Protein 5UJU (pdb70)

Sequence (1115 aa):
MTHALFTKHEDTLKRALAAIESRGYWSPFAEMPSPKVYGESGNADGEAAFKSHLGKTFELDQPASGETVGAERSPYGVALDIRYPKSTPDALIAAAAAAQQRTWREAGPSAWIGVSLEILARLNRASFEIAYSVMHTTGQAFMMAFQAGGPHAQDRALEAVAYAWDQLRRRIPADAHWEKPQGKNPPLAMQKRYTIVPRGTGLVLGCCTFPTWNGYPGLFADLATGNTVIVKPHPGAILPLAITVRRIARDVLREAGFDPNVVTLLATEPNDGALVQDLALRPEIKLIDFTGSTQNGTWLERRHAHQAQVYTEKAGVNQIVIDSTDDLKAAAKNIAFSLALYSGQMCTAPQNIYVPRRDGIRTADGHASFDEVAQAIAGAVQKLTGDPARSVELIGAIQNDGVTARIDAARAVGRVLLDSQTLQHPAFPDARVRTPLVLQLDVADREKFTQEWFGPISFVIATDSTAQSLDLAGEIAAEHGALTLSVYSTADDVIDAAHHEAAVRGGVALSINLTGGVFVNQSAAFSDFHGTGANPAANAALADAAFVANRFRVVQSRVHVAPKMTHALFTKHEDTLKRALAAIESRGYWSPFAEMPSPKVYGESGNADGEAAFKSHLGKTFELDQPASGETVGAERSPYGVALDIRYPKSTPDALIAAAAAAQQRTWREAGPSAWIGVSLEILARLNRASFEIAYSVMHTTGQAFMMAFQAGGPHAQDRALEAVAYAWDQLRRRIPADAHWEKPQGKNPPLAMQKRYTIVPRGTGLVLGCCTFPTWNGYPGLFADLATGNTVIVKPHPGAILPLAITVRRIARDVLREAGFDPNVVTLLATEPNDGALVQDLALRPEIKLIDFTGSTQNGTTWLERHAHQAQVYTEKAGVNQIVIDSTDDLKAAAKNIAFFSLALYSGQMCTAPQNIYVPRDGIRTADGHASFDEVAQAIAGAVQKLTGDPARSVELIGAIQNDGVTARIDAARAVGRVLLDSQTLQHPAFPDARVRTPLVLQLDVADREKFTQEWFGPISFVIATDSTAQSLDLAGEIAAEHGALTLSVYSTADDVIDAAHHEAAVRGGVALSINLTGGVFVNQSAAFSDFHGTGANPAANAALADAAFVANRFRVVQSRVHVAP

Secondary structure (DSSP, 8-state):
---HHHHHTHHHHHHHHHHHHH-SS--SS--S--HHHH-TTHHHHHHHHHHHTTTSBPP--S---S-EE-----TT------BEE---HHHHHHHHHHHHHHHHHHHHHHHHHHHHHHHHHHHHTHHHHHHHHHHHH---HHHHHHHHTHHHHHHHHHHHHHHHHHHTTS-SEEEEEEEETTEEEEEEEEEEEEEE-SEEEEE--SS-HHHHHHHHHHHHHHTT-EEEEE--TTS-HHHHHHHHHHHHHHHHTTS-GGGEEE----S--HHHHHHHHT-TTEEEEEEES-HHHHHHHHHH-TTSEEEEE-----EEEE-EES-HHHHHHHHHHHHHGGGG-STT---EEEEETT-EEETTEEE-HHHHHHHHHHHHHHHHSSHHHHHHHH---S-HHHHHHHHHHHTTSEEEE---B---SS-TT---BPPEEEEEEGGGHHHHTS---SSEEEEEEES-HHHHHHHHHHHHHHH--SEEEEE-S-HHHHHHHHHHHHHHT-EEEE---SS--TT---TTT--B--SSSTTBSS-BTSHHHHTTSEEEEEEEEE----/---HHHHHTHHHHHHHHHHHHH-SS--SS--S--HHHH-TTHHHHHHHHHHHTTTSBPP--S---S-EE-----TT------BEE---HHHHHHHHHHHHHHHHHH-HHHHHHHHHHHHHHHHHTHHHHHHHHHHHH---HHHHHHHHTHHHHHHHHHHHHHHHHHHTTS-SEEEEEEEETTEEEEEEEEEEEEEE-SEEEEE--SS-HHHHHHHHHHHHHHTT-EEEEE--TTS-HHHHHHHHHHHHHHHHTTS-GGGEEE----S--HHHHHHHHT-TTEEEEEEES-HHHHHHHHHH-TTSEEEEE-----EEEE-B-S-HHHHHHHHHHHHHGGGG-STT---EEEEETT-EEETTEEE-HHHHHHHHHHHHHHHHS-HHHHHHHH---S-THHHHHHHHHHTTSEEEE---B---SS-TT---BPPEEEEEEGGGHHHHTS---SSEEEEEEES-HHHHHHHHHHHHHHH--SEEEEE-S-HHHHHHHHHHHHHHT-EEEE---SS--TT---TTT--B--SSSTTBSS-BTSHHHHTTSEEEEEEEEE---

B-factor: mean 38.03, std 11.34, range [17.21, 106.62]

Structure (mmCIF, N/CA/C/O backbone):
data_5UJU
#
_entry.id   5UJU
#
_cell.length_a   114.430
_cell.length_b   114.430
_cell.length_c   154.520
_cell.angle_alpha   90.000
_cell.angle_beta   90.000
_cell.angle_gamma   120.000
#
_symmetry.space_group_name_H-M   'P 62'
#
loop_
_entity.id
_entity.type
_entity.pdbx_description
1 polymer 'NAD-dependent aldehyde dehydrogenase'
2 non-polymer 'SODIUM ION'
3 non-polymer 1,2-ETHANEDIOL
4 non-polymer IMIDAZOLE
5 water water
#
loop_
_atom_site.group_PDB
_atom_site.id
_atom_site.type_symbol
_atom_site.label_atom_id
_atom_site.label_alt_id
_atom_site.label_comp_id
_atom_site.label_asym_id
_atom_site.label_entity_id
_atom_site.label_seq_id
_atom_site.pdbx_PDB_ins_code
_atom_site.Cartn_x
_atom_site.Cartn_y
_atom_site.Cartn_z
_atom_site.occupancy
_atom_site.B_iso_or_equiv
_atom_site.auth_seq_id
_atom_site.auth_comp_id
_atom_site.auth_asym_id
_atom_site.auth_atom_id
_atom_site.pdbx_PDB_model_num
ATOM 1 N N . MET A 1 9 ? -2.421 24.834 20.399 1.00 66.54 1 MET A N 1
ATOM 2 C CA . MET A 1 9 ? -0.965 24.842 20.534 1.00 68.08 1 MET A CA 1
ATOM 3 C C . MET A 1 9 ? -0.503 25.639 21.768 1.00 61.02 1 MET A C 1
ATOM 4 O O . MET A 1 9 ? -1.175 26.585 22.185 1.00 63.47 1 MET A O 1
ATOM 9 N N . THR A 1 10 ? 0.660 25.281 22.321 1.00 52.44 2 THR A N 1
ATOM 10 C CA . THR A 1 10 ? 1.173 25.932 23.523 1.00 46.53 2 THR A CA 1
ATOM 11 C C . THR A 1 10 ? 1.796 27.273 23.163 1.00 44.98 2 THR A C 1
ATOM 12 O O . THR A 1 10 ? 2.643 27.351 22.265 1.00 43.85 2 THR A O 1
ATOM 16 N N . HIS A 1 11 ? 1.364 28.333 23.843 1.00 35.59 3 HIS A N 1
ATOM 17 C CA . HIS A 1 11 ? 1.925 29.646 23.561 1.00 38.92 3 HIS A CA 1
ATOM 18 C C . HIS A 1 11 ? 3.399 29.683 23.942 1.00 39.08 3 HIS A C 1
ATOM 19 O O . HIS A 1 11 ? 3.815 29.061 24.923 1.00 38.15 3 HIS A O 1
ATOM 26 N N . ALA A 1 12 ? 4.195 30.423 23.159 1.00 38.69 4 ALA A N 1
ATOM 27 C CA . ALA A 1 12 ? 5.635 30.478 23.416 1.00 39.78 4 ALA A CA 1
ATOM 28 C C . ALA A 1 12 ? 5.935 31.031 24.810 1.00 39.39 4 ALA A C 1
ATOM 29 O O . ALA A 1 12 ? 6.876 30.583 25.475 1.00 34.61 4 ALA A O 1
ATOM 31 N N . LEU A 1 13 ? 5.139 31.997 25.277 1.00 34.89 5 LEU A N 1
ATOM 32 C CA . LEU A 1 13 ? 5.382 32.558 26.604 1.00 34.81 5 LEU A CA 1
ATOM 33 C C . LEU A 1 13 ? 5.035 31.567 27.711 1.00 36.06 5 LEU A C 1
ATOM 34 O O . LEU A 1 13 ? 5.588 31.659 28.812 1.00 34.07 5 LEU A O 1
ATOM 39 N N . PHE A 1 14 ? 4.117 30.635 27.450 1.00 39.78 6 PHE A N 1
ATOM 40 C CA . PHE A 1 14 ? 3.865 29.559 28.404 1.00 38.69 6 PHE A CA 1
ATOM 41 C C . PHE A 1 14 ? 5.095 28.670 28.548 1.00 37.93 6 PHE A C 1
ATOM 42 O O . PHE A 1 14 ? 5.565 28.406 29.663 1.00 41.30 6 PHE A O 1
ATOM 50 N N . THR A 1 15 ? 5.627 28.193 27.425 1.00 34.12 7 THR A N 1
ATOM 51 C CA . THR A 1 15 ? 6.830 27.368 27.468 1.00 38.72 7 THR A CA 1
ATOM 52 C C . THR A 1 15 ? 7.988 28.116 28.111 1.00 37.97 7 THR A C 1
ATOM 53 O O . THR A 1 15 ? 8.798 27.518 28.826 1.00 36.54 7 THR A O 1
ATOM 57 N N . LYS A 1 16 ? 8.081 29.426 27.871 1.00 38.67 8 LYS A N 1
ATOM 58 C CA . LYS A 1 16 ? 9.191 30.206 28.411 1.00 40.43 8 LYS A CA 1
ATOM 59 C C . LYS A 1 16 ? 9.178 30.218 29.942 1.00 40.09 8 LYS A C 1
ATOM 60 O O . LYS A 1 16 ? 10.236 30.136 30.583 1.00 40.47 8 LYS A O 1
ATOM 66 N N . HIS A 1 17 ? 7.996 30.309 30.545 1.00 35.09 9 HIS A N 1
ATOM 67 C CA . HIS A 1 17 ? 7.884 30.451 31.995 1.00 38.05 9 HIS A CA 1
ATOM 68 C C . HIS A 1 17 ? 7.352 29.190 32.668 1.00 33.12 9 HIS A C 1
ATOM 69 O O . HIS A 1 17 ? 6.921 29.244 33.824 1.00 35.80 9 HIS A O 1
ATOM 76 N N . GLU A 1 18 ? 7.414 28.049 31.978 1.00 35.49 10 GLU A N 1
ATOM 77 C CA . GLU A 1 18 ? 6.783 26.832 32.475 1.00 34.78 10 GLU A CA 1
ATOM 78 C C . GLU A 1 18 ? 7.438 26.343 33.762 1.00 34.43 10 GLU A C 1
ATOM 79 O O . GLU A 1 18 ? 6.749 25.846 34.660 1.00 35.42 10 GLU A O 1
ATOM 85 N N . ASP A 1 19 ? 8.765 26.470 33.869 1.00 35.80 11 ASP A N 1
ATOM 86 C CA . ASP A 1 19 ? 9.453 26.030 35.081 1.00 38.38 11 ASP A CA 1
ATOM 87 C C . ASP A 1 19 ? 8.997 26.828 36.297 1.00 37.96 11 ASP A C 1
ATOM 88 O O . ASP A 1 19 ? 8.756 26.255 37.364 1.00 38.23 11 ASP A O 1
ATOM 93 N N . THR A 1 20 ? 8.874 28.154 36.157 1.00 37.11 12 THR A N 1
ATOM 94 C CA . THR A 1 20 ? 8.347 28.962 37.256 1.00 35.61 12 THR A CA 1
ATOM 95 C C . THR A 1 20 ? 6.921 28.549 37.605 1.00 35.76 12 THR A C 1
ATOM 96 O O . THR A 1 20 ? 6.566 28.443 38.787 1.00 36.54 12 THR A O 1
ATOM 100 N N . LEU A 1 21 ? 6.105 28.275 36.583 1.00 32.02 13 LEU A N 1
ATOM 101 C CA . LEU A 1 21 ? 4.714 27.882 36.787 1.00 31.48 13 LEU A CA 1
ATOM 102 C C . LEU A 1 21 ? 4.618 26.569 37.551 1.00 30.48 13 LEU A C 1
ATOM 103 O O . LEU A 1 21 ? 3.842 26.448 38.511 1.00 33.99 13 LEU A O 1
ATOM 108 N N . LYS A 1 22 ? 5.403 25.573 37.135 1.00 31.16 14 LYS A N 1
ATOM 109 C CA . LYS A 1 22 ? 5.377 24.275 37.804 1.00 39.18 14 LYS A CA 1
ATOM 110 C C . LYS A 1 22 ? 5.789 24.400 39.269 1.00 35.39 14 LYS A C 1
ATOM 111 O O . LYS A 1 22 ? 5.196 23.763 40.147 1.00 36.70 14 LYS A O 1
ATOM 113 N N . ARG A 1 23 ? 6.808 25.213 39.548 1.00 39.25 15 ARG A N 1
ATOM 114 C CA . ARG A 1 23 ? 7.243 25.419 40.924 1.00 40.60 15 ARG A CA 1
ATOM 115 C C . ARG A 1 23 ? 6.188 26.164 41.734 1.00 41.41 15 ARG A C 1
ATOM 116 O O . ARG A 1 23 ? 6.017 25.904 42.931 1.00 33.08 15 ARG A O 1
ATOM 124 N N . ALA A 1 24 ? 5.468 27.100 41.104 1.00 32.31 16 ALA A N 1
ATOM 125 C CA . ALA A 1 24 ? 4.416 27.803 41.826 1.00 31.76 16 ALA A CA 1
ATOM 126 C C . ALA A 1 24 ? 3.253 26.871 42.154 1.00 35.19 16 ALA A C 1
ATOM 127 O O . ALA A 1 24 ? 2.660 26.973 43.236 1.00 40.31 16 ALA A O 1
ATOM 129 N N . LEU A 1 25 ? 2.902 25.968 41.232 1.00 39.62 17 LEU A N 1
ATOM 130 C CA . LEU A 1 25 ? 1.891 24.951 41.519 1.00 35.91 17 LEU A CA 1
ATOM 131 C C . LEU A 1 25 ? 2.293 24.097 42.715 1.00 36.93 17 LEU A C 1
ATOM 132 O O . LEU A 1 25 ? 1.471 23.818 43.601 1.00 39.11 17 LEU A O 1
ATOM 137 N N . ALA A 1 26 ? 3.547 23.639 42.739 1.00 37.77 18 ALA A N 1
ATOM 138 C CA . ALA A 1 26 ? 4.014 22.861 43.884 1.00 40.48 18 ALA A CA 1
ATOM 139 C C . ALA A 1 26 ? 3.986 23.687 45.165 1.00 42.73 18 ALA A C 1
ATOM 140 O O . ALA A 1 26 ? 3.707 23.149 46.246 1.00 40.37 18 ALA A O 1
ATOM 142 N N . ALA A 1 27 ? 4.256 24.993 45.061 1.00 38.57 19 ALA A N 1
ATOM 143 C CA . ALA A 1 27 ? 4.301 25.848 46.244 1.00 42.07 19 ALA A CA 1
ATOM 144 C C . ALA A 1 27 ? 2.921 26.019 46.872 1.00 35.39 19 ALA A C 1
ATOM 145 O O . ALA A 1 27 ? 2.786 25.940 48.099 1.00 33.03 19 ALA A O 1
ATOM 147 N N . ILE A 1 28 ? 1.883 26.253 46.059 1.00 32.07 20 ILE A N 1
ATOM 148 C CA . ILE A 1 28 ? 0.558 26.480 46.630 1.00 36.19 20 ILE A CA 1
ATOM 149 C C . ILE A 1 28 ? 0.020 25.233 47.320 1.00 43.11 20 ILE A C 1
ATOM 150 O O . ILE A 1 28 ? -0.787 25.348 48.256 1.00 39.89 20 ILE A O 1
ATOM 155 N N . GLU A 1 29 ? 0.490 24.046 46.932 1.00 32.56 21 GLU A N 1
ATOM 156 C CA . GLU A 1 29 ? 0.029 22.815 47.564 1.00 41.01 21 GLU A CA 1
ATOM 157 C C . GLU A 1 29 ? 0.799 22.460 48.836 1.00 42.63 21 GLU A C 1
ATOM 158 O O . GLU A 1 29 ? 0.196 21.989 49.808 1.00 46.77 21 GLU A O 1
ATOM 164 N N . SER A 1 30 ? 2.118 22.668 48.863 1.00 43.54 22 SER A N 1
ATOM 165 C CA . SER A 1 30 ? 2.911 22.309 50.039 1.00 40.06 22 SER A CA 1
ATOM 166 C C . SER A 1 30 ? 2.914 23.407 51.101 1.00 38.15 22 SER A C 1
ATOM 167 O O . SER A 1 30 ? 2.941 23.107 52.301 1.00 38.16 22 SER A O 1
ATOM 170 N N . ARG A 1 31 ? 2.922 24.671 50.671 1.00 39.11 23 ARG A N 1
ATOM 171 C CA . ARG A 1 31 ? 2.749 25.847 51.532 1.00 41.73 23 ARG A CA 1
ATOM 172 C C . ARG A 1 31 ? 3.935 26.088 52.474 1.00 47.93 23 ARG A C 1
ATOM 173 O O . ARG A 1 31 ? 3.782 26.726 53.520 1.00 37.67 23 ARG A O 1
ATOM 181 N N . GLY A 1 32 ? 5.129 25.620 52.097 1.00 41.07 24 GLY A N 1
ATOM 182 C CA . GLY A 1 32 ? 6.367 26.087 52.689 1.00 42.10 24 GLY A CA 1
ATOM 183 C C . GLY A 1 32 ? 6.732 27.463 52.149 1.00 40.53 24 GLY A C 1
ATOM 184 O O . GLY A 1 32 ? 5.903 28.165 51.558 1.00 40.14 24 GLY A O 1
ATOM 185 N N . TYR A 1 33 ? 7.992 27.864 52.369 1.00 40.43 25 TYR A N 1
ATOM 186 C CA . TYR A 1 33 ? 8.476 29.156 51.880 1.00 37.67 25 TYR A CA 1
ATOM 187 C C . TYR A 1 33 ? 8.966 29.046 50.437 1.00 38.70 25 TYR A C 1
ATOM 188 O O . TYR A 1 33 ? 9.779 28.173 50.116 1.00 43.30 25 TYR A O 1
ATOM 197 N N . TRP A 1 34 ? 8.505 29.961 49.585 1.00 39.98 26 TRP A N 1
ATOM 198 C CA . TRP A 1 34 ? 9.003 30.059 48.217 1.00 39.53 26 TRP A CA 1
ATOM 199 C C . TRP A 1 34 ? 8.593 31.397 47.617 1.00 37.85 26 TRP A C 1
ATOM 200 O O . TRP A 1 34 ? 7.494 31.895 47.880 1.00 35.65 26 TRP A O 1
ATOM 211 N N . SER A 1 35 ? 9.492 31.970 46.809 1.00 44.15 27 SER A N 1
ATOM 212 C CA . SER A 1 35 ? 9.268 33.202 46.060 1.00 43.60 27 SER A CA 1
ATOM 213 C C . SER A 1 35 ? 10.244 33.283 44.897 1.00 42.17 27 SER A C 1
ATOM 214 O O . SER A 1 35 ? 11.459 33.212 45.111 1.00 43.20 27 SER A O 1
ATOM 217 N N . PRO A 1 36 ? 9.764 33.450 43.660 1.00 42.34 28 PRO A N 1
ATOM 218 C CA . PRO A 1 36 ? 10.687 33.607 42.530 1.00 44.54 28 PRO A CA 1
ATOM 219 C C . PRO A 1 36 ? 11.206 35.022 42.369 1.00 45.77 28 PRO A C 1
ATOM 220 O O . PRO A 1 36 ? 12.057 35.255 41.497 1.00 46.14 28 PRO A O 1
ATOM 224 N N . PHE A 1 37 ? 10.712 35.974 43.160 1.00 41.78 29 PHE A N 1
ATOM 225 C CA . PHE A 1 37 ? 11.073 37.377 43.012 1.00 37.86 29 PHE A CA 1
ATOM 226 C C . PHE A 1 37 ? 11.851 37.805 44.251 1.00 41.18 29 PHE A C 1
ATOM 227 O O . PHE A 1 37 ? 11.330 37.743 45.369 1.00 42.71 29 PHE A O 1
ATOM 235 N N . ALA A 1 38 ? 13.104 38.204 44.049 1.00 33.17 30 ALA A N 1
ATOM 236 C CA . ALA A 1 38 ? 13.981 38.553 45.160 1.00 38.06 30 ALA A CA 1
ATOM 237 C C . ALA A 1 38 ? 13.457 39.783 45.884 1.00 44.95 30 ALA A C 1
ATOM 238 O O . ALA A 1 38 ? 13.337 40.860 45.291 1.00 33.24 30 ALA A O 1
ATOM 240 N N . GLU A 1 39 ? 13.139 39.624 47.171 1.00 41.78 31 GLU A N 1
ATOM 241 C CA . GLU A 1 39 ? 12.573 40.731 47.926 1.00 39.48 31 GLU A CA 1
ATOM 242 C C . GLU A 1 39 ? 13.624 41.754 48.346 1.00 42.39 31 GLU A C 1
ATOM 243 O O . GLU A 1 39 ? 13.260 42.890 48.671 1.00 45.86 31 GLU A O 1
ATOM 249 N N . MET A 1 40 ? 14.910 41.387 48.352 1.00 40.38 32 MET A N 1
ATOM 250 C CA . MET A 1 40 ? 15.841 42.452 48.717 1.00 45.14 32 MET A CA 1
ATOM 251 C C . MET A 1 40 ? 16.248 43.257 47.484 1.00 52.02 32 MET A C 1
ATOM 252 O O . MET A 1 40 ? 16.513 42.677 46.425 1.00 46.24 32 MET A O 1
ATOM 257 N N . PRO A 1 41 ? 16.284 44.602 47.598 1.00 57.25 33 PRO A N 1
ATOM 258 C CA . PRO A 1 41 ? 16.698 45.468 46.473 1.00 59.14 33 PRO A CA 1
ATOM 259 C C . PRO A 1 41 ? 18.212 45.464 46.268 1.00 63.60 33 PRO A C 1
ATOM 260 O O . PRO A 1 41 ? 18.879 46.505 46.296 1.00 57.36 33 PRO A O 1
ATOM 264 N N . SER A 1 42 ? 18.763 44.268 46.037 1.00 70.62 34 SER A N 1
ATOM 265 C CA . SER A 1 42 ? 20.199 44.016 46.009 1.00 72.61 34 SER A CA 1
ATOM 266 C C . SER A 1 42 ? 20.775 44.330 44.630 1.00 67.91 34 SER A C 1
ATOM 267 O O . SER A 1 42 ? 20.162 43.996 43.614 1.00 60.25 34 SER A O 1
ATOM 270 N N . PRO A 1 43 ? 21.961 44.946 44.567 1.00 72.30 35 PRO A N 1
ATOM 271 C CA . PRO A 1 43 ? 22.595 45.161 43.255 1.00 73.96 35 PRO A CA 1
ATOM 272 C C . PRO A 1 43 ? 22.908 43.864 42.524 1.00 75.71 35 PRO A C 1
ATOM 273 O O . PRO A 1 43 ? 22.909 43.842 41.285 1.00 73.52 35 PRO A O 1
ATOM 277 N N . LYS A 1 44 ? 23.156 42.777 43.262 1.00 77.05 36 LYS A N 1
ATOM 278 C CA . LYS A 1 44 ? 23.409 41.485 42.634 1.00 75.86 36 LYS A CA 1
ATOM 279 C C . LYS A 1 44 ? 22.272 41.079 41.705 1.00 77.94 36 LYS A C 1
ATOM 280 O O . LYS A 1 44 ? 22.508 40.626 40.579 1.00 83.29 36 LYS A O 1
ATOM 282 N N . VAL A 1 45 ? 21.033 41.269 42.143 1.00 72.82 37 VAL A N 1
ATOM 283 C CA . VAL A 1 45 ? 19.886 40.780 41.388 1.00 67.90 37 VAL A CA 1
ATOM 284 C C . VAL A 1 45 ? 19.393 41.798 40.366 1.00 63.88 37 VAL A C 1
ATOM 285 O O . VAL A 1 45 ? 19.052 41.437 39.235 1.00 64.65 37 VAL A O 1
ATOM 289 N N . TYR A 1 46 ? 19.333 43.076 40.737 1.00 60.84 38 TYR A N 1
ATOM 290 C CA . TYR A 1 46 ? 18.659 44.086 39.930 1.00 57.82 38 TYR A CA 1
ATOM 291 C C . TYR A 1 46 ? 19.624 45.022 39.212 1.00 59.98 38 TYR A C 1
ATOM 292 O O . TYR A 1 46 ? 19.185 46.021 38.632 1.00 53.94 38 TYR A O 1
ATOM 301 N N . GLY A 1 47 ? 20.915 44.722 39.229 1.00 65.86 39 GLY A N 1
ATOM 302 C CA . GLY A 1 47 ? 21.902 45.564 38.570 1.00 62.88 39 GLY A CA 1
ATOM 303 C C . GLY A 1 47 ? 22.451 46.631 39.494 1.00 60.11 39 GLY A C 1
ATOM 304 O O . GLY A 1 47 ? 21.781 47.112 40.411 1.00 54.15 39 GLY A O 1
ATOM 305 N N . GLU A 1 48 ? 23.710 47.009 39.238 1.00 56.95 40 GLU A N 1
ATOM 306 C CA . GLU A 1 48 ? 24.376 48.012 40.067 1.00 57.23 40 GLU A CA 1
ATOM 307 C C . GLU A 1 48 ? 23.699 49.375 39.970 1.00 56.03 40 GLU A C 1
ATOM 308 O O . GLU A 1 48 ? 23.720 50.145 40.935 1.00 58.83 40 GLU A O 1
ATOM 310 N N . SER A 1 49 ? 23.090 49.693 38.826 1.00 52.41 41 SER A N 1
ATOM 311 C CA . SER A 1 49 ? 22.355 50.940 38.665 1.00 53.71 41 SER A CA 1
ATOM 312 C C . SER A 1 49 ? 20.845 50.737 38.745 1.00 49.39 41 SER A C 1
ATOM 313 O O . SER A 1 49 ? 20.084 51.594 38.281 1.00 51.03 41 SER A O 1
ATOM 316 N N . GLY A 1 50 ? 20.398 49.622 39.331 1.00 46.45 42 GLY A N 1
ATOM 317 C CA . GLY A 1 50 ? 18.968 49.362 39.427 1.00 45.83 42 GLY A CA 1
ATOM 318 C C . GLY A 1 50 ? 18.205 50.470 40.131 1.00 40.85 42 GLY A C 1
ATOM 319 O O . GLY A 1 50 ? 17.185 50.951 39.633 1.00 39.50 42 GLY A O 1
ATOM 320 N N . ASN A 1 51 ? 18.685 50.884 41.302 1.00 37.05 43 ASN A N 1
ATOM 321 C CA . ASN A 1 51 ? 18.010 51.941 42.049 1.00 38.31 43 ASN A CA 1
ATOM 322 C C . ASN A 1 51 ? 18.019 53.253 41.271 1.00 38.00 43 ASN A C 1
ATOM 323 O O . ASN A 1 51 ? 16.969 53.873 41.062 1.00 35.43 43 ASN A O 1
ATOM 328 N N . ALA A 1 52 ? 19.198 53.672 40.806 1.00 39.48 44 ALA A N 1
ATOM 329 C CA . ALA A 1 52 ? 19.322 54.939 40.090 1.00 38.89 44 ALA A CA 1
ATOM 330 C C . ALA A 1 52 ? 18.447 54.959 38.842 1.00 40.34 44 ALA A C 1
ATOM 331 O O . ALA A 1 52 ? 17.772 55.957 38.562 1.00 44.83 44 ALA A O 1
ATOM 333 N N . ASP A 1 53 ? 18.472 53.877 38.059 1.00 40.93 45 ASP A N 1
ATOM 334 C CA . ASP A 1 53 ? 17.626 53.809 36.867 1.00 40.88 45 ASP A CA 1
ATOM 335 C C . ASP A 1 53 ? 16.152 53.838 37.236 1.00 37.30 45 ASP A C 1
ATOM 336 O O . ASP A 1 53 ? 15.341 54.466 36.545 1.00 37.87 45 ASP A O 1
ATOM 341 N N . GLY A 1 54 ? 15.781 53.140 38.307 1.00 38.97 46 GLY A N 1
ATOM 342 C CA . GLY A 1 54 ? 14.401 53.173 38.741 1.00 31.80 46 GLY A CA 1
ATOM 343 C C . GLY A 1 54 ? 13.973 54.569 39.130 1.00 37.05 46 GLY A C 1
ATOM 344 O O . GLY A 1 54 ? 12.895 55.031 38.743 1.00 30.55 46 GLY A O 1
ATOM 345 N N . GLU A 1 55 ? 14.820 55.265 39.904 1.00 32.57 47 GLU A N 1
ATOM 346 C CA . GLU A 1 55 ? 14.468 56.613 40.335 1.00 32.48 47 GLU A CA 1
ATOM 347 C C . GLU A 1 55 ? 14.369 57.558 39.141 1.00 34.09 47 GLU A C 1
ATOM 348 O O . GLU A 1 55 ? 13.482 58.417 39.097 1.00 34.88 47 GLU A O 1
ATOM 354 N N . ALA A 1 56 ? 15.262 57.415 38.155 1.00 36.05 48 ALA A N 1
ATOM 355 C CA . ALA A 1 56 ? 15.154 58.259 36.967 1.00 33.95 48 ALA A CA 1
ATOM 356 C C . ALA A 1 56 ? 13.849 58.001 36.221 1.00 36.03 48 ALA A C 1
ATOM 357 O O . ALA A 1 56 ? 13.197 58.943 35.757 1.00 39.33 48 ALA A O 1
ATOM 359 N N . ALA A 1 57 ? 13.445 56.729 36.107 1.00 34.41 49 ALA A N 1
ATOM 360 C CA . ALA A 1 57 ? 12.169 56.410 35.464 1.00 37.07 49 ALA A CA 1
ATOM 361 C C . ALA A 1 57 ? 11.000 57.023 36.223 1.00 36.00 49 ALA A C 1
ATOM 362 O O . ALA A 1 57 ? 10.043 57.521 35.616 1.00 32.23 49 ALA A O 1
ATOM 364 N N . PHE A 1 58 ? 11.049 56.984 37.555 1.00 34.63 50 PHE A N 1
ATOM 365 C CA . PHE A 1 58 ? 9.987 57.607 38.333 1.00 29.54 50 PHE A CA 1
ATOM 366 C C . PHE A 1 58 ? 9.924 59.110 38.071 1.00 33.16 50 PHE A C 1
ATOM 367 O O . PHE A 1 58 ? 8.846 59.660 37.824 1.00 29.86 50 PHE A O 1
ATOM 375 N N . LYS A 1 59 ? 11.076 59.795 38.138 1.00 32.39 51 LYS A N 1
ATOM 376 C CA . LYS A 1 59 ? 11.092 61.242 37.915 1.00 38.75 51 LYS A CA 1
ATOM 377 C C . LYS A 1 59 ? 10.596 61.619 36.528 1.00 36.23 51 LYS A C 1
ATOM 378 O O . LYS A 1 59 ? 10.072 62.723 36.339 1.00 42.73 51 LYS A O 1
ATOM 384 N N . SER A 1 60 ? 10.770 60.737 35.542 1.00 32.03 52 SER A N 1
ATOM 385 C CA . SER A 1 60 ? 10.307 61.059 34.195 1.00 39.73 52 SER A CA 1
ATOM 386 C C . SER A 1 60 ? 8.790 61.200 34.124 1.00 40.75 52 SER A C 1
ATOM 387 O O . SER A 1 60 ? 8.293 61.865 33.215 1.00 41.60 52 SER A O 1
ATOM 390 N N . HIS A 1 61 ? 8.041 60.618 35.069 1.00 30.70 53 HIS A N 1
ATOM 391 C CA . HIS A 1 61 ? 6.591 60.768 35.037 1.00 33.23 53 HIS A CA 1
ATOM 392 C C . HIS A 1 61 ? 6.127 62.100 35.606 1.00 35.32 53 HIS A C 1
ATOM 393 O O . HIS A 1 61 ? 4.975 62.489 35.376 1.00 33.51 53 HIS A O 1
ATOM 400 N N . LEU A 1 62 ? 6.981 62.795 36.355 1.00 31.31 54 LEU A N 1
ATOM 401 C CA . LEU A 1 62 ? 6.554 63.990 37.061 1.00 30.69 54 LEU A CA 1
ATOM 402 C C . LEU A 1 62 ? 6.415 65.152 36.086 1.00 37.04 54 LEU A C 1
ATOM 403 O O . LEU A 1 62 ? 7.234 65.322 35.178 1.00 39.01 54 LEU A O 1
ATOM 408 N N . GLY A 1 63 ? 5.371 65.956 36.278 1.00 32.65 55 GLY A N 1
ATOM 409 C CA . GLY A 1 63 ? 5.172 67.114 35.418 1.00 37.81 55 GLY A CA 1
ATOM 410 C C . GLY A 1 63 ? 4.805 66.823 33.978 1.00 33.52 55 GLY A C 1
ATOM 411 O O . GLY A 1 63 ? 5.060 67.658 33.107 1.00 36.75 55 GLY A O 1
ATOM 412 N N . LYS A 1 64 ? 4.228 65.661 33.687 1.00 34.95 56 LYS A N 1
ATOM 413 C CA . LYS A 1 64 ? 3.846 65.371 32.312 1.00 31.50 56 LYS A CA 1
ATOM 414 C C . LYS A 1 64 ? 2.644 64.437 32.305 1.00 29.98 56 LYS A C 1
ATOM 415 O O . LYS A 1 64 ? 2.292 63.824 33.317 1.00 28.39 56 LYS A O 1
ATOM 421 N N . THR A 1 65 ? 2.027 64.316 31.133 1.00 31.86 57 THR A N 1
ATOM 422 C CA . THR A 1 65 ? 0.906 63.408 30.961 1.00 30.23 57 THR A CA 1
ATOM 423 C C . THR A 1 65 ? 1.430 62.012 30.656 1.00 33.81 57 THR A C 1
ATOM 424 O O . THR A 1 65 ? 2.270 61.831 29.768 1.00 33.82 57 THR A O 1
ATOM 428 N N . PHE A 1 66 ? 0.927 61.034 31.404 1.00 28.05 58 PHE A N 1
ATOM 429 C CA . PHE A 1 66 ? 1.297 59.637 31.237 1.00 28.01 58 PHE A CA 1
ATOM 430 C C . PHE A 1 66 ? 0.756 59.117 29.902 1.00 33.72 58 PHE A C 1
ATOM 431 O O . PHE A 1 66 ? -0.422 59.295 29.586 1.00 40.49 58 PHE A O 1
ATOM 439 N N . GLU A 1 67 ? 1.633 58.534 29.093 1.00 33.69 59 GLU A N 1
ATOM 440 C CA . GLU A 1 67 ? 1.300 58.121 27.735 1.00 38.60 59 GLU A CA 1
ATOM 441 C C . GLU A 1 67 ? 0.698 56.716 27.729 1.00 38.18 59 GLU A C 1
ATOM 442 O O . GLU A 1 67 ? 1.314 55.765 28.226 1.00 34.65 59 GLU A O 1
ATOM 448 N N . LEU A 1 68 ? -0.522 56.604 27.212 1.00 35.56 60 LEU A N 1
ATOM 449 C CA . LEU A 1 68 ? -1.150 55.342 26.831 1.00 38.23 60 LEU A CA 1
ATOM 450 C C . LEU A 1 68 ? -1.841 55.524 25.488 1.00 42.99 60 LEU A C 1
ATOM 451 O O . LEU A 1 68 ? -2.351 56.608 25.198 1.00 54.94 60 LEU A O 1
ATOM 456 N N . ASP A 1 69 ? -1.848 54.476 24.662 1.00 37.95 61 ASP A N 1
ATOM 457 C CA . ASP A 1 69 ? -2.541 54.528 23.379 1.00 36.04 61 ASP A CA 1
ATOM 458 C C . ASP A 1 69 ? -3.924 53.869 23.426 1.00 32.28 61 ASP A C 1
ATOM 459 O O . ASP A 1 69 ? -4.360 53.254 22.448 1.00 32.87 61 ASP A O 1
ATOM 464 N N . GLN A 1 70 ? -4.624 53.982 24.548 1.00 31.15 62 GLN A N 1
ATOM 465 C CA . GLN A 1 70 ? -6.000 53.530 24.703 1.00 32.58 62 GLN A CA 1
ATOM 466 C C . GLN A 1 70 ? -6.951 54.650 24.291 1.00 30.98 62 GLN A C 1
ATOM 467 O O . GLN A 1 70 ? -6.540 55.808 24.181 1.00 29.45 62 GLN A O 1
ATOM 473 N N . PRO A 1 71 ? -8.228 54.345 24.043 1.00 28.62 63 PRO A N 1
ATOM 474 C CA . PRO A 1 71 ? -9.170 55.401 23.634 1.00 38.93 63 PRO A CA 1
ATOM 475 C C . PRO A 1 71 ? -9.257 56.494 24.686 1.00 36.79 63 PRO A C 1
ATOM 476 O O . PRO A 1 71 ? -9.236 56.221 25.886 1.00 35.66 63 PRO A O 1
ATOM 480 N N . ALA A 1 72 ? -9.239 57.745 24.235 1.00 29.43 64 ALA A N 1
ATOM 481 C CA . ALA A 1 72 ? -9.188 58.850 25.178 1.00 37.96 64 ALA A CA 1
ATOM 482 C C . ALA A 1 72 ? -9.924 60.055 24.618 1.00 38.13 64 ALA A C 1
ATOM 483 O O . ALA A 1 72 ? -10.102 60.193 23.405 1.00 33.18 64 ALA A O 1
ATOM 485 N N . SER A 1 73 ? -10.339 60.938 25.521 1.00 32.21 65 SER A N 1
ATOM 486 C CA . SER A 1 73 ? -11.127 62.105 25.149 1.00 36.57 65 SER A CA 1
ATOM 487 C C . SER A 1 73 ? -10.272 63.308 24.771 1.00 35.88 65 SER A C 1
ATOM 488 O O . SER A 1 73 ? -10.817 64.307 24.292 1.00 37.47 65 SER A O 1
ATOM 491 N N . GLY A 1 74 ? -8.958 63.242 24.983 1.00 31.83 66 GLY A N 1
ATOM 492 C CA . GLY A 1 74 ? -8.087 64.381 24.827 1.00 36.14 66 GLY A CA 1
ATOM 493 C C . GLY A 1 74 ? -7.897 65.199 26.088 1.00 29.40 66 GLY A C 1
ATOM 494 O O . GLY A 1 74 ? -6.915 65.943 26.193 1.00 35.26 66 GLY A O 1
ATOM 495 N N . GLU A 1 75 ? -8.797 65.070 27.053 1.00 32.02 67 GLU A N 1
ATOM 496 C CA . GLU A 1 75 ? -8.619 65.703 28.349 1.00 32.85 67 GLU A CA 1
ATOM 497 C C . GLU A 1 75 ? -7.724 64.846 29.238 1.00 32.88 67 GLU A C 1
ATOM 498 O O . GLU A 1 75 ? -7.463 63.678 28.955 1.00 26.82 67 GLU A O 1
ATOM 504 N N . THR A 1 76 ? -7.219 65.449 30.309 1.00 32.70 68 THR A N 1
ATOM 505 C CA . THR A 1 76 ? -6.427 64.706 31.277 1.00 30.21 68 THR A CA 1
ATOM 506 C C . THR A 1 76 ? -7.064 64.772 32.659 1.00 31.68 68 THR A C 1
ATOM 507 O O . THR A 1 76 ? -7.991 65.547 32.924 1.00 28.85 68 THR A O 1
ATOM 511 N N . VAL A 1 77 ? -6.520 63.952 33.550 1.00 30.47 69 VAL A N 1
ATOM 512 C CA . VAL A 1 77 ? -7.075 63.745 34.877 1.00 29.12 69 VAL A CA 1
ATOM 513 C C . VAL A 1 77 ? -5.926 63.379 35.807 1.00 31.06 69 VAL A C 1
ATOM 514 O O . VAL A 1 77 ? -4.902 62.851 35.370 1.00 29.10 69 VAL A O 1
ATOM 518 N N . GLY A 1 78 ? -6.080 63.694 37.093 1.00 31.50 70 GLY A N 1
ATOM 519 C CA . GLY A 1 78 ? -5.128 63.222 38.082 1.00 25.48 70 GLY A CA 1
ATOM 520 C C . GLY A 1 78 ? -4.727 64.284 39.086 1.00 31.30 70 GLY A C 1
ATOM 521 O O . GLY A 1 78 ? -4.255 65.363 38.705 1.00 32.39 70 GLY A O 1
ATOM 522 N N . ALA A 1 79 ? -4.910 63.993 40.372 1.00 28.47 71 ALA A N 1
ATOM 523 C CA . ALA A 1 79 ? -4.566 64.936 41.429 1.00 31.37 71 ALA A CA 1
ATOM 524 C C . ALA A 1 79 ? -3.804 64.245 42.540 1.00 35.99 71 ALA A C 1
ATOM 525 O O . ALA A 1 79 ? -4.018 64.529 43.723 1.00 32.43 71 ALA A O 1
ATOM 527 N N . GLU A 1 80 ? -2.903 63.326 42.190 1.00 29.50 72 GLU A N 1
ATOM 528 C CA . GLU A 1 80 ? -2.101 62.659 43.212 1.00 26.40 72 GLU A CA 1
ATOM 529 C C . GLU A 1 80 ? -1.165 63.642 43.911 1.00 31.44 72 GLU A C 1
ATOM 530 O O . GLU A 1 80 ? -0.599 64.542 43.284 1.00 32.00 72 GLU A O 1
ATOM 536 N N . ARG A 1 81 ? -0.987 63.441 45.221 1.00 31.01 73 ARG A N 1
ATOM 537 C CA . ARG A 1 81 ? -0.058 64.208 46.043 1.00 31.58 73 ARG A CA 1
ATOM 538 C C . ARG A 1 81 ? 0.827 63.246 46.820 1.00 25.97 73 ARG A C 1
ATOM 539 O O . ARG A 1 81 ? 0.349 62.236 47.335 1.00 29.57 73 ARG A O 1
ATOM 547 N N . SER A 1 82 ? 2.105 63.564 46.913 1.00 27.69 74 SER A N 1
ATOM 548 C CA . SER A 1 82 ? 3.036 62.707 47.635 1.00 27.19 74 SER A CA 1
ATOM 549 C C . SER A 1 82 ? 2.925 62.946 49.141 1.00 34.73 74 SER A C 1
ATOM 550 O O . SER A 1 82 ? 3.040 64.091 49.588 1.00 28.56 74 SER A O 1
ATOM 553 N N . PRO A 1 83 ? 2.725 61.902 49.953 1.00 31.26 75 PRO A N 1
ATOM 554 C CA . PRO A 1 83 ? 2.773 62.108 51.412 1.00 32.54 75 PRO A CA 1
ATOM 555 C C . PRO A 1 83 ? 4.111 62.635 51.892 1.00 30.70 75 PRO A C 1
ATOM 556 O O . PRO A 1 83 ? 4.189 63.159 53.010 1.00 33.85 75 PRO A O 1
ATOM 560 N N . TYR A 1 84 ? 5.159 62.543 51.074 1.00 30.23 76 TYR A N 1
ATOM 561 C CA . TYR A 1 84 ? 6.458 63.090 51.424 1.00 32.46 76 TYR A CA 1
ATOM 562 C C . TYR A 1 84 ? 6.629 64.543 50.998 1.00 32.80 76 TYR A C 1
ATOM 563 O O . TYR A 1 84 ? 7.679 65.139 51.271 1.00 37.87 76 TYR A O 1
ATOM 572 N N . GLY A 1 85 ? 5.615 65.141 50.381 1.00 30.22 77 GLY A N 1
ATOM 573 C CA . GLY A 1 85 ? 5.666 66.551 50.061 1.00 30.63 77 GLY A CA 1
ATOM 574 C C . GLY A 1 85 ? 6.359 66.886 48.760 1.00 32.60 77 GLY A C 1
ATOM 575 O O . GLY A 1 85 ? 6.518 68.072 48.453 1.00 39.87 77 GLY A O 1
ATOM 576 N N . VAL A 1 86 ? 6.774 65.884 47.988 1.00 33.69 78 VAL A N 1
ATOM 577 C CA . VAL A 1 86 ? 7.383 66.101 46.680 1.00 31.94 78 VAL A CA 1
ATOM 578 C C . VAL A 1 86 ? 6.290 66.448 45.676 1.00 32.44 78 VAL A C 1
ATOM 579 O O . VAL A 1 86 ? 5.217 65.829 45.667 1.00 31.92 78 VAL A O 1
ATOM 583 N N . ALA A 1 87 ? 6.544 67.459 44.842 1.00 26.94 79 ALA A N 1
ATOM 584 C CA . ALA A 1 87 ? 5.613 67.804 43.776 1.00 33.03 79 ALA A CA 1
ATOM 585 C C . ALA A 1 87 ? 5.572 66.685 42.739 1.00 33.67 79 ALA A C 1
ATOM 586 O O . ALA A 1 87 ? 6.610 66.265 42.226 1.00 38.03 79 ALA A O 1
ATOM 588 N N . LEU A 1 88 ? 4.373 66.191 42.437 1.00 34.50 80 LEU A N 1
ATOM 589 C CA . LEU A 1 88 ? 4.206 65.139 41.440 1.00 31.39 80 LEU A CA 1
ATOM 590 C C . LEU A 1 88 ? 3.729 65.709 40.111 1.00 34.49 80 LEU A C 1
ATOM 591 O O . LEU A 1 88 ? 4.387 65.520 39.083 1.00 35.76 80 LEU A O 1
ATOM 596 N N . ASP A 1 89 ? 2.587 66.398 40.119 1.00 27.85 81 ASP A N 1
ATOM 597 C CA . ASP A 1 89 ? 1.994 66.974 38.916 1.00 29.57 81 ASP A CA 1
ATOM 598 C C . ASP A 1 89 ? 1.928 65.950 37.781 1.00 29.95 81 ASP A C 1
ATOM 599 O O . ASP A 1 89 ? 2.355 66.208 36.654 1.00 31.21 81 ASP A O 1
ATOM 604 N N . ILE A 1 90 ? 1.422 64.775 38.092 1.00 30.79 82 ILE A N 1
ATOM 605 C CA . ILE A 1 90 ? 1.220 63.734 37.091 1.00 32.60 82 ILE A CA 1
ATOM 606 C C . ILE A 1 90 ? -0.200 63.833 36.562 1.00 35.76 82 ILE A C 1
ATOM 607 O O . ILE A 1 90 ? -1.140 64.052 37.333 1.00 31.46 82 ILE A O 1
ATOM 612 N N . ARG A 1 91 ? -0.365 63.687 35.244 1.00 30.41 83 ARG A N 1
ATOM 613 C CA . ARG A 1 91 ? -1.688 63.605 34.642 1.00 28.35 83 ARG A CA 1
ATOM 614 C C . ARG A 1 91 ? -1.782 62.338 33.802 1.00 30.63 83 ARG A C 1
ATOM 615 O O . ARG A 1 91 ? -0.772 61.785 33.357 1.00 27.92 83 ARG A O 1
ATOM 623 N N . TYR A 1 92 ? -3.011 61.871 33.608 1.00 30.57 84 TYR A N 1
ATOM 624 C CA . TYR A 1 92 ? -3.314 60.687 32.817 1.00 28.27 84 TYR A CA 1
ATOM 625 C C . TYR A 1 92 ? -4.365 61.016 31.767 1.00 29.13 84 TYR A C 1
ATOM 626 O O . TYR A 1 92 ? -5.202 61.900 31.981 1.00 26.93 84 TYR A O 1
ATOM 635 N N . PRO A 1 93 ? -4.348 60.332 30.621 1.00 28.76 85 PRO A N 1
ATOM 636 C CA . PRO A 1 93 ? -5.395 60.580 29.618 1.00 32.02 85 PRO A CA 1
ATOM 637 C C . PRO A 1 93 ? -6.752 60.177 30.166 1.00 35.38 85 PRO A C 1
ATOM 638 O O . PRO A 1 93 ? -6.926 59.072 30.681 1.00 38.04 85 PRO A O 1
ATOM 642 N N . LYS A 1 94 ? -7.718 61.086 30.062 1.00 33.55 86 LYS A N 1
ATOM 643 C CA . LYS A 1 94 ? -9.055 60.829 30.591 1.00 29.08 86 LYS A CA 1
ATOM 644 C C . LYS A 1 94 ? -9.896 60.056 29.569 1.00 31.00 86 LYS A C 1
ATOM 645 O O . LYS A 1 94 ? -10.067 60.504 28.427 1.00 37.04 86 LYS A O 1
ATOM 651 N N . SER A 1 95 ? -10.397 58.887 29.965 1.00 24.56 87 SER A N 1
ATOM 652 C CA . SER A 1 95 ? -11.277 58.075 29.134 1.00 32.38 87 SER A CA 1
ATOM 653 C C . SER A 1 95 ? -12.610 57.883 29.839 1.00 32.86 87 SER A C 1
ATOM 654 O O . SER A 1 95 ? -12.708 57.988 31.061 1.00 41.65 87 SER A O 1
ATOM 657 N N . THR A 1 96 ? -13.628 57.631 29.076 1.00 29.53 88 THR A N 1
ATOM 658 C CA . THR A 1 96 ? -14.881 57.340 29.745 1.00 35.77 88 THR A CA 1
ATOM 659 C C . THR A 1 96 ? -15.028 55.848 29.985 1.00 36.80 88 THR A C 1
ATOM 660 O O . THR A 1 96 ? -14.428 55.028 29.282 1.00 31.96 88 THR A O 1
ATOM 664 N N . PRO A 1 97 ? -15.819 55.464 30.989 1.00 30.71 89 PRO A N 1
ATOM 665 C CA . PRO A 1 97 ? -16.171 54.041 31.130 1.00 29.91 89 PRO A CA 1
ATOM 666 C C . PRO A 1 97 ? -16.733 53.454 29.849 1.00 27.97 89 PRO A C 1
ATOM 667 O O . PRO A 1 97 ? -16.365 52.340 29.461 1.00 30.97 89 PRO A O 1
ATOM 671 N N . ASP A 1 98 ? -17.624 54.196 29.185 1.00 23.77 90 ASP A N 1
ATOM 672 C CA . ASP A 1 98 ? -18.194 53.773 27.912 1.00 29.70 90 ASP A CA 1
ATOM 673 C C . ASP A 1 98 ? -17.120 53.392 26.899 1.00 31.45 90 ASP A C 1
ATOM 674 O O . ASP A 1 98 ? -17.150 52.298 26.322 1.00 32.53 90 ASP A O 1
ATOM 679 N N . ALA A 1 99 ? -16.166 54.294 26.666 1.00 29.45 91 ALA A N 1
ATOM 680 C CA . ALA A 1 99 ? -15.117 54.037 25.681 1.00 28.86 91 ALA A CA 1
ATOM 681 C C . ALA A 1 99 ? -14.260 52.837 26.073 1.00 28.47 91 ALA A C 1
ATOM 682 O O . ALA A 1 99 ? -13.878 52.035 25.216 1.00 26.37 91 ALA A O 1
ATOM 684 N N . LEU A 1 100 ? -13.946 52.690 27.363 1.00 24.25 92 LEU A N 1
ATOM 685 C CA . LEU A 1 100 ? -13.067 51.592 27.753 1.00 28.84 92 LEU A CA 1
ATOM 686 C C . LEU A 1 100 ? -13.807 50.265 27.724 1.00 26.85 92 LEU A C 1
ATOM 687 O O . LEU A 1 100 ? -13.223 49.232 27.391 1.00 26.55 92 LEU A O 1
ATOM 692 N N . ILE A 1 101 ? -15.092 50.264 28.077 1.00 28.69 93 ILE A N 1
ATOM 693 C CA . ILE A 1 101 ? -15.877 49.042 27.930 1.00 24.84 93 ILE A CA 1
ATOM 694 C C . ILE A 1 101 ? -15.931 48.611 26.462 1.00 21.54 93 ILE A C 1
ATOM 695 O O . ILE A 1 101 ? -15.796 47.418 26.147 1.00 21.81 93 ILE A O 1
ATOM 700 N N . ALA A 1 102 ? -16.124 49.562 25.543 1.00 23.85 94 ALA A N 1
ATOM 701 C CA . ALA A 1 102 ? -16.137 49.190 24.115 1.00 28.44 94 ALA A CA 1
ATOM 702 C C . ALA A 1 102 ? -14.774 48.665 23.673 1.00 28.95 94 ALA A C 1
ATOM 703 O O . ALA A 1 102 ? -14.688 47.677 22.930 1.00 29.00 94 ALA A O 1
ATOM 705 N N . ALA A 1 103 ? -13.694 49.309 24.122 1.00 24.16 95 ALA A N 1
ATOM 706 C CA . ALA A 1 103 ? -12.363 48.865 23.706 1.00 26.89 95 ALA A CA 1
ATOM 707 C C . ALA A 1 103 ? -12.041 47.473 24.253 1.00 26.80 95 ALA A C 1
ATOM 708 O O . ALA A 1 103 ? -11.448 46.642 23.550 1.00 28.15 95 ALA A O 1
ATOM 710 N N . ALA A 1 104 ? -12.433 47.192 25.497 1.00 26.16 96 ALA A N 1
ATOM 711 C CA . ALA A 1 104 ? -12.250 45.848 26.032 1.00 24.17 96 ALA A CA 1
ATOM 712 C C . ALA A 1 104 ? -13.057 44.842 25.224 1.00 27.42 96 ALA A C 1
ATOM 713 O O . ALA A 1 104 ? -12.562 43.759 24.882 1.00 27.71 96 ALA A O 1
ATOM 715 N N . ALA A 1 105 ? -14.305 45.193 24.898 1.00 26.33 97 ALA A N 1
ATOM 716 C CA . ALA A 1 105 ? -15.145 44.293 24.122 1.00 25.43 97 ALA A CA 1
ATOM 717 C C . ALA A 1 105 ? -14.520 43.993 22.768 1.00 30.31 97 ALA A C 1
ATOM 718 O O . ALA A 1 105 ? -14.553 42.847 22.308 1.00 27.12 97 ALA A O 1
ATOM 720 N N . ALA A 1 106 ? -13.935 45.002 22.116 1.00 28.18 98 ALA A N 1
ATOM 721 C CA . ALA A 1 106 ? -13.302 44.732 20.825 1.00 30.78 98 ALA A CA 1
ATOM 722 C C . ALA A 1 106 ? -12.067 43.851 20.992 1.00 29.37 98 ALA A C 1
ATOM 723 O O . ALA A 1 106 ? -11.729 43.081 20.089 1.00 29.99 98 ALA A O 1
ATOM 725 N N . ALA A 1 107 ? -11.400 43.921 22.150 1.00 26.30 99 ALA A N 1
ATOM 726 C CA . ALA A 1 107 ? -10.203 43.124 22.397 1.00 28.52 99 ALA A CA 1
ATOM 727 C C . ALA A 1 107 ? -10.503 41.694 22.843 1.00 30.14 99 ALA A C 1
ATOM 728 O O . ALA A 1 107 ? -9.597 40.857 22.795 1.00 28.19 99 ALA A O 1
ATOM 730 N N . GLN A 1 108 ? -11.752 41.396 23.224 1.00 30.32 100 GLN A N 1
ATOM 731 C CA A GLN A 1 108 ? -12.063 40.131 23.891 0.52 29.77 100 GLN A CA 1
ATOM 732 C CA B GLN A 1 108 ? -12.068 40.133 23.891 0.48 29.93 100 GLN A CA 1
ATOM 733 C C . GLN A 1 108 ? -11.841 38.930 22.978 1.00 28.87 100 GLN A C 1
ATOM 734 O O . GLN A 1 108 ? -11.271 37.914 23.401 1.00 27.45 100 GLN A O 1
ATOM 745 N N . ARG A 1 109 ? -12.287 39.014 21.726 1.00 26.02 101 ARG A N 1
ATOM 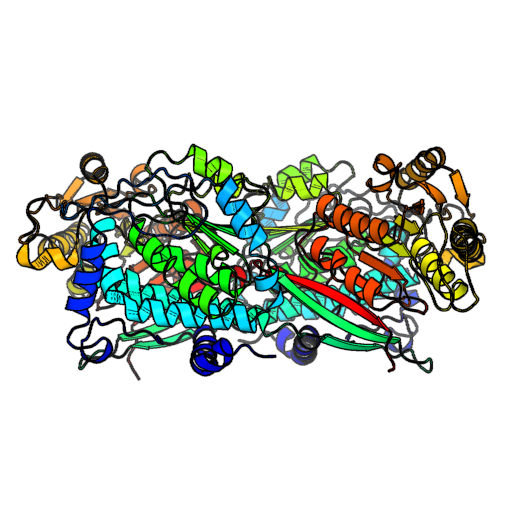746 C CA . ARG A 1 109 ? -12.374 37.819 20.880 1.00 31.38 101 ARG A CA 1
ATOM 747 C C . ARG A 1 109 ? -11.028 37.121 20.700 1.00 26.94 101 ARG A C 1
ATOM 748 O O . ARG A 1 109 ? -10.881 35.946 21.052 1.00 29.06 101 ARG A O 1
ATOM 756 N N . THR A 1 110 ? -10.036 37.812 20.126 1.00 30.73 102 THR A N 1
ATOM 757 C CA . THR A 1 110 ? -8.783 37.115 19.831 1.00 28.82 102 THR A CA 1
ATOM 758 C C . THR A 1 110 ? -8.046 36.734 21.115 1.00 29.71 102 THR A C 1
ATOM 759 O O . THR A 1 110 ? -7.331 35.726 21.151 1.00 27.71 102 THR A O 1
ATOM 763 N N . TRP A 1 111 ? -8.226 37.504 22.183 1.00 29.48 103 TRP A N 1
ATOM 764 C CA . TRP A 1 111 ? -7.661 37.117 23.469 1.00 29.23 103 TRP A CA 1
ATOM 765 C C . TRP A 1 111 ? -8.282 35.811 23.950 1.00 28.92 103 TRP A C 1
ATOM 766 O O . TRP A 1 111 ? -7.570 34.849 24.255 1.00 28.53 103 TRP A O 1
ATOM 777 N N . ARG A 1 112 ? -9.615 35.739 23.961 1.00 27.44 104 ARG A N 1
ATOM 778 C CA . ARG A 1 112 ? -10.295 34.511 24.360 1.00 25.83 104 ARG A CA 1
ATOM 779 C C . ARG A 1 112 ? -9.850 33.335 23.505 1.00 31.15 104 ARG A C 1
ATOM 780 O O . ARG A 1 112 ? -9.574 32.245 24.020 1.00 30.72 104 ARG A O 1
ATOM 788 N N . GLU A 1 113 ? -9.777 33.538 22.185 1.00 27.53 105 GLU A N 1
ATOM 789 C CA . GLU A 1 113 ? -9.496 32.424 21.290 1.00 25.86 105 GLU A CA 1
ATOM 790 C C . GLU A 1 113 ? -8.094 31.875 21.457 1.00 29.38 105 GLU A C 1
ATOM 791 O O . GLU A 1 113 ? -7.844 30.743 21.045 1.00 33.66 105 GLU A O 1
ATOM 797 N N . ALA A 1 114 ? -7.170 32.638 22.041 1.00 30.83 106 ALA A N 1
ATOM 798 C CA . ALA A 1 114 ? -5.822 32.113 22.217 1.00 32.78 106 ALA A CA 1
ATOM 799 C C . ALA A 1 114 ? -5.738 31.078 23.342 1.00 35.99 106 ALA A C 1
ATOM 800 O O . ALA A 1 114 ? -4.753 30.333 23.416 1.00 34.15 106 ALA A O 1
ATOM 802 N N . GLY A 1 115 ? -6.727 31.029 24.233 1.00 32.44 107 GLY A N 1
ATOM 803 C CA . GLY A 1 115 ? -6.827 29.929 25.166 1.00 30.14 107 GLY A CA 1
ATOM 804 C C . GLY A 1 115 ? -5.869 30.028 26.337 1.00 28.94 107 GLY A C 1
ATOM 805 O O . GLY A 1 115 ? -5.038 30.937 26.430 1.00 28.27 107 GLY A O 1
ATOM 806 N N . PRO A 1 116 ? -5.965 29.054 27.246 1.00 30.77 108 PRO A N 1
ATOM 807 C CA . PRO A 1 116 ? -5.249 29.154 28.535 1.00 26.35 108 PRO A CA 1
ATOM 808 C C . PRO A 1 116 ? -3.736 29.326 28.431 1.00 29.39 108 PRO A C 1
ATOM 809 O O . PRO A 1 116 ? -3.161 30.063 29.243 1.00 26.66 108 PRO A O 1
ATOM 813 N N . SER A 1 117 ? -3.057 28.666 27.482 1.00 27.08 109 SER A N 1
ATOM 814 C CA . SER A 1 117 ? -1.600 28.789 27.478 1.00 26.77 109 SER A CA 1
ATOM 815 C C . SER A 1 117 ? -1.175 30.216 27.161 1.00 29.03 109 SER A C 1
ATOM 816 O O . SER A 1 117 ? -0.158 30.689 27.678 1.00 31.99 109 SER A O 1
ATOM 819 N N . ALA A 1 118 ? -1.960 30.930 26.355 1.00 33.04 110 ALA A N 1
ATOM 820 C CA . ALA A 1 118 ? -1.686 32.345 26.122 1.00 27.98 110 ALA A CA 1
ATOM 821 C C . ALA A 1 118 ? -2.003 33.191 27.353 1.00 30.07 110 ALA A C 1
ATOM 822 O O . ALA A 1 118 ? -1.244 34.108 27.698 1.00 28.27 110 ALA A O 1
ATOM 824 N N . TRP A 1 119 ? -3.134 32.928 28.008 1.00 27.32 111 TRP A N 1
ATOM 825 C CA . TRP A 1 119 ? -3.489 33.739 29.177 1.00 25.53 111 TRP A CA 1
ATOM 826 C C . TRP A 1 119 ? -2.431 33.613 30.257 1.00 25.22 111 TRP A C 1
ATOM 827 O O . TRP A 1 119 ? -1.991 34.618 30.833 1.00 25.48 111 TRP A O 1
ATOM 838 N N . ILE A 1 120 ? -1.992 32.381 30.523 1.00 27.22 112 ILE A N 1
ATOM 839 C CA . ILE A 1 120 ? -0.984 32.143 31.557 1.00 27.63 112 ILE A CA 1
ATOM 840 C C . ILE A 1 120 ? 0.374 32.666 31.102 1.00 30.36 112 ILE A C 1
ATOM 841 O O . ILE A 1 120 ? 1.080 33.351 31.850 1.00 28.25 112 ILE A O 1
ATOM 846 N N . GLY A 1 121 ? 0.761 32.355 29.860 1.00 30.05 113 GLY A N 1
ATOM 847 C CA . GLY A 1 121 ? 2.067 32.788 29.391 1.00 23.84 113 GLY A CA 1
ATOM 848 C C . GLY A 1 121 ? 2.207 34.297 29.384 1.00 27.77 113 GLY A C 1
ATOM 849 O O . GLY A 1 121 ? 3.202 34.848 29.872 1.00 28.06 113 GLY A O 1
ATOM 850 N N . VAL A 1 122 ? 1.201 34.992 28.845 1.00 25.33 114 VAL A N 1
ATOM 851 C CA . VAL A 1 122 ? 1.245 36.451 28.836 1.00 28.01 114 VAL A CA 1
ATOM 852 C C . VAL A 1 122 ? 1.291 36.986 30.270 1.00 23.93 114 VAL A C 1
ATOM 853 O O . VAL A 1 122 ? 2.040 37.923 30.581 1.00 23.94 114 VAL A O 1
ATOM 857 N N . SER A 1 123 ? 0.490 36.408 31.161 1.00 22.92 115 SER A N 1
ATOM 858 C CA . SER A 1 123 ? 0.516 36.849 32.559 1.00 26.05 115 SER A CA 1
ATOM 859 C C . SER A 1 123 ? 1.904 36.683 33.171 1.00 26.30 115 SER A C 1
ATOM 860 O O . SER A 1 123 ? 2.405 37.586 33.852 1.00 24.77 115 SER A O 1
ATOM 863 N N . LEU A 1 124 ? 2.544 35.536 32.938 1.00 22.11 116 LEU A N 1
ATOM 864 C CA . LEU A 1 124 ? 3.847 35.298 33.552 1.00 31.46 116 LEU A CA 1
ATOM 865 C C . LEU A 1 124 ? 4.908 36.216 32.973 1.00 30.91 116 LEU A C 1
ATOM 866 O O . LEU A 1 124 ? 5.826 36.637 33.689 1.00 29.21 116 LEU A O 1
ATOM 871 N N . GLU A 1 125 ? 4.801 36.535 31.685 1.00 27.02 117 GLU A N 1
ATOM 872 C CA . GLU A 1 125 ? 5.740 37.465 31.074 1.00 29.47 117 GLU A CA 1
ATOM 873 C C . GLU A 1 125 ? 5.551 38.873 31.617 1.00 27.46 117 GLU A C 1
ATOM 874 O O . GLU A 1 125 ? 6.535 39.580 31.871 1.00 29.13 117 GLU A O 1
ATOM 880 N N . ILE A 1 126 ? 4.299 39.306 31.787 1.00 23.07 118 ILE A N 1
ATOM 881 C CA . ILE A 1 126 ? 4.050 40.604 32.405 1.00 23.10 118 ILE A CA 1
ATOM 882 C C . ILE A 1 126 ? 4.714 40.662 33.783 1.00 24.58 118 ILE A C 1
ATOM 883 O O . ILE A 1 126 ? 5.401 41.633 34.117 1.00 27.48 118 ILE A O 1
ATOM 888 N N . LEU A 1 127 ? 4.542 39.602 34.588 1.00 28.04 119 LEU A N 1
ATOM 889 C CA . LEU A 1 127 ? 5.131 39.565 35.934 1.00 27.18 119 LEU A CA 1
ATOM 890 C C . LEU A 1 127 ? 6.654 39.658 35.890 1.00 29.98 119 LEU A C 1
ATOM 891 O O . LEU A 1 127 ? 7.266 40.338 36.724 1.00 27.63 119 LEU A O 1
ATOM 896 N N . ALA A 1 128 ? 7.282 38.986 34.921 1.00 24.50 120 ALA A N 1
ATOM 897 C CA . ALA A 1 128 ? 8.728 39.083 34.781 1.00 31.77 120 ALA A CA 1
ATOM 898 C C . ALA A 1 128 ? 9.147 40.523 34.531 1.00 32.43 120 ALA A C 1
ATOM 899 O O . ALA A 1 128 ? 10.114 41.008 35.126 1.00 31.03 120 ALA A O 1
ATOM 901 N N . ARG A 1 129 ? 8.409 41.233 33.673 1.00 32.22 121 ARG A N 1
ATOM 902 C CA . ARG A 1 129 ? 8.760 42.615 33.369 1.00 31.62 121 ARG A CA 1
ATOM 903 C C . ARG A 1 129 ? 8.434 43.539 34.537 1.00 30.45 121 ARG A C 1
ATOM 904 O O . ARG A 1 129 ? 9.145 44.521 34.773 1.00 31.20 121 ARG A O 1
ATOM 912 N N . LEU A 1 130 ? 7.358 43.261 35.259 1.00 27.22 122 LEU A N 1
ATOM 913 C CA . LEU A 1 130 ? 7.075 44.061 36.442 1.00 31.81 122 LEU A CA 1
ATOM 914 C C . LEU A 1 130 ? 8.207 43.938 37.454 1.00 31.63 122 LEU A C 1
ATOM 915 O O . LEU A 1 130 ? 8.643 44.943 38.025 1.00 32.25 122 LEU A O 1
ATOM 920 N N . ASN A 1 131 ? 8.743 42.722 37.640 1.00 29.11 123 ASN A N 1
ATOM 921 C CA . ASN A 1 131 ? 9.879 42.560 38.546 1.00 31.46 123 ASN A CA 1
ATOM 922 C C . ASN A 1 131 ? 11.066 43.403 38.097 1.00 31.88 123 ASN A C 1
ATOM 923 O O . ASN A 1 131 ? 11.722 44.048 38.924 1.00 28.31 123 ASN A O 1
ATOM 928 N N . ARG A 1 132 ? 11.355 43.424 36.788 1.00 30.29 124 ARG A N 1
ATOM 929 C CA . ARG A 1 132 ? 12.455 44.258 36.311 1.00 32.02 124 ARG A CA 1
ATOM 930 C C . ARG A 1 132 ? 12.205 45.741 36.541 1.00 28.32 124 ARG A C 1
ATOM 931 O O . ARG A 1 132 ? 13.169 46.506 36.625 1.00 30.40 124 ARG A O 1
ATOM 939 N N . ALA A 1 133 ? 10.944 46.163 36.639 1.00 31.78 125 ALA A N 1
ATOM 940 C CA . ALA A 1 133 ? 10.586 47.551 36.912 1.00 32.21 125 ALA A CA 1
ATOM 941 C C . ALA A 1 133 ? 10.374 47.823 38.401 1.00 31.26 125 ALA A C 1
ATOM 942 O O . ALA A 1 133 ? 9.771 48.847 38.753 1.00 30.15 125 ALA A O 1
ATOM 944 N N . SER A 1 134 ? 10.875 46.945 39.279 1.00 29.76 126 SER A N 1
ATOM 945 C CA . SER A 1 134 ? 10.524 47.025 40.696 1.00 33.02 126 SER A CA 1
ATOM 946 C C . SER A 1 134 ? 10.968 48.340 41.313 1.00 30.39 126 SER A C 1
ATOM 947 O O . SER A 1 134 ? 10.277 48.885 42.181 1.00 28.98 126 SER A O 1
ATOM 950 N N . PHE A 1 135 ? 12.130 48.854 40.905 1.00 30.45 127 PHE A N 1
ATOM 951 C CA . PHE A 1 135 ? 12.602 50.109 41.481 1.00 31.30 127 PHE A CA 1
ATOM 952 C C . PHE A 1 135 ? 11.728 51.276 41.040 1.00 34.52 127 PHE A C 1
ATOM 953 O O . PHE A 1 135 ? 11.363 52.123 41.858 1.00 30.16 127 PHE A O 1
ATOM 961 N N . GLU A 1 136 ? 11.393 51.346 39.743 1.00 31.24 128 GLU A N 1
ATOM 962 C CA . GLU A 1 136 ? 10.483 52.388 39.272 1.00 26.48 128 GLU A CA 1
ATOM 963 C C . GLU A 1 136 ? 9.139 52.311 39.985 1.00 26.69 128 GLU A C 1
ATOM 964 O O . GLU A 1 136 ? 8.578 53.335 40.395 1.00 29.99 128 GLU A O 1
ATOM 970 N N . ILE A 1 137 ? 8.606 51.099 40.134 1.00 28.59 129 ILE A N 1
ATOM 971 C CA . ILE A 1 137 ? 7.345 50.900 40.841 1.00 23.48 129 ILE A CA 1
ATOM 972 C C . ILE A 1 137 ? 7.490 51.245 42.331 1.00 23.76 129 ILE A C 1
ATOM 973 O O . ILE A 1 137 ? 6.593 51.849 42.934 1.00 25.44 129 ILE A O 1
ATOM 978 N N . ALA A 1 138 ? 8.624 50.905 42.939 1.00 25.58 130 ALA A N 1
ATOM 979 C CA . ALA A 1 138 ? 8.804 51.221 44.359 1.00 28.33 130 ALA A CA 1
ATOM 980 C C . ALA A 1 138 ? 8.683 52.720 44.613 1.00 30.07 130 ALA A C 1
ATOM 981 O O . ALA A 1 138 ? 7.978 53.151 45.536 1.00 34.97 130 ALA A O 1
ATOM 983 N N . TYR A 1 139 ? 9.364 53.534 43.803 1.00 25.95 131 TYR A N 1
ATOM 984 C CA . TYR A 1 139 ? 9.274 54.982 43.979 1.00 28.01 131 TYR A CA 1
ATOM 985 C C . TYR A 1 139 ? 7.855 55.497 43.754 1.00 31.85 131 TYR A C 1
ATOM 986 O O . TYR A 1 139 ? 7.400 56.407 44.459 1.00 25.48 131 TYR A O 1
ATOM 995 N N . SER A 1 140 ? 7.131 54.926 42.792 1.00 29.68 132 SER A N 1
ATOM 996 C CA . SER A 1 140 ? 5.767 55.390 42.564 1.00 23.73 132 SER A CA 1
ATOM 997 C C . SER A 1 140 ? 4.852 55.046 43.732 1.00 28.84 132 SER A C 1
ATOM 998 O O . SER A 1 140 ? 3.916 55.798 44.026 1.00 27.85 132 SER A O 1
ATOM 1001 N N . VAL A 1 141 ? 5.095 53.912 44.392 1.00 25.99 133 VAL A N 1
ATOM 1002 C CA . VAL A 1 141 ? 4.320 53.545 45.574 1.00 26.63 133 VAL A CA 1
ATOM 1003 C C . VAL A 1 141 ? 4.681 54.451 46.750 1.00 30.05 133 VAL A C 1
ATOM 1004 O O . VAL A 1 141 ? 3.799 54.944 47.470 1.00 28.74 133 VAL A O 1
ATOM 1008 N N . MET A 1 142 ? 5.979 54.706 46.936 1.00 29.57 134 MET A N 1
ATOM 1009 C CA . MET A 1 142 ? 6.440 55.569 48.017 1.00 30.35 134 MET A CA 1
ATOM 1010 C C . MET A 1 142 ? 5.775 56.937 47.947 1.00 34.63 134 MET A C 1
ATOM 1011 O O . MET A 1 142 ? 5.253 57.434 48.949 1.00 25.70 134 MET A O 1
ATOM 1016 N N . HIS A 1 143 ? 5.745 57.546 46.760 1.00 29.72 135 HIS A N 1
ATOM 1017 C CA . HIS A 1 143 ? 5.235 58.903 46.642 1.00 34.66 135 HIS A CA 1
ATOM 1018 C C . HIS A 1 143 ? 3.757 58.961 46.297 1.00 27.23 135 HIS A C 1
ATOM 1019 O O . HIS A 1 143 ? 3.261 60.028 45.927 1.00 31.05 135 HIS A O 1
ATOM 1026 N N . THR A 1 144 ? 3.033 57.862 46.451 1.00 26.53 136 THR A N 1
ATOM 1027 C CA . THR A 1 144 ? 1.582 57.973 46.507 1.00 27.58 136 THR A CA 1
ATOM 1028 C C . THR A 1 144 ? 1.013 57.468 47.818 1.00 30.00 136 THR A C 1
ATOM 1029 O O . THR A 1 144 ? 0.130 58.113 48.385 1.00 32.36 136 THR A O 1
ATOM 1033 N N . THR A 1 145 ? 1.511 56.338 48.320 1.00 30.40 137 THR A N 1
ATOM 1034 C CA . THR A 1 145 ? 0.978 55.727 49.533 1.00 30.51 137 THR A CA 1
ATOM 1035 C C . THR A 1 145 ? 1.652 56.222 50.802 1.00 28.44 137 THR A C 1
ATOM 1036 O O . THR A 1 145 ? 1.069 56.089 51.882 1.00 29.47 137 THR A O 1
ATOM 1040 N N . GLY A 1 146 ? 2.865 56.753 50.705 1.00 26.65 138 GLY A N 1
ATOM 1041 C CA . GLY A 1 146 ? 3.618 57.162 51.871 1.00 31.48 138 GLY A CA 1
ATOM 1042 C C . GLY A 1 146 ? 4.456 56.074 52.503 1.00 32.91 138 GLY A C 1
ATOM 1043 O O . GLY A 1 146 ? 5.089 56.324 53.544 1.00 30.09 138 GLY A O 1
ATOM 1044 N N . GLN A 1 147 ? 4.472 54.872 51.925 1.00 34.33 139 GLN A N 1
ATOM 1045 C CA . GLN A 1 147 ? 5.323 53.814 52.449 1.00 33.29 139 GLN A CA 1
ATOM 1046 C C . GLN A 1 147 ? 6.791 54.205 52.337 1.00 32.09 139 GLN A C 1
ATOM 1047 O O . GLN A 1 147 ? 7.224 54.777 51.331 1.00 32.94 139 GLN A O 1
ATOM 1053 N N . ALA A 1 148 ? 7.551 53.914 53.392 1.00 30.19 140 ALA A N 1
ATOM 1054 C CA . ALA A 1 148 ? 8.998 54.068 53.340 1.00 28.95 140 ALA A CA 1
ATOM 1055 C C . ALA A 1 148 ? 9.572 53.176 52.243 1.00 28.64 140 ALA A C 1
ATOM 1056 O O . ALA A 1 148 ? 8.976 52.170 51.850 1.00 28.97 140 ALA A O 1
ATOM 1058 N N . PHE A 1 149 ? 10.747 53.554 51.743 1.00 38.27 141 PHE A N 1
ATOM 1059 C CA . PHE A 1 149 ? 11.215 52.967 50.487 1.00 32.69 141 PHE A CA 1
ATOM 1060 C C . PHE A 1 149 ? 11.294 51.443 50.558 1.00 31.84 141 PHE A C 1
ATOM 1061 O O . PHE A 1 149 ? 10.861 50.746 49.631 1.00 35.36 141 PHE A O 1
ATOM 1069 N N . MET A 1 150 ? 11.872 50.903 51.632 1.00 29.84 142 MET A N 1
ATOM 1070 C CA . MET A 1 150 ? 12.058 49.455 51.693 1.00 29.81 142 MET A CA 1
ATOM 1071 C C . MET A 1 150 ? 10.725 48.718 51.616 1.00 32.43 142 MET A C 1
ATOM 1072 O O . MET A 1 150 ? 10.600 47.728 50.881 1.00 31.96 142 MET A O 1
ATOM 1077 N N . MET A 1 151 ? 9.710 49.185 52.353 1.00 31.31 143 MET A N 1
ATOM 1078 C CA . MET A 1 151 ? 8.393 48.561 52.244 1.00 37.25 143 MET A CA 1
ATOM 1079 C C . MET A 1 151 ? 7.756 48.839 50.885 1.00 29.07 143 MET A C 1
ATOM 1080 O O . MET A 1 151 ? 7.076 47.976 50.316 1.00 28.99 143 MET A O 1
ATOM 1085 N N . ALA A 1 152 ? 7.936 50.046 50.361 1.00 29.97 144 ALA A N 1
ATOM 1086 C CA . ALA A 1 152 ? 7.380 50.344 49.047 1.00 30.81 144 ALA A CA 1
ATOM 1087 C C . ALA A 1 152 ? 7.938 49.387 48.001 1.00 29.12 144 ALA A C 1
ATOM 1088 O O . ALA A 1 152 ? 7.192 48.862 47.170 1.00 30.44 144 ALA A O 1
ATOM 1090 N N . PHE A 1 153 ? 9.235 49.090 48.080 1.00 31.25 145 PHE A N 1
ATOM 1091 C CA . PHE A 1 153 ? 9.844 48.129 47.166 1.00 28.54 145 PHE A CA 1
ATOM 1092 C C . PHE A 1 153 ? 9.278 46.725 47.372 1.00 29.22 145 PHE A C 1
ATOM 1093 O O . PHE A 1 153 ? 8.784 46.098 46.432 1.00 30.50 145 PHE A O 1
ATOM 1101 N N . GLN A 1 154 ? 9.337 46.215 48.601 1.00 29.62 146 GLN A N 1
ATOM 1102 C CA . GLN A 1 154 ? 8.896 44.846 48.853 1.00 34.77 146 GLN A CA 1
ATOM 1103 C C . GLN A 1 154 ? 7.397 44.699 48.636 1.00 40.89 146 GLN A C 1
ATOM 1104 O O . GLN A 1 154 ? 6.951 43.874 47.829 1.00 47.67 146 GLN A O 1
ATOM 1110 N N . ALA A 1 155 ? 6.601 45.503 49.342 1.00 37.80 147 ALA A N 1
ATOM 1111 C CA . ALA A 1 155 ? 5.152 45.377 49.227 1.00 36.31 147 ALA A CA 1
ATOM 1112 C C . ALA A 1 155 ? 4.645 45.818 47.860 1.00 33.64 147 ALA A C 1
ATOM 1113 O O . ALA A 1 155 ? 3.664 45.263 47.357 1.00 37.97 147 ALA A O 1
ATOM 1115 N N . GLY A 1 156 ? 5.281 46.810 47.237 1.00 32.30 148 GLY A N 1
ATOM 1116 C CA . GLY A 1 156 ? 4.800 47.251 45.943 1.00 28.59 148 GLY A CA 1
ATOM 1117 C C . GLY A 1 156 ? 5.335 46.427 44.791 1.00 29.57 148 GLY A C 1
ATOM 1118 O O . GLY A 1 156 ? 4.670 46.307 43.759 1.00 30.93 148 GLY A O 1
ATOM 1119 N N . GLY A 1 157 ? 6.517 45.826 44.955 1.00 26.10 149 GLY A N 1
ATOM 1120 C CA . GLY A 1 157 ? 7.153 45.080 43.892 1.00 26.04 149 GLY A CA 1
ATOM 1121 C C . GLY A 1 157 ? 7.099 43.582 44.136 1.00 25.83 149 GLY A C 1
ATOM 1122 O O . GLY A 1 157 ? 6.047 42.956 44.017 1.00 26.48 149 GLY A O 1
ATOM 1123 N N . PRO A 1 158 ? 8.239 42.990 44.509 1.00 29.89 150 PRO A N 1
ATOM 1124 C CA . PRO A 1 158 ? 8.315 41.519 44.654 1.00 27.86 150 PRO A CA 1
ATOM 1125 C C . PRO A 1 158 ? 7.176 40.844 45.409 1.00 34.84 150 PRO A C 1
ATOM 1126 O O . PRO A 1 158 ? 6.669 39.823 44.931 1.00 36.48 150 PRO A O 1
ATOM 1130 N N . HIS A 1 159 ? 6.759 41.361 46.573 1.00 28.77 151 HIS A N 1
ATOM 1131 C CA . HIS A 1 159 ? 5.692 40.682 47.315 1.00 26.54 151 HIS A CA 1
ATOM 1132 C C . HIS A 1 159 ? 4.362 40.758 46.571 1.00 28.98 151 HIS A C 1
ATOM 1133 O O . HIS A 1 159 ? 3.591 39.787 46.569 1.00 24.86 151 HIS A O 1
ATOM 1140 N N . ALA A 1 160 ? 4.079 41.898 45.923 1.00 26.35 152 ALA A N 1
ATOM 1141 C CA . ALA A 1 160 ? 2.875 41.995 45.103 1.00 23.62 152 ALA A CA 1
ATOM 1142 C C . ALA A 1 160 ? 2.971 41.069 43.906 1.00 30.56 152 ALA A C 1
ATOM 1143 O O . ALA A 1 160 ? 1.988 40.408 43.541 1.00 28.33 152 ALA A O 1
ATOM 1145 N N . GLN A 1 161 ? 4.156 41.010 43.292 1.00 27.68 153 GLN A N 1
ATOM 1146 C CA . GLN A 1 161 ? 4.384 40.092 42.184 1.00 28.13 153 GLN A CA 1
ATOM 1147 C C . GLN A 1 161 ? 4.231 38.639 42.631 1.00 27.30 153 GLN A C 1
ATOM 1148 O O . GLN A 1 161 ? 3.664 37.818 41.901 1.00 29.56 153 GLN A O 1
ATOM 1154 N N . ASP A 1 162 ? 4.691 38.317 43.848 1.00 29.34 154 ASP A N 1
ATOM 1155 C CA . ASP A 1 162 ? 4.409 37.005 44.439 1.00 32.61 154 ASP A CA 1
ATOM 1156 C C . ASP A 1 162 ? 2.909 36.708 44.456 1.00 29.57 154 ASP A C 1
ATOM 1157 O O . ASP A 1 162 ? 2.468 35.625 44.055 1.00 30.74 154 ASP A O 1
ATOM 1162 N N . ARG A 1 163 ? 2.111 37.655 44.951 1.00 30.94 155 ARG A N 1
ATOM 1163 C CA . ARG A 1 163 ? 0.670 37.434 45.075 1.00 30.61 155 ARG A CA 1
ATOM 1164 C C . ARG A 1 163 ? 0.004 37.351 43.708 1.00 24.53 155 ARG A C 1
ATOM 1165 O O . ARG A 1 163 ? -0.979 36.621 43.532 1.00 25.37 155 ARG A O 1
ATOM 1173 N N . ALA A 1 164 ? 0.490 38.131 42.741 1.00 26.10 156 ALA A N 1
ATOM 1174 C CA . ALA A 1 164 ? 0.005 37.985 41.370 1.00 21.16 156 ALA A CA 1
ATOM 1175 C C . ALA A 1 164 ? 0.312 36.589 40.839 1.00 26.79 156 ALA A C 1
ATOM 1176 O O . ALA A 1 164 ? -0.565 35.908 40.302 1.00 25.39 156 ALA A O 1
ATOM 1178 N N . LEU A 1 165 ? 1.549 36.125 41.037 1.00 29.15 157 LEU A N 1
ATOM 1179 C CA . LEU A 1 165 ? 1.941 34.810 40.541 1.00 27.05 157 LEU A CA 1
ATOM 1180 C C . LEU A 1 165 ? 1.146 33.705 41.224 1.00 32.91 157 LEU A C 1
ATOM 1181 O O . LEU A 1 165 ? 0.758 32.714 40.589 1.00 24.06 157 LEU A O 1
ATOM 1186 N N . GLU A 1 166 ? 0.881 33.875 42.519 1.00 23.71 158 GLU A N 1
ATOM 1187 C CA . GLU A 1 166 ? 0.013 32.958 43.247 1.00 26.86 158 GLU A CA 1
ATOM 1188 C C . GLU A 1 166 ? -1.363 32.861 42.601 1.00 26.99 158 GLU A C 1
ATOM 1189 O O . GLU A 1 166 ? -1.903 31.763 42.425 1.00 31.27 158 GLU A O 1
ATOM 1195 N N . ALA A 1 167 ? -1.948 34.006 42.241 1.00 28.79 159 ALA A N 1
ATOM 1196 C CA . ALA A 1 167 ? -3.253 33.998 41.592 1.00 27.07 159 ALA A CA 1
ATOM 1197 C C . ALA A 1 167 ? -3.199 33.276 40.241 1.00 29.88 159 ALA A C 1
ATOM 1198 O O . ALA A 1 167 ? -4.117 32.523 39.897 1.00 24.84 159 ALA A O 1
ATOM 1200 N N . VAL A 1 168 ? -2.131 33.499 39.466 1.00 25.49 160 VAL A N 1
ATOM 1201 C CA . VAL A 1 168 ? -1.980 32.816 38.182 1.00 25.74 160 VAL A CA 1
ATOM 1202 C C . VAL A 1 168 ? -1.862 31.313 38.397 1.00 28.82 160 VAL A C 1
ATOM 1203 O O . VAL A 1 168 ? -2.459 30.515 37.662 1.00 27.83 160 VAL A O 1
ATOM 1207 N N . ALA A 1 169 ? -1.123 30.905 39.436 1.00 30.89 161 ALA A N 1
ATOM 1208 C CA . ALA A 1 169 ? -0.932 29.484 39.709 1.00 30.71 161 ALA A CA 1
ATOM 1209 C C . ALA A 1 169 ? -2.249 28.804 40.080 1.00 27.75 161 ALA A C 1
ATOM 1210 O O . ALA A 1 169 ? -2.535 27.698 39.606 1.00 28.99 161 ALA A O 1
ATOM 1212 N N . TYR A 1 170 ? -3.055 29.441 40.937 1.00 24.46 162 TYR A N 1
ATOM 1213 C CA . TYR A 1 170 ? -4.374 28.892 41.261 1.00 27.26 162 TYR A CA 1
ATOM 1214 C C . TYR A 1 170 ? -5.262 28.797 40.018 1.00 29.90 162 TYR A C 1
ATOM 1215 O O . TYR A 1 170 ? -5.979 27.807 39.837 1.00 26.50 162 TYR A O 1
ATOM 1224 N N . ALA A 1 171 ? -5.251 29.831 39.170 1.00 25.72 163 ALA A N 1
ATOM 1225 C CA . ALA A 1 171 ? -6.018 29.786 37.925 1.00 27.74 163 ALA A CA 1
ATOM 1226 C C . ALA A 1 171 ? -5.594 28.596 37.075 1.00 25.28 163 ALA A C 1
ATOM 1227 O O . ALA A 1 171 ? -6.422 27.763 36.702 1.00 25.80 163 ALA A O 1
ATOM 1229 N N . TRP A 1 172 ? -4.294 28.487 36.791 1.00 26.10 164 TRP A N 1
ATOM 1230 C CA . TRP A 1 172 ? -3.792 27.361 36.005 1.00 25.16 164 TRP A CA 1
ATOM 1231 C C . TRP A 1 172 ? -4.126 26.028 36.680 1.00 28.81 164 TRP A C 1
ATOM 1232 O O . TRP A 1 172 ? -4.462 25.048 36.006 1.00 29.96 164 TRP A O 1
ATOM 1243 N N . ASP A 1 173 ? -4.081 25.982 38.017 1.00 30.65 165 ASP A N 1
ATOM 1244 C CA . ASP A 1 173 ? -4.395 24.744 38.727 1.00 25.79 165 ASP A CA 1
ATOM 1245 C C . ASP A 1 173 ? -5.797 24.232 38.380 1.00 27.44 165 ASP A C 1
ATOM 1246 O O . ASP A 1 173 ? -6.006 23.024 38.240 1.00 36.21 165 ASP A O 1
ATOM 1251 N N . GLN A 1 174 ? -6.771 25.138 38.242 1.00 23.43 166 GLN A N 1
ATOM 1252 C CA . GLN A 1 174 ? -8.115 24.765 37.801 1.00 22.03 166 GLN A CA 1
ATOM 1253 C C . GLN A 1 174 ? -8.171 24.489 36.297 1.00 30.91 166 GLN A C 1
ATOM 1254 O O . GLN A 1 174 ? -8.835 23.544 35.858 1.00 30.19 166 GLN A O 1
ATOM 1260 N N . LEU A 1 175 ? -7.545 25.345 35.493 1.00 27.90 167 LEU A N 1
ATOM 1261 C CA . LEU A 1 175 ? -7.659 25.207 34.039 1.00 28.59 167 LEU A CA 1
ATOM 1262 C C . LEU A 1 175 ? -7.054 23.892 33.553 1.00 30.57 167 LEU A C 1
ATOM 1263 O O . LEU A 1 175 ? -7.590 23.251 32.643 1.00 26.03 167 LEU A O 1
ATOM 1268 N N . ARG A 1 176 ? -5.932 23.474 34.141 1.00 29.34 168 ARG A N 1
ATOM 1269 C CA . ARG A 1 176 ? -5.259 22.276 33.662 1.00 31.37 168 ARG A CA 1
ATOM 1270 C C . ARG A 1 176 ? -6.044 21.000 33.932 1.00 39.02 168 ARG A C 1
ATOM 1271 O O . ARG A 1 176 ? -5.701 19.964 33.359 1.00 34.95 168 ARG A O 1
ATOM 1279 N N . ARG A 1 177 ? -7.080 21.039 34.773 1.00 33.84 169 ARG A N 1
ATOM 1280 C CA A ARG A 1 177 ? -7.875 19.862 35.104 0.57 34.71 169 ARG A CA 1
ATOM 1281 C CA B ARG A 1 177 ? -7.837 19.833 35.073 0.43 34.70 169 ARG A CA 1
ATOM 1282 C C . ARG A 1 177 ? -8.973 19.581 34.088 1.00 31.34 169 ARG A C 1
ATOM 1283 O O . ARG A 1 177 ? -9.703 18.597 34.242 1.00 31.50 169 ARG A O 1
ATOM 1298 N N . ILE A 1 178 ? -9.115 20.414 33.065 1.00 28.56 170 ILE A N 1
ATOM 1299 C CA . ILE A 1 178 ? -10.231 20.336 32.134 1.00 26.92 170 ILE A CA 1
ATOM 1300 C C . ILE A 1 178 ? -9.684 19.850 30.795 1.00 33.16 170 ILE A C 1
ATOM 1301 O O . ILE A 1 178 ? -8.880 20.558 30.173 1.00 31.44 170 ILE A O 1
ATOM 1306 N N . PRO A 1 179 ? -10.069 18.665 30.320 1.00 34.36 171 PRO A N 1
ATOM 1307 C CA . PRO A 1 179 ? -9.530 18.179 29.044 1.00 33.00 171 PRO A CA 1
ATOM 1308 C C . PRO A 1 179 ? -10.047 19.008 27.878 1.00 33.24 171 PRO A C 1
ATOM 1309 O O . PRO A 1 179 ? -11.147 19.565 27.916 1.00 29.89 171 PRO A O 1
ATOM 1313 N N . ALA A 1 180 ? -9.227 19.096 26.830 1.00 29.60 172 ALA A N 1
ATOM 1314 C CA . ALA A 1 180 ? -9.683 19.756 25.612 1.00 33.22 172 ALA A CA 1
ATOM 1315 C C . ALA A 1 180 ? -10.775 18.946 24.930 1.00 33.39 172 ALA A C 1
ATOM 1316 O O . ALA A 1 180 ? -11.655 19.510 24.271 1.00 34.61 172 ALA A O 1
ATOM 1318 N N . ASP A 1 181 ? -10.728 17.628 25.068 1.00 34.81 173 ASP A N 1
ATOM 1319 C CA . ASP A 1 181 ? -11.744 16.761 24.493 1.00 35.94 173 ASP A CA 1
ATOM 1320 C C . ASP A 1 181 ? -11.731 15.438 25.241 1.00 38.16 173 ASP A C 1
ATOM 1321 O O . ASP A 1 181 ? -10.830 15.157 26.035 1.00 41.38 173 ASP A O 1
ATOM 1326 N N . ALA A 1 182 ? -12.740 14.622 24.966 1.00 32.38 174 ALA A N 1
ATOM 1327 C CA . ALA A 1 182 ? -12.851 13.315 25.590 1.00 34.77 174 ALA A CA 1
ATOM 1328 C C . ALA A 1 182 ? -13.594 12.388 24.642 1.00 34.19 174 ALA A C 1
ATOM 1329 O O . ALA A 1 182 ? -14.514 12.817 23.936 1.00 34.98 174 ALA A O 1
ATOM 1331 N N . HIS A 1 183 ? -13.187 11.121 24.624 1.00 35.95 175 HIS A N 1
ATOM 1332 C CA . HIS A 1 183 ? -13.926 10.081 23.920 1.00 38.64 175 HIS A CA 1
ATOM 1333 C C . HIS A 1 183 ? -14.870 9.417 24.915 1.00 42.46 175 HIS A C 1
ATOM 1334 O O . HIS A 1 183 ? -14.429 8.725 25.839 1.00 44.32 175 HIS A O 1
ATOM 1341 N N . TRP A 1 184 ? -16.165 9.607 24.706 1.00 39.19 176 TRP A N 1
ATOM 1342 C CA . TRP A 1 184 ? -17.205 9.117 25.599 1.00 36.14 176 TRP A CA 1
ATOM 1343 C C . TRP A 1 184 ? -17.858 7.923 24.919 1.00 40.90 176 TRP A C 1
ATOM 1344 O O . TRP A 1 184 ? -18.537 8.083 23.896 1.00 35.07 176 TRP A O 1
ATOM 1355 N N . GLU A 1 185 ? -17.653 6.731 25.475 1.00 38.10 177 GLU A N 1
ATOM 1356 C CA . GLU A 1 185 ? -18.170 5.509 24.869 1.00 38.52 177 GLU A CA 1
ATOM 1357 C C . GLU A 1 185 ? -18.890 4.687 25.923 1.00 43.99 177 GLU A C 1
ATOM 1358 O O . GLU A 1 185 ? -18.277 4.257 26.906 1.00 43.46 177 GLU A O 1
ATOM 1364 N N . LYS A 1 186 ? -20.175 4.432 25.688 1.00 44.20 178 LYS A N 1
ATOM 1365 C CA . LYS A 1 186 ? -21.041 3.791 26.667 1.00 47.04 178 LYS A CA 1
ATOM 1366 C C . LYS A 1 186 ? -21.517 2.454 26.130 1.00 45.61 178 LYS A C 1
ATOM 1367 O O . LYS A 1 186 ? -22.250 2.422 25.126 1.00 44.41 178 LYS A O 1
ATOM 1373 N N . PRO A 1 187 ? -21.138 1.339 26.754 1.00 48.18 179 PRO A N 1
ATOM 1374 C CA . PRO A 1 187 ? -21.574 0.034 26.254 1.00 51.50 179 PRO A CA 1
ATOM 1375 C C . PRO A 1 187 ? -23.089 -0.095 26.279 1.00 54.89 179 PRO A C 1
ATOM 1376 O O . PRO A 1 187 ? -23.775 0.484 27.125 1.00 58.85 179 PRO A O 1
ATOM 1380 N N . GLN A 1 188 ? -23.605 -0.879 25.342 1.00 52.43 180 GLN A N 1
ATOM 1381 C CA . GLN A 1 188 ? -25.036 -1.119 25.211 1.00 58.44 180 GLN A CA 1
ATOM 1382 C C . GLN A 1 188 ? -25.237 -2.625 25.151 1.00 67.44 180 GLN A C 1
ATOM 1383 O O . GLN A 1 188 ? -24.694 -3.284 24.260 1.00 68.36 180 GLN A O 1
ATOM 1389 N N . GLY A 1 189 ? -26.000 -3.163 26.100 1.00 77.19 181 GLY A N 1
ATOM 1390 C CA . GLY A 1 189 ? -26.299 -4.584 26.164 1.00 87.40 181 GLY A CA 1
ATOM 1391 C C . GLY A 1 189 ? -26.614 -5.258 24.843 1.00 99.25 181 GLY A C 1
ATOM 1392 O O . GLY A 1 189 ? -27.768 -5.255 24.402 1.00 106.62 181 GLY A O 1
ATOM 1393 N N . LYS A 1 190 ? -25.590 -5.836 24.205 1.00 98.69 182 LYS A N 1
ATOM 1394 C CA . LYS A 1 190 ? -25.730 -6.565 22.940 1.00 96.92 182 LYS A CA 1
ATOM 1395 C C . LYS A 1 190 ? -26.221 -5.661 21.807 1.00 92.06 182 LYS A C 1
ATOM 1396 O O . LYS A 1 190 ? -26.930 -6.107 20.903 1.00 97.86 182 LYS A O 1
ATOM 1398 N N . ASN A 1 191 ? -25.849 -4.390 21.845 1.00 84.41 183 ASN A N 1
ATOM 1399 C CA . ASN A 1 191 ? -26.138 -3.428 20.790 1.00 83.40 183 ASN A CA 1
ATOM 1400 C C . ASN A 1 191 ? -24.870 -2.609 20.574 1.00 84.39 183 ASN A C 1
ATOM 1401 O O . ASN A 1 191 ? -23.937 -2.718 21.381 1.00 85.06 183 ASN A O 1
ATOM 1403 N N . PRO A 1 192 ? -24.762 -1.812 19.512 1.00 85.21 184 PRO A N 1
ATOM 1404 C CA . PRO A 1 192 ? -23.537 -1.020 19.323 1.00 83.04 184 PRO A CA 1
ATOM 1405 C C . PRO A 1 192 ? -23.395 0.011 20.425 1.00 78.24 184 PRO A C 1
ATOM 1406 O O . PRO A 1 192 ? -24.392 0.610 20.858 1.00 79.31 184 PRO A O 1
ATOM 1410 N N . PRO A 1 193 ? -22.178 0.253 20.906 1.00 71.39 185 PRO A N 1
ATOM 1411 C CA . PRO A 1 193 ? -22.003 1.241 21.975 1.00 65.74 185 PRO A CA 1
ATOM 1412 C C . PRO A 1 193 ? -22.363 2.638 21.494 1.00 56.53 185 PRO A C 1
ATOM 1413 O O . PRO A 1 193 ? -22.196 2.983 20.322 1.00 52.64 185 PRO A O 1
ATOM 1417 N N . LEU A 1 194 ? -22.876 3.448 22.415 1.00 47.04 186 LEU A N 1
ATOM 1418 C CA . LEU A 1 194 ? -22.957 4.874 22.156 1.00 43.37 186 LEU A CA 1
ATOM 1419 C C . LEU A 1 194 ? -21.555 5.454 22.246 1.00 50.34 186 LEU A C 1
ATOM 1420 O O . LEU A 1 194 ? -20.884 5.311 23.273 1.00 58.37 186 LEU A O 1
ATOM 1425 N N . ALA A 1 195 ? -21.108 6.108 21.181 1.00 45.86 187 ALA A N 1
ATOM 1426 C CA . ALA A 1 195 ? -19.780 6.701 21.151 1.00 37.33 187 ALA A CA 1
ATOM 1427 C C . ALA A 1 195 ? -19.910 8.140 20.691 1.00 40.47 187 ALA A C 1
ATOM 1428 O O . ALA A 1 195 ? -20.477 8.410 19.625 1.00 37.11 187 ALA A O 1
ATOM 1430 N N . MET A 1 196 ? -19.394 9.060 21.497 1.00 37.39 188 MET A N 1
ATOM 1431 C CA . MET A 1 196 ? -19.435 10.475 21.171 1.00 34.80 188 MET A CA 1
ATOM 1432 C C . MET A 1 196 ? -18.080 11.090 21.464 1.00 38.21 188 MET A C 1
ATOM 1433 O O . MET A 1 196 ? -17.353 10.641 22.354 1.00 32.65 188 MET A O 1
ATOM 1438 N N . GLN A 1 197 ? -17.746 12.129 20.718 1.00 38.07 189 GLN A N 1
ATOM 1439 C CA . GLN A 1 197 ? -16.606 12.953 21.072 1.00 34.58 189 GLN A CA 1
ATOM 1440 C C . GLN A 1 197 ? -17.100 14.214 21.759 1.00 37.46 189 GLN A C 1
ATOM 1441 O O . GLN A 1 197 ? -17.963 14.922 21.225 1.00 35.81 189 GLN A O 1
ATOM 1447 N N . LYS A 1 198 ? -16.570 14.473 22.947 1.00 30.31 190 LYS A N 1
ATOM 1448 C CA . LYS A 1 198 ? -16.865 15.685 23.681 1.00 28.92 190 LYS A CA 1
ATOM 1449 C C . LYS A 1 198 ? -15.743 16.678 23.430 1.00 33.18 190 LYS A C 1
ATOM 1450 O O . LYS A 1 198 ? -14.576 16.297 23.323 1.00 35.07 190 LYS A O 1
ATOM 1456 N N . ARG A 1 199 ? -16.096 17.948 23.340 1.00 32.23 191 ARG A N 1
ATOM 1457 C CA . ARG A 1 199 ? -15.122 19.018 23.207 1.00 32.14 191 ARG A CA 1
ATOM 1458 C C . ARG A 1 199 ? -15.438 20.061 24.266 1.00 29.68 191 ARG A C 1
ATOM 1459 O O . ARG A 1 199 ? -16.604 20.373 24.498 1.00 32.27 191 ARG A O 1
ATOM 1467 N N . TYR A 1 200 ? -14.413 20.570 24.939 1.00 34.97 192 TYR A N 1
ATOM 1468 C CA . TYR A 1 200 ? -14.606 21.523 26.027 1.00 27.56 192 TYR A CA 1
ATOM 1469 C C . TYR A 1 200 ? -13.819 22.786 25.711 1.00 33.39 192 TYR A C 1
ATOM 1470 O O . TYR A 1 200 ? -12.592 22.742 25.562 1.00 36.57 192 TYR A O 1
ATOM 1479 N N . THR A 1 201 ? -14.522 23.905 25.642 1.00 27.82 193 THR A N 1
ATOM 1480 C CA . THR A 1 201 ? -13.929 25.201 25.364 1.00 31.11 193 THR A CA 1
ATOM 1481 C C . THR A 1 201 ? -13.981 26.029 26.639 1.00 27.52 193 THR A C 1
ATOM 1482 O O . THR A 1 201 ? -15.048 26.172 27.239 1.00 27.25 193 THR A O 1
ATOM 1486 N N . ILE A 1 202 ? -12.831 26.547 27.065 1.00 29.20 194 ILE A N 1
ATOM 1487 C CA . ILE A 1 202 ? -12.774 27.430 28.229 1.00 31.74 194 ILE A CA 1
ATOM 1488 C C . ILE A 1 202 ? -13.161 28.834 27.785 1.00 27.05 194 ILE A C 1
ATOM 1489 O O . ILE A 1 202 ? -12.507 29.422 26.920 1.00 32.67 194 ILE A O 1
ATOM 1494 N N . VAL A 1 203 ? -14.192 29.389 28.401 1.00 26.78 195 VAL A N 1
ATOM 1495 C CA . VAL A 1 203 ? -14.733 30.690 28.035 1.00 30.51 195 VAL A CA 1
ATOM 1496 C C . VAL A 1 203 ? -14.573 31.651 29.211 1.00 34.13 195 VAL A C 1
ATOM 1497 O O . VAL A 1 203 ? -15.057 31.368 30.313 1.00 32.57 195 VAL A O 1
ATOM 1501 N N . PRO A 1 204 ? -13.870 32.770 29.043 1.00 29.17 196 PRO A N 1
ATOM 1502 C CA . PRO A 1 204 ? -13.823 33.786 30.098 1.00 30.48 196 PRO A CA 1
ATOM 1503 C C . PRO A 1 204 ? -15.202 34.366 30.343 1.00 30.88 196 PRO A C 1
ATOM 1504 O O . PRO A 1 204 ? -16.102 34.255 29.512 1.00 28.91 196 PRO A O 1
ATOM 1508 N N . ARG A 1 205 ? -15.369 34.975 31.527 1.00 24.35 197 ARG A N 1
ATOM 1509 C CA . ARG A 1 205 ? -16.626 35.655 31.826 1.00 24.01 197 ARG A CA 1
ATOM 1510 C C . ARG A 1 205 ? -16.824 36.892 30.949 1.00 25.50 197 ARG A C 1
ATOM 1511 O O . ARG A 1 205 ? -17.935 37.160 30.482 1.00 27.08 197 ARG A O 1
ATOM 1519 N N . GLY A 1 206 ? -15.772 37.674 30.735 1.00 23.65 198 GLY A N 1
ATOM 1520 C CA . GLY A 1 206 ? -15.928 38.905 29.990 1.00 25.37 198 GLY A CA 1
ATOM 1521 C C . GLY A 1 206 ? -14.957 39.972 30.436 1.00 28.66 198 GLY A C 1
ATOM 1522 O O . GLY A 1 206 ? -13.742 39.750 30.439 1.00 28.99 198 GLY A O 1
ATOM 1523 N N . THR A 1 207 ? -15.471 41.139 30.807 1.00 27.87 199 THR A N 1
ATOM 1524 C CA . THR A 1 207 ? -14.627 42.226 31.274 1.00 28.22 199 THR A CA 1
ATOM 1525 C C . THR A 1 207 ? -14.665 42.296 32.794 1.00 28.87 199 THR A C 1
ATOM 1526 O O . THR A 1 207 ? -15.741 42.389 33.396 1.00 25.29 199 THR A O 1
ATOM 1530 N N . GLY A 1 208 ? -13.490 42.276 33.404 1.00 30.50 200 GLY A N 1
ATOM 1531 C CA . GLY A 1 208 ? -13.359 42.437 34.838 1.00 23.86 200 GLY A CA 1
ATOM 1532 C C . GLY A 1 208 ? -12.995 43.872 35.170 1.00 29.05 200 GLY A C 1
ATOM 1533 O O . GLY A 1 208 ? -12.431 44.595 34.341 1.00 30.10 200 GLY A O 1
ATOM 1534 N N . LEU A 1 209 ? -13.368 44.289 36.381 1.00 22.14 201 LEU A N 1
ATOM 1535 C CA . LEU A 1 209 ? -13.087 45.620 36.896 1.00 21.53 201 LEU A CA 1
ATOM 1536 C C . LEU A 1 209 ? -12.217 45.479 38.143 1.00 26.50 201 LEU A C 1
ATOM 1537 O O . LEU A 1 209 ? -12.528 44.677 39.033 1.00 29.05 201 LEU A O 1
ATOM 1542 N N . VAL A 1 210 ? -11.110 46.220 38.190 1.00 28.40 202 VAL A N 1
ATOM 1543 C CA . VAL A 1 210 ? -10.225 46.243 39.354 1.00 29.04 202 VAL A CA 1
ATOM 1544 C C . VAL A 1 210 ? -10.324 47.627 39.978 1.00 30.16 202 VAL A C 1
ATOM 1545 O O . VAL A 1 210 ? -9.974 48.628 39.341 1.00 25.74 202 VAL A O 1
ATOM 1549 N N . LEU A 1 211 ? -10.823 47.680 41.214 1.00 22.65 203 LEU A N 1
ATOM 1550 C CA . LEU A 1 211 ? -11.042 48.929 41.940 1.00 25.65 203 LEU A CA 1
ATOM 1551 C C . LEU A 1 211 ? -9.936 49.069 42.972 1.00 30.20 203 LEU A C 1
ATOM 1552 O O . LEU A 1 211 ? -9.876 48.298 43.942 1.00 30.50 203 LEU A O 1
ATOM 1557 N N . GLY A 1 212 ? -9.066 50.055 42.759 1.00 26.72 204 GLY A N 1
ATOM 1558 C CA . GLY A 1 212 ? -7.808 50.095 43.463 1.00 30.11 204 GLY A CA 1
ATOM 1559 C C . GLY A 1 212 ? -7.918 50.716 44.840 1.00 30.18 204 GLY A C 1
ATOM 1560 O O . GLY A 1 212 ? -8.901 51.391 45.175 1.00 28.56 204 GLY A O 1
ATOM 1561 N N . CYS A 1 213 ? -6.868 50.461 45.623 1.00 33.27 205 CYS A N 1
ATOM 1562 C CA . CYS A 1 213 ? -6.721 50.845 47.024 1.00 36.98 205 CYS A CA 1
ATOM 1563 C C . CYS A 1 213 ? -5.636 51.918 47.169 1.00 35.67 205 CYS A C 1
ATOM 1564 O O . CYS A 1 213 ? -4.672 51.957 46.395 1.00 37.54 205 CYS A O 1
ATOM 1567 N N . CYS A 1 214 ? -5.789 52.803 48.162 1.00 33.05 206 CYS A N 1
ATOM 1568 C CA . CYS A 1 214 ? -4.851 53.923 48.272 1.00 32.18 206 CYS A CA 1
ATOM 1569 C C . CYS A 1 214 ? -3.571 53.574 49.030 1.00 34.66 206 CYS A C 1
ATOM 1570 O O . CYS A 1 214 ? -2.587 54.313 48.908 1.00 37.53 206 CYS A O 1
ATOM 1573 N N . THR A 1 215 ? -3.550 52.476 49.797 1.00 28.36 207 THR A N 1
ATOM 1574 C CA . THR A 1 215 ? -2.381 52.106 50.594 1.00 32.94 207 THR A CA 1
ATOM 1575 C C . THR A 1 215 ? -1.545 50.999 49.963 1.00 33.89 207 THR A C 1
ATOM 1576 O O . THR A 1 215 ? -0.314 51.046 50.033 1.00 39.94 207 THR A O 1
ATOM 1580 N N . PHE A 1 216 ? -2.174 49.977 49.391 1.00 29.39 208 PHE A N 1
ATOM 1581 C CA . PHE A 1 216 ? -1.455 48.866 48.762 1.00 31.81 208 PHE A CA 1
ATOM 1582 C C . PHE A 1 216 ? -1.985 48.664 47.351 1.00 35.32 208 PHE A C 1
ATOM 1583 O O . PHE A 1 216 ? -2.598 47.631 47.037 1.00 31.47 208 PHE A O 1
ATOM 1591 N N . PRO A 1 217 ? -1.708 49.618 46.453 1.00 36.23 209 PRO A N 1
ATOM 1592 C CA . PRO A 1 217 ? -2.315 49.554 45.110 1.00 37.29 209 PRO A CA 1
ATOM 1593 C C . PRO A 1 217 ? -1.941 48.301 44.335 1.00 36.94 209 PRO A C 1
ATOM 1594 O O . PRO A 1 217 ? -2.819 47.670 43.724 1.00 30.63 209 PRO A O 1
ATOM 1598 N N . THR A 1 218 ? -0.664 47.910 44.346 1.00 32.85 210 THR A N 1
ATOM 1599 C CA . THR A 1 218 ? -0.286 46.701 43.620 1.00 34.91 210 THR A CA 1
ATOM 1600 C C . THR A 1 218 ? -0.529 45.438 44.448 1.00 25.46 210 THR A C 1
ATOM 1601 O O . THR A 1 218 ? -1.006 44.431 43.917 1.00 25.81 210 THR A O 1
ATOM 1605 N N . TRP A 1 219 ? -0.205 45.459 45.738 1.00 27.43 211 TRP A N 1
ATOM 1606 C CA . TRP A 1 219 ? -0.332 44.243 46.540 1.00 29.38 211 TRP A CA 1
ATOM 1607 C C . TRP A 1 219 ? -1.781 43.791 46.616 1.00 33.54 211 TRP A C 1
ATOM 1608 O O . TRP A 1 219 ? -2.078 42.597 46.480 1.00 35.41 211 TRP A O 1
ATOM 1619 N N . ASN A 1 220 ? -2.698 44.731 46.856 1.00 28.90 212 ASN A N 1
ATOM 1620 C CA . ASN A 1 220 ? -4.117 44.401 46.836 1.00 34.51 212 ASN A CA 1
ATOM 1621 C C . ASN A 1 220 ? -4.689 44.342 45.425 1.00 33.12 212 ASN A C 1
ATOM 1622 O O . ASN A 1 220 ? -5.640 43.592 45.190 1.00 36.44 212 ASN A O 1
ATOM 1627 N N . GLY A 1 221 ? -4.158 45.124 44.486 1.00 31.25 213 GLY A N 1
ATOM 1628 C CA . GLY A 1 221 ? -4.734 45.146 43.151 1.00 27.21 213 GLY A CA 1
ATOM 1629 C C . GLY A 1 221 ? -4.320 43.986 42.263 1.00 30.29 213 GLY A C 1
ATOM 1630 O O . GLY A 1 221 ? -5.126 43.493 41.464 1.00 31.97 213 GLY A O 1
ATOM 1631 N N . TYR A 1 222 ? -3.071 43.533 42.394 1.00 25.92 214 TYR A N 1
ATOM 1632 C CA . TYR A 1 222 ? -2.570 42.497 41.489 1.00 25.76 214 TYR A CA 1
ATOM 1633 C C . TYR A 1 222 ? -3.346 41.190 41.533 1.00 25.83 214 TYR A C 1
ATOM 1634 O O . TYR A 1 222 ? -3.537 40.597 40.456 1.00 27.44 214 TYR A O 1
ATOM 1643 N N . PRO A 1 223 ? -3.759 40.649 42.697 1.00 27.95 215 PRO A N 1
ATOM 1644 C CA . PRO A 1 223 ? -4.434 39.337 42.666 1.00 25.43 215 PRO A CA 1
ATOM 1645 C C . PRO A 1 223 ? -5.670 39.312 41.780 1.00 30.98 215 PRO A C 1
ATOM 1646 O O . PRO A 1 223 ? -5.840 38.367 41.003 1.00 28.47 215 PRO A O 1
ATOM 1650 N N . GLY A 1 224 ? -6.532 40.326 41.856 1.00 25.97 216 GLY A N 1
ATOM 1651 C CA . GLY A 1 224 ? -7.693 40.360 40.979 1.00 28.44 216 GLY A CA 1
ATOM 1652 C C . GLY A 1 224 ? -7.329 40.590 39.520 1.00 30.68 216 GLY A C 1
ATOM 1653 O O . GLY A 1 224 ? -7.898 39.960 38.624 1.00 27.59 2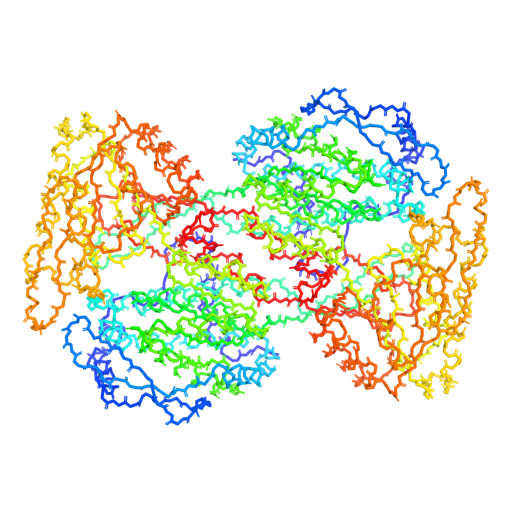16 GLY A O 1
ATOM 1654 N N . LEU A 1 225 ? -6.376 41.490 39.263 1.00 27.68 217 LEU A N 1
ATOM 1655 C CA . LEU A 1 225 ? -5.979 41.795 37.890 1.00 27.06 217 LEU A CA 1
ATOM 1656 C C . LEU A 1 225 ? -5.459 40.554 37.171 1.00 26.91 217 LEU A C 1
ATOM 1657 O O . LEU A 1 225 ? -5.879 40.245 36.050 1.00 24.41 217 LEU A O 1
ATOM 1662 N N . PHE A 1 226 ? -4.559 39.815 37.816 1.00 23.99 218 PHE A N 1
ATOM 1663 C CA . PHE A 1 226 ? -3.931 38.672 37.176 1.00 24.82 218 PHE A CA 1
ATOM 1664 C C . PHE A 1 226 ? -4.783 37.411 37.246 1.00 30.59 218 PHE A C 1
ATOM 1665 O O . PHE A 1 226 ? -4.672 36.562 36.359 1.00 25.69 218 PHE A O 1
ATOM 1673 N N . ALA A 1 227 ? -5.646 37.264 38.261 1.00 25.92 219 ALA A N 1
ATOM 1674 C CA . ALA A 1 227 ? -6.663 36.217 38.183 1.00 25.76 219 ALA A CA 1
ATOM 1675 C C . ALA A 1 227 ? -7.579 36.435 36.977 1.00 25.52 219 ALA A C 1
ATOM 1676 O O . ALA A 1 227 ? -8.000 35.471 36.319 1.00 22.34 219 ALA A O 1
ATOM 1678 N N . ASP A 1 228 ? -7.948 37.694 36.720 1.00 21.60 220 ASP A N 1
ATOM 1679 C CA . ASP A 1 228 ? -8.761 38.026 35.556 1.00 22.76 220 ASP A CA 1
ATOM 1680 C C . ASP A 1 228 ? -8.026 37.655 34.270 1.00 25.04 220 ASP A C 1
ATOM 1681 O O . ASP A 1 228 ? -8.566 36.943 33.420 1.00 23.98 220 ASP A O 1
ATOM 1686 N N . LEU A 1 229 ? -6.777 38.119 34.129 1.00 22.32 221 LEU A N 1
ATOM 1687 C CA . LEU A 1 229 ? -6.024 37.906 32.892 1.00 27.75 221 LEU A CA 1
ATOM 1688 C C . LEU A 1 229 ? -5.732 36.432 32.660 1.00 25.96 221 LEU A C 1
ATOM 1689 O O . LEU A 1 229 ? -5.888 35.933 31.542 1.00 28.51 221 LEU A O 1
ATOM 1694 N N . ALA A 1 230 ? -5.321 35.718 33.714 1.00 22.85 222 ALA A N 1
ATOM 1695 C CA . ALA A 1 230 ? -4.978 34.305 33.614 1.00 26.23 222 ALA A CA 1
ATOM 1696 C C . ALA A 1 230 ? -6.178 33.435 33.261 1.00 23.17 222 ALA A C 1
ATOM 1697 O O . ALA A 1 230 ? -6.001 32.266 32.906 1.00 23.42 222 ALA A O 1
ATOM 1699 N N . THR A 1 231 ? -7.397 33.944 33.413 1.00 22.78 223 THR A N 1
ATOM 1700 C CA . THR A 1 231 ? -8.568 33.191 32.988 1.00 23.23 223 THR A CA 1
ATOM 1701 C C . THR A 1 231 ? -9.194 33.797 31.732 1.00 25.03 223 THR A C 1
ATOM 1702 O O . THR A 1 231 ? -10.364 33.536 31.437 1.00 24.69 223 THR A O 1
ATOM 1706 N N . GLY A 1 232 ? -8.439 34.621 31.003 1.00 23.59 224 GLY A N 1
ATOM 1707 C CA . GLY A 1 232 ? -8.857 35.058 29.679 1.00 22.84 224 GLY A CA 1
ATOM 1708 C C . GLY A 1 232 ? -9.770 36.257 29.644 1.00 28.10 224 GLY A C 1
ATOM 1709 O O . GLY A 1 232 ? -10.283 36.596 28.574 1.00 24.44 224 GLY A O 1
ATOM 1710 N N . ASN A 1 233 ? -9.993 36.915 30.770 1.00 22.24 225 ASN A N 1
ATOM 1711 C CA . ASN A 1 233 ? -10.861 38.072 30.778 1.00 21.44 225 ASN A CA 1
ATOM 1712 C C . ASN A 1 233 ? -10.091 39.307 30.334 1.00 18.55 225 ASN A C 1
ATOM 1713 O O . ASN A 1 233 ? -8.864 39.351 30.395 1.00 25.14 225 ASN A O 1
ATOM 1718 N N . THR A 1 234 ? -10.831 40.324 29.900 1.00 18.11 226 THR A N 1
ATOM 1719 C CA . THR A 1 234 ? -10.266 41.657 29.749 1.00 21.89 226 THR A CA 1
ATOM 1720 C C . THR A 1 234 ? -10.479 42.419 31.060 1.00 27.07 226 THR A C 1
ATOM 1721 O O . THR A 1 234 ? -11.341 42.063 31.863 1.00 25.50 226 THR A O 1
ATOM 1725 N N . VAL A 1 235 ? -9.674 43.463 31.285 1.00 24.55 227 VAL A N 1
ATOM 1726 C CA . VAL A 1 235 ? -9.637 44.138 32.585 1.00 28.44 227 VAL A CA 1
ATOM 1727 C C . VAL A 1 235 ? -9.626 45.651 32.401 1.00 31.68 227 VAL A C 1
ATOM 1728 O O . VAL A 1 235 ? -8.816 46.182 31.637 1.00 24.63 227 VAL A O 1
ATOM 1732 N N . ILE A 1 236 ? -10.480 46.347 33.146 1.00 21.04 228 ILE A N 1
ATOM 1733 C CA . ILE A 1 236 ? -10.397 47.796 33.318 1.00 18.60 228 ILE A CA 1
ATOM 1734 C C . ILE A 1 236 ? -9.869 48.036 34.726 1.00 25.91 228 ILE A C 1
ATOM 1735 O O . ILE A 1 236 ? -10.466 47.563 35.708 1.00 21.38 228 ILE A O 1
ATOM 1740 N N . VAL A 1 237 ? -8.725 48.707 34.826 1.00 21.36 229 VAL A N 1
ATOM 1741 C CA . VAL A 1 237 ? -8.093 48.988 36.114 1.00 25.77 229 VAL A CA 1
ATOM 1742 C C . VAL A 1 237 ? -8.446 50.413 36.508 1.00 28.30 229 VAL A C 1
ATOM 1743 O O . VAL A 1 237 ? -8.080 51.366 35.806 1.00 27.56 229 VAL A O 1
ATOM 1747 N N . LYS A 1 238 ? -9.169 50.555 37.621 1.00 23.49 230 LYS A N 1
ATOM 1748 C CA . LYS A 1 238 ? -9.594 51.844 38.160 1.00 25.98 230 LYS A CA 1
ATOM 1749 C C . LYS A 1 238 ? -8.892 52.067 39.491 1.00 28.20 230 LYS A C 1
ATOM 1750 O O . LYS A 1 238 ? -9.402 51.642 40.539 1.00 23.21 230 LYS A O 1
ATOM 1756 N N . PRO A 1 239 ? -7.731 52.714 39.521 1.00 27.16 231 PRO A N 1
ATOM 1757 C CA . PRO A 1 239 ? -7.028 52.871 40.799 1.00 24.43 231 PRO A CA 1
ATOM 1758 C C . PRO A 1 239 ? -7.732 53.863 41.711 1.00 25.51 231 PRO A C 1
ATOM 1759 O O . PRO A 1 239 ? -8.554 54.683 41.297 1.00 24.97 231 PRO A O 1
ATOM 1763 N N . HIS A 1 240 ? -7.387 53.788 42.983 1.00 27.25 232 HIS A N 1
ATOM 1764 C CA . HIS A 1 240 ? -7.770 54.863 43.877 1.00 23.18 232 HIS A CA 1
ATOM 1765 C C . HIS A 1 240 ? -7.161 56.174 43.375 1.00 21.70 232 HIS A C 1
ATOM 1766 O O . HIS A 1 240 ? -5.990 56.196 42.973 1.00 27.29 232 HIS A O 1
ATOM 1773 N N . PRO A 1 241 ? -7.915 57.281 43.376 1.00 24.88 233 PRO A N 1
ATOM 1774 C CA . PRO A 1 241 ? -7.381 58.540 42.817 1.00 27.48 233 PRO A CA 1
ATOM 1775 C C . PRO A 1 241 ? -6.134 59.059 43.529 1.00 29.77 233 PRO A C 1
ATOM 1776 O O . PRO A 1 241 ? -5.447 59.942 42.992 1.00 26.46 233 PRO A O 1
ATOM 1780 N N . GLY A 1 242 ? -5.827 58.562 44.724 1.00 29.59 234 GLY A N 1
ATOM 1781 C CA . GLY A 1 242 ? -4.600 58.935 45.405 1.00 27.92 234 GLY A CA 1
ATOM 1782 C C . GLY A 1 242 ? -3.396 58.058 45.108 1.00 29.58 234 GLY A C 1
ATOM 1783 O O . GLY A 1 242 ? -2.289 58.374 45.558 1.00 30.08 234 GLY A O 1
ATOM 1784 N N . ALA A 1 243 ? -3.572 56.965 44.352 1.00 24.92 235 ALA A N 1
ATOM 1785 C CA . ALA A 1 243 ? -2.472 56.037 44.063 1.00 23.94 235 ALA A CA 1
ATOM 1786 C C . ALA A 1 243 ? -2.675 55.451 42.667 1.00 28.28 235 ALA A C 1
ATOM 1787 O O . ALA A 1 243 ? -2.920 54.257 42.509 1.00 28.23 235 ALA A O 1
ATOM 1789 N N . ILE A 1 244 ? -2.569 56.300 41.646 1.00 29.98 236 ILE A N 1
ATOM 1790 C CA . ILE A 1 244 ? -2.739 55.854 40.259 1.00 25.59 236 ILE A CA 1
ATOM 1791 C C . ILE A 1 244 ? -1.434 55.339 39.668 1.00 24.12 236 ILE A C 1
ATOM 1792 O O . ILE A 1 244 ? -1.402 54.278 39.047 1.00 27.54 236 ILE A O 1
ATOM 1797 N N . LEU A 1 245 ? -0.351 56.089 39.850 1.00 23.34 237 LEU A N 1
ATOM 1798 C CA . LEU A 1 245 ? 0.900 55.818 39.146 1.00 24.65 237 LEU A CA 1
ATOM 1799 C C . LEU A 1 245 ? 1.364 54.372 39.238 1.00 29.04 237 LEU A C 1
ATOM 1800 O O . LEU A 1 245 ? 1.767 53.820 38.199 1.00 26.03 237 LEU A O 1
ATOM 1805 N N . PRO A 1 246 ? 1.356 53.708 40.409 1.00 26.16 238 PRO A N 1
ATOM 1806 C CA . PRO A 1 246 ? 1.801 52.302 40.432 1.00 21.85 238 PRO A CA 1
ATOM 1807 C C . PRO A 1 246 ? 1.000 51.401 39.510 1.00 26.94 238 PRO A C 1
ATOM 1808 O O . PRO A 1 246 ? 1.578 50.491 38.904 1.00 28.99 238 PRO A O 1
ATOM 1812 N N . LEU A 1 247 ? -0.318 51.608 39.400 1.00 23.52 239 LEU A N 1
ATOM 1813 C CA . LEU A 1 247 ? -1.104 50.787 38.494 1.00 23.15 239 LEU A CA 1
ATOM 1814 C C . LEU A 1 247 ? -1.034 51.282 37.053 1.00 21.96 239 LEU A C 1
ATOM 1815 O O . LEU A 1 247 ? -1.205 50.483 36.134 1.00 26.36 239 LEU A O 1
ATOM 1820 N N . ALA A 1 248 ? -0.779 52.575 36.835 1.00 21.60 240 ALA A N 1
ATOM 1821 C CA . ALA A 1 248 ? -0.571 53.063 35.468 1.00 26.08 240 ALA A CA 1
ATOM 1822 C C . ALA A 1 248 ? 0.680 52.446 34.857 1.00 26.87 240 ALA A C 1
ATOM 1823 O O . ALA A 1 248 ? 0.662 51.995 33.703 1.00 27.20 240 ALA A O 1
ATOM 1825 N N . ILE A 1 249 ? 1.775 52.410 35.626 1.00 28.44 241 ILE A N 1
ATOM 1826 C CA . ILE A 1 249 ? 2.985 51.714 35.192 1.00 30.78 241 ILE A CA 1
ATOM 1827 C C . ILE A 1 249 ? 2.671 50.253 34.899 1.00 27.37 241 ILE A C 1
ATOM 1828 O O . ILE A 1 249 ? 3.115 49.700 33.885 1.00 25.95 241 ILE A O 1
ATOM 1833 N N . THR A 1 250 ? 1.895 49.610 35.787 1.00 26.62 242 THR A N 1
ATOM 1834 C CA . THR A 1 250 ? 1.526 48.207 35.608 1.00 25.09 242 THR A CA 1
ATOM 1835 C C . THR A 1 250 ? 0.740 47.997 34.311 1.00 27.51 242 THR A C 1
ATOM 1836 O O . THR A 1 250 ? 1.023 47.076 33.531 1.00 25.97 242 THR A O 1
ATOM 1840 N N . VAL A 1 251 ? -0.275 48.825 34.082 1.00 25.78 243 VAL A N 1
ATOM 1841 C CA . VAL A 1 251 ? -1.063 48.706 32.861 1.00 24.52 243 VAL A CA 1
ATOM 1842 C C . VAL A 1 251 ? -0.185 48.911 31.628 1.00 26.29 243 VAL A C 1
ATOM 1843 O O . VAL A 1 251 ? -0.298 48.171 30.646 1.00 27.13 243 VAL A O 1
ATOM 1847 N N . ARG A 1 252 ? 0.707 49.907 31.663 1.00 22.75 244 ARG A N 1
ATOM 1848 C CA A ARG A 1 252 ? 1.610 50.150 30.536 0.59 30.37 244 ARG A CA 1
ATOM 1849 C CA B ARG A 1 252 ? 1.588 50.138 30.521 0.41 30.12 244 ARG A CA 1
ATOM 1850 C C . ARG A 1 252 ? 2.406 48.895 30.188 1.00 30.23 244 ARG A C 1
ATOM 1851 O O . ARG A 1 252 ? 2.514 48.511 29.016 1.00 28.98 244 ARG A O 1
ATOM 1866 N N . ILE A 1 253 ? 2.980 48.246 31.200 1.00 30.13 245 ILE A N 1
ATOM 1867 C CA . ILE A 1 253 ? 3.796 47.063 30.958 1.00 25.41 245 ILE A CA 1
ATOM 1868 C C . ILE A 1 253 ? 2.934 45.905 30.465 1.00 27.49 245 ILE A C 1
ATOM 1869 O O . ILE A 1 253 ? 3.325 45.173 29.545 1.00 30.51 245 ILE A O 1
ATOM 1874 N N . ALA A 1 254 ? 1.733 45.739 31.039 1.00 25.30 246 ALA A N 1
ATOM 1875 C CA . ALA A 1 254 ? 0.813 44.712 30.556 1.00 22.83 246 ALA A CA 1
ATOM 1876 C C . ALA A 1 254 ? 0.493 44.903 29.076 1.00 23.85 246 ALA A C 1
ATOM 1877 O O . ALA A 1 254 ? 0.494 43.938 28.305 1.00 24.52 246 ALA A O 1
ATOM 1879 N N . ARG A 1 255 ? 0.212 46.144 28.673 1.00 21.46 247 ARG A N 1
ATOM 1880 C CA . ARG A 1 255 ? -0.145 46.441 27.289 1.00 24.72 247 ARG A CA 1
ATOM 1881 C C . ARG A 1 255 ? 1.019 46.179 26.345 1.00 27.20 247 ARG A C 1
ATOM 1882 O O . ARG A 1 255 ? 0.820 45.724 25.213 1.00 26.83 247 ARG A O 1
ATOM 1890 N N . ASP A 1 256 ? 2.239 46.473 26.792 1.00 31.51 248 ASP A N 1
ATOM 1891 C CA . ASP A 1 256 ? 3.434 46.137 26.022 1.00 32.59 248 ASP A CA 1
ATOM 1892 C C . ASP A 1 256 ? 3.471 44.656 25.688 1.00 29.65 248 ASP A C 1
ATOM 1893 O O . ASP A 1 256 ? 3.682 44.266 24.532 1.00 33.75 248 ASP A O 1
ATOM 1898 N N . VAL A 1 257 ? 3.296 43.813 26.704 1.00 27.08 249 VAL A N 1
ATOM 1899 C CA . VAL A 1 257 ? 3.380 42.371 26.514 1.00 25.14 249 VAL A CA 1
ATOM 1900 C C . VAL A 1 257 ? 2.266 41.895 25.593 1.00 29.88 249 VAL A C 1
ATOM 1901 O O . VAL A 1 257 ? 2.496 41.103 24.671 1.00 26.01 249 VAL A O 1
ATOM 1905 N N . LEU A 1 258 ? 1.044 42.378 25.831 1.00 25.78 250 LEU A N 1
ATOM 1906 C CA . LEU A 1 258 ? -0.088 41.975 25.002 1.00 31.50 250 LEU A CA 1
ATOM 1907 C C . LEU A 1 258 ? 0.128 42.375 23.548 1.00 28.49 250 LEU A C 1
ATOM 1908 O O . LEU A 1 258 ? -0.109 41.576 22.634 1.00 37.37 250 LEU A O 1
ATOM 1913 N N . ARG A 1 259 ? 0.605 43.600 23.317 1.00 25.59 251 ARG A N 1
ATOM 1914 C CA . ARG A 1 259 ? 0.869 44.050 21.953 1.00 29.87 251 ARG A CA 1
ATOM 1915 C C . ARG A 1 259 ? 1.936 43.185 21.291 1.00 35.23 251 ARG A C 1
ATOM 1916 O O . ARG A 1 259 ? 1.764 42.717 20.159 1.00 36.23 251 ARG A O 1
ATOM 1924 N N . GLU A 1 260 ? 3.041 42.939 21.999 1.00 29.58 252 GLU A N 1
ATOM 1925 C CA . GLU A 1 260 ? 4.135 42.160 21.434 1.00 31.52 252 GLU A CA 1
ATOM 1926 C C . GLU A 1 260 ? 3.720 40.722 21.168 1.00 35.48 252 GLU A C 1
ATOM 1927 O O . GLU A 1 260 ? 4.286 40.071 20.278 1.00 33.62 252 GLU A O 1
ATOM 1933 N N . ALA A 1 261 ? 2.734 40.220 21.917 1.00 25.43 253 ALA A N 1
ATOM 1934 C CA . ALA A 1 261 ? 2.194 38.881 21.714 1.00 38.88 253 ALA A CA 1
ATOM 1935 C C . ALA A 1 261 ? 1.127 38.824 20.619 1.00 40.20 253 ALA A C 1
ATOM 1936 O O . ALA A 1 261 ? 0.537 37.759 20.405 1.00 39.87 253 ALA A O 1
ATOM 1938 N N . GLY A 1 262 ? 0.855 39.932 19.928 1.00 41.87 254 GLY A N 1
ATOM 1939 C CA . GLY A 1 262 ? -0.144 39.922 18.873 1.00 39.67 254 GLY A CA 1
ATOM 1940 C C . GLY A 1 262 ? -1.568 40.117 19.347 1.00 37.32 254 GLY A C 1
ATOM 1941 O O . GLY A 1 262 ? -2.504 39.799 18.610 1.00 34.19 254 GLY A O 1
ATOM 1942 N N . PHE A 1 263 ? -1.768 40.613 20.565 1.00 30.59 255 PHE A N 1
ATOM 1943 C CA . PHE A 1 263 ? -3.104 40.897 21.063 1.00 25.66 255 PHE A CA 1
ATOM 1944 C C . PHE A 1 263 ? -3.409 42.387 21.032 1.00 32.13 255 PHE A C 1
ATOM 1945 O O . PHE A 1 263 ? -2.514 43.233 20.958 1.00 30.55 255 PHE A O 1
ATOM 1953 N N . ASP A 1 264 ? -4.699 42.693 21.097 1.00 32.03 256 ASP A N 1
ATOM 1954 C CA . ASP A 1 264 ? -5.159 44.066 21.252 1.00 31.08 256 ASP A CA 1
ATOM 1955 C C . ASP A 1 264 ? -4.726 44.549 22.632 1.00 25.05 256 ASP A C 1
ATOM 1956 O O . ASP A 1 264 ? -5.123 43.944 23.638 1.00 29.27 256 ASP A O 1
ATOM 1961 N N . PRO A 1 265 ? -3.874 45.575 22.736 1.00 26.01 257 PRO A N 1
ATOM 1962 C CA . PRO A 1 265 ? -3.453 46.025 24.071 1.00 30.13 257 PRO A CA 1
ATOM 1963 C C . PRO A 1 265 ? -4.612 46.456 24.945 1.00 27.85 257 PRO A C 1
ATOM 1964 O O . PRO A 1 265 ? -4.453 46.493 26.169 1.00 27.54 257 PRO A O 1
ATOM 1968 N N . ASN A 1 266 ? -5.771 46.784 24.359 1.00 23.51 258 ASN A N 1
ATOM 1969 C CA . ASN A 1 266 ? -6.930 47.143 25.168 1.00 24.57 258 ASN A CA 1
ATOM 1970 C C . ASN A 1 266 ? -7.533 45.964 25.925 1.00 24.04 258 ASN A C 1
ATOM 1971 O O . ASN A 1 266 ? -8.583 46.139 26.549 1.00 25.52 258 ASN A O 1
ATOM 1976 N N . VAL A 1 267 ? -6.932 44.775 25.873 1.00 22.98 259 VAL A N 1
ATOM 1977 C CA . VAL A 1 267 ? -7.253 43.765 26.879 1.00 27.04 259 VAL A CA 1
ATOM 1978 C C . VAL A 1 267 ? -7.118 44.356 28.284 1.00 25.51 259 VAL A C 1
ATOM 1979 O O . VAL A 1 267 ? -7.906 44.025 29.175 1.00 26.01 259 VAL A O 1
ATOM 1983 N N . VAL A 1 268 ? -6.181 45.293 28.488 1.00 26.76 260 VAL A N 1
ATOM 1984 C CA . VAL A 1 268 ? -6.027 45.983 29.775 1.00 23.03 260 VAL A CA 1
ATOM 1985 C C . VAL A 1 268 ? -6.024 47.490 29.540 1.00 27.83 260 VAL A C 1
ATOM 1986 O O . VAL A 1 268 ? -5.199 47.999 28.769 1.00 24.53 260 VAL A O 1
ATOM 1990 N N . THR A 1 269 ? -6.928 48.208 30.220 1.00 20.67 261 THR A N 1
ATOM 1991 C CA . THR A 1 269 ? -7.000 49.663 30.126 1.00 22.90 261 THR A CA 1
ATOM 1992 C C . THR A 1 269 ? -6.976 50.285 31.518 1.00 30.13 261 THR A C 1
ATOM 1993 O O . THR A 1 269 ? -7.200 49.613 32.531 1.00 22.94 261 THR A O 1
ATOM 1997 N N . LEU A 1 270 ? -6.708 51.587 31.557 1.00 26.21 262 LEU A N 1
ATOM 1998 C CA . LEU A 1 270 ? -6.556 52.327 32.805 1.00 27.29 262 LEU A CA 1
ATOM 1999 C C . LEU A 1 270 ? -7.601 53.429 32.855 1.00 28.90 262 LEU A C 1
ATOM 2000 O O . LEU A 1 270 ? -7.613 54.312 31.993 1.00 22.06 262 LEU A O 1
ATOM 2005 N N . LEU A 1 271 ? -8.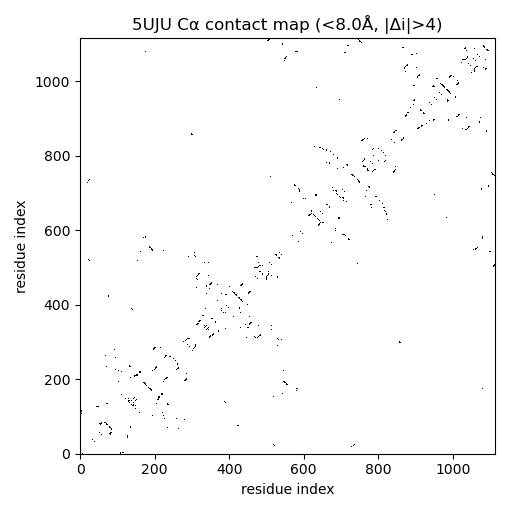458 53.396 33.865 1.00 27.11 263 LEU A N 1
ATOM 2006 C CA . LEU A 1 271 ? -9.471 54.428 34.051 1.00 22.50 263 LEU A CA 1
ATOM 2007 C C . LEU A 1 271 ? -9.018 55.291 35.236 1.00 26.69 263 LEU A C 1
ATOM 2008 O O . LEU A 1 271 ? -9.377 55.032 36.389 1.00 24.00 263 LEU A O 1
ATOM 2013 N N . ALA A 1 272 ? -8.211 56.307 34.947 1.00 23.82 264 ALA A N 1
ATOM 2014 C CA . ALA A 1 272 ? -7.787 57.248 35.972 1.00 26.42 264 ALA A CA 1
ATOM 2015 C C . ALA A 1 272 ? -8.914 58.227 36.245 1.00 30.24 264 ALA A C 1
ATOM 2016 O O . ALA A 1 272 ? -9.666 58.589 35.335 1.00 27.05 264 ALA A O 1
ATOM 2018 N N . THR A 1 273 ? -9.045 58.642 37.506 1.00 24.91 265 THR A N 1
ATOM 2019 C CA . THR A 1 273 ? -10.129 59.528 37.901 1.00 27.43 265 THR A CA 1
ATOM 2020 C C . THR A 1 273 ? -9.616 60.598 38.858 1.00 30.48 265 THR A C 1
ATOM 2021 O O . THR A 1 273 ? -8.516 60.507 39.420 1.00 30.55 265 THR A O 1
ATOM 2025 N N . GLU A 1 274 ? -10.466 61.593 39.081 1.00 37.29 266 GLU A N 1
ATOM 2026 C CA . GLU A 1 274 ? -10.286 62.600 40.106 1.00 35.60 266 GLU A CA 1
ATOM 2027 C C . GLU A 1 274 ? -11.077 62.174 41.330 1.00 31.99 266 GLU A C 1
ATOM 2028 O O . GLU A 1 274 ? -11.987 61.347 41.230 1.00 34.62 266 GLU A O 1
ATOM 2034 N N . PRO A 1 275 ? -10.758 62.710 42.507 1.00 37.71 267 PRO A N 1
ATOM 2035 C CA . PRO A 1 275 ? -11.475 62.314 43.722 1.00 35.96 267 PRO A CA 1
ATOM 2036 C C . PRO A 1 275 ? -12.958 62.650 43.665 1.00 42.21 267 PRO A C 1
ATOM 2037 O O . PRO A 1 275 ? -13.400 63.537 42.925 1.00 35.26 267 PRO A O 1
ATOM 2041 N N . ASN A 1 276 ? -13.715 61.943 44.515 1.00 45.11 268 ASN A N 1
ATOM 2042 C CA . ASN A 1 276 ? -15.178 61.954 44.532 1.00 44.17 268 ASN A CA 1
ATOM 2043 C C . ASN A 1 276 ? -15.731 61.267 43.284 1.00 36.20 268 ASN A C 1
ATOM 2044 O O . ASN A 1 276 ? -16.723 61.711 42.704 1.00 35.01 268 ASN A O 1
ATOM 2049 N N . ASP A 1 277 ? -15.086 60.173 42.872 1.00 33.73 269 ASP A N 1
ATOM 2050 C CA . ASP A 1 277 ? -15.521 59.401 41.715 1.00 34.72 269 ASP A CA 1
ATOM 2051 C C . ASP A 1 277 ? -16.565 58.341 42.067 1.00 34.19 269 ASP A C 1
ATOM 2052 O O . ASP A 1 277 ? -16.794 57.428 41.267 1.00 35.59 269 ASP A O 1
ATOM 2057 N N . GLY A 1 278 ? -17.192 58.432 43.245 1.00 32.38 270 GLY A N 1
ATOM 2058 C CA . GLY A 1 278 ? -18.050 57.346 43.702 1.00 33.49 270 GLY A CA 1
ATOM 2059 C C . GLY A 1 278 ? -19.217 57.070 42.765 1.00 31.05 270 GLY A C 1
ATOM 2060 O O . GLY A 1 278 ? -19.530 55.912 42.471 1.00 28.02 270 GLY A O 1
ATOM 2061 N N . ALA A 1 279 ? -19.892 58.124 42.302 1.00 30.27 271 ALA A N 1
ATOM 2062 C CA . ALA A 1 279 ? -21.022 57.934 41.388 1.00 34.85 271 ALA A CA 1
ATOM 2063 C C . ALA A 1 279 ? -20.575 57.330 40.061 1.00 29.06 271 ALA A C 1
ATOM 2064 O O . ALA A 1 279 ? -21.264 56.474 39.500 1.00 31.19 271 ALA A O 1
ATOM 2066 N N . LEU A 1 280 ? -19.447 57.794 39.521 1.00 35.96 272 LEU A N 1
ATOM 2067 C CA . LEU A 1 280 ? -18.919 57.198 38.296 1.00 33.14 272 LEU A CA 1
ATOM 2068 C C . LEU A 1 280 ? -18.660 55.709 38.495 1.00 32.37 272 LEU A C 1
ATOM 2069 O O . LEU A 1 280 ? -18.961 54.892 37.616 1.00 29.90 272 LEU A O 1
ATOM 2074 N N . VAL A 1 281 ? -18.101 55.339 39.650 1.00 28.38 273 VAL A N 1
ATOM 2075 C CA . VAL A 1 281 ? -17.759 53.943 39.896 1.00 28.49 273 VAL A CA 1
ATOM 2076 C C . VAL A 1 281 ? -19.019 53.103 40.049 1.00 25.62 273 VAL A C 1
ATOM 2077 O O . VAL A 1 281 ? -19.089 51.974 39.548 1.00 28.11 273 VAL A O 1
ATOM 2081 N N . GLN A 1 282 ? -20.029 53.627 40.747 1.00 27.81 274 GLN A N 1
ATOM 2082 C CA . GLN A 1 282 ? -21.299 52.911 40.847 1.00 32.15 274 GLN A CA 1
ATOM 2083 C C . GLN A 1 282 ? -21.879 52.618 39.467 1.00 35.70 274 GLN A C 1
ATOM 2084 O O . GLN A 1 282 ? -22.324 51.494 39.192 1.00 30.87 274 GLN A O 1
ATOM 2090 N N . ASP A 1 283 ? -21.901 53.630 38.593 1.00 36.23 275 ASP A N 1
ATOM 2091 C CA . ASP A 1 283 ? -22.440 53.439 37.249 1.00 36.00 275 ASP A CA 1
ATOM 2092 C C . ASP A 1 283 ? -21.645 52.393 36.492 1.00 29.76 275 ASP A C 1
ATOM 2093 O O . ASP A 1 283 ? -22.222 51.526 35.830 1.00 27.60 275 ASP A O 1
ATOM 2098 N N . LEU A 1 284 ? -20.315 52.458 36.589 1.00 28.15 276 LEU A N 1
ATOM 2099 C CA . LEU A 1 284 ? -19.467 51.466 35.938 1.00 30.47 276 LEU A CA 1
ATOM 2100 C C . LEU A 1 284 ? -19.694 50.069 36.513 1.00 33.48 276 LEU A C 1
ATOM 2101 O O . LEU A 1 284 ? -19.830 49.094 35.764 1.00 26.88 276 LEU A O 1
ATOM 2106 N N . ALA A 1 285 ? -19.767 49.957 37.844 1.00 31.68 277 ALA A N 1
ATOM 2107 C CA . ALA A 1 285 ? -19.913 48.652 38.474 1.00 21.32 277 ALA A CA 1
ATOM 2108 C C . ALA A 1 285 ? -21.216 47.967 38.099 1.00 28.45 277 ALA A C 1
ATOM 2109 O O . ALA A 1 285 ? -21.288 46.733 38.161 1.00 29.59 277 ALA A O 1
ATOM 2111 N N . LEU A 1 286 ? -22.241 48.728 37.701 1.00 25.67 278 LEU A N 1
ATOM 2112 C CA . LEU A 1 286 ? -23.528 48.158 37.332 1.00 27.38 278 LEU A CA 1
ATOM 2113 C C . LEU A 1 286 ? -23.660 47.867 35.830 1.00 32.46 278 LEU A C 1
ATOM 2114 O O . LEU A 1 286 ? -24.700 47.348 35.409 1.00 29.22 278 LEU A O 1
ATOM 2119 N N . ARG A 1 287 ? -22.648 48.164 35.008 1.00 26.85 279 ARG A N 1
ATOM 2120 C CA . ARG A 1 287 ? -22.796 47.923 33.563 1.00 33.05 279 ARG A CA 1
ATOM 2121 C C . ARG A 1 287 ? -22.913 46.429 33.278 1.00 31.14 279 ARG A C 1
ATOM 2122 O O . ARG A 1 287 ? -22.196 45.624 33.879 1.00 26.49 279 ARG A O 1
ATOM 2130 N N . PRO A 1 288 ? -23.798 46.027 32.365 1.00 28.57 280 PRO A N 1
ATOM 2131 C CA . PRO A 1 288 ? -23.942 44.592 32.079 1.00 25.15 280 PRO A CA 1
ATOM 2132 C C . PRO A 1 288 ? -22.675 43.963 31.552 1.00 24.15 280 PRO A C 1
ATOM 2133 O O . PRO A 1 288 ? -22.501 42.746 31.707 1.00 25.32 280 PRO A O 1
ATOM 2137 N N . GLU A 1 289 ? -21.773 44.752 30.953 1.00 23.45 281 GLU A N 1
ATOM 2138 C CA . GLU A 1 289 ? -20.522 44.207 30.433 1.00 23.82 281 GLU A CA 1
ATOM 2139 C C . GLU A 1 289 ? -19.529 43.864 31.530 1.00 28.34 281 GLU A C 1
ATOM 2140 O O . GLU A 1 289 ? -18.618 43.063 31.300 1.00 26.26 281 GLU A O 1
ATOM 2146 N N . ILE A 1 290 ? -19.678 44.436 32.721 1.00 26.70 282 ILE A N 1
ATOM 2147 C CA . ILE A 1 290 ? -18.741 44.171 33.806 1.00 20.17 282 ILE A CA 1
ATOM 2148 C C . ILE A 1 290 ? -19.196 42.881 34.490 1.00 24.10 282 ILE A C 1
ATOM 2149 O O . ILE A 1 290 ? -20.257 42.837 35.118 1.00 24.60 282 ILE A O 1
ATOM 2154 N N . LYS A 1 291 ? -18.411 41.815 34.335 1.00 22.19 283 LYS A N 1
ATOM 2155 C CA . LYS A 1 291 ? -18.786 40.499 34.835 1.00 24.32 283 LYS A CA 1
ATOM 2156 C C . LYS A 1 291 ? -18.031 40.092 36.086 1.00 29.87 283 LYS A C 1
ATOM 2157 O O . LYS A 1 291 ? -18.461 39.156 36.772 1.00 28.18 283 LYS A O 1
ATOM 2163 N N . LEU A 1 292 ? -16.911 40.743 36.371 1.00 25.18 284 LEU A N 1
ATOM 2164 C CA . LEU A 1 292 ? -16.095 40.463 37.543 1.00 28.22 284 LEU A CA 1
ATOM 2165 C C . LEU A 1 292 ? -15.703 41.798 38.162 1.00 30.06 284 LEU A C 1
ATOM 2166 O O . LEU A 1 292 ? -15.423 42.758 37.437 1.00 25.51 284 LEU A O 1
ATOM 2171 N N . ILE A 1 293 ? -15.700 41.871 39.491 1.00 22.63 285 ILE A N 1
ATOM 2172 C CA . ILE A 1 293 ? -15.239 43.069 40.198 1.00 22.23 285 ILE A CA 1
ATOM 2173 C C . ILE A 1 293 ? -14.355 42.627 41.353 1.00 25.46 285 ILE A C 1
ATOM 2174 O O . ILE A 1 293 ? -14.774 41.790 42.162 1.00 24.33 285 ILE A O 1
ATOM 2179 N N . ASP A 1 294 ? -13.143 43.182 41.434 1.00 25.20 286 ASP A N 1
ATOM 2180 C CA . ASP A 1 294 ? -12.250 42.992 42.578 1.00 30.17 286 ASP A CA 1
ATOM 2181 C C . ASP A 1 294 ? -12.037 44.336 43.260 1.00 31.41 286 ASP A C 1
ATOM 2182 O O . ASP A 1 294 ? -11.544 45.281 42.635 1.00 26.76 286 ASP A O 1
ATOM 2187 N N . PHE A 1 295 ? -12.400 44.417 44.543 1.00 23.39 287 PHE A N 1
ATOM 2188 C CA . PHE A 1 295 ? -12.447 45.685 45.257 1.00 22.75 287 PHE A CA 1
ATOM 2189 C C . PHE A 1 295 ? -11.692 45.600 46.575 1.00 30.60 287 PHE A C 1
ATOM 2190 O O . PHE A 1 295 ? -11.846 44.628 47.326 1.00 32.94 287 PHE A O 1
ATOM 2198 N N . THR A 1 296 ? -10.917 46.649 46.870 1.00 32.36 288 THR A N 1
ATOM 2199 C CA . THR A 1 296 ? -10.319 46.859 48.187 1.00 36.89 288 THR A CA 1
ATOM 2200 C C . THR A 1 296 ? -10.711 48.239 48.697 1.00 30.76 288 THR A C 1
ATOM 2201 O O . THR A 1 296 ? -10.492 49.237 48.004 1.00 34.02 288 THR A O 1
ATOM 2205 N N . GLY A 1 297 ? -11.293 48.305 49.890 1.00 32.39 289 GLY A N 1
ATOM 2206 C CA . GLY A 1 297 ? -11.679 49.605 50.421 1.00 36.60 289 GLY A CA 1
ATOM 2207 C C . GLY A 1 297 ? -12.627 49.477 51.591 1.00 38.71 289 GLY A C 1
ATOM 2208 O O . GLY A 1 297 ? -12.568 48.508 52.352 1.00 39.93 289 GLY A O 1
ATOM 2209 N N . SER A 1 298 ? -13.513 50.464 51.717 1.00 34.25 290 SER A N 1
ATOM 2210 C CA . SER A 1 298 ? -14.392 50.533 52.877 1.00 43.22 290 SER A CA 1
ATOM 2211 C C . SER A 1 298 ? -15.409 49.401 52.871 1.00 41.84 290 SER A C 1
ATOM 2212 O O . SER A 1 298 ? -15.775 48.856 51.820 1.00 32.89 290 SER A O 1
ATOM 2215 N N . THR A 1 299 ? -15.878 49.069 54.074 1.00 32.43 291 THR A N 1
ATOM 2216 C CA . THR A 1 299 ? -16.926 48.070 54.231 1.00 38.89 291 THR A CA 1
ATOM 2217 C C . THR A 1 299 ? -18.203 48.502 53.528 1.00 41.96 291 THR A C 1
ATOM 2218 O O . THR A 1 299 ? -18.878 47.683 52.893 1.00 40.00 291 THR A O 1
ATOM 2222 N N . GLN A 1 300 ? -18.543 49.791 53.627 1.00 42.61 292 GLN A N 1
ATOM 2223 C CA . GLN A 1 300 ? -19.771 50.293 53.021 1.00 42.48 292 GLN A CA 1
ATOM 2224 C C . GLN A 1 300 ? -19.722 50.196 51.501 1.00 30.89 292 GLN A C 1
ATOM 2225 O O . GLN A 1 300 ? -20.687 49.759 50.869 1.00 31.56 292 GLN A O 1
ATOM 2231 N N . ASN A 1 301 ? -18.611 50.606 50.899 1.00 27.44 293 ASN A N 1
ATOM 2232 C CA . ASN A 1 301 ? -18.503 50.507 49.444 1.00 37.14 293 ASN A CA 1
ATOM 2233 C C . ASN A 1 301 ? -18.424 49.054 48.988 1.00 35.57 293 ASN A C 1
ATOM 2234 O O . ASN A 1 301 ? -19.067 48.675 47.999 1.00 30.92 293 ASN A O 1
ATOM 2239 N N . GLY A 1 302 ? -17.643 48.225 49.691 1.00 32.50 294 GLY A N 1
ATOM 2240 C CA . GLY A 1 302 ? -17.541 46.821 49.316 1.00 33.09 294 GLY A CA 1
ATOM 2241 C C . GLY A 1 302 ? -18.866 46.098 49.438 1.00 34.49 294 GLY A C 1
ATOM 2242 O O . GLY A 1 302 ? -19.234 45.296 48.576 1.00 32.89 294 GLY A O 1
ATOM 2243 N N . THR A 1 303 ? -19.603 46.384 50.511 1.00 31.75 295 THR A N 1
ATOM 2244 C CA . THR A 1 303 ? -20.942 45.833 50.702 1.00 34.56 295 THR A CA 1
ATOM 2245 C C . THR A 1 303 ? -21.905 46.295 49.611 1.00 38.89 295 THR A C 1
ATOM 2246 O O . THR A 1 303 ? -22.760 45.525 49.155 1.00 37.92 295 THR A O 1
ATOM 2250 N N . TRP A 1 304 ? -21.819 47.566 49.218 1.00 32.62 296 TRP A N 1
ATOM 2251 C CA . TRP A 1 304 ? -22.677 48.056 48.145 1.00 36.44 296 TRP A CA 1
ATOM 2252 C C . TRP A 1 304 ? -22.480 47.231 46.877 1.00 28.02 296 TRP A C 1
ATOM 2253 O O . TRP A 1 304 ? -23.454 46.804 46.249 1.00 30.33 296 TRP A O 1
ATOM 2264 N N . LEU A 1 305 ? -21.220 46.958 46.513 1.00 31.47 297 LEU A N 1
ATOM 2265 C CA . LEU A 1 305 ? -20.925 46.195 45.297 1.00 30.80 297 LEU A CA 1
ATOM 2266 C C . LEU A 1 305 ? -21.466 44.771 45.376 1.00 33.03 297 LEU A C 1
ATOM 2267 O O . LEU A 1 305 ? -22.027 44.253 44.403 1.00 39.04 297 LEU A O 1
ATOM 2272 N N . GLU A 1 306 ? -21.259 44.102 46.511 1.00 28.77 298 GLU A N 1
ATOM 2273 C CA . GLU A 1 306 ? -21.744 42.733 46.660 1.00 35.95 298 GLU A CA 1
ATOM 2274 C C . GLU A 1 306 ? -23.253 42.660 46.470 1.00 37.79 298 GLU A C 1
ATOM 2275 O O . GLU A 1 306 ? -23.772 41.705 45.880 1.00 42.90 298 GLU A O 1
ATOM 2281 N N . ARG A 1 307 ? -23.969 43.668 46.950 1.00 34.91 299 ARG A N 1
ATOM 2282 C CA A ARG A 1 307 ? -25.423 43.638 46.928 0.57 38.51 299 ARG A CA 1
ATOM 2283 C CA B ARG A 1 307 ? -25.423 43.630 46.923 0.43 38.73 299 ARG A CA 1
ATOM 2284 C C . ARG A 1 307 ? -26.017 44.162 45.629 1.00 41.82 299 ARG A C 1
ATOM 2285 O O . ARG A 1 307 ? -27.075 43.682 45.200 1.00 45.83 299 ARG A O 1
ATOM 2300 N N . HIS A 1 308 ? -25.364 45.123 44.979 1.00 34.92 300 HIS A N 1
ATOM 2301 C CA . HIS A 1 308 ? -26.012 45.820 43.876 1.00 36.84 300 HIS A CA 1
ATOM 2302 C C . HIS A 1 308 ? -25.480 45.465 42.499 1.00 33.99 300 HIS A C 1
ATOM 2303 O O . HIS A 1 308 ? -26.244 45.522 41.539 1.00 32.45 300 HIS A O 1
ATOM 2310 N N . ALA A 1 309 ? -24.211 45.076 42.376 1.00 26.32 301 ALA A N 1
ATOM 2311 C CA . ALA A 1 309 ? -23.666 44.626 41.091 1.00 24.84 301 ALA A CA 1
ATOM 2312 C C . ALA A 1 309 ? -24.005 43.143 40.926 1.00 29.01 301 ALA A C 1
ATOM 2313 O O . ALA A 1 309 ? -23.148 42.259 40.938 1.00 27.56 301 ALA A O 1
ATOM 2315 N N . HIS A 1 310 ? -25.308 42.880 40.798 1.00 24.67 302 HIS A N 1
ATOM 2316 C CA . HIS A 1 310 ? -25.793 41.509 40.777 1.00 29.04 302 HIS A CA 1
ATOM 2317 C C . HIS A 1 310 ? -25.388 40.782 39.508 1.00 29.46 302 HIS A C 1
ATOM 2318 O O . HIS A 1 310 ? -25.495 39.553 39.462 1.00 25.55 302 HIS A O 1
ATOM 2325 N N . GLN A 1 311 ? -24.966 41.515 38.467 1.00 26.09 303 GLN A N 1
ATOM 2326 C CA . GLN A 1 311 ? -24.548 40.894 37.219 1.00 28.36 303 GLN A CA 1
ATOM 2327 C C . GLN A 1 311 ? -23.096 40.426 37.254 1.00 30.86 303 GLN A C 1
ATOM 2328 O O . GLN A 1 311 ? -22.651 39.765 36.314 1.00 31.48 303 GLN A O 1
ATOM 2334 N N . ALA A 1 312 ? -22.353 40.736 38.309 1.00 23.96 304 ALA A N 1
ATOM 2335 C CA . ALA A 1 312 ? -20.939 40.418 38.369 1.00 19.79 304 ALA A CA 1
ATOM 2336 C C . ALA A 1 312 ? -20.658 39.488 39.540 1.00 31.00 304 ALA A C 1
ATOM 2337 O O . ALA A 1 312 ? -21.434 39.410 40.497 1.00 29.16 304 ALA A O 1
ATOM 2339 N N . GLN A 1 313 ? -19.538 38.775 39.437 1.00 29.89 305 GLN A N 1
ATOM 2340 C CA . GLN A 1 313 ? -18.912 38.126 40.586 1.00 33.14 305 GLN A CA 1
ATOM 2341 C C . GLN A 1 313 ? -18.048 39.153 41.294 1.00 27.57 305 GLN A C 1
ATOM 2342 O O . GLN A 1 313 ? -17.144 39.729 40.679 1.00 27.49 305 GLN A O 1
ATOM 2348 N N . VAL A 1 314 ? -18.328 39.399 42.572 1.00 23.23 306 VAL A N 1
ATOM 2349 C CA . VAL A 1 314 ? -17.703 40.475 43.330 1.00 24.78 306 VAL A CA 1
ATOM 2350 C C . VAL A 1 314 ? -16.800 39.881 44.407 1.00 31.08 306 VAL A C 1
ATOM 2351 O O . VAL A 1 314 ? -17.248 39.066 45.225 1.00 26.85 306 VAL A O 1
ATOM 2355 N N . TYR A 1 315 ? -15.533 40.293 44.404 1.00 25.84 307 TYR A N 1
ATOM 2356 C CA . TYR A 1 315 ? -14.546 39.895 45.401 1.00 25.18 307 TYR A CA 1
ATOM 2357 C C . TYR A 1 315 ? -14.115 41.137 46.158 1.00 28.93 307 TYR A C 1
ATOM 2358 O O . TYR A 1 315 ? -13.696 42.119 45.543 1.00 24.90 307 TYR A O 1
ATOM 2367 N N . THR A 1 316 ? -14.230 41.106 47.487 1.00 26.90 308 THR A N 1
ATOM 2368 C CA . THR A 1 316 ? -14.044 42.319 48.269 1.00 27.22 308 THR A CA 1
ATOM 2369 C C . THR A 1 316 ? -13.045 42.084 49.386 1.00 30.48 308 THR A C 1
ATOM 2370 O O . THR A 1 316 ? -12.983 40.986 49.957 1.00 27.71 308 THR A O 1
ATOM 2374 N N . GLU A 1 317 ? -12.254 43.130 49.652 1.00 36.10 309 GLU A N 1
ATOM 2375 C CA . GLU A 1 317 ? -11.457 43.317 50.865 1.00 44.56 309 GLU A CA 1
ATOM 2376 C C . GLU A 1 317 ? -11.971 44.577 51.543 1.00 40.35 309 GLU A C 1
ATOM 2377 O O . GLU A 1 317 ? -11.940 45.657 50.942 1.00 37.28 309 GLU A O 1
ATOM 2383 N N . LYS A 1 318 ? -12.438 44.444 52.783 1.00 29.81 310 LYS A N 1
ATOM 2384 C CA . LYS A 1 318 ? -13.088 45.534 53.500 1.00 34.89 310 LYS A CA 1
ATOM 2385 C C . LYS A 1 318 ? -12.372 45.754 54.840 1.00 36.89 310 LYS A C 1
ATOM 2386 O O . LYS A 1 318 ? -11.277 45.245 55.074 1.00 46.39 310 LYS A O 1
ATOM 2392 N N . ALA A 1 319 ? -13.002 46.507 55.726 1.00 45.08 311 ALA A N 1
ATOM 2393 C CA . ALA A 1 319 ? -12.387 46.823 57.009 1.00 45.44 311 ALA A CA 1
ATOM 2394 C C . ALA A 1 319 ? -12.699 45.753 58.042 1.00 39.85 311 ALA A C 1
ATOM 2395 O O . ALA A 1 319 ? -13.729 45.079 57.977 1.00 42.18 311 ALA A O 1
ATOM 2397 N N . GLY A 1 320 ? -11.800 45.606 59.010 1.00 37.14 312 GLY A N 1
ATOM 2398 C CA . GLY A 1 320 ? -12.068 44.743 60.141 1.00 33.86 312 GLY A CA 1
ATOM 2399 C C . GLY A 1 320 ? -11.340 45.263 61.358 1.00 34.15 312 GLY A C 1
ATOM 2400 O O . GLY A 1 320 ? -10.674 46.299 61.309 1.00 32.97 312 GLY A O 1
ATOM 2401 N N . VAL A 1 321 ? -11.467 44.520 62.456 1.00 35.03 313 VAL A N 1
ATOM 2402 C CA . VAL A 1 321 ? -10.885 44.872 63.750 1.00 29.12 313 VAL A CA 1
ATOM 2403 C C . VAL A 1 321 ? -9.827 43.823 64.058 1.00 26.09 313 VAL A C 1
ATOM 2404 O O . VAL A 1 321 ? -10.153 42.683 64.413 1.00 27.06 313 VAL A O 1
ATOM 2408 N N . ASN A 1 322 ? -8.557 44.186 63.896 1.00 29.59 314 ASN A N 1
ATOM 2409 C CA . ASN A 1 322 ? -7.463 43.275 64.205 1.00 25.80 314 ASN A CA 1
ATOM 2410 C C . ASN A 1 322 ? -7.111 43.367 65.687 1.00 31.26 314 ASN A C 1
ATOM 2411 O O . ASN A 1 322 ? -7.037 44.461 66.256 1.00 29.64 314 ASN A O 1
ATOM 2416 N N . GLN A 1 323 ? -6.881 42.209 66.298 1.00 27.34 315 GLN A N 1
ATOM 2417 C CA . GLN A 1 323 ? -6.914 42.064 67.747 1.00 31.50 315 GLN A CA 1
ATOM 2418 C C . GLN A 1 323 ? -5.709 41.276 68.235 1.00 29.58 315 GLN A C 1
ATOM 2419 O O . GLN A 1 323 ? -5.210 40.388 67.540 1.00 30.61 315 GLN A O 1
ATOM 2425 N N . ILE A 1 324 ? -5.234 41.625 69.436 1.00 31.09 316 ILE A N 1
ATOM 2426 C CA . ILE A 1 324 ? -4.206 40.868 70.143 1.00 30.29 316 ILE A CA 1
ATOM 2427 C C . ILE A 1 324 ? -4.761 40.487 71.511 1.00 35.28 316 ILE A C 1
ATOM 2428 O O . ILE A 1 324 ? -5.293 41.343 72.224 1.00 29.57 316 ILE A O 1
ATOM 2433 N N . VAL A 1 325 ? -4.632 39.214 71.876 1.00 33.14 317 VAL A N 1
ATOM 2434 C CA . VAL A 1 325 ? -5.009 38.722 73.196 1.00 30.13 317 VAL A CA 1
ATOM 2435 C C . VAL A 1 325 ? -3.724 38.402 73.943 1.00 35.08 317 VAL A C 1
ATOM 2436 O O . VAL A 1 325 ? -2.953 37.531 73.517 1.00 35.23 317 VAL A O 1
ATOM 2440 N N . ILE A 1 326 ? -3.480 39.109 75.047 1.00 33.12 318 ILE A N 1
ATOM 2441 C CA . ILE A 1 326 ? -2.296 38.886 75.872 1.00 36.62 318 ILE A CA 1
ATOM 2442 C C . ILE A 1 326 ? -2.724 38.157 77.139 1.00 38.04 318 ILE A C 1
ATOM 2443 O O . ILE A 1 326 ? -3.442 38.708 77.985 1.00 37.15 318 ILE A O 1
ATOM 2448 N N . ASP A 1 327 ? -2.274 36.916 77.268 1.00 38.17 319 ASP A N 1
ATOM 2449 C CA . ASP A 1 327 ? -2.565 36.082 78.427 1.00 39.88 319 ASP A CA 1
ATOM 2450 C C . ASP A 1 327 ? -1.362 35.871 79.323 1.00 42.46 319 ASP A C 1
ATOM 2451 O O . ASP A 1 327 ? -1.490 35.923 80.556 1.00 40.30 319 ASP A O 1
ATOM 2456 N N . SER A 1 328 ? -0.205 35.592 78.727 1.00 34.22 320 SER A N 1
ATOM 2457 C CA . SER A 1 328 ? 1.020 35.264 79.454 1.00 37.53 320 SER A CA 1
ATOM 2458 C C . SER A 1 328 ? 2.157 35.205 78.445 1.00 40.35 320 SER A C 1
ATOM 2459 O O . SER A 1 328 ? 1.924 35.062 77.243 1.00 38.86 320 SER A O 1
ATOM 2462 N N . THR A 1 329 ? 3.386 35.348 78.935 1.00 40.98 321 THR A N 1
ATOM 2463 C CA . THR A 1 329 ? 4.524 35.319 78.029 1.00 43.23 321 THR A CA 1
ATOM 2464 C C . THR A 1 329 ? 5.759 34.871 78.800 1.00 47.88 321 THR A C 1
ATOM 2465 O O . THR A 1 329 ? 5.827 34.978 80.025 1.00 46.04 321 THR A O 1
ATOM 2469 N N . ASP A 1 330 ? 6.721 34.325 78.070 1.00 48.14 322 ASP A N 1
ATOM 2470 C CA . ASP A 1 330 ? 8.000 33.938 78.643 1.00 47.01 322 ASP A CA 1
ATOM 2471 C C . ASP A 1 330 ? 9.021 35.059 78.567 1.00 44.20 322 ASP A C 1
ATOM 2472 O O . ASP A 1 330 ? 10.139 34.893 79.055 1.00 56.87 322 ASP A O 1
ATOM 2477 N N . ASP A 1 331 ? 8.660 36.194 77.964 1.00 51.42 323 ASP A N 1
ATOM 2478 C CA . ASP A 1 331 ? 9.601 37.301 77.774 1.00 54.85 323 ASP A CA 1
ATOM 2479 C C . ASP A 1 331 ? 8.754 38.526 77.412 1.00 51.82 323 ASP A C 1
ATOM 2480 O O . ASP A 1 331 ? 8.462 38.764 76.239 1.00 48.09 323 ASP A O 1
ATOM 2485 N N . LEU A 1 332 ? 8.373 39.292 78.441 1.00 44.86 324 LEU A N 1
ATOM 2486 C CA . LEU A 1 332 ? 7.502 40.444 78.229 1.00 42.18 324 LEU A CA 1
ATOM 2487 C C . LEU A 1 332 ? 8.167 41.490 77.343 1.00 34.52 324 LEU A C 1
ATOM 2488 O O . LEU A 1 332 ? 7.516 42.084 76.476 1.00 36.98 324 LEU A O 1
ATOM 2493 N N . LYS A 1 333 ? 9.462 41.739 77.555 1.00 37.76 325 LYS A N 1
ATOM 2494 C CA . LYS A 1 333 ? 10.144 42.753 76.761 1.00 42.46 325 LYS A CA 1
ATOM 2495 C C . LYS A 1 333 ? 10.154 42.373 75.287 1.00 41.63 325 LYS A C 1
ATOM 2496 O O . LYS A 1 333 ? 9.934 43.225 74.419 1.00 40.32 325 LYS A O 1
ATOM 2498 N N . ALA A 1 334 ? 10.387 41.092 74.988 1.00 37.15 326 ALA A N 1
ATOM 2499 C CA . ALA A 1 334 ? 10.386 40.648 73.599 1.00 46.07 326 ALA A CA 1
ATOM 2500 C C . ALA A 1 334 ? 8.994 40.749 72.987 1.00 43.40 326 ALA A C 1
ATOM 2501 O O . ALA A 1 334 ? 8.849 41.151 71.826 1.00 34.77 326 ALA A O 1
ATOM 2503 N N . ALA A 1 335 ? 7.964 40.350 73.739 1.00 39.05 327 ALA A N 1
ATOM 2504 C CA . ALA A 1 335 ? 6.604 40.444 73.226 1.00 35.54 327 ALA A CA 1
ATOM 2505 C C . ALA A 1 335 ? 6.206 41.896 72.998 1.00 35.98 327 ALA A C 1
ATOM 2506 O O . ALA A 1 335 ? 5.598 42.224 71.975 1.00 35.55 327 ALA A O 1
ATOM 2508 N N . ALA A 1 336 ? 6.537 42.777 73.949 1.00 37.94 328 ALA A N 1
ATOM 2509 C CA . ALA A 1 336 ? 6.189 44.188 73.817 1.00 33.64 328 ALA A CA 1
ATOM 2510 C C . ALA A 1 336 ? 6.876 44.816 72.608 1.00 36.97 328 ALA A C 1
ATOM 2511 O O . ALA A 1 336 ? 6.265 45.597 71.874 1.00 36.68 328 ALA A O 1
ATOM 2513 N N . LYS A 1 337 ? 8.146 44.480 72.378 1.00 35.60 329 LYS A N 1
ATOM 2514 C CA . LYS A 1 337 ? 8.847 45.041 71.229 1.00 36.24 329 LYS A CA 1
ATOM 2515 C C . LYS A 1 337 ? 8.219 44.568 69.922 1.00 33.52 329 LYS A C 1
ATOM 2516 O O . LYS A 1 337 ? 8.079 45.352 68.974 1.00 32.99 329 LYS A O 1
ATOM 2522 N N . ASN A 1 338 ? 7.844 43.290 69.849 1.00 30.26 330 ASN A N 1
ATOM 2523 C CA . ASN A 1 338 ? 7.218 42.774 68.636 1.00 31.39 330 ASN A CA 1
ATOM 2524 C C . ASN A 1 338 ? 5.885 43.468 68.382 1.00 36.49 330 ASN A C 1
ATOM 2525 O O . ASN A 1 338 ? 5.592 43.887 67.258 1.00 37.06 330 ASN A O 1
ATOM 2530 N N . ILE A 1 339 ? 5.063 43.601 69.423 1.00 34.57 331 ILE A N 1
ATOM 2531 C CA . ILE A 1 339 ? 3.807 44.327 69.272 1.00 30.88 331 ILE A CA 1
ATOM 2532 C C . ILE A 1 339 ? 4.074 45.762 68.844 1.00 28.27 331 ILE A C 1
ATOM 2533 O O . ILE A 1 339 ? 3.369 46.316 67.986 1.00 28.13 331 ILE A O 1
ATOM 2538 N N . ALA A 1 340 ? 5.109 46.381 69.417 1.00 29.35 332 ALA A N 1
ATOM 2539 C CA . ALA A 1 340 ? 5.438 47.765 69.088 1.00 32.72 332 ALA A CA 1
ATOM 2540 C C . ALA A 1 340 ? 5.801 47.924 67.610 1.00 30.66 332 ALA A C 1
ATOM 2541 O O . ALA A 1 340 ? 5.380 48.887 66.959 1.00 28.96 332 ALA A O 1
ATOM 2543 N N . PHE A 1 341 ? 6.636 47.022 67.081 1.00 28.51 333 PHE A N 1
ATOM 2544 C CA . PHE A 1 341 ? 6.933 47.054 65.650 1.00 29.08 333 PHE A CA 1
ATOM 2545 C C . PHE A 1 341 ? 5.658 46.935 64.836 1.00 31.28 333 PHE A C 1
ATOM 2546 O O . PHE A 1 341 ? 5.506 47.595 63.800 1.00 30.53 333 PHE A O 1
ATOM 2554 N N . SER A 1 342 ? 4.736 46.076 65.281 1.00 26.74 334 SER A N 1
ATOM 2555 C CA . SER A 1 342 ? 3.497 45.851 64.542 1.00 26.43 334 SER A CA 1
ATOM 2556 C C . SER A 1 342 ? 2.633 47.095 64.515 1.00 30.17 334 SER A C 1
ATOM 2557 O O . SER A 1 342 ? 1.909 47.329 63.537 1.00 31.52 334 SER A O 1
ATOM 2560 N N . LEU A 1 343 ? 2.686 47.891 65.581 1.00 26.52 335 LEU A N 1
ATOM 2561 C CA . LEU A 1 343 ? 1.939 49.138 65.638 1.00 25.69 335 LEU A CA 1
ATOM 2562 C C . LEU A 1 343 ? 2.610 50.245 64.831 1.00 26.40 335 LEU A C 1
ATOM 2563 O O . LEU A 1 343 ? 1.920 51.131 64.318 1.00 29.75 335 LEU A O 1
ATOM 2568 N N . ALA A 1 344 ? 3.936 50.213 64.718 1.00 26.92 336 ALA A N 1
ATOM 2569 C CA . ALA A 1 344 ? 4.712 51.292 64.116 1.00 28.71 336 ALA A CA 1
ATOM 2570 C C . ALA A 1 344 ? 4.872 51.169 62.601 1.00 32.69 336 ALA A C 1
ATOM 2571 O O . ALA A 1 344 ? 4.974 52.192 61.911 1.00 35.43 336 ALA A O 1
ATOM 2573 N N . LEU A 1 345 ? 4.895 49.944 62.079 1.00 33.17 337 LEU A N 1
ATOM 2574 C CA . LEU A 1 345 ? 5.100 49.669 60.662 1.00 31.53 337 LEU A CA 1
ATOM 2575 C C . LEU A 1 345 ? 4.132 50.466 59.797 1.00 29.58 337 LEU A C 1
ATOM 2576 O O . LEU A 1 345 ? 2.916 50.267 59.865 1.00 27.59 337 LEU A O 1
ATOM 2581 N N . TYR A 1 346 ? 4.668 51.375 58.991 1.00 30.29 338 TYR A N 1
ATOM 2582 C CA . TYR A 1 346 ? 3.844 52.178 58.086 1.00 28.74 338 TYR A CA 1
ATOM 2583 C C . TYR A 1 346 ? 2.738 52.913 58.857 1.00 31.11 338 TYR A C 1
ATOM 2584 O O . TYR A 1 346 ? 1.645 53.152 58.340 1.00 25.49 338 TYR A O 1
ATOM 2593 N N . SER A 1 347 ? 3.015 53.270 60.118 1.00 27.03 339 SER A N 1
ATOM 2594 C CA . SER A 1 347 ? 2.096 54.073 60.931 1.00 27.72 339 SER A CA 1
ATOM 2595 C C . SER A 1 347 ? 0.716 53.430 61.026 1.00 28.47 339 SER A C 1
ATOM 2596 O O . SER A 1 347 ? -0.312 54.112 60.986 1.00 25.47 339 SER A O 1
ATOM 2599 N N . GLY A 1 348 ? 0.698 52.108 61.188 1.00 31.04 340 GLY A N 1
ATOM 2600 C CA . GLY A 1 348 ? -0.546 51.374 61.363 1.00 27.18 340 GLY A CA 1
ATOM 2601 C C . GLY A 1 348 ? -1.476 51.396 60.175 1.00 36.37 340 GLY A C 1
ATOM 2602 O O . GLY A 1 348 ? -2.654 51.049 60.317 1.00 33.87 340 GLY A O 1
ATOM 2603 N N . GLN A 1 349 ? -0.976 51.774 58.992 1.00 32.60 341 GLN A N 1
ATOM 2604 C CA . GLN A 1 349 ? -1.781 51.873 57.785 1.00 27.56 341 GLN A CA 1
ATOM 2605 C C . GLN A 1 349 ? -1.788 50.576 56.975 1.00 31.60 341 GLN A C 1
ATOM 2606 O O . GLN A 1 349 ? -2.084 50.598 55.772 1.00 31.17 341 GLN A O 1
ATOM 2612 N N . MET A 1 350 ? -1.492 49.451 57.608 1.00 35.03 342 MET A N 1
ATOM 2613 C CA . MET A 1 350 ? -1.609 48.152 56.970 1.00 37.66 342 MET A CA 1
ATOM 2614 C C . MET A 1 350 ? -2.941 47.537 57.365 1.00 34.94 342 MET A C 1
ATOM 2615 O O . MET A 1 350 ? -3.393 47.697 58.504 1.00 35.68 342 MET A O 1
ATOM 2620 N N . CYS A 1 351 ? -3.588 46.863 56.411 1.00 33.37 343 CYS A N 1
ATOM 2621 C CA . CYS A 1 351 ? -4.870 46.239 56.709 1.00 35.55 343 CYS A CA 1
ATOM 2622 C C . CYS A 1 351 ? -4.736 45.117 57.741 1.00 34.52 343 CYS A C 1
ATOM 2623 O O . CYS A 1 351 ? -5.744 44.700 58.323 1.00 32.54 343 CYS A O 1
ATOM 2626 N N . THR A 1 352 ? -3.517 44.636 57.988 1.00 27.63 344 THR A N 1
ATOM 2627 C CA . THR A 1 352 ? -3.262 43.552 58.925 1.00 33.86 344 THR A CA 1
ATOM 2628 C C . THR A 1 352 ? -2.755 44.037 60.280 1.00 34.19 344 THR A C 1
ATOM 2629 O O . THR A 1 352 ? -2.471 43.210 61.145 1.00 36.20 344 THR A O 1
ATOM 2633 N N . ALA A 1 353 ? -2.621 45.346 60.471 1.00 25.93 345 ALA A N 1
ATOM 2634 C CA . ALA A 1 353 ? -2.027 45.883 61.691 1.00 31.24 345 ALA A CA 1
ATOM 2635 C C . ALA A 1 353 ? -2.983 45.744 62.873 1.00 27.26 345 ALA A C 1
ATOM 2636 O O . ALA A 1 353 ? -4.192 45.946 62.723 1.00 28.02 345 ALA A O 1
ATOM 2638 N N . PRO A 1 354 ? -2.471 45.448 64.068 1.00 27.19 346 PRO A N 1
ATOM 2639 C CA . PRO A 1 354 ? -3.362 45.294 65.228 1.00 22.50 346 PRO A CA 1
ATOM 2640 C C . PRO A 1 354 ? -3.931 46.628 65.691 1.00 25.20 346 PRO A C 1
ATOM 2641 O O . PRO A 1 354 ? -3.268 47.667 65.651 1.00 30.29 346 PRO A O 1
ATOM 2645 N N . GLN A 1 355 ? -5.172 46.587 66.164 1.00 27.87 347 GLN A N 1
ATOM 2646 C CA . GLN A 1 355 ? -5.781 47.759 66.779 1.00 32.55 347 GLN A CA 1
ATOM 2647 C C . GLN A 1 355 ? -6.103 47.552 68.253 1.00 35.63 347 GLN A C 1
ATOM 2648 O O . GLN A 1 355 ? -5.829 48.438 69.072 1.00 33.42 347 GLN A O 1
ATOM 2654 N N . ASN A 1 356 ? -6.699 46.418 68.613 1.00 32.62 348 ASN A N 1
ATOM 2655 C CA . ASN A 1 356 ? -7.172 46.157 69.968 1.00 30.02 348 ASN A CA 1
ATOM 2656 C C . ASN A 1 356 ? -6.246 45.163 70.658 1.00 31.99 348 ASN A C 1
ATOM 2657 O O . ASN A 1 356 ? -5.953 44.094 70.110 1.00 29.51 348 ASN A O 1
ATOM 2662 N N . ILE A 1 357 ? -5.793 45.513 71.860 1.00 27.13 349 ILE A N 1
ATOM 2663 C CA . ILE A 1 357 ? -4.868 44.687 72.629 1.00 31.37 349 ILE A CA 1
ATOM 2664 C C . ILE A 1 357 ? -5.525 44.398 73.980 1.00 35.66 349 ILE A C 1
ATOM 2665 O O . ILE A 1 357 ? -5.620 45.290 74.832 1.00 32.54 349 ILE A O 1
ATOM 2670 N N . TYR A 1 358 ? -6.001 43.167 74.168 1.00 31.28 350 TYR A N 1
ATOM 2671 C CA . TYR A 1 358 ? -6.740 42.795 75.371 1.00 32.14 350 TYR A CA 1
ATOM 2672 C C . TYR A 1 358 ? -5.788 42.236 76.420 1.00 34.02 350 TYR A C 1
ATOM 2673 O O . TYR A 1 358 ? -5.011 41.318 76.134 1.00 36.07 350 TYR A O 1
ATOM 2682 N N . VAL A 1 359 ? -5.856 42.788 77.631 1.00 35.66 351 VAL A N 1
ATOM 2683 C CA . VAL A 1 359 ? -5.009 42.379 78.753 1.00 36.34 351 VAL A CA 1
ATOM 2684 C C . VAL A 1 359 ? -5.896 42.231 79.991 1.00 38.11 351 VAL A C 1
ATOM 2685 O O . VAL A 1 359 ? -6.743 43.102 80.241 1.00 36.00 351 VAL A O 1
ATOM 2689 N N . PRO A 1 360 ? -5.769 41.159 80.778 1.00 34.93 352 PRO A N 1
ATOM 2690 C CA . PRO A 1 360 ? -6.592 41.053 81.993 1.00 35.28 352 PRO A CA 1
ATOM 2691 C C . PRO A 1 360 ? -6.294 42.210 82.927 1.00 38.40 352 PRO A C 1
ATOM 2692 O O . PRO A 1 360 ? -5.137 42.594 83.115 1.00 38.11 352 PRO A O 1
ATOM 2696 N N . ARG A 1 361 ? -7.357 42.792 83.487 1.00 43.85 353 ARG A N 1
ATOM 2697 C CA A ARG A 1 361 ? -7.206 43.895 84.431 0.41 44.91 353 ARG A CA 1
ATOM 2698 C CA B ARG A 1 361 ? -7.176 43.903 84.414 0.59 44.80 353 ARG A CA 1
ATOM 2699 C C . ARG A 1 361 ? -6.297 43.523 85.597 1.00 48.46 353 ARG A C 1
ATOM 2700 O O . ARG A 1 361 ? -5.690 44.407 86.219 1.00 48.44 353 ARG A O 1
ATOM 2715 N N . ASP A 1 362 ? -6.207 42.237 85.920 1.00 49.56 354 ASP A N 1
ATOM 2716 C CA . ASP A 1 362 ? -5.381 41.778 87.030 1.00 45.20 354 ASP A CA 1
ATOM 2717 C C . ASP A 1 362 ? -3.968 41.401 86.592 1.00 46.81 354 ASP A C 1
ATOM 2718 O O . ASP A 1 362 ? -3.203 40.874 87.404 1.00 46.89 354 ASP A O 1
ATOM 2723 N N . GLY A 1 363 ? -3.608 41.627 85.331 1.00 39.02 355 GLY A N 1
ATOM 2724 C CA . GLY A 1 363 ? -2.256 41.335 84.916 1.00 44.36 355 GLY A CA 1
ATOM 2725 C C . GLY A 1 363 ? -2.105 39.945 84.335 1.00 44.97 355 GLY A C 1
ATOM 2726 O O . GLY A 1 363 ? -3.075 39.248 84.017 1.00 41.42 355 GLY A O 1
ATOM 2727 N N . ILE A 1 364 ? -0.841 39.547 84.164 1.00 41.88 356 ILE A N 1
ATOM 2728 C CA . ILE A 1 364 ? -0.512 38.318 83.453 1.00 42.61 356 ILE A CA 1
ATOM 2729 C C . ILE A 1 364 ? 0.636 37.613 84.154 1.00 41.97 356 ILE A C 1
ATOM 2730 O O . ILE A 1 364 ? 1.456 38.234 84.828 1.00 40.42 356 ILE A O 1
ATOM 2735 N N . ARG A 1 365 ? 0.719 36.305 83.938 1.00 43.71 357 ARG A N 1
ATOM 2736 C CA . ARG A 1 365 ? 1.895 35.554 84.347 1.00 47.38 357 ARG A CA 1
ATOM 2737 C C . ARG A 1 365 ? 3.007 35.740 83.319 1.00 54.89 357 ARG A C 1
ATOM 2738 O O . ARG A 1 365 ? 2.749 35.799 82.108 1.00 49.92 357 ARG A O 1
ATOM 2740 N N . THR A 1 366 ? 4.245 35.877 83.803 1.00 51.79 358 THR A N 1
ATOM 2741 C CA . THR A 1 366 ? 5.411 35.852 82.923 1.00 52.47 358 THR A CA 1
ATOM 2742 C C . THR A 1 366 ? 6.420 34.853 83.474 1.00 54.99 358 THR A C 1
ATOM 2743 O O . THR A 1 366 ? 6.225 34.254 84.533 1.00 59.62 358 THR A O 1
ATOM 2747 N N . ALA A 1 367 ? 7.511 34.678 82.731 1.00 60.15 359 ALA A N 1
ATOM 2748 C CA . ALA A 1 367 ? 8.591 33.816 83.190 1.00 62.37 359 ALA A CA 1
ATOM 2749 C C . ALA A 1 367 ? 9.366 34.464 84.324 1.00 60.50 359 ALA A C 1
ATOM 2750 O O . ALA A 1 367 ? 9.962 33.759 85.145 1.00 64.11 359 ALA A O 1
ATOM 2752 N N . ASP A 1 368 ? 9.414 35.797 84.351 1.00 62.29 360 ASP A N 1
ATOM 2753 C CA . ASP A 1 368 ? 10.080 36.553 85.400 1.00 64.57 360 ASP A CA 1
ATOM 2754 C C . ASP A 1 368 ? 9.126 36.963 86.522 1.00 61.54 360 ASP A C 1
ATOM 2755 O O . ASP A 1 368 ? 9.435 37.899 87.271 1.00 63.02 360 ASP A O 1
ATOM 2757 N N . GLY A 1 369 ? 7.999 36.271 86.666 1.00 61.61 361 GLY A N 1
ATOM 2758 C CA . GLY A 1 369 ? 6.998 36.545 87.682 1.00 62.81 361 GLY A CA 1
ATOM 2759 C C . GLY A 1 369 ? 5.761 37.224 87.120 1.00 63.51 361 GLY A C 1
ATOM 2760 O O . GLY A 1 369 ? 5.522 37.260 85.910 1.00 59.43 361 GLY A O 1
ATOM 2761 N N . HIS A 1 370 ? 4.974 37.799 88.027 1.00 59.65 362 HIS A N 1
ATOM 2762 C CA . HIS A 1 370 ? 3.717 38.438 87.656 1.00 52.75 362 HIS A CA 1
ATOM 2763 C C . HIS A 1 370 ? 3.942 39.840 87.106 1.00 50.27 362 HIS A C 1
ATOM 2764 O O . HIS A 1 370 ? 4.816 40.572 87.575 1.00 54.33 362 HIS A O 1
ATOM 2771 N N . ALA A 1 371 ? 3.131 40.224 86.120 1.00 47.48 363 ALA A N 1
ATOM 2772 C CA . ALA A 1 371 ? 3.147 41.578 85.579 1.00 50.26 363 ALA A CA 1
ATOM 2773 C C . ALA A 1 371 ? 1.739 42.149 85.626 1.00 50.44 363 ALA A C 1
ATOM 2774 O O . ALA A 1 371 ? 0.788 41.495 85.186 1.00 45.51 363 ALA A O 1
ATOM 2776 N N . SER A 1 372 ? 1.615 43.367 86.149 1.00 46.94 364 SER A N 1
ATOM 2777 C CA . SER A 1 372 ? 0.331 44.042 86.244 1.00 46.71 364 SER A CA 1
ATOM 2778 C C . SER A 1 372 ? -0.140 44.526 84.876 1.00 43.50 364 SER A C 1
ATOM 2779 O O . SER A 1 372 ? 0.623 44.593 83.900 1.00 39.82 364 SER A O 1
ATOM 2782 N N . PHE A 1 373 ? -1.424 44.892 84.818 1.00 41.16 365 PHE A N 1
ATOM 2783 C CA . PHE A 1 373 ? -1.940 45.516 83.607 1.00 44.64 365 PHE A CA 1
ATOM 2784 C C . PHE A 1 373 ? -1.120 46.750 83.245 1.00 42.52 365 PHE A C 1
ATOM 2785 O O . PHE A 1 373 ? -0.679 46.897 82.100 1.00 39.28 365 PHE A O 1
ATOM 2793 N N . ASP A 1 374 ? -0.879 47.641 84.216 1.00 38.80 366 ASP A N 1
ATOM 2794 C CA . ASP A 1 374 ? -0.158 48.863 83.874 1.00 39.89 366 ASP A CA 1
ATOM 2795 C C . ASP A 1 374 ? 1.260 48.559 83.419 1.00 40.82 366 ASP A C 1
ATOM 2796 O O . ASP A 1 374 ? 1.781 49.241 82.527 1.00 37.12 366 ASP A O 1
ATOM 2801 N N . GLU A 1 375 ? 1.888 47.521 83.983 1.00 39.94 367 GLU A N 1
ATOM 2802 C CA . GLU A 1 375 ? 3.223 47.159 83.517 1.00 35.50 367 GLU A CA 1
ATOM 2803 C C . GLU A 1 375 ? 3.193 46.656 82.072 1.00 36.23 367 GLU A C 1
ATOM 2804 O O . GLU A 1 375 ? 4.083 46.986 81.284 1.00 38.65 367 GLU A O 1
ATOM 2810 N N . VAL A 1 376 ? 2.183 45.872 81.692 1.00 39.64 368 VAL A N 1
ATOM 2811 C CA . VAL A 1 376 ? 2.101 45.423 80.303 1.00 31.99 368 VAL A CA 1
ATOM 2812 C C . VAL A 1 376 ? 1.869 46.610 79.375 1.00 36.74 368 VAL A C 1
ATOM 2813 O O . VAL A 1 376 ? 2.539 46.759 78.342 1.00 33.70 368 VAL A O 1
ATOM 2817 N N . ALA A 1 377 ? 0.923 47.483 79.739 1.00 31.74 369 ALA A N 1
ATOM 2818 C CA . ALA A 1 377 ? 0.617 48.639 78.906 1.00 31.48 369 ALA A CA 1
ATOM 2819 C C . ALA A 1 377 ? 1.827 49.551 78.762 1.00 41.57 369 ALA A C 1
ATOM 2820 O O . ALA A 1 377 ? 2.131 50.028 77.661 1.00 41.72 369 ALA A O 1
ATOM 2822 N N . GLN A 1 378 ? 2.526 49.810 79.867 1.00 39.83 370 GLN A N 1
ATOM 2823 C CA . GLN A 1 378 ? 3.712 50.655 79.803 1.00 38.42 370 GLN A CA 1
ATOM 2824 C C . GLN A 1 378 ? 4.809 50.000 78.988 1.00 33.50 370 GLN A C 1
ATOM 2825 O O . GLN A 1 378 ? 5.572 50.689 78.305 1.00 35.67 370 GLN A O 1
ATOM 2831 N N . ALA A 1 379 ? 4.922 48.672 79.066 1.00 35.78 371 ALA A N 1
ATOM 2832 C CA . ALA A 1 379 ? 5.915 47.984 78.252 1.00 38.12 371 ALA A CA 1
ATOM 2833 C C . ALA A 1 379 ? 5.647 48.212 76.765 1.00 35.48 371 ALA A C 1
ATOM 2834 O O . ALA A 1 379 ? 6.574 48.458 75.987 1.00 37.81 371 ALA A O 1
ATOM 2836 N N . ILE A 1 380 ? 4.381 48.151 76.361 1.00 30.74 372 ILE A N 1
ATOM 2837 C CA . ILE A 1 380 ? 4.030 48.393 74.968 1.00 33.36 372 ILE A CA 1
ATOM 2838 C C . ILE A 1 380 ? 4.250 49.858 74.610 1.00 36.20 372 ILE A C 1
ATOM 2839 O O . ILE A 1 380 ? 4.911 50.174 73.612 1.00 34.84 372 ILE A O 1
ATOM 2844 N N . ALA A 1 381 ? 3.706 50.773 75.423 1.00 32.65 373 ALA A N 1
ATOM 2845 C CA . ALA A 1 381 ? 3.821 52.195 75.108 1.00 37.02 373 ALA A CA 1
ATOM 2846 C C . ALA A 1 381 ? 5.279 52.621 75.033 1.00 37.68 373 ALA A C 1
ATOM 2847 O O . ALA A 1 381 ? 5.675 53.348 74.114 1.00 32.72 373 ALA A O 1
ATOM 2849 N N . GLY A 1 382 ? 6.098 52.153 75.975 1.00 34.26 374 GLY A N 1
ATOM 2850 C CA . GLY A 1 382 ? 7.494 52.553 75.989 1.00 34.42 374 GLY A CA 1
ATOM 2851 C C . GLY A 1 382 ? 8.280 51.993 74.819 1.00 31.89 374 GLY A C 1
ATOM 2852 O O . GLY A 1 382 ? 9.161 52.663 74.277 1.00 32.73 374 GLY A O 1
ATOM 2853 N N . ALA A 1 383 ? 8.003 50.746 74.434 1.00 30.09 375 ALA A N 1
ATOM 2854 C CA . ALA A 1 383 ? 8.677 50.194 73.267 1.00 37.87 375 ALA A CA 1
ATOM 2855 C C . ALA A 1 383 ? 8.272 50.945 72.002 1.00 36.24 375 ALA A C 1
ATOM 2856 O O . ALA A 1 383 ? 9.098 51.143 71.104 1.00 30.29 375 ALA A O 1
ATOM 2858 N N . VAL A 1 384 ? 7.010 51.384 71.921 1.00 32.04 376 VAL A N 1
ATOM 2859 C CA . VAL A 1 384 ? 6.574 52.157 70.761 1.00 34.46 376 VAL A CA 1
ATOM 2860 C C . VAL A 1 384 ? 7.288 53.500 70.721 1.00 35.79 376 VAL A C 1
ATOM 2861 O O . VAL A 1 384 ? 7.784 53.926 69.672 1.00 32.81 376 VAL A O 1
ATOM 2865 N N . GLN A 1 385 ? 7.356 54.179 71.872 1.00 28.24 377 GLN A N 1
ATOM 2866 C CA . GLN A 1 385 ? 8.017 55.474 71.936 1.00 27.06 377 GLN A CA 1
ATOM 2867 C C . GLN A 1 385 ? 9.475 55.365 71.513 1.00 32.40 377 GLN A C 1
ATOM 2868 O O . GLN A 1 385 ? 9.972 56.211 70.760 1.00 31.53 377 GLN A O 1
ATOM 2874 N N . LYS A 1 386 ? 10.182 54.326 71.983 1.00 28.56 378 LYS A N 1
ATOM 2875 C CA . LYS A 1 386 ? 11.591 54.179 71.623 1.00 29.72 378 LYS A CA 1
ATOM 2876 C C . LYS A 1 386 ? 11.760 53.978 70.119 1.00 37.19 378 LYS A C 1
ATOM 2877 O O . LYS A 1 386 ? 12.707 54.502 69.518 1.00 34.28 378 LYS A O 1
ATOM 2879 N N . LEU A 1 387 ? 10.840 53.234 69.491 1.00 32.55 379 LEU A N 1
ATOM 2880 C CA . LEU A 1 387 ? 10.969 52.895 68.080 1.00 32.46 379 LEU A CA 1
ATOM 2881 C C . LEU A 1 387 ? 10.539 54.015 67.142 1.00 35.23 379 LEU A C 1
ATOM 2882 O O . LEU A 1 387 ? 10.968 54.020 65.977 1.00 35.44 379 LEU A O 1
ATOM 2887 N N . THR A 1 388 ? 9.691 54.947 67.596 1.00 30.53 380 THR A N 1
ATOM 2888 C CA . THR A 1 388 ? 9.061 55.895 66.688 1.00 30.87 380 THR A CA 1
ATOM 2889 C C . THR A 1 388 ? 9.351 57.364 66.994 1.00 30.60 380 THR A C 1
ATOM 2890 O O . THR A 1 388 ? 9.122 58.204 66.121 1.00 31.89 380 THR A O 1
ATOM 2894 N N . GLY A 1 389 ? 9.872 57.704 68.176 1.00 29.00 381 GLY A N 1
ATOM 2895 C CA . GLY A 1 389 ? 9.901 59.106 68.581 1.00 27.75 381 GLY A CA 1
ATOM 2896 C C . GLY A 1 389 ? 10.911 59.971 67.839 1.00 34.36 381 GLY A C 1
ATOM 2897 O O . GLY A 1 389 ? 10.730 61.189 67.734 1.00 34.30 381 GLY A O 1
ATOM 2898 N N . ASP A 1 390 ? 11.992 59.373 67.335 1.00 31.62 382 ASP A N 1
ATOM 2899 C CA . ASP A 1 390 ? 13.068 60.134 66.713 1.00 30.89 382 ASP A CA 1
ATOM 2900 C C . ASP A 1 390 ? 12.969 60.074 65.199 1.00 33.12 382 ASP A C 1
ATOM 2901 O O . ASP A 1 390 ? 12.980 58.967 64.644 1.00 31.78 382 ASP A O 1
ATOM 2906 N N . PRO A 1 391 ? 12.884 61.210 64.496 1.00 31.12 383 PRO A N 1
ATOM 2907 C CA . PRO A 1 391 ? 12.774 61.162 63.020 1.00 30.20 383 PRO A CA 1
ATOM 2908 C C . PRO A 1 391 ? 13.847 60.333 62.325 1.00 29.59 383 PRO A C 1
ATOM 2909 O O . PRO A 1 391 ? 13.513 59.443 61.536 1.00 30.50 383 PRO A O 1
ATOM 2913 N N . ALA A 1 392 ? 15.129 60.579 62.608 1.00 33.16 384 ALA A N 1
ATOM 2914 C CA . ALA A 1 392 ? 16.178 59.865 61.878 1.00 35.70 384 ALA A CA 1
ATOM 2915 C C . ALA A 1 392 ? 16.090 58.360 62.108 1.00 35.90 384 ALA A C 1
ATOM 2916 O O . ALA A 1 392 ? 16.265 57.574 61.173 1.00 28.52 384 ALA A O 1
ATOM 2918 N N . ARG A 1 393 ? 15.792 57.935 63.341 1.00 28.94 385 ARG A N 1
ATOM 2919 C CA . ARG A 1 393 ? 15.744 56.510 63.648 1.00 30.74 385 ARG A CA 1
ATOM 2920 C C . ARG A 1 393 ? 14.414 55.867 63.273 1.00 33.00 385 ARG A C 1
ATOM 2921 O O . ARG A 1 393 ? 14.333 54.634 63.224 1.00 33.22 385 ARG A O 1
ATOM 2929 N N . SER A 1 394 ? 13.383 56.655 62.961 1.00 30.88 386 SER A N 1
ATOM 2930 C CA . SER A 1 394 ? 12.055 56.091 62.764 1.00 28.71 386 SER A CA 1
ATOM 2931 C C . SER A 1 394 ? 11.505 56.191 61.348 1.00 27.72 386 SER A C 1
ATOM 2932 O O . SER A 1 394 ? 10.581 55.443 61.031 1.00 26.71 386 SER A O 1
ATOM 2935 N N . VAL A 1 395 ? 12.026 57.084 60.499 1.00 28.65 387 VAL A N 1
ATOM 2936 C CA . VAL A 1 395 ? 11.329 57.375 59.241 1.00 38.92 387 VAL A CA 1
ATOM 2937 C C . VAL A 1 395 ? 11.265 56.151 58.344 1.00 35.36 387 VAL A C 1
ATOM 2938 O O . VAL A 1 395 ? 10.279 55.947 57.632 1.00 34.95 387 VAL A O 1
ATOM 2942 N N . GLU A 1 396 ? 12.298 55.317 58.358 1.00 30.38 388 GLU A N 1
ATOM 2943 C CA . GLU A 1 396 ? 12.245 54.146 57.498 1.00 29.35 388 GLU A CA 1
ATOM 2944 C C . GLU A 1 396 ? 11.278 53.099 58.021 1.00 34.24 388 GLU A C 1
ATOM 2945 O O . GLU A 1 396 ? 10.847 52.230 57.253 1.00 32.13 388 GLU A O 1
ATOM 2951 N N . LEU A 1 397 ? 10.891 53.188 59.293 1.00 27.77 389 LEU A N 1
ATOM 2952 C CA . LEU A 1 397 ? 9.930 52.265 59.883 1.00 21.47 389 LEU A CA 1
ATOM 2953 C C . LEU A 1 397 ? 8.498 52.765 59.731 1.00 28.46 389 LEU A C 1
ATOM 2954 O O . LEU A 1 397 ? 7.625 52.022 59.277 1.00 29.73 389 LEU A O 1
ATOM 2959 N N . ILE A 1 398 ? 8.232 54.020 60.093 1.00 25.32 390 ILE A N 1
ATOM 2960 C CA . ILE A 1 398 ? 6.846 54.473 60.134 1.00 22.92 390 ILE A CA 1
ATOM 2961 C C . ILE A 1 398 ? 6.371 55.065 58.809 1.00 27.37 390 ILE A C 1
ATOM 2962 O O . ILE A 1 398 ? 5.155 55.132 58.581 1.00 27.05 390 ILE A O 1
ATOM 2967 N N . GLY A 1 399 ? 7.282 55.466 57.927 1.00 29.09 391 GLY A N 1
ATOM 2968 C CA . GLY A 1 399 ? 6.827 56.014 56.659 1.00 26.57 391 GLY A CA 1
ATOM 2969 C C . GLY A 1 399 ? 6.050 57.297 56.882 1.00 29.90 391 GLY A C 1
ATOM 2970 O O . GLY A 1 399 ? 6.216 57.994 57.892 1.00 26.99 391 GLY A O 1
ATOM 2971 N N . ALA A 1 400 ? 5.146 57.590 55.955 1.00 22.81 392 ALA A N 1
ATOM 2972 C CA . ALA A 1 400 ? 4.397 58.833 55.985 1.00 26.81 392 ALA A CA 1
ATOM 2973 C C . ALA A 1 400 ? 2.907 58.538 56.047 1.00 28.63 392 ALA A C 1
ATOM 2974 O O . ALA A 1 400 ? 2.444 57.473 55.636 1.00 32.02 392 ALA A O 1
ATOM 2976 N N . ILE A 1 401 ? 2.161 59.504 56.564 1.00 26.84 393 ILE A N 1
ATOM 2977 C CA . ILE A 1 401 ? 0.710 59.391 56.687 1.00 30.36 393 ILE A CA 1
ATOM 2978 C C . ILE A 1 401 ? 0.066 59.683 55.332 1.00 34.87 393 ILE A C 1
ATOM 2979 O O . ILE A 1 401 ? 0.372 60.696 54.692 1.00 31.37 393 ILE A O 1
ATOM 2984 N N . GLN A 1 402 ? -0.855 58.812 54.901 1.00 29.15 394 GLN A N 1
ATOM 2985 C CA . GLN A 1 402 ? -1.269 58.836 53.496 1.00 36.76 394 GLN A CA 1
ATOM 2986 C C . GLN A 1 402 ? -2.061 60.098 53.145 1.00 42.54 394 GLN A C 1
ATOM 2987 O O . GLN A 1 402 ? -1.941 60.619 52.030 1.00 39.34 394 GLN A O 1
ATOM 2993 N N . ASN A 1 403 ? -2.882 60.598 54.066 1.00 36.51 395 ASN A N 1
ATOM 2994 C CA . ASN A 1 403 ? -3.754 61.727 53.762 1.00 35.43 395 ASN A CA 1
ATOM 2995 C C . ASN A 1 403 ? -4.099 62.455 55.052 1.00 37.66 395 ASN A C 1
ATOM 2996 O O . ASN A 1 403 ? -3.886 61.944 56.157 1.00 36.37 395 ASN A O 1
ATOM 3001 N N . ASP A 1 404 ? -4.634 63.669 54.899 1.00 35.77 396 ASP A N 1
ATOM 3002 C CA . ASP A 1 404 ? -4.941 64.486 56.065 1.00 46.50 396 ASP A CA 1
ATOM 3003 C C . ASP A 1 404 ? -6.129 63.962 56.863 1.00 49.03 396 ASP A C 1
ATOM 3004 O O . ASP A 1 404 ? -6.316 64.396 58.007 1.00 47.76 396 ASP A O 1
ATOM 3009 N N . GLY A 1 405 ? -6.895 63.007 56.323 1.00 45.03 397 GLY A N 1
ATOM 3010 C CA . GLY A 1 405 ? -7.992 62.439 57.089 1.00 45.00 397 GLY A CA 1
ATOM 3011 C C . GLY A 1 405 ? -7.512 61.535 58.209 1.00 49.60 397 GLY A C 1
ATOM 3012 O O . GLY A 1 405 ? -8.181 61.407 59.241 1.00 51.20 397 GLY A O 1
ATOM 3013 N N . VAL A 1 406 ? -6.333 60.927 58.043 1.00 42.33 398 VAL A N 1
ATOM 3014 C CA . VAL A 1 406 ? -5.763 60.120 59.117 1.00 40.87 398 VAL A CA 1
ATOM 3015 C C . VAL A 1 406 ? -5.342 61.024 60.273 1.00 40.52 398 VAL A C 1
ATOM 3016 O O . VAL A 1 406 ? -5.540 60.696 61.448 1.00 42.14 398 VAL A O 1
ATOM 3020 N N . THR A 1 407 ? -4.752 62.177 59.950 1.00 42.59 399 THR A N 1
ATOM 3021 C CA . THR A 1 407 ? -4.383 63.151 60.971 1.00 45.82 399 THR A CA 1
ATOM 3022 C C . THR A 1 407 ? -5.596 63.587 61.787 1.00 45.92 399 THR A C 1
ATOM 3023 O O . THR A 1 407 ? -5.506 63.752 63.010 1.00 45.05 399 THR A O 1
ATOM 3027 N N . ALA A 1 408 ? -6.739 63.799 61.125 1.00 45.92 400 ALA A N 1
ATOM 3028 C CA . ALA A 1 408 ? -7.945 64.195 61.850 1.00 48.40 400 ALA A CA 1
ATOM 3029 C C . ALA A 1 408 ? -8.419 63.093 62.789 1.00 47.74 400 ALA A C 1
ATOM 3030 O O . ALA A 1 408 ? -8.862 63.369 63.912 1.00 46.86 400 ALA A O 1
ATOM 3032 N N . ARG A 1 409 ? -8.319 61.835 62.353 1.00 45.87 401 ARG A N 1
ATOM 3033 C CA . ARG A 1 409 ? -8.795 60.731 63.172 1.00 40.24 401 ARG A CA 1
ATOM 3034 C C . ARG A 1 409 ? -7.898 60.500 64.384 1.00 39.00 401 ARG A C 1
ATOM 3035 O O . ARG A 1 409 ? -8.389 60.083 65.439 1.00 37.84 401 ARG A O 1
ATOM 3043 N N . ILE A 1 410 ? -6.591 60.741 64.247 1.00 37.27 402 ILE A N 1
ATOM 3044 C CA . ILE A 1 410 ? -5.689 60.689 65.397 1.00 37.51 402 ILE A CA 1
ATOM 3045 C C . ILE A 1 410 ? -6.169 61.653 66.470 1.00 42.48 402 ILE A C 1
ATOM 3046 O O . ILE A 1 410 ? -6.214 61.316 67.658 1.00 43.99 402 ILE A O 1
ATOM 3051 N N . ASP A 1 411 ? -6.519 62.878 66.073 1.00 44.65 403 ASP A N 1
ATOM 3052 C CA . ASP A 1 411 ? -6.967 63.844 67.068 1.00 51.60 403 ASP A CA 1
ATOM 3053 C C . ASP A 1 411 ? -8.326 63.464 67.642 1.00 47.78 403 ASP A C 1
ATOM 3054 O O . ASP A 1 411 ? -8.578 63.679 68.834 1.00 47.46 403 ASP A O 1
ATOM 3059 N N . ALA A 1 412 ? -9.214 62.890 66.823 1.00 41.55 404 ALA A N 1
ATOM 3060 C CA . ALA A 1 412 ? -10.472 62.388 67.370 1.00 45.78 404 ALA A CA 1
ATOM 3061 C C . ALA A 1 412 ? -10.220 61.294 68.405 1.00 48.82 404 ALA A C 1
ATOM 3062 O O . ALA A 1 412 ? -10.858 61.269 69.465 1.00 46.48 404 ALA A O 1
ATOM 3064 N N . ALA A 1 413 ? -9.276 60.391 68.120 1.00 41.89 405 ALA A N 1
ATOM 3065 C CA . ALA A 1 413 ? -9.003 59.287 69.035 1.00 44.00 405 ALA A CA 1
ATOM 3066 C C . ALA A 1 413 ? -8.424 59.770 70.364 1.00 47.96 405 ALA A C 1
ATOM 3067 O O . ALA A 1 413 ? -8.617 59.107 71.391 1.00 44.64 405 ALA A O 1
ATOM 3069 N N . ARG A 1 414 ? -7.722 60.911 70.372 1.00 45.01 406 ARG A N 1
ATOM 3070 C CA . ARG A 1 414 ? -7.141 61.418 71.614 1.00 49.24 406 ARG A CA 1
ATOM 3071 C C . ARG A 1 414 ? -8.186 61.595 72.708 1.00 54.09 406 ARG A C 1
ATOM 3072 O O . ARG A 1 414 ? -7.894 61.389 73.890 1.00 61.69 406 ARG A O 1
ATOM 3080 N N . ALA A 1 415 ? -9.399 61.989 72.344 1.00 53.19 407 ALA A N 1
ATOM 3081 C CA . ALA A 1 415 ? -10.428 62.268 73.335 1.00 52.65 407 ALA A CA 1
ATOM 3082 C C . ALA A 1 415 ? -11.083 61.012 73.893 1.00 54.05 407 ALA A C 1
ATOM 3083 O O . ALA A 1 415 ? -11.895 61.122 74.817 1.00 59.02 407 ALA A O 1
ATOM 3085 N N . VAL A 1 416 ? -10.742 59.833 73.383 1.00 55.14 408 VAL A N 1
ATOM 3086 C CA . VAL A 1 416 ? -11.585 58.663 73.603 1.00 59.83 408 VAL A CA 1
ATOM 3087 C C . VAL A 1 416 ? -11.295 57.935 74.918 1.00 63.50 408 VAL A C 1
ATOM 3088 O O . VAL A 1 416 ? -12.223 57.411 75.548 1.00 70.62 408 VAL A O 1
ATOM 3092 N N . GLY A 1 417 ? -10.040 57.890 75.363 1.00 54.94 409 GLY A N 1
ATOM 3093 C CA . GLY A 1 417 ? -9.760 57.277 76.650 1.00 52.58 409 GLY A CA 1
ATOM 3094 C C . GLY A 1 417 ? -8.643 57.970 77.398 1.00 51.35 409 GLY A C 1
ATOM 3095 O O . GLY A 1 417 ? -8.516 59.197 77.338 1.00 61.78 409 GLY A O 1
ATOM 3096 N N . ARG A 1 418 ? -7.793 57.191 78.059 1.00 41.03 410 ARG A N 1
ATOM 3097 C CA . ARG A 1 418 ? -6.581 57.719 78.672 1.00 38.86 410 ARG A CA 1
ATOM 3098 C C . ARG A 1 418 ? -5.424 57.491 77.713 1.00 38.53 410 ARG A C 1
ATOM 3099 O O . ARG A 1 418 ? -5.213 56.366 77.242 1.00 39.41 410 ARG A O 1
ATOM 3107 N N . VAL A 1 419 ? -4.685 58.556 77.418 1.00 38.23 411 VAL A N 1
ATOM 3108 C CA . VAL A 1 419 ? -3.574 58.454 76.484 1.00 43.28 411 VAL A CA 1
ATOM 3109 C C . VAL A 1 419 ? -2.389 57.834 77.210 1.00 45.66 411 VAL A C 1
ATOM 3110 O O . VAL A 1 419 ? -1.924 58.362 78.225 1.00 41.53 411 VAL A O 1
ATOM 3114 N N . LEU A 1 420 ? -1.895 56.713 76.685 1.00 36.05 412 LEU A N 1
ATOM 3115 C CA . LEU A 1 420 ? -0.676 56.103 77.198 1.00 37.72 412 LEU A CA 1
ATOM 3116 C C . LEU A 1 420 ? 0.560 56.643 76.488 1.00 39.71 412 LEU A C 1
ATOM 3117 O O . LEU A 1 420 ? 1.621 56.790 77.103 1.00 37.08 412 LEU A O 1
ATOM 3122 N N . LEU A 1 421 ? 0.449 56.912 75.190 1.00 36.57 413 LEU A N 1
ATOM 3123 C CA . LEU A 1 421 ? 1.548 57.486 74.428 1.00 37.11 413 LEU A CA 1
ATOM 3124 C C . LEU A 1 421 ? 0.923 58.411 73.407 1.00 33.50 413 LEU A C 1
ATOM 3125 O O . LEU A 1 421 ? 0.101 57.966 72.602 1.00 31.59 413 LEU A O 1
ATOM 3130 N N . ASP A 1 422 ? 1.273 59.691 73.466 1.00 31.16 414 ASP A N 1
ATOM 3131 C CA . ASP A 1 422 ? 0.675 60.648 72.555 1.00 29.39 414 ASP A CA 1
ATOM 3132 C C . ASP A 1 422 ? 1.383 60.582 71.213 1.00 29.44 414 ASP A C 1
ATOM 3133 O O . ASP A 1 422 ? 2.578 60.293 71.134 1.00 31.45 414 ASP A O 1
ATOM 3138 N N . SER A 1 423 ? 0.616 60.844 70.159 1.00 31.13 415 SER A N 1
ATOM 3139 C CA . SER A 1 423 ? 1.128 60.954 68.803 1.00 31.43 415 SER A CA 1
ATOM 3140 C C . SER A 1 423 ? 1.793 62.310 68.604 1.00 35.64 415 SER A C 1
ATOM 3141 O O . SER A 1 423 ? 1.211 63.345 68.940 1.00 33.37 415 SER A O 1
ATOM 3144 N N . GLN A 1 424 ? 2.991 62.311 68.017 1.00 31.51 416 GLN A N 1
ATOM 3145 C CA . GLN A 1 424 ? 3.743 63.533 67.763 1.00 31.42 416 GLN A CA 1
ATOM 3146 C C . GLN A 1 424 ? 3.955 63.729 66.267 1.00 28.88 416 GLN A C 1
ATOM 3147 O O . GLN A 1 424 ? 3.883 62.781 65.487 1.00 27.39 416 GLN A O 1
ATOM 3153 N N . THR A 1 425 ? 4.172 64.986 65.871 1.00 30.25 417 THR A N 1
ATOM 3154 C CA . THR A 1 425 ? 4.583 65.312 64.507 1.00 28.44 417 THR A CA 1
ATOM 3155 C C . THR A 1 425 ? 6.106 65.287 64.420 1.00 31.01 417 THR A C 1
ATOM 3156 O O . THR A 1 425 ? 6.795 65.910 65.239 1.00 29.58 417 THR A O 1
ATOM 3160 N N . LEU A 1 426 ? 6.630 64.603 63.409 1.00 24.04 418 LEU A N 1
ATOM 3161 C CA . LEU A 1 426 ? 8.067 64.546 63.199 1.00 28.11 418 LEU A CA 1
ATOM 3162 C C . LEU A 1 426 ? 8.440 65.368 61.965 1.00 32.94 418 LEU A C 1
ATOM 3163 O O . LEU A 1 426 ? 7.672 65.459 61.003 1.00 32.39 418 LEU A O 1
ATOM 3168 N N . GLN A 1 427 ? 9.628 65.969 62.003 1.00 34.58 419 GLN A N 1
ATOM 3169 C CA . GLN A 1 427 ? 10.209 66.632 60.841 1.00 36.67 419 GLN A CA 1
ATOM 3170 C C . GLN A 1 427 ? 11.098 65.606 60.160 1.00 30.61 419 GLN A C 1
ATOM 3171 O O . GLN A 1 427 ? 12.087 65.150 60.743 1.00 26.29 419 GLN A O 1
ATOM 3177 N N . HIS A 1 428 ? 10.709 65.203 58.960 1.00 27.94 420 HIS A N 1
ATOM 3178 C CA . HIS A 1 428 ? 11.490 64.225 58.210 1.00 30.45 420 HIS A CA 1
ATOM 3179 C C . HIS A 1 428 ? 12.841 64.830 57.859 1.00 33.40 420 HIS A C 1
ATOM 3180 O O . HIS A 1 428 ? 12.891 65.931 57.300 1.00 34.36 420 HIS A O 1
ATOM 3187 N N . PRO A 1 429 ? 13.949 64.147 58.142 1.00 32.59 421 PRO A N 1
ATOM 3188 C CA . PRO A 1 429 ? 15.265 64.760 57.893 1.00 34.14 421 PRO A CA 1
ATOM 3189 C C . PRO A 1 429 ? 15.554 65.021 56.420 1.00 34.54 421 PRO A C 1
ATOM 3190 O O . PRO A 1 429 ? 16.377 65.894 56.117 1.00 34.06 421 PRO A O 1
ATOM 3194 N N . ALA A 1 430 ? 14.912 64.297 55.502 1.00 32.33 422 ALA A N 1
ATOM 3195 C CA . ALA A 1 430 ? 15.199 64.422 54.075 1.00 31.92 422 ALA A CA 1
ATOM 3196 C C . ALA A 1 430 ? 14.073 65.037 53.258 1.00 37.37 422 ALA A C 1
ATOM 3197 O O . ALA A 1 430 ? 14.327 65.487 52.135 1.00 38.24 422 ALA A O 1
ATOM 3199 N N . PHE A 1 431 ? 12.854 65.096 53.793 1.00 32.27 423 PHE A N 1
ATOM 3200 C CA . PHE A 1 431 ? 11.687 65.600 53.068 1.00 35.58 423 PHE A CA 1
ATOM 3201 C C . PHE A 1 431 ? 11.012 66.653 53.933 1.00 36.74 423 PHE A C 1
ATOM 3202 O O . PHE A 1 431 ? 10.158 66.328 54.768 1.00 37.54 423 PHE A O 1
ATOM 3210 N N . PRO A 1 432 ? 11.355 67.930 53.736 1.00 38.46 424 PRO A N 1
ATOM 3211 C CA . PRO A 1 432 ? 10.867 68.984 54.643 1.00 38.24 424 PRO A CA 1
ATOM 3212 C C . PRO A 1 432 ? 9.358 69.048 54.778 1.00 34.69 424 PRO A C 1
ATOM 3213 O O . PRO A 1 432 ? 8.854 69.478 55.823 1.00 33.52 424 PRO A O 1
ATOM 3217 N N . ASP A 1 433 ? 8.611 68.649 53.753 1.00 29.24 425 ASP A N 1
ATOM 3218 C CA . ASP A 1 433 ? 7.161 68.774 53.780 1.00 28.12 425 ASP A CA 1
ATOM 3219 C C . ASP A 1 433 ? 6.452 67.438 53.966 1.00 25.58 425 ASP A C 1
ATOM 3220 O O . ASP A 1 433 ? 5.237 67.365 53.767 1.00 31.13 425 ASP A O 1
ATOM 3225 N N . ALA A 1 434 ? 7.167 66.388 54.362 1.00 29.19 426 ALA A N 1
ATOM 3226 C CA . ALA A 1 434 ? 6.525 65.101 54.573 1.00 29.22 426 ALA A CA 1
ATOM 3227 C C . ALA A 1 434 ? 5.559 65.169 55.756 1.00 34.06 426 ALA A C 1
ATOM 3228 O O . ALA A 1 434 ? 5.745 65.951 56.694 1.00 34.77 426 ALA A O 1
ATOM 3230 N N . ARG A 1 435 ? 4.503 64.351 55.682 1.00 30.10 427 ARG A N 1
ATOM 3231 C CA . ARG A 1 435 ? 3.464 64.233 56.706 1.00 31.59 427 ARG A CA 1
ATOM 3232 C C . ARG A 1 435 ? 3.778 62.987 57.534 1.00 33.04 427 ARG A C 1
ATOM 3233 O O . ARG A 1 435 ? 3.512 61.861 57.104 1.00 33.19 427 ARG A O 1
ATOM 3241 N N . VAL A 1 436 ? 4.370 63.180 58.714 1.00 23.97 428 VAL A N 1
ATOM 3242 C CA . VAL A 1 436 ? 4.841 62.070 59.538 1.00 27.53 428 VAL A CA 1
ATOM 3243 C C . VAL A 1 436 ? 4.249 62.239 60.933 1.00 28.98 428 VAL A C 1
ATOM 3244 O O . VAL A 1 436 ? 4.382 63.313 61.532 1.00 27.63 428 VAL A O 1
ATOM 3248 N N . ARG A 1 437 ? 3.636 61.170 61.460 1.00 26.61 429 ARG A N 1
ATOM 3249 C CA . ARG A 1 437 ? 3.019 61.163 62.782 1.00 36.40 429 ARG A CA 1
ATOM 3250 C C . ARG A 1 437 ? 3.319 59.849 63.493 1.00 31.51 429 ARG A C 1
ATOM 3251 O O . ARG A 1 437 ? 3.213 58.779 62.889 1.00 31.97 429 ARG A O 1
ATOM 3259 N N . THR A 1 438 ? 3.652 59.929 64.787 1.00 33.23 430 THR A N 1
ATOM 3260 C CA . THR A 1 438 ? 3.964 58.741 65.583 1.00 29.97 430 THR A CA 1
ATOM 3261 C C . THR A 1 438 ? 2.681 58.108 66.117 1.00 29.70 430 THR A C 1
ATOM 3262 O O . THR A 1 438 ? 1.630 58.751 66.130 1.00 27.50 430 THR A O 1
ATOM 3266 N N . PRO A 1 439 ? 2.732 56.849 66.567 1.00 30.42 431 PRO A N 1
ATOM 3267 C CA . PRO A 1 439 ? 1.494 56.181 66.985 1.00 30.11 431 PRO A CA 1
ATOM 3268 C C . PRO A 1 439 ? 0.884 56.764 68.254 1.00 33.68 431 PRO A C 1
ATOM 3269 O O . PRO A 1 439 ? 1.574 57.229 69.171 1.00 28.63 431 PRO A O 1
ATOM 3273 N N . LEU A 1 440 ? -0.445 56.723 68.287 1.00 33.78 432 LEU A N 1
ATOM 3274 C CA . LEU A 1 440 ? -1.237 57.050 69.462 1.00 33.99 432 LEU A CA 1
ATOM 3275 C C . LEU A 1 440 ? -1.662 55.753 70.138 1.00 39.01 432 LEU A C 1
ATOM 3276 O O . LEU A 1 440 ? -2.258 54.881 69.494 1.00 32.75 432 LEU A O 1
ATOM 3281 N N . VAL A 1 441 ? -1.355 55.621 71.429 1.00 31.91 433 VAL A N 1
ATOM 3282 C CA . VAL A 1 441 ? -1.711 54.433 72.193 1.00 30.31 433 VAL A CA 1
ATOM 3283 C C . VAL A 1 441 ? -2.577 54.860 73.364 1.00 35.00 433 VAL A C 1
ATOM 3284 O O . VAL A 1 441 ? -2.182 55.730 74.151 1.00 34.50 433 VAL A O 1
ATOM 3288 N N . LEU A 1 442 ? -3.752 54.254 73.471 1.00 33.81 434 LEU A N 1
ATOM 3289 C CA . LEU A 1 442 ? -4.740 54.633 74.464 1.00 36.49 434 LEU A CA 1
ATOM 3290 C C . LEU A 1 442 ? -5.051 53.460 75.380 1.00 40.90 434 LEU A C 1
ATOM 3291 O O . LEU A 1 442 ? -4.875 52.293 75.024 1.00 38.36 434 LEU A O 1
ATOM 3296 N N . GLN A 1 443 ? -5.521 53.785 76.576 1.00 31.92 435 GLN A N 1
ATOM 3297 C CA . GLN A 1 443 ? -6.001 52.776 77.502 1.00 29.77 435 GLN A CA 1
ATOM 3298 C C . GLN A 1 443 ? -7.522 52.828 77.529 1.00 32.39 435 GLN A C 1
ATOM 3299 O O . GLN A 1 443 ? -8.104 53.911 77.673 1.00 34.29 435 GLN A O 1
ATOM 3305 N N . LEU A 1 444 ? -8.157 51.663 77.392 1.00 32.66 436 LEU A N 1
ATOM 3306 C CA . LEU A 1 444 ? -9.599 51.530 77.547 1.00 39.83 436 LEU A CA 1
ATOM 3307 C C . LEU A 1 444 ? -9.918 50.384 78.502 1.00 42.68 436 LEU A C 1
ATOM 3308 O O . LEU A 1 444 ? -9.045 49.614 78.917 1.00 31.96 436 LEU A O 1
ATOM 3313 N N . ASP A 1 445 ? -11.192 50.299 78.860 1.00 41.59 437 ASP A N 1
ATOM 3314 C CA . ASP A 1 445 ? -11.760 49.177 79.585 1.00 46.47 437 ASP A CA 1
ATOM 3315 C C . ASP A 1 445 ? -12.689 48.424 78.647 1.00 41.84 437 ASP A C 1
ATOM 3316 O O . ASP A 1 445 ? -13.154 48.972 77.647 1.00 42.63 437 ASP A O 1
ATOM 3321 N N . VAL A 1 446 ? -12.946 47.153 78.976 1.00 36.53 438 VAL A N 1
ATOM 3322 C CA . VAL A 1 446 ? -13.827 46.325 78.159 1.00 42.89 438 VAL A CA 1
ATOM 3323 C C . VAL A 1 446 ? -15.218 46.944 78.017 1.00 45.38 438 VAL A C 1
ATOM 3324 O O . VAL A 1 446 ? -15.916 46.686 77.027 1.00 42.04 438 VAL A O 1
ATOM 3328 N N . ALA A 1 447 ? -15.627 47.785 78.971 1.00 43.60 439 ALA A N 1
ATOM 3329 C CA . ALA A 1 447 ? -16.900 48.493 78.877 1.00 42.45 439 ALA A CA 1
ATOM 3330 C C . ALA A 1 447 ? -16.935 49.506 77.734 1.00 38.03 439 ALA A C 1
ATOM 3331 O O . ALA A 1 447 ? -18.021 49.931 77.330 1.00 41.05 439 ALA A O 1
ATOM 3333 N N . ASP A 1 448 ? -15.781 49.895 77.195 1.00 39.49 440 ASP A N 1
ATOM 3334 C CA . ASP A 1 448 ? -15.711 50.865 76.104 1.00 45.24 440 ASP A CA 1
ATOM 3335 C C . ASP A 1 448 ? -15.874 50.216 74.731 1.00 41.55 440 ASP A C 1
ATOM 3336 O O . ASP A 1 448 ? -15.252 50.666 73.753 1.00 39.24 440 ASP A O 1
ATOM 3341 N N . ARG A 1 449 ? -16.703 49.167 74.647 1.00 43.83 441 ARG A N 1
ATOM 3342 C CA . ARG A 1 449 ? -16.889 48.415 73.405 1.00 41.52 441 ARG A CA 1
ATOM 3343 C C . ARG A 1 449 ? -17.262 49.296 72.221 1.00 43.67 441 ARG A C 1
ATOM 3344 O O . ARG A 1 449 ? -16.775 49.082 71.102 1.00 45.87 441 ARG A O 1
ATOM 3352 N N . GLU A 1 450 ? -18.144 50.275 72.443 1.00 43.87 442 GLU A N 1
ATOM 3353 C CA . GLU A 1 450 ? -18.633 51.101 71.344 1.00 46.19 442 GLU A CA 1
ATOM 3354 C C . GLU A 1 450 ? -17.494 51.810 70.635 1.00 47.70 442 GLU A C 1
ATOM 3355 O O . GLU A 1 450 ? -17.610 52.143 69.447 1.00 44.56 442 GLU A O 1
ATOM 3357 N N . LYS A 1 451 ? -16.393 52.048 71.342 1.00 42.19 443 LYS A N 1
ATOM 3358 C CA . LYS A 1 451 ? -15.253 52.734 70.759 1.00 37.64 443 LYS A CA 1
ATOM 3359 C C . LYS A 1 451 ? -14.304 51.794 70.038 1.00 39.09 443 LYS A C 1
ATOM 3360 O O . LYS A 1 451 ? -13.845 52.118 68.940 1.00 38.38 443 LYS A O 1
ATOM 3366 N N . PHE A 1 452 ? -14.014 50.620 70.587 1.00 36.76 444 PHE A N 1
ATOM 3367 C CA . PHE A 1 452 ? -12.959 49.817 69.988 1.00 33.04 444 PHE A CA 1
ATOM 3368 C C . PHE A 1 452 ? -13.470 48.760 69.017 1.00 36.40 444 PHE A C 1
ATOM 3369 O O . PHE A 1 452 ? -12.653 48.017 68.463 1.00 38.65 444 PHE A O 1
ATOM 3377 N N . THR A 1 453 ? -14.783 48.679 68.780 1.00 38.72 445 THR A N 1
ATOM 3378 C CA . THR A 1 453 ? -15.294 47.902 67.654 1.00 36.94 445 THR A CA 1
ATOM 3379 C C . THR A 1 453 ? -15.440 48.749 66.400 1.00 44.41 445 THR A C 1
ATOM 3380 O O . THR A 1 453 ? -15.888 48.238 65.371 1.00 46.79 445 THR A O 1
ATOM 3384 N N . GLN A 1 454 ? -15.046 50.014 66.451 1.00 43.11 446 GLN A N 1
ATOM 3385 C CA . GLN A 1 454 ? -14.979 50.823 65.246 1.00 45.26 446 GLN A CA 1
ATOM 3386 C C . GLN A 1 454 ? -13.590 50.683 64.651 1.00 37.65 446 GLN A C 1
ATOM 3387 O O . GLN A 1 454 ? -12.624 50.338 65.335 1.00 34.96 446 GLN A O 1
ATOM 3393 N N . GLU A 1 455 ? -13.495 50.931 63.360 1.00 41.19 447 GLU A N 1
ATOM 3394 C CA . GLU A 1 455 ? -12.194 50.933 62.724 1.00 41.51 447 GLU A CA 1
ATOM 3395 C C . GLU A 1 455 ? -11.617 52.342 62.815 1.00 34.42 447 GLU A C 1
ATOM 3396 O O . GLU A 1 455 ? -12.315 53.332 62.578 1.00 37.13 447 GLU A O 1
ATOM 3402 N N . TRP A 1 456 ? -10.379 52.432 63.267 1.00 38.11 448 TRP A N 1
ATOM 3403 C CA . TRP A 1 456 ? -9.676 53.704 63.387 1.00 40.31 448 TRP A CA 1
ATOM 3404 C C . TRP A 1 456 ? -8.477 53.604 62.457 1.00 40.22 448 TRP A C 1
ATOM 3405 O O . TRP A 1 456 ? -7.413 53.115 62.853 1.00 44.89 448 TRP A O 1
ATOM 3416 N N . PHE A 1 457 ? -8.617 54.105 61.242 1.00 37.58 449 PHE A N 1
ATOM 3417 C CA . PHE A 1 457 ? -7.551 53.913 60.272 1.00 38.24 449 PHE A CA 1
ATOM 3418 C C . PHE A 1 457 ? -6.403 54.858 60.585 1.00 33.36 449 PHE A C 1
ATOM 3419 O O . PHE A 1 457 ? -6.601 56.067 60.743 1.00 34.42 449 PHE A O 1
ATOM 3427 N N . GLY A 1 458 ? -5.207 54.301 60.695 1.00 31.31 450 GLY A N 1
ATOM 3428 C CA . GLY A 1 458 ? -4.054 55.078 61.063 1.00 29.72 450 GLY A CA 1
ATOM 3429 C C . GLY A 1 458 ? -3.373 54.480 62.272 1.00 29.51 450 GLY A C 1
ATOM 3430 O O . GLY A 1 458 ? -3.721 53.388 62.732 1.00 32.38 450 GLY A O 1
ATOM 3431 N N . PRO A 1 459 ? -2.378 55.180 62.802 1.00 28.91 451 PRO A N 1
ATOM 3432 C CA . PRO A 1 459 ? -1.549 54.624 63.894 1.00 30.87 451 PRO A CA 1
ATOM 3433 C C . PRO A 1 459 ? -2.209 54.805 65.255 1.00 30.45 451 PRO A C 1
ATOM 3434 O O . PRO A 1 459 ? -1.742 55.553 66.109 1.00 33.48 451 PRO A O 1
ATOM 3438 N N . ILE A 1 460 ? -3.316 54.099 65.464 1.00 28.04 452 ILE A N 1
ATOM 3439 C CA . ILE A 1 460 ? -4.157 54.257 66.650 1.00 29.14 452 ILE A CA 1
ATOM 3440 C C . ILE A 1 460 ? -4.379 52.884 67.265 1.00 30.44 452 ILE A C 1
ATOM 3441 O O . ILE A 1 460 ? -4.717 51.936 66.550 1.00 32.82 452 ILE A O 1
ATOM 3446 N N . SER A 1 461 ? -4.195 52.767 68.582 1.00 31.38 453 SER A N 1
ATOM 3447 C CA . SER A 1 461 ? -4.443 51.475 69.209 1.00 28.82 453 SER A CA 1
ATOM 3448 C C . SER A 1 461 ? -4.938 51.639 70.643 1.00 35.67 453 SER A C 1
ATOM 3449 O O . SER A 1 461 ? -4.782 52.695 71.271 1.00 33.70 453 SER A O 1
ATOM 3452 N N . PHE A 1 462 ? -5.544 50.559 71.146 1.00 31.45 454 PHE A N 1
ATOM 3453 C CA . PHE A 1 462 ? -6.163 50.519 72.466 1.00 33.02 454 PHE A CA 1
ATOM 3454 C C . PHE A 1 462 ? -5.630 49.313 73.229 1.00 34.72 454 PHE A C 1
ATOM 3455 O O . PHE A 1 462 ? -5.728 48.177 72.748 1.00 35.32 454 PHE A O 1
ATOM 3463 N N . VAL A 1 463 ? -5.047 49.566 74.397 1.00 35.08 455 VAL A N 1
ATOM 3464 C CA . VAL A 1 463 ? -4.781 48.531 75.392 1.00 34.00 455 VAL A CA 1
ATOM 3465 C C . VAL A 1 463 ? -6.012 48.480 76.294 1.00 37.45 455 VAL A C 1
ATOM 3466 O O . VAL A 1 463 ? -6.359 49.476 76.937 1.00 39.47 455 VAL A O 1
ATOM 3470 N N . ILE A 1 464 ? -6.703 47.341 76.292 1.00 35.80 456 ILE A N 1
ATOM 3471 C CA . ILE A 1 464 ? -8.073 47.228 76.792 1.00 36.05 456 ILE A CA 1
ATOM 3472 C C . ILE A 1 464 ? -8.078 46.245 77.949 1.00 35.02 456 ILE A C 1
ATOM 3473 O O . ILE A 1 464 ? -7.686 45.081 77.783 1.00 35.29 456 ILE A O 1
ATOM 3478 N N . ALA A 1 465 ? -8.526 46.707 79.116 1.00 35.00 457 ALA A N 1
ATOM 3479 C CA . ALA A 1 465 ? -8.571 45.863 80.304 1.00 36.68 457 ALA A CA 1
ATOM 3480 C C . ALA A 1 465 ? -9.833 45.004 80.281 1.00 41.39 457 ALA A C 1
ATOM 3481 O O . ALA A 1 465 ? -10.951 45.530 80.241 1.00 43.19 457 ALA A O 1
ATOM 3483 N N . THR A 1 466 ? -9.650 43.689 80.338 1.00 36.75 458 THR A N 1
ATOM 3484 C CA . THR A 1 466 ? -10.732 42.715 80.370 1.00 34.30 458 THR A CA 1
ATOM 3485 C C . THR A 1 466 ? -10.799 42.056 81.750 1.00 38.49 458 THR A C 1
ATOM 3486 O O . THR A 1 466 ? -9.880 42.174 82.564 1.00 38.88 458 THR A O 1
ATOM 3490 N N . ASP A 1 467 ? -11.911 41.357 82.011 1.00 41.54 459 ASP A N 1
ATOM 3491 C CA . ASP A 1 467 ? -12.056 40.637 83.275 1.00 46.98 459 ASP A CA 1
ATOM 3492 C C . ASP A 1 467 ? -11.116 39.445 83.361 1.00 48.38 459 ASP A C 1
ATOM 3493 O O . ASP A 1 467 ? -10.691 39.074 84.459 1.00 50.16 459 ASP A O 1
ATOM 3498 N N . SER A 1 468 ? -10.777 38.843 82.225 1.00 37.23 460 SER A N 1
ATOM 3499 C CA . SER A 1 468 ? -9.988 37.618 82.194 1.00 41.22 460 SER A CA 1
ATOM 3500 C C . SER A 1 468 ? -9.630 37.317 80.746 1.00 39.01 460 SER A C 1
ATOM 3501 O O . SER A 1 468 ? -10.212 37.875 79.814 1.00 38.28 460 SER A O 1
ATOM 3504 N N . THR A 1 469 ? -8.671 36.403 80.578 1.00 39.40 461 THR A N 1
ATOM 3505 C CA . THR A 1 469 ? -8.345 35.896 79.255 1.00 40.04 461 THR A CA 1
ATOM 3506 C C . THR A 1 469 ? -9.549 35.192 78.646 1.00 44.96 461 THR A C 1
ATOM 3507 O O . THR A 1 469 ? -9.768 35.272 77.429 1.00 41.62 461 THR A O 1
ATOM 3511 N N . ALA A 1 470 ? -10.355 34.523 79.482 1.00 40.10 462 ALA A N 1
ATOM 3512 C CA . ALA A 1 470 ? -11.610 33.944 79.012 1.00 36.02 462 ALA A CA 1
ATOM 3513 C C . ALA A 1 470 ? -12.472 35.000 78.326 1.00 40.43 462 ALA A C 1
ATOM 3514 O O . ALA A 1 470 ? -12.966 34.788 77.209 1.00 37.99 462 ALA A O 1
ATOM 3516 N N . GLN A 1 471 ? -12.608 36.177 78.950 1.00 36.27 463 GLN A N 1
ATOM 3517 C CA . GLN A 1 471 ? -13.365 37.251 78.310 1.00 35.97 463 GLN A CA 1
ATOM 3518 C C . GLN A 1 471 ? -12.644 37.807 77.082 1.00 42.18 463 GLN A C 1
ATOM 3519 O O . GLN A 1 471 ? -13.285 38.095 76.064 1.00 37.60 463 GLN A O 1
ATOM 3525 N N . SER A 1 472 ? -11.320 37.981 77.156 1.00 40.37 464 SER A N 1
ATOM 3526 C CA . SER A 1 472 ? -10.579 38.472 75.995 1.00 39.23 464 SER A CA 1
ATOM 3527 C C . SER A 1 472 ? -10.851 37.612 74.767 1.00 38.32 464 SER A C 1
ATOM 3528 O O . SER A 1 472 ? -11.108 38.126 73.669 1.00 36.64 464 SER A O 1
ATOM 3531 N N . LEU A 1 473 ? -10.809 36.292 74.947 1.00 34.08 465 LEU A N 1
ATOM 3532 C CA . LEU A 1 473 ? -10.938 35.375 73.822 1.00 37.04 465 LEU A CA 1
ATOM 3533 C C . LEU A 1 473 ? -12.371 35.317 73.322 1.00 37.49 465 LEU A C 1
ATOM 3534 O O . LEU A 1 473 ? -12.608 35.226 72.110 1.00 36.83 465 LEU A O 1
ATOM 3539 N N . ASP A 1 474 ? -13.338 35.335 74.239 1.00 40.82 466 ASP A N 1
ATOM 3540 C CA . ASP A 1 474 ? -14.735 35.367 73.822 1.00 38.59 466 ASP A CA 1
ATOM 3541 C C . ASP A 1 474 ? -15.029 36.648 73.053 1.00 40.60 466 ASP A C 1
ATOM 3542 O O . ASP A 1 474 ? -15.705 36.627 72.015 1.00 41.60 466 ASP A O 1
ATOM 3547 N N . LEU A 1 475 ? -14.524 37.776 73.556 1.00 36.14 467 LEU A N 1
ATOM 3548 C CA . LEU A 1 475 ? -14.728 39.055 72.893 1.00 40.04 467 LEU A CA 1
ATOM 3549 C C . LEU A 1 475 ? -14.062 39.084 71.518 1.00 38.43 467 LEU A C 1
ATOM 3550 O O . LEU A 1 475 ? -14.666 39.537 70.537 1.00 35.90 467 LEU A O 1
ATOM 3555 N N . ALA A 1 476 ? -12.822 38.591 71.423 1.00 34.51 468 ALA A N 1
ATOM 3556 C CA . ALA A 1 476 ? -12.088 38.662 70.163 1.00 32.70 468 ALA A CA 1
ATOM 3557 C C . ALA A 1 476 ? -12.778 37.849 69.072 1.00 35.09 468 ALA A C 1
ATOM 3558 O O . ALA A 1 476 ? -12.945 38.323 67.939 1.00 37.21 468 ALA A O 1
ATOM 3560 N N . GLY A 1 477 ? -13.193 36.621 69.397 1.00 33.32 469 GLY A N 1
ATOM 3561 C CA . GLY A 1 477 ? -13.915 35.808 68.426 1.00 35.03 469 GLY A CA 1
ATOM 3562 C C . GLY A 1 477 ? -15.244 36.419 68.024 1.00 38.11 469 GLY A C 1
ATOM 3563 O O . GLY A 1 477 ? -15.646 36.350 66.859 1.00 33.70 469 GLY A O 1
ATOM 3564 N N . GLU A 1 478 ? -15.951 37.017 68.986 1.00 36.05 470 GLU A N 1
ATOM 3565 C CA . GLU A 1 478 ? -17.228 37.646 68.677 1.00 35.19 470 GLU A CA 1
ATOM 3566 C C . GLU A 1 478 ? -17.041 38.848 67.764 1.00 38.97 470 GLU A C 1
ATOM 3567 O O . GLU A 1 478 ? -17.787 39.018 66.792 1.00 39.70 470 GLU A O 1
ATOM 3573 N N . ILE A 1 479 ? -16.048 39.687 68.062 1.00 31.61 471 ILE A N 1
ATOM 3574 C CA . ILE A 1 479 ? -15.853 40.917 67.303 1.00 33.83 471 ILE A CA 1
ATOM 3575 C C . ILE A 1 479 ? -15.364 40.608 65.896 1.00 34.90 471 ILE A C 1
ATOM 3576 O O . ILE A 1 479 ? -15.759 41.271 64.930 1.00 35.71 471 ILE A O 1
ATOM 3581 N N . ALA A 1 480 ? -14.486 39.611 65.755 1.00 34.69 472 ALA A N 1
ATOM 3582 C CA . ALA A 1 480 ? -14.036 39.213 64.424 1.00 31.25 472 ALA A CA 1
ATOM 3583 C C . ALA A 1 480 ? -15.201 38.721 63.571 1.00 34.86 472 ALA A C 1
ATOM 3584 O O . ALA A 1 480 ? -15.295 39.057 62.385 1.00 32.29 472 ALA A O 1
ATOM 3586 N N . ALA A 1 481 ? -16.089 37.912 64.152 1.00 31.97 473 ALA A N 1
ATOM 3587 C CA . ALA A 1 481 ? -17.209 37.378 63.385 1.00 34.34 473 ALA A CA 1
ATOM 3588 C C . ALA A 1 481 ? -18.216 38.467 63.034 1.00 37.53 473 ALA A C 1
ATOM 3589 O O . ALA A 1 481 ? -18.783 38.468 61.937 1.00 35.66 473 ALA A O 1
ATOM 3591 N N . GLU A 1 482 ? -18.462 39.394 63.956 1.00 31.42 474 GLU A N 1
ATOM 3592 C CA . GLU A 1 482 ? -19.468 40.418 63.714 1.00 36.39 474 GLU A CA 1
ATOM 3593 C C . GLU A 1 482 ? -18.907 41.580 62.905 1.00 33.46 474 GLU A C 1
ATOM 3594 O O . GLU A 1 482 ? -19.539 42.040 61.950 1.00 36.67 474 GLU A O 1
ATOM 3600 N N . HIS A 1 483 ? -17.714 42.050 63.238 1.00 32.09 475 HIS A N 1
ATOM 3601 C CA . HIS A 1 483 ? -17.200 43.241 62.584 1.00 37.24 475 HIS A CA 1
ATOM 3602 C C . HIS A 1 483 ? -16.133 42.952 61.533 1.00 39.97 475 HIS A C 1
ATOM 3603 O O . HIS A 1 483 ? -15.725 43.879 60.819 1.00 34.54 475 HIS A O 1
ATOM 3610 N N . GLY A 1 484 ? -15.693 41.703 61.400 1.00 30.61 476 GLY A N 1
ATOM 3611 C CA . GLY A 1 484 ? -14.650 41.369 60.453 1.00 32.29 476 GLY A CA 1
ATOM 3612 C C . GLY A 1 484 ? -13.268 41.479 61.075 1.00 36.75 476 GLY A C 1
ATOM 3613 O O . GLY A 1 484 ? -13.057 42.152 62.088 1.00 30.69 476 GLY A O 1
ATOM 3614 N N . ALA A 1 485 ? -12.317 40.760 60.475 1.00 28.91 477 ALA A N 1
ATOM 3615 C CA . ALA A 1 485 ? -10.937 40.828 60.942 1.00 29.84 477 ALA A CA 1
ATOM 3616 C C . ALA A 1 485 ? -10.046 40.098 59.958 1.00 31.82 477 ALA A C 1
ATOM 3617 O O . ALA A 1 485 ? -10.435 39.057 59.424 1.00 35.86 477 ALA A O 1
ATOM 3619 N N . LEU A 1 486 ? -8.833 40.618 59.771 1.00 25.36 478 LEU A N 1
ATOM 3620 C CA . LEU A 1 486 ? -7.813 39.940 58.982 1.00 26.90 478 LEU A CA 1
ATOM 3621 C C . LEU A 1 486 ? -6.805 39.175 59.822 1.00 28.10 478 LEU A C 1
ATOM 3622 O O . LEU A 1 486 ? -6.306 38.148 59.365 1.00 34.97 478 LEU A O 1
ATOM 3627 N N . THR A 1 487 ? -6.470 39.642 61.032 1.00 26.22 479 THR A N 1
ATOM 3628 C CA . THR A 1 487 ? -5.505 38.924 61.850 1.00 27.85 479 THR A CA 1
ATOM 3629 C C . THR A 1 487 ? -5.956 38.897 63.299 1.00 33.62 479 THR A C 1
ATOM 3630 O O . THR A 1 487 ? -6.644 39.807 63.781 1.00 28.62 479 THR A O 1
ATOM 3634 N N . LEU A 1 488 ? -5.550 37.832 63.981 1.00 28.59 480 LEU A N 1
ATOM 3635 C CA . LEU A 1 488 ? -5.714 37.663 65.419 1.00 28.73 480 LEU A CA 1
ATOM 3636 C C . LEU A 1 488 ? -4.409 37.102 65.967 1.00 32.20 480 LEU A C 1
ATOM 3637 O O . LEU A 1 488 ? -3.859 36.149 65.407 1.00 32.11 480 LEU A O 1
ATOM 3642 N N . SER A 1 489 ? -3.915 37.693 67.053 1.00 28.68 481 SER A N 1
ATOM 3643 C CA . SER A 1 489 ? -2.618 37.353 67.628 1.00 30.46 481 SER A CA 1
ATOM 3644 C C . SER A 1 489 ? -2.802 37.037 69.108 1.00 36.02 481 SER A C 1
ATOM 3645 O O . SER A 1 489 ? -3.499 37.769 69.818 1.00 35.08 481 SER A O 1
ATOM 3648 N N . VAL A 1 490 ? -2.191 35.953 69.580 1.00 32.57 482 VAL A N 1
ATOM 3649 C CA . VAL A 1 490 ? -2.345 35.552 70.973 1.00 32.66 482 VAL A CA 1
ATOM 3650 C C . VAL A 1 490 ? -0.974 35.315 71.598 1.00 36.52 482 VAL A C 1
ATOM 3651 O O . VAL A 1 490 ? -0.080 34.731 70.975 1.00 38.19 482 VAL A O 1
ATOM 3655 N N . TYR A 1 491 ? -0.821 35.761 72.842 1.00 32.16 483 TYR A N 1
ATOM 3656 C CA . TYR A 1 491 ? 0.370 35.530 73.653 1.00 31.43 483 TYR A CA 1
ATOM 3657 C C . TYR A 1 491 ? -0.069 34.740 74.873 1.00 37.73 483 TYR A C 1
ATOM 3658 O O . TYR A 1 491 ? -0.857 35.240 75.687 1.00 34.26 483 TYR A O 1
ATOM 3667 N N . SER A 1 492 ? 0.414 33.503 74.985 1.00 41.37 484 SER A N 1
ATOM 3668 C CA . SER A 1 492 ? 0.140 32.679 76.155 1.00 42.07 484 SER A CA 1
ATOM 3669 C C . SER A 1 492 ? 1.177 31.573 76.248 1.00 42.58 484 SER A C 1
ATOM 3670 O O . SER A 1 492 ? 1.605 31.031 75.227 1.00 40.28 484 SER A O 1
ATOM 3673 N N . THR A 1 493 ? 1.574 31.236 77.475 1.00 46.10 485 THR A N 1
ATOM 3674 C CA . THR A 1 493 ? 2.390 30.054 77.711 1.00 48.71 485 THR A CA 1
ATOM 3675 C C . THR A 1 493 ? 1.557 28.848 78.130 1.00 50.20 485 THR A C 1
ATOM 3676 O O . THR A 1 493 ? 2.124 27.812 78.491 1.00 47.46 485 THR A O 1
ATOM 3680 N N . ALA A 1 494 ? 0.231 28.946 78.070 1.00 52.08 486 ALA A N 1
ATOM 3681 C CA . ALA A 1 494 ? -0.662 27.899 78.556 1.00 48.73 486 ALA A CA 1
ATOM 3682 C C . ALA A 1 494 ? -1.293 27.192 77.366 1.00 49.76 486 ALA A C 1
ATOM 3683 O O . ALA A 1 494 ? -1.885 27.844 76.501 1.00 49.92 486 ALA A O 1
ATOM 3685 N N . ASP A 1 495 ? -1.149 25.862 77.320 1.00 50.99 487 ASP A N 1
ATOM 3686 C CA . ASP A 1 495 ? -1.653 25.093 76.184 1.00 54.84 487 ASP A CA 1
ATOM 3687 C C . ASP A 1 495 ? -3.167 25.202 76.057 1.00 50.87 487 ASP A C 1
ATOM 3688 O O . ASP A 1 495 ? -3.699 25.201 74.942 1.00 46.99 487 ASP A O 1
ATOM 3693 N N . ASP A 1 496 ? -3.882 25.252 77.185 1.00 47.21 488 ASP A N 1
ATOM 3694 C CA . ASP A 1 496 ? -5.337 25.348 77.113 1.00 55.25 488 ASP A CA 1
ATOM 3695 C C . 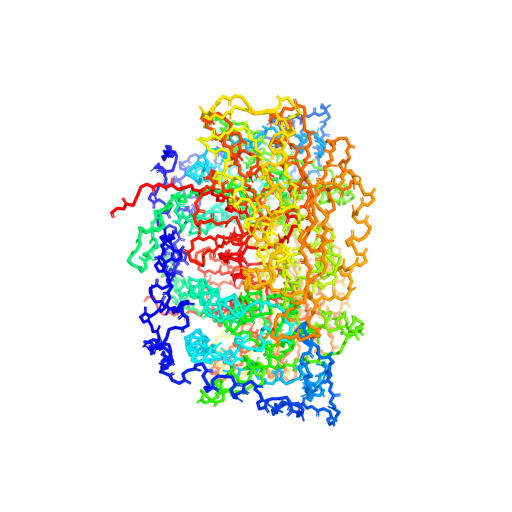ASP A 1 496 ? -5.786 26.698 76.565 1.00 44.25 488 ASP A C 1
ATOM 3696 O O . ASP A 1 496 ? -6.828 26.781 75.904 1.00 44.18 488 ASP A O 1
ATOM 3701 N N . VAL A 1 497 ? -5.031 27.765 76.838 1.00 39.42 489 VAL A N 1
ATOM 3702 C CA . VAL A 1 497 ? -5.357 29.062 76.253 1.00 37.40 489 VAL A CA 1
ATOM 3703 C C . VAL A 1 497 ? -5.066 29.062 74.748 1.00 43.23 489 VAL A C 1
ATOM 3704 O O . VAL A 1 497 ? -5.853 29.588 73.946 1.00 42.58 489 VAL A O 1
ATOM 3708 N N . ILE A 1 498 ? -3.937 28.478 74.335 1.00 36.19 490 ILE A N 1
ATOM 3709 C CA . ILE A 1 498 ? -3.676 28.363 72.899 1.00 39.42 490 ILE A CA 1
ATOM 3710 C C . ILE A 1 498 ? -4.798 27.595 72.216 1.00 39.15 490 ILE A C 1
ATOM 3711 O O . ILE A 1 498 ? -5.240 27.955 71.115 1.00 41.74 490 ILE A O 1
ATOM 3716 N N . ASP A 1 499 ? -5.287 26.531 72.861 1.00 44.96 491 ASP A N 1
ATOM 3717 C CA . ASP A 1 499 ? -6.418 25.792 72.310 1.00 47.99 491 ASP A CA 1
ATOM 3718 C C . ASP A 1 499 ? -7.637 26.693 72.170 1.00 46.13 491 ASP A C 1
ATOM 3719 O O . ASP A 1 499 ? -8.294 26.704 71.124 1.00 43.22 491 ASP A O 1
ATOM 3724 N N . ALA A 1 500 ? -7.946 27.470 73.216 1.00 45.24 492 ALA A N 1
ATOM 3725 C CA . ALA A 1 500 ? -9.077 28.387 73.146 1.00 37.64 492 ALA A CA 1
ATOM 3726 C C . ALA A 1 500 ? -8.878 29.438 72.061 1.00 38.50 492 ALA A C 1
ATOM 3727 O O . ALA A 1 500 ? -9.851 29.874 71.433 1.00 39.81 492 ALA A O 1
ATOM 3729 N N . ALA A 1 501 ? -7.632 29.847 71.808 1.00 31.81 493 ALA A N 1
ATOM 3730 C CA . ALA A 1 501 ? -7.406 30.831 70.759 1.00 29.70 493 ALA A CA 1
ATOM 3731 C C . ALA A 1 501 ? -7.684 30.234 69.381 1.00 28.81 493 ALA A C 1
ATOM 3732 O O . ALA A 1 501 ? -8.222 30.924 68.512 1.00 37.03 493 ALA A O 1
ATOM 3734 N N . HIS A 1 502 ? -7.348 28.950 69.164 1.00 32.26 494 HIS A N 1
ATOM 3735 C CA A HIS A 1 502 ? -7.742 28.307 67.910 0.49 36.97 494 HIS A CA 1
ATOM 3736 C CA B HIS A 1 502 ? -7.735 28.296 67.917 0.51 37.06 494 HIS A CA 1
ATOM 3737 C C . HIS A 1 502 ? -9.253 28.308 67.752 1.00 37.07 494 HIS A C 1
ATOM 3738 O O . HIS A 1 502 ? -9.766 28.555 66.653 1.00 31.32 494 HIS A O 1
ATOM 3751 N N . GLU A 1 503 ? -9.985 28.045 68.845 1.00 35.62 495 GLU A N 1
ATOM 3752 C CA . GLU A 1 503 ? -11.444 28.064 68.788 1.00 35.76 495 GLU A CA 1
ATOM 3753 C C . GLU A 1 503 ? -11.953 29.457 68.444 1.00 35.38 495 GLU A C 1
ATOM 3754 O O . GLU A 1 503 ? -12.912 29.607 67.674 1.00 40.62 495 GLU A O 1
ATOM 3760 N N . ALA A 1 504 ? -11.319 30.488 69.008 1.00 32.30 496 ALA A N 1
ATOM 3761 C CA . ALA A 1 504 ? -11.704 31.866 68.718 1.00 38.05 496 ALA A CA 1
ATOM 3762 C C . ALA A 1 504 ? -11.432 32.221 67.261 1.00 38.53 496 ALA A C 1
ATOM 3763 O O . ALA A 1 504 ? -12.208 32.954 66.637 1.00 37.60 496 ALA A O 1
ATOM 3765 N N . ALA A 1 505 ? -10.328 31.724 66.705 1.00 35.08 497 ALA A N 1
ATOM 3766 C CA . ALA A 1 505 ? -10.029 32.014 65.307 1.00 32.36 497 ALA A CA 1
ATOM 3767 C C . ALA A 1 505 ? -11.044 31.359 64.378 1.00 34.82 497 ALA A C 1
ATOM 3768 O O . ALA A 1 505 ? -11.476 31.969 63.389 1.00 32.11 497 ALA A O 1
ATOM 3770 N N . VAL A 1 506 ? -11.441 30.122 64.686 1.00 33.37 498 VAL A N 1
ATOM 3771 C CA . VAL A 1 506 ? -12.451 29.432 63.886 1.00 32.69 498 VAL A CA 1
ATOM 3772 C C . VAL A 1 506 ? -13.783 30.159 63.970 1.00 37.77 498 VAL A C 1
ATOM 3773 O O . VAL A 1 506 ? -14.456 30.371 62.954 1.00 36.74 498 VAL A O 1
ATOM 3777 N N . ARG A 1 507 ? -14.184 30.551 65.186 1.00 40.11 499 ARG A N 1
ATOM 3778 C CA . ARG A 1 507 ? -15.410 31.327 65.346 1.00 38.63 499 ARG A CA 1
ATOM 3779 C C . ARG A 1 507 ? -15.331 32.631 64.566 1.00 36.41 499 ARG A C 1
ATOM 3780 O O . ARG A 1 507 ? -16.252 32.977 63.816 1.00 35.23 499 ARG A O 1
ATOM 3788 N N . GLY A 1 508 ? -14.223 33.361 64.719 1.00 34.22 500 GLY A N 1
ATOM 3789 C CA . GLY A 1 508 ? -14.070 34.643 64.058 1.00 32.07 500 GLY A CA 1
ATOM 3790 C C . GLY A 1 508 ? -13.687 34.574 62.587 1.00 36.33 500 GLY A C 1
ATOM 3791 O O . GLY A 1 508 ? -13.627 35.620 61.935 1.00 36.39 500 GLY A O 1
ATOM 3792 N N . GLY A 1 509 ? -13.424 33.376 62.060 1.00 29.68 501 GLY A N 1
ATOM 3793 C CA . GLY A 1 509 ? -12.943 33.210 60.700 1.00 27.56 501 GLY A CA 1
ATOM 3794 C C . GLY A 1 509 ? -11.719 34.048 60.383 1.00 29.41 501 GLY A C 1
ATOM 3795 O O . GLY A 1 509 ? -11.688 34.744 59.364 1.00 29.93 501 GLY A O 1
ATOM 3796 N N . VAL A 1 510 ? -10.698 33.978 61.235 1.00 33.01 502 VAL A N 1
ATOM 3797 C CA . VAL A 1 510 ? -9.554 34.878 61.159 1.00 32.83 502 VAL A CA 1
ATOM 3798 C C . VAL A 1 510 ? -8.279 34.085 61.402 1.00 32.20 502 VAL A C 1
ATOM 3799 O O . VAL A 1 510 ? -8.238 33.182 62.247 1.00 28.88 502 VAL A O 1
ATOM 3803 N N . ALA A 1 511 ? -7.242 34.417 60.642 1.00 31.08 503 ALA A N 1
ATOM 3804 C CA . ALA A 1 511 ? -5.952 33.758 60.776 1.00 34.17 503 ALA A CA 1
ATOM 3805 C C . ALA A 1 511 ? -5.311 34.086 62.124 1.00 33.28 503 ALA A C 1
ATOM 3806 O O . ALA A 1 511 ? -5.354 35.226 62.593 1.00 30.28 503 ALA A O 1
ATOM 3808 N N . LEU A 1 512 ? -4.714 33.074 62.743 1.00 30.28 504 LEU A N 1
ATOM 3809 C CA . LEU A 1 512 ? -4.161 33.167 64.092 1.00 30.11 504 LEU A CA 1
ATOM 3810 C C . LEU A 1 512 ? -2.637 33.160 64.072 1.00 30.18 504 LEU A C 1
ATOM 3811 O O . LEU A 1 512 ? -2.023 32.300 63.432 1.00 35.48 504 LEU A O 1
ATOM 3816 N N . SER A 1 513 ? -2.034 34.093 64.806 1.00 34.52 505 SER A N 1
ATOM 3817 C CA . SER A 1 513 ? -0.601 34.103 65.072 1.00 31.15 505 SER A CA 1
ATOM 3818 C C . SER A 1 513 ? -0.371 33.865 66.559 1.00 34.73 505 SER A C 1
ATOM 3819 O O . SER A 1 513 ? -1.074 34.438 67.400 1.00 34.78 505 SER A O 1
ATOM 3822 N N . ILE A 1 514 ? 0.612 33.021 66.885 1.00 33.92 506 ILE A N 1
ATOM 3823 C CA . ILE A 1 514 ? 0.829 32.549 68.254 1.00 34.08 506 ILE A CA 1
ATOM 3824 C C . ILE A 1 514 ? 2.229 32.944 68.710 1.00 35.96 506 ILE A C 1
ATOM 3825 O O . ILE A 1 514 ? 3.219 32.595 68.053 1.00 40.58 506 ILE A O 1
ATOM 3830 N N . ASN A 1 515 ? 2.306 33.661 69.833 1.00 37.27 507 ASN A N 1
ATOM 3831 C CA . ASN A 1 515 ? 3.567 33.970 70.528 1.00 34.66 507 ASN A CA 1
ATOM 3832 C C . ASN A 1 515 ? 4.614 34.576 69.591 1.00 40.74 507 ASN A C 1
ATOM 3833 O O . ASN A 1 515 ? 5.762 34.131 69.532 1.00 44.12 507 ASN A O 1
ATOM 3838 N N . LEU A 1 516 ? 4.212 35.608 68.855 1.00 33.11 508 LEU A N 1
ATOM 3839 C CA . LEU A 1 516 ? 5.152 36.339 67.999 1.00 38.11 508 LEU A CA 1
ATOM 3840 C C . LEU A 1 516 ? 6.067 37.215 68.854 1.00 42.68 508 LEU A C 1
ATOM 3841 O O . LEU A 1 516 ? 5.717 38.344 69.208 1.00 42.77 508 LEU A O 1
ATOM 3846 N N . THR A 1 517 ? 7.254 36.703 69.189 1.00 41.97 509 THR A N 1
ATOM 3847 C CA . THR A 1 517 ? 8.225 37.441 69.992 1.00 45.73 509 THR A CA 1
ATOM 3848 C C . THR A 1 517 ? 9.537 37.685 69.255 1.00 44.44 509 THR A C 1
ATOM 3849 O O . THR A 1 517 ? 10.503 38.154 69.871 1.00 48.88 509 THR A O 1
ATOM 3853 N N . GLY A 1 518 ? 9.604 37.372 67.964 1.00 41.55 510 GLY A N 1
ATOM 3854 C CA . GLY A 1 518 ? 10.821 37.566 67.195 1.00 42.94 510 GLY A CA 1
ATOM 3855 C C . GLY A 1 518 ? 10.663 38.446 65.966 1.00 45.93 510 GLY A C 1
ATOM 3856 O O . GLY A 1 518 ? 10.106 39.547 66.040 1.00 42.96 510 GLY A O 1
ATOM 3857 N N . GLY A 1 519 ? 11.161 37.974 64.825 1.00 44.73 511 GLY A N 1
ATOM 3858 C CA . GLY A 1 519 ? 11.214 38.774 63.621 1.00 41.67 511 GLY A CA 1
ATOM 3859 C C . GLY A 1 519 ? 10.046 38.660 62.675 1.00 44.25 511 GLY A C 1
ATOM 3860 O O . GLY A 1 519 ? 10.067 39.294 61.614 1.00 46.25 511 GLY A O 1
ATOM 3861 N N . VAL A 1 520 ? 9.019 37.886 63.009 1.00 38.98 512 VAL A N 1
ATOM 3862 C CA . VAL A 1 520 ? 7.807 37.797 62.201 1.00 44.15 512 VAL A CA 1
ATOM 3863 C C . VAL A 1 520 ? 6.706 38.564 62.926 1.00 43.20 512 VAL A C 1
ATOM 3864 O O . VAL A 1 520 ? 6.497 38.373 64.131 1.00 36.89 512 VAL A O 1
ATOM 3868 N N . PHE A 1 521 ? 6.025 39.450 62.204 1.00 44.86 513 PHE A N 1
ATOM 3869 C CA . PHE A 1 521 ? 4.999 40.301 62.785 1.00 43.17 513 PHE A CA 1
ATOM 3870 C C . PHE A 1 521 ? 3.633 39.947 62.219 1.00 38.50 513 PHE A C 1
ATOM 3871 O O . PHE A 1 521 ? 3.512 39.516 61.064 1.00 33.96 513 PHE A O 1
ATOM 3879 N N . VAL A 1 522 ? 2.604 40.119 63.061 1.00 29.35 514 VAL A N 1
ATOM 3880 C CA . VAL A 1 522 ? 1.249 39.776 62.640 1.00 34.74 514 VAL A CA 1
ATOM 3881 C C . VAL A 1 522 ? 0.879 40.514 61.359 1.00 33.37 514 VAL A C 1
ATOM 3882 O O . VAL A 1 522 ? 0.079 40.013 60.562 1.00 34.52 514 VAL A O 1
ATOM 3886 N N . ASN A 1 523 ? 1.492 41.685 61.108 1.00 32.86 515 ASN A N 1
ATOM 3887 C CA . ASN A 1 523 ? 1.199 42.415 59.878 1.00 26.04 515 ASN A CA 1
ATOM 3888 C C . ASN A 1 523 ? 1.594 41.616 58.643 1.00 33.95 515 ASN A C 1
ATOM 3889 O O . ASN A 1 523 ? 1.004 41.810 57.577 1.00 34.26 515 ASN A O 1
ATOM 3894 N N . GLN A 1 524 ? 2.579 40.728 58.760 1.00 36.23 516 GLN A N 1
ATOM 3895 C CA . GLN A 1 524 ? 3.208 40.117 57.595 1.00 39.66 516 GLN A CA 1
ATOM 3896 C C . GLN A 1 524 ? 2.485 38.852 57.146 1.00 39.73 516 GLN A C 1
ATOM 3897 O O . GLN A 1 524 ? 1.948 38.091 57.958 1.00 39.38 516 GLN A O 1
ATOM 3903 N N . SER A 1 525 ? 2.475 38.634 55.828 1.00 34.42 517 SER A N 1
ATOM 3904 C CA . SER A 1 525 ? 1.986 37.374 55.287 1.00 44.80 517 SER A CA 1
ATOM 3905 C C . SER A 1 525 ? 2.768 37.056 54.020 1.00 43.90 517 SER A C 1
ATOM 3906 O O . SER A 1 525 ? 3.116 37.955 53.247 1.00 45.83 517 SER A O 1
ATOM 3909 N N . ALA A 1 526 ? 3.022 35.771 53.808 1.00 33.31 518 ALA A N 1
ATOM 3910 C CA . ALA A 1 526 ? 3.803 35.299 52.673 1.00 37.50 518 ALA A CA 1
ATOM 3911 C C . ALA A 1 526 ? 2.885 34.609 51.679 1.00 37.22 518 ALA A C 1
ATOM 3912 O O . ALA A 1 526 ? 2.083 33.746 52.063 1.00 36.17 518 ALA A O 1
ATOM 3914 N N . ALA A 1 527 ? 2.986 35.008 50.409 1.00 35.79 519 ALA A N 1
ATOM 3915 C CA . ALA A 1 527 ? 2.320 34.269 49.342 1.00 30.08 519 ALA A CA 1
ATOM 3916 C C . ALA A 1 527 ? 2.754 32.804 49.371 1.00 30.74 519 ALA A C 1
ATOM 3917 O O . ALA A 1 527 ? 3.843 32.471 49.853 1.00 33.42 519 ALA A O 1
ATOM 3919 N N . PHE A 1 528 ? 1.887 31.924 48.861 1.00 30.59 520 PHE A N 1
ATOM 3920 C CA . PHE A 1 528 ? 2.109 30.480 48.744 1.00 35.05 520 PHE A CA 1
ATOM 3921 C C . PHE A 1 528 ? 2.158 29.787 50.103 1.00 41.52 520 PHE A C 1
ATOM 3922 O O . PHE A 1 528 ? 2.622 28.642 50.193 1.00 45.23 520 PHE A O 1
ATOM 3930 N N . SER A 1 529 ? 1.752 30.463 51.174 1.00 37.04 521 SER A N 1
ATOM 3931 C CA . SER A 1 529 ? 1.668 29.805 52.472 1.00 35.67 521 SER A CA 1
ATOM 3932 C C . SER A 1 529 ? 0.534 30.408 53.303 1.00 35.97 521 SER A C 1
ATOM 3933 O O . SER A 1 529 ? -0.331 29.675 53.799 1.00 37.14 521 SER A O 1
ATOM 3936 N N . ASP A 1 530 ? 0.498 31.739 53.422 1.00 36.23 522 ASP A N 1
ATOM 3937 C CA . ASP A 1 530 ? -0.489 32.423 54.252 1.00 35.18 522 ASP A CA 1
ATOM 3938 C C . ASP A 1 530 ? -1.666 32.882 53.395 1.00 35.97 522 ASP A C 1
ATOM 3939 O O . ASP A 1 530 ? -1.492 33.686 52.473 1.00 40.18 522 ASP A O 1
ATOM 3944 N N . PHE A 1 531 ? -2.860 32.384 53.714 1.00 34.51 523 PHE A N 1
ATOM 3945 C CA . PHE A 1 531 ? -4.079 32.944 53.148 1.00 36.26 523 PHE A CA 1
ATOM 3946 C C . PHE A 1 531 ? -4.309 34.325 53.741 1.00 38.05 523 PHE A C 1
ATOM 3947 O O . PHE A 1 531 ? -4.369 34.480 54.968 1.00 34.93 523 PHE A O 1
ATOM 3955 N N . HIS A 1 532 ? -4.442 35.327 52.877 1.00 32.23 524 HIS A N 1
ATOM 3956 C CA . HIS A 1 532 ? -4.744 36.687 53.307 1.00 32.24 524 HIS A CA 1
ATOM 3957 C C . HIS A 1 532 ? -6.263 36.845 53.369 1.00 35.05 524 HIS A C 1
ATOM 3958 O O . HIS A 1 532 ? -6.939 36.873 52.331 1.00 34.83 524 HIS A O 1
ATOM 3965 N N . GLY A 1 533 ? -6.797 36.949 54.584 1.00 31.36 525 GLY A N 1
ATOM 3966 C CA . GLY A 1 533 ? -8.231 36.875 54.798 1.00 32.28 525 GLY A CA 1
ATOM 3967 C C . GLY A 1 533 ? -8.752 35.466 54.578 1.00 35.83 525 GLY A C 1
ATOM 3968 O O . GLY A 1 533 ? -8.108 34.656 53.904 1.00 37.56 525 GLY A O 1
ATOM 3969 N N . THR A 1 534 ? -9.918 35.150 55.134 1.00 36.71 526 THR A N 1
ATOM 3970 C CA . THR A 1 534 ? -10.509 33.834 54.931 1.00 39.62 526 THR A CA 1
ATOM 3971 C C . THR A 1 534 ? -11.681 33.839 53.967 1.00 40.29 526 THR A C 1
ATOM 3972 O O . THR A 1 534 ? -11.921 32.825 53.309 1.00 40.84 526 THR A O 1
ATOM 3976 N N . GLY A 1 535 ? -12.398 34.956 53.854 1.00 36.45 527 GLY A N 1
ATOM 3977 C CA . GLY A 1 535 ? -13.688 34.974 53.200 1.00 36.77 527 GLY A CA 1
ATOM 3978 C C . GLY A 1 535 ? -14.857 34.581 54.084 1.00 45.21 527 GLY A C 1
ATOM 3979 O O . GLY A 1 535 ? -15.981 34.469 53.576 1.00 42.03 527 GLY A O 1
ATOM 3980 N N . ALA A 1 536 ? -14.633 34.352 55.386 1.00 44.57 528 ALA A N 1
ATOM 3981 C CA . ALA A 1 536 ? -15.686 33.899 56.294 1.00 41.47 528 ALA A CA 1
ATOM 3982 C C . ALA A 1 536 ? -16.273 34.996 57.176 1.00 43.80 528 ALA A C 1
ATOM 3983 O O . ALA A 1 536 ? -17.349 34.788 57.750 1.00 48.38 528 ALA A O 1
ATOM 3985 N N . ASN A 1 537 ? -15.616 36.140 57.323 1.00 35.88 529 ASN A N 1
ATOM 3986 C CA . ASN A 1 537 ? -16.098 37.195 58.197 1.00 34.28 529 ASN A CA 1
ATOM 3987 C C . ASN A 1 537 ? -16.192 38.492 57.407 1.00 41.52 529 ASN A C 1
ATOM 3988 O O . ASN A 1 537 ? -15.749 38.562 56.254 1.00 33.99 529 ASN A O 1
ATOM 3993 N N . PRO A 1 538 ? -16.837 39.535 57.977 1.00 40.20 530 PRO A N 1
ATOM 3994 C CA . PRO A 1 538 ? -17.140 40.739 57.183 1.00 37.82 530 PRO A CA 1
ATOM 3995 C C . PRO A 1 538 ? -15.954 41.548 56.668 1.00 38.77 530 PRO A C 1
ATOM 3996 O O . PRO A 1 538 ? -16.185 42.550 55.990 1.00 42.62 530 PRO A O 1
ATOM 4000 N N . ALA A 1 539 ? -14.706 41.168 56.957 1.00 33.05 531 ALA A N 1
ATOM 4001 C CA . ALA A 1 539 ? -13.581 41.944 56.430 1.00 35.15 531 ALA A CA 1
ATOM 4002 C C . ALA A 1 539 ? -13.273 41.637 54.961 1.00 28.13 531 ALA A C 1
ATOM 4003 O O . ALA A 1 539 ? -12.560 42.415 54.313 1.00 32.48 531 ALA A O 1
ATOM 4005 N N . ALA A 1 540 ? -13.784 40.532 54.426 1.00 29.46 532 ALA A N 1
ATOM 4006 C CA . ALA A 1 540 ? -13.507 40.136 53.047 1.00 27.76 532 ALA A CA 1
ATOM 4007 C C . ALA A 1 540 ? -14.395 38.959 52.703 1.00 32.95 532 ALA A C 1
ATOM 4008 O O . ALA A 1 540 ? -14.609 38.085 53.547 1.00 32.81 532 ALA A O 1
ATOM 4010 N N . ASN A 1 541 ? -14.920 38.941 51.473 1.00 31.15 533 ASN A N 1
ATOM 4011 C CA . ASN A 1 541 ? -15.736 37.823 51.031 1.00 32.07 533 ASN A CA 1
ATOM 4012 C C . ASN A 1 541 ? -14.929 36.792 50.238 1.00 34.91 533 ASN A C 1
ATOM 4013 O O . ASN A 1 541 ? -15.507 35.842 49.709 1.00 32.65 533 ASN A O 1
ATOM 4018 N N . ALA A 1 542 ? -13.607 36.946 50.179 1.00 33.79 534 ALA A N 1
ATOM 4019 C CA . ALA A 1 542 ? -12.734 36.030 49.460 1.00 33.12 534 ALA A CA 1
ATOM 4020 C C . ALA A 1 542 ? -11.382 35.990 50.158 1.00 37.86 534 ALA A C 1
ATOM 4021 O O . ALA A 1 542 ? -11.023 36.900 50.914 1.00 36.26 534 ALA A O 1
ATOM 4023 N N . ALA A 1 543 ? -10.643 34.912 49.906 1.00 32.68 535 ALA A N 1
ATOM 4024 C CA . ALA A 1 543 ? -9.286 34.736 50.402 1.00 31.61 535 ALA A CA 1
ATOM 4025 C C . ALA A 1 543 ? -8.277 34.906 49.277 1.00 36.06 535 ALA A C 1
ATOM 4026 O O . ALA A 1 543 ? -8.504 34.446 48.152 1.00 29.79 535 ALA A O 1
ATOM 4028 N N . LEU A 1 544 ? -7.147 35.532 49.603 1.00 33.70 536 LEU A N 1
ATOM 4029 C CA . LEU A 1 544 ? -5.998 35.649 48.704 1.00 35.48 536 LEU A CA 1
ATOM 4030 C C . LEU A 1 544 ? -4.968 34.604 49.124 1.00 35.27 536 LEU A C 1
ATOM 4031 O O . LEU A 1 544 ? -4.321 34.753 50.166 1.00 32.08 536 LEU A O 1
ATOM 4036 N N . ALA A 1 545 ? -4.847 33.515 48.360 1.00 33.34 537 ALA A N 1
ATOM 4037 C CA . ALA A 1 545 ? -5.741 33.155 47.262 1.00 34.82 537 ALA A CA 1
ATOM 4038 C C . ALA A 1 545 ? -6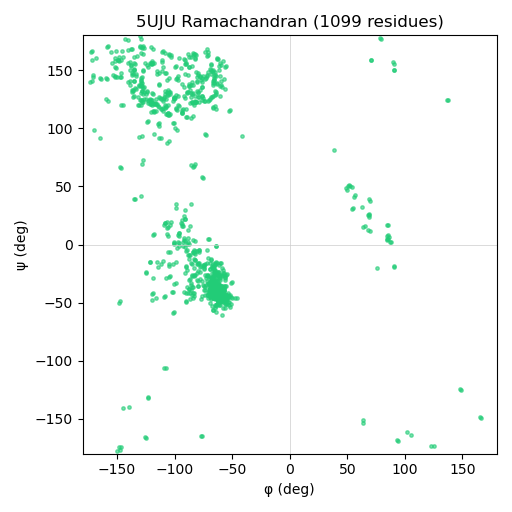.051 31.663 47.398 1.00 37.43 537 ALA A C 1
ATOM 4039 O O . ALA A 1 545 ? -5.282 30.922 48.019 1.00 36.30 537 ALA A O 1
ATOM 4041 N N . ASP A 1 546 ? -7.180 31.222 46.849 1.00 31.56 538 ASP A N 1
ATOM 4042 C CA . ASP A 1 546 ? -7.565 29.816 46.906 1.00 33.66 538 ASP A CA 1
ATOM 4043 C C . ASP A 1 546 ? -8.358 29.472 45.648 1.00 33.66 538 ASP A C 1
ATOM 4044 O O . ASP A 1 546 ? -8.505 30.299 44.736 1.00 30.06 538 ASP A O 1
ATOM 4049 N N . ALA A 1 547 ? -8.887 28.244 45.615 1.00 30.91 539 ALA A N 1
ATOM 4050 C CA . ALA A 1 547 ? -9.634 27.786 44.446 1.00 33.32 539 ALA A CA 1
ATOM 4051 C C . ALA A 1 547 ? -10.864 28.645 44.201 1.00 29.04 539 ALA A C 1
ATOM 4052 O O . ALA A 1 547 ? -11.170 28.980 43.055 1.00 28.13 539 ALA A O 1
ATOM 4054 N N . ALA A 1 548 ? -11.598 28.995 45.260 1.00 24.06 540 ALA A N 1
ATOM 4055 C CA . ALA A 1 548 ? -12.793 29.804 45.070 1.00 27.86 540 ALA A CA 1
ATOM 4056 C C . ALA A 1 548 ? -12.447 31.167 44.488 1.00 26.70 540 ALA A C 1
ATOM 4057 O O . ALA A 1 548 ? -13.283 31.788 43.828 1.00 24.50 540 ALA A O 1
ATOM 4059 N N . PHE A 1 549 ? -11.217 31.637 44.707 1.00 25.16 541 PHE A N 1
ATOM 4060 C CA . PHE A 1 549 ? -10.824 32.951 44.223 1.00 25.25 541 PHE A CA 1
ATOM 4061 C C . PHE A 1 549 ? -10.717 33.003 42.695 1.00 20.95 541 PHE A C 1
ATOM 4062 O O . PHE A 1 549 ? -10.797 34.104 42.140 1.00 26.60 541 PHE A O 1
ATOM 4070 N N . VAL A 1 550 ? -10.558 31.863 42.019 1.00 24.38 542 VAL A N 1
ATOM 4071 C CA . VAL A 1 550 ? -10.375 31.839 40.559 1.00 23.13 542 VAL A CA 1
ATOM 4072 C C . VAL A 1 550 ? -11.373 30.953 39.819 1.00 26.06 542 VAL A C 1
ATOM 4073 O O . VAL A 1 550 ? -11.604 31.170 38.608 1.00 26.99 542 VAL A O 1
ATOM 4077 N N . ALA A 1 551 ? -11.975 29.938 40.445 1.00 23.86 543 ALA A N 1
ATOM 4078 C CA . ALA A 1 551 ? -12.685 28.898 39.703 1.00 29.82 543 ALA A CA 1
ATOM 4079 C C . ALA A 1 551 ? -13.933 29.405 38.999 1.00 27.24 543 ALA A C 1
ATOM 4080 O O . ALA A 1 551 ? -14.426 28.735 38.086 1.00 26.42 543 ALA A O 1
ATOM 4082 N N . ASN A 1 552 ? -14.469 30.546 39.408 1.00 21.30 544 ASN A N 1
ATOM 4083 C CA . ASN A 1 552 ? -15.665 31.092 38.786 1.00 21.88 544 ASN A CA 1
ATOM 4084 C C . ASN A 1 552 ? -15.356 32.134 37.711 1.00 23.78 544 ASN A C 1
ATOM 4085 O O . ASN A 1 552 ? -16.288 32.698 37.142 1.00 25.64 544 ASN A O 1
ATOM 4090 N N . ARG A 1 553 ? -14.083 32.454 37.463 1.00 24.10 545 ARG A N 1
ATOM 4091 C CA . ARG A 1 553 ? -13.763 33.524 36.514 1.00 21.69 545 ARG A CA 1
ATOM 4092 C C . ARG A 1 553 ? -13.735 33.053 35.067 1.00 25.96 545 ARG A C 1
ATOM 4093 O O . ARG A 1 553 ? -13.597 33.886 34.160 1.00 24.77 545 ARG A O 1
ATOM 4101 N N . PHE A 1 554 ? -13.860 31.752 34.832 1.00 27.40 546 PHE A N 1
ATOM 4102 C CA . PHE A 1 554 ? -14.024 31.187 33.498 1.00 28.04 546 PHE A CA 1
ATOM 4103 C C . PHE A 1 554 ? -15.179 30.206 33.580 1.00 28.91 546 PHE A C 1
ATOM 4104 O O . PHE A 1 554 ? -15.574 29.778 34.675 1.00 24.31 546 PHE A O 1
ATOM 4112 N N . ARG A 1 555 ? -15.731 29.864 32.418 1.00 24.64 547 ARG A N 1
ATOM 4113 C CA . ARG A 1 555 ? -16.731 28.816 32.310 1.00 28.64 547 ARG A CA 1
ATOM 4114 C C . ARG A 1 555 ? -16.279 27.841 31.229 1.00 25.92 547 ARG A C 1
ATOM 4115 O O . ARG A 1 555 ? -15.295 28.083 30.523 1.00 30.94 547 ARG A O 1
ATOM 4123 N N . VAL A 1 556 ? -16.970 26.706 31.138 1.00 24.37 548 VAL A N 1
ATOM 4124 C CA . VAL A 1 556 ? -16.676 25.666 30.148 1.00 27.07 548 VAL A CA 1
ATOM 4125 C C . VAL A 1 556 ? -17.922 25.458 29.296 1.00 27.76 548 VAL A C 1
ATOM 4126 O O . VAL A 1 556 ? -18.991 25.121 29.825 1.00 26.34 548 VAL A O 1
ATOM 4130 N N . VAL A 1 557 ? -17.787 25.662 27.984 1.00 32.26 549 VAL A N 1
ATOM 4131 C CA . VAL A 1 557 ? -18.859 25.419 27.020 1.00 31.15 549 VAL A CA 1
ATOM 4132 C C . VAL A 1 557 ? -18.491 24.169 26.229 1.00 29.30 549 VAL A C 1
ATOM 4133 O O . VAL A 1 557 ? -17.463 24.131 25.540 1.00 29.45 549 VAL A O 1
ATOM 4137 N N . GLN A 1 558 ? -19.315 23.140 26.329 1.00 29.69 550 GLN A N 1
ATOM 4138 C CA . GLN A 1 558 ? -18.979 21.886 25.682 1.00 30.11 550 GLN A CA 1
ATOM 4139 C C . GLN A 1 558 ? -19.805 21.666 24.428 1.00 28.66 550 GLN A C 1
ATOM 4140 O O . GLN A 1 558 ? -20.832 22.311 24.197 1.00 26.15 550 GLN A O 1
ATOM 4146 N N . SER A 1 559 ? -19.328 20.734 23.615 1.00 26.94 551 SER A N 1
ATOM 4147 C CA . SER A 1 559 ? -20.084 20.220 22.486 1.00 31.42 551 SER A CA 1
ATOM 4148 C C . SER A 1 559 ? -19.882 18.718 22.443 1.00 30.85 551 SER A C 1
ATOM 4149 O O . SER A 1 559 ? -18.885 18.193 22.958 1.00 32.14 551 SER A O 1
ATOM 4152 N N . ARG A 1 560 ? -20.854 18.027 21.859 1.00 27.56 552 ARG A N 1
ATOM 4153 C CA . ARG A 1 560 ? -20.763 16.588 21.666 1.00 33.30 552 ARG A CA 1
ATOM 4154 C C . ARG A 1 560 ? -21.240 16.224 20.262 1.00 31.01 552 ARG A C 1
ATOM 4155 O O . ARG A 1 560 ? -22.147 16.859 19.711 1.00 26.88 552 ARG A O 1
ATOM 4163 N N . VAL A 1 561 ? -20.635 15.183 19.694 1.00 33.28 553 VAL A N 1
ATOM 4164 C CA . VAL A 1 561 ? -21.020 14.695 18.368 1.00 37.94 553 VAL A CA 1
ATOM 4165 C C . VAL A 1 561 ? -20.739 13.200 18.321 1.00 38.03 553 VAL A C 1
ATOM 4166 O O . VAL A 1 561 ? -19.775 12.721 18.926 1.00 34.65 553 VAL A O 1
ATOM 4170 N N . HIS A 1 562 ? -21.597 12.452 17.627 1.00 37.10 554 HIS A N 1
ATOM 4171 C CA . HIS A 1 562 ? -21.351 11.023 17.477 1.00 38.27 554 HIS A CA 1
ATOM 4172 C C . HIS A 1 562 ? -20.082 10.771 16.672 1.00 41.42 554 HIS A C 1
ATOM 4173 O O . HIS A 1 562 ? -19.739 11.532 15.761 1.00 41.20 554 HIS A O 1
ATOM 4180 N N . VAL A 1 563 ? -19.372 9.704 17.029 1.00 37.39 555 VAL A N 1
ATOM 4181 C CA . VAL A 1 563 ? -18.178 9.251 16.320 1.00 46.02 555 VAL A CA 1
ATOM 4182 C C . VAL A 1 563 ? -18.170 7.725 16.316 1.00 45.76 555 VAL A C 1
ATOM 4183 O O . VAL A 1 563 ? -19.040 7.074 16.902 1.00 45.20 555 VAL A O 1
ATOM 4187 N N . ALA A 1 564 ? -17.170 7.151 15.649 1.00 46.75 556 ALA A N 1
ATOM 4188 C CA . ALA A 1 564 ? -17.090 5.699 15.625 1.00 50.63 556 ALA A CA 1
ATOM 4189 C C . ALA A 1 564 ? -16.563 5.170 16.960 1.00 50.07 556 ALA A C 1
ATOM 4190 O O . ALA A 1 564 ? -15.693 5.791 17.581 1.00 50.22 556 ALA A O 1
ATOM 4192 N N . PRO A 1 565 ? -17.064 4.029 17.426 1.00 53.42 557 PRO A N 1
ATOM 4193 C CA . PRO A 1 565 ? -16.563 3.468 18.684 1.00 58.48 557 PRO A CA 1
ATOM 4194 C C . PRO A 1 565 ? -15.161 2.909 18.492 1.00 64.29 557 PRO A C 1
ATOM 4195 O O . PRO A 1 565 ? -14.660 2.779 17.373 1.00 63.58 557 PRO A O 1
ATOM 4199 N N . LYS A 1 566 ? -14.517 2.597 19.612 1.00 57.99 558 LYS A N 1
ATOM 4200 C CA . LYS A 1 566 ? -13.170 2.046 19.581 1.00 64.16 558 LYS A CA 1
ATOM 4201 C C . LYS A 1 566 ? -13.200 0.541 19.835 1.00 69.28 558 LYS A C 1
ATOM 4202 O O . LYS A 1 566 ? -14.196 0.008 20.330 1.00 71.57 558 LYS A O 1
ATOM 4204 N N . MET B 1 9 ? -7.069 10.898 62.200 1.00 67.51 1 MET B N 1
ATOM 4205 C CA . MET B 1 9 ? -7.090 9.617 61.491 1.00 70.98 1 MET B CA 1
ATOM 4206 C C . MET B 1 9 ? -8.204 9.566 60.440 1.00 63.57 1 MET B C 1
ATOM 4207 O O . MET B 1 9 ? -9.199 10.289 60.532 1.00 61.24 1 MET B O 1
ATOM 4209 N N . THR B 1 10 ? -8.034 8.690 59.453 1.00 57.83 2 THR B N 1
ATOM 4210 C CA . THR B 1 10 ? -8.983 8.581 58.352 1.00 56.45 2 THR B CA 1
ATOM 4211 C C . THR B 1 10 ? -10.238 7.840 58.801 1.00 53.31 2 THR B C 1
ATOM 4212 O O . THR B 1 10 ? -10.152 6.721 59.318 1.00 55.90 2 THR B O 1
ATOM 4216 N N . HIS B 1 11 ? -11.406 8.446 58.561 1.00 45.66 3 HIS B N 1
ATOM 4217 C CA . HIS B 1 11 ? -12.668 7.825 58.946 1.00 37.99 3 HIS B CA 1
ATOM 4218 C C . HIS B 1 11 ? -12.850 6.493 58.233 1.00 41.52 3 HIS B C 1
ATOM 4219 O O . HIS B 1 11 ? -12.439 6.323 57.080 1.00 44.79 3 HIS B O 1
ATOM 4226 N N . ALA B 1 12 ? -13.471 5.543 58.941 1.00 41.17 4 ALA B N 1
ATOM 4227 C CA . ALA B 1 12 ? -13.637 4.193 58.413 1.00 41.05 4 ALA B CA 1
ATOM 4228 C C . ALA B 1 12 ? -14.457 4.182 57.129 1.00 42.63 4 ALA B C 1
ATOM 4229 O O . ALA B 1 12 ? -14.180 3.397 56.214 1.00 41.95 4 ALA B O 1
ATOM 4231 N N . LEU B 1 13 ? -15.469 5.049 57.034 1.00 41.14 5 LEU B N 1
ATOM 4232 C CA . LEU B 1 13 ? -16.291 5.077 55.829 1.00 37.08 5 LEU B CA 1
ATOM 4233 C C . LEU B 1 13 ? -15.533 5.649 54.644 1.00 40.87 5 LEU B C 1
ATOM 4234 O O . LEU B 1 13 ? -15.833 5.309 53.492 1.00 42.98 5 LEU B O 1
ATOM 4239 N N . PHE B 1 14 ? -14.550 6.512 54.899 1.00 40.46 6 PHE B N 1
ATOM 4240 C CA . PHE B 1 14 ? -13.694 6.976 53.815 1.00 38.02 6 PHE B CA 1
ATOM 4241 C C . PHE B 1 14 ? -12.909 5.808 53.236 1.00 37.55 6 PHE B C 1
ATOM 4242 O O . PHE B 1 14 ? -12.942 5.550 52.027 1.00 35.70 6 PHE B O 1
ATOM 4250 N N . THR B 1 15 ? -12.232 5.059 54.101 1.00 39.97 7 THR B N 1
ATOM 4251 C CA . THR B 1 15 ? -11.456 3.912 53.650 1.00 42.50 7 THR B CA 1
ATOM 4252 C C . THR B 1 15 ? -12.334 2.885 52.952 1.00 45.06 7 THR B C 1
ATOM 4253 O O . THR B 1 15 ? -11.908 2.253 51.977 1.00 43.21 7 THR B O 1
ATOM 4257 N N . LYS B 1 16 ? -13.569 2.713 53.431 1.00 45.47 8 LYS B N 1
ATOM 4258 C CA . LYS B 1 16 ? -14.471 1.731 52.834 1.00 43.71 8 LYS B CA 1
ATOM 4259 C C . LYS B 1 16 ? -14.780 2.076 51.377 1.00 44.31 8 LYS B C 1
ATOM 4260 O O . LYS B 1 16 ? -14.868 1.187 50.521 1.00 43.83 8 LYS B O 1
ATOM 4266 N N . HIS B 1 17 ? -14.927 3.364 51.070 1.00 43.24 9 HIS B N 1
ATOM 4267 C CA . HIS B 1 17 ? -15.337 3.810 49.745 1.00 38.15 9 HIS B CA 1
ATOM 4268 C C . HIS B 1 17 ? -14.204 4.479 48.970 1.00 39.73 9 HIS B C 1
ATOM 4269 O O . HIS B 1 17 ? -14.456 5.147 47.954 1.00 36.01 9 HIS B O 1
ATOM 4276 N N . GLU B 1 18 ? -12.955 4.280 49.403 1.00 37.67 10 GLU B N 1
ATOM 4277 C CA . GLU B 1 18 ? -11.850 5.015 48.799 1.00 40.71 10 GLU B CA 1
ATOM 4278 C C . GLU B 1 18 ? -11.648 4.645 47.329 1.00 37.75 10 GLU B C 1
ATOM 4279 O O . GLU B 1 18 ? -11.336 5.510 46.502 1.00 35.46 10 GLU B O 1
ATOM 4285 N N . ASP B 1 19 ? -11.816 3.369 46.983 1.00 34.42 11 ASP B N 1
ATOM 4286 C CA . ASP B 1 19 ? -11.633 2.969 45.591 1.00 38.42 11 ASP B CA 1
ATOM 4287 C C . ASP B 1 19 ? -12.647 3.649 44.688 1.00 40.06 11 ASP B C 1
ATOM 4288 O O . ASP B 1 19 ? -12.286 4.176 43.629 1.00 37.52 11 ASP B O 1
ATOM 4293 N N . THR B 1 20 ? -13.919 3.677 45.105 1.00 38.63 12 THR B N 1
ATOM 4294 C CA . THR B 1 20 ? -14.939 4.379 44.333 1.00 39.27 12 THR B CA 1
ATOM 4295 C C . THR B 1 20 ? -14.614 5.857 44.209 1.00 38.67 12 THR B C 1
ATOM 4296 O O . THR B 1 20 ? -14.807 6.460 43.141 1.00 38.99 12 THR B O 1
ATOM 4300 N N . LEU B 1 21 ? -14.123 6.456 45.293 1.00 34.42 13 LEU B N 1
ATOM 4301 C CA . LEU B 1 21 ? -13.779 7.872 45.282 1.00 34.53 13 LEU B CA 1
ATOM 4302 C C . LEU B 1 21 ? -12.639 8.146 44.307 1.00 31.33 13 LEU B C 1
ATOM 4303 O O . LEU B 1 21 ? -12.685 9.109 43.533 1.00 31.03 13 LEU B O 1
ATOM 4308 N N . LYS B 1 22 ? -11.595 7.315 44.348 1.00 31.96 14 LYS B N 1
ATOM 4309 C CA . LYS B 1 22 ? -10.460 7.503 43.449 1.00 37.56 14 LYS B CA 1
ATOM 4310 C C . LYS B 1 22 ? -10.890 7.388 41.991 1.00 40.44 14 LYS B C 1
ATOM 4311 O O . LYS B 1 22 ? -10.452 8.169 41.139 1.00 36.55 14 LYS B O 1
ATOM 4317 N N . ARG B 1 23 ? -11.772 6.437 41.694 1.00 42.29 15 ARG B N 1
ATOM 4318 C CA . ARG B 1 23 ? -12.260 6.282 40.330 1.00 42.71 15 ARG B CA 1
ATOM 4319 C C . ARG B 1 23 ? -13.078 7.494 39.891 1.00 40.81 15 ARG B C 1
ATOM 4320 O O . ARG B 1 23 ? -13.012 7.905 38.725 1.00 36.33 15 ARG B O 1
ATOM 4328 N N . ALA B 1 24 ? -13.839 8.093 40.814 1.00 38.24 16 ALA B N 1
ATOM 4329 C CA . ALA B 1 24 ? -14.623 9.283 40.482 1.00 38.51 16 ALA B CA 1
ATOM 4330 C C . ALA B 1 24 ? -13.727 10.485 40.212 1.00 37.46 16 ALA B C 1
ATOM 4331 O O . ALA B 1 24 ? -14.011 11.289 39.311 1.00 35.58 16 ALA B O 1
ATOM 4333 N N . LEU B 1 25 ? -12.654 10.627 40.996 1.00 36.00 17 LEU B N 1
ATOM 4334 C CA . LEU B 1 25 ? -11.663 11.667 40.746 1.00 34.90 17 LEU B CA 1
ATOM 4335 C C . LEU B 1 25 ? -11.086 11.549 39.342 1.00 37.19 17 LEU B C 1
ATOM 4336 O O . LEU B 1 25 ? -10.961 12.547 38.624 1.00 36.38 17 LEU B O 1
ATOM 4341 N N . ALA B 1 26 ? -10.703 10.338 38.940 1.00 30.86 18 ALA B N 1
ATOM 4342 C CA . ALA B 1 26 ? -10.201 10.162 37.587 1.00 34.58 18 ALA B CA 1
ATOM 4343 C C . ALA B 1 26 ? -11.279 10.461 36.553 1.00 36.48 18 ALA B C 1
ATOM 4344 O O . ALA B 1 26 ? -10.973 10.965 35.464 1.00 39.59 18 ALA B O 1
ATOM 4346 N N . ALA B 1 27 ? -12.541 10.156 36.876 1.00 34.75 19 ALA B N 1
ATOM 4347 C CA . ALA B 1 27 ? -13.622 10.338 35.912 1.00 37.91 19 ALA B CA 1
ATOM 4348 C C . ALA B 1 27 ? -13.883 11.815 35.627 1.00 33.91 19 ALA B C 1
ATOM 4349 O O . ALA B 1 27 ? -14.097 12.194 34.468 1.00 35.22 19 ALA B O 1
ATOM 4351 N N . ILE B 1 28 ? -13.891 12.664 36.662 1.00 34.12 20 ILE B N 1
ATOM 4352 C CA . ILE B 1 28 ? -14.181 14.075 36.428 1.00 28.94 20 ILE B CA 1
ATOM 4353 C C . ILE B 1 28 ? -13.065 14.747 35.631 1.00 27.75 20 ILE B C 1
ATOM 4354 O O . ILE B 1 28 ? -13.304 15.771 34.984 1.00 29.29 20 ILE B O 1
ATOM 4359 N N . GLU B 1 29 ? -11.848 14.216 35.672 1.00 28.42 21 GLU B N 1
ATOM 4360 C CA . GLU B 1 29 ? -10.766 14.804 34.892 1.00 33.76 21 GLU B CA 1
ATOM 4361 C C . GLU B 1 29 ? -10.706 14.251 33.470 1.00 38.65 21 GLU B C 1
ATOM 4362 O O . GLU B 1 29 ? -10.441 15.005 32.528 1.00 31.17 21 GLU B O 1
ATOM 4368 N N . SER B 1 30 ? -10.953 12.951 33.277 1.00 34.48 22 SER B N 1
ATOM 4369 C CA . SER B 1 30 ? -10.853 12.420 31.917 1.00 40.43 22 SER B CA 1
ATOM 4370 C C . SER B 1 30 ? -12.149 12.633 31.128 1.00 40.65 22 SER B C 1
ATOM 4371 O O . SER B 1 30 ? -12.102 12.913 29.928 1.00 33.74 22 SER B O 1
ATOM 4374 N N . ARG B 1 31 ? -13.306 12.522 31.785 1.00 42.48 23 ARG B N 1
ATOM 4375 C CA . ARG B 1 31 ? -14.609 12.859 31.204 1.00 39.64 23 ARG B CA 1
ATOM 4376 C C . ARG B 1 31 ? -15.032 11.887 30.106 1.00 39.04 23 ARG B C 1
ATOM 4377 O O . ARG B 1 31 ? -15.811 12.240 29.213 1.00 32.02 23 ARG B O 1
ATOM 4385 N N . GLY B 1 32 ? -14.542 10.653 30.169 1.00 35.69 24 GLY B N 1
ATOM 4386 C CA . GLY B 1 32 ? -15.136 9.569 29.417 1.00 33.81 24 GLY B CA 1
ATOM 4387 C C . GLY B 1 32 ? -16.419 9.093 30.080 1.00 35.24 24 GLY B C 1
ATOM 4388 O O . GLY B 1 32 ? -16.990 9.755 30.948 1.00 31.45 24 GLY B O 1
ATOM 4389 N N . TYR B 1 33 ? -16.880 7.914 29.656 1.00 36.72 25 TYR B N 1
ATOM 4390 C CA . TYR B 1 33 ? -18.079 7.339 30.253 1.00 35.10 25 TYR B CA 1
ATOM 4391 C C . TYR B 1 33 ? -17.727 6.589 31.534 1.00 34.86 25 TYR B C 1
ATOM 4392 O O . TYR B 1 33 ? -16.812 5.764 31.543 1.00 38.40 25 TYR B O 1
ATOM 4401 N N . TRP B 1 34 ? -18.458 6.873 32.612 1.00 37.35 26 TRP B N 1
ATOM 4402 C CA . TRP B 1 34 ? -18.310 6.120 33.851 1.00 33.69 26 TRP B CA 1
ATOM 4403 C C . TRP B 1 34 ? -19.515 6.383 34.741 1.00 36.48 26 TRP B C 1
ATOM 4404 O O . TRP B 1 34 ? -20.017 7.508 34.805 1.00 35.37 26 TRP B O 1
ATOM 4415 N N . SER B 1 35 ? -19.953 5.338 35.436 1.00 38.08 27 SER B N 1
ATOM 4416 C CA . SER B 1 35 ? -21.056 5.379 36.381 1.00 41.68 27 SER B CA 1
ATOM 4417 C C . SER B 1 35 ? -20.925 4.211 37.344 1.00 40.06 27 SER B C 1
ATOM 4418 O O . SER B 1 35 ? -20.858 3.056 36.910 1.00 44.46 27 SER B O 1
ATOM 4421 N N . PRO B 1 36 ? -20.876 4.464 38.654 1.00 43.30 28 PRO B N 1
ATOM 4422 C CA . PRO B 1 36 ? -20.823 3.352 39.614 1.00 50.54 28 PRO B CA 1
ATOM 4423 C C . PRO B 1 36 ? -22.182 2.763 39.948 1.00 44.70 28 PRO B C 1
ATOM 4424 O O . PRO B 1 36 ? -22.239 1.726 40.619 1.00 43.14 28 PRO B O 1
ATOM 4428 N N . PHE B 1 37 ? -23.269 3.373 39.491 1.00 44.93 29 PHE B N 1
ATOM 4429 C CA . PHE B 1 37 ? -24.620 2.957 39.839 1.00 39.83 29 PHE B CA 1
ATOM 4430 C C . PHE B 1 37 ? -25.333 2.445 38.596 1.00 38.55 29 PHE B C 1
ATOM 4431 O O . PHE B 1 37 ? -25.499 3.189 37.625 1.00 37.34 29 PHE B O 1
ATOM 4439 N N . ALA B 1 38 ? -25.746 1.180 38.633 1.00 40.43 30 ALA B N 1
ATOM 4440 C CA . ALA B 1 38 ? -26.389 0.547 37.488 1.00 44.05 30 ALA B CA 1
ATOM 4441 C C . ALA B 1 38 ? -27.712 1.232 37.188 1.00 44.31 30 ALA B C 1
ATOM 4442 O O . ALA B 1 38 ? -28.634 1.216 38.009 1.00 40.87 30 ALA B O 1
ATOM 4444 N N . GLU B 1 39 ? -27.810 1.833 36.006 1.00 46.17 31 GLU B N 1
ATOM 4445 C CA . GLU B 1 39 ? -29.010 2.580 35.661 1.00 40.14 31 GLU B CA 1
ATOM 4446 C C . GLU B 1 39 ? -30.169 1.677 35.265 1.00 45.13 31 GLU B C 1
ATOM 4447 O O . GLU B 1 39 ? -31.319 2.135 35.273 1.00 48.45 31 GLU B O 1
ATOM 4453 N N . MET B 1 40 ? -29.896 0.399 34.904 1.00 39.68 32 MET B N 1
ATOM 4454 C CA . MET B 1 40 ? -30.996 -0.484 34.529 1.00 43.91 32 MET B CA 1
ATOM 4455 C C . MET B 1 40 ? -31.582 -1.146 35.769 1.00 45.30 32 MET B C 1
ATOM 4456 O O . MET B 1 40 ? -30.828 -1.689 36.588 1.00 40.03 32 MET B O 1
ATOM 4461 N N . PRO B 1 41 ? -32.916 -1.163 35.918 1.00 47.83 33 PRO B N 1
ATOM 4462 C CA . PRO B 1 41 ? -33.543 -1.803 37.088 1.00 42.96 33 PRO B CA 1
ATOM 4463 C C . PRO B 1 41 ? -33.523 -3.324 36.979 1.00 48.97 33 PRO B C 1
ATOM 4464 O O . PRO B 1 41 ? -34.558 -3.993 37.018 1.00 50.61 33 PRO B O 1
ATOM 4468 N N . SER B 1 42 ? -32.323 -3.879 36.833 1.00 51.29 34 SER B N 1
ATOM 4469 C CA . SER B 1 42 ? -32.176 -5.299 36.540 1.00 57.64 34 SER B CA 1
ATOM 4470 C C . SER B 1 42 ? -32.154 -6.124 37.825 1.00 59.80 34 SER B C 1
ATOM 4471 O O . SER B 1 42 ? -31.506 -5.731 38.807 1.00 48.42 34 SER B O 1
ATOM 4474 N N . PRO B 1 43 ? -32.840 -7.273 37.824 1.00 67.94 35 PRO B N 1
ATOM 4475 C CA . PRO B 1 43 ? -32.729 -8.185 38.977 1.00 67.79 35 PRO B CA 1
ATOM 4476 C C . PRO B 1 43 ? -31.310 -8.688 39.194 1.00 64.16 35 PRO B C 1
ATOM 4477 O O . PRO B 1 43 ? -30.947 -9.013 40.331 1.00 58.09 35 PRO B O 1
ATOM 4481 N N . LYS B 1 44 ? -30.496 -8.760 38.135 1.00 65.76 36 LYS B N 1
ATOM 4482 C CA . LYS B 1 44 ? -29.095 -9.136 38.304 1.00 65.51 36 LYS B CA 1
ATOM 4483 C C . LYS B 1 44 ? -28.407 -8.226 39.315 1.00 65.82 36 LYS B C 1
ATOM 4484 O O . LYS B 1 44 ? -27.658 -8.693 40.182 1.00 68.28 36 LYS B O 1
ATOM 4486 N N . VAL B 1 45 ? -28.664 -6.924 39.231 1.00 60.06 37 VAL B N 1
ATOM 4487 C CA . VAL B 1 45 ? -27.987 -5.969 40.102 1.00 56.88 37 VAL B CA 1
ATOM 4488 C C . VAL B 1 45 ? -28.757 -5.750 41.397 1.00 53.83 37 VAL B C 1
ATOM 4489 O O . VAL B 1 45 ? -28.160 -5.665 42.472 1.00 53.83 37 VAL B O 1
ATOM 4493 N N . TYR B 1 46 ? -30.083 -5.634 41.322 1.00 52.44 38 TYR B N 1
ATOM 4494 C CA . TYR B 1 46 ? -30.884 -5.205 42.460 1.00 49.48 38 TYR B CA 1
ATOM 4495 C C . TYR B 1 46 ? -31.669 -6.340 43.103 1.00 52.84 38 TYR B C 1
ATOM 4496 O O . TYR B 1 46 ? -32.474 -6.083 44.002 1.00 48.50 38 TYR B O 1
ATOM 4505 N N . GLY B 1 47 ? -31.443 -7.579 42.688 1.00 54.58 39 GLY B N 1
ATOM 4506 C CA . GLY B 1 47 ? -32.150 -8.711 43.276 1.00 53.25 39 GLY B CA 1
ATOM 4507 C C . GLY B 1 47 ? -33.441 -9.039 42.554 1.00 49.63 39 GLY B C 1
ATOM 4508 O O . GLY B 1 47 ? -34.118 -8.177 41.997 1.00 48.37 39 GLY B O 1
ATOM 4509 N N . GLU B 1 48 ? -33.803 -10.325 42.592 1.00 50.45 40 GLU B N 1
ATOM 4510 C CA . GLU B 1 48 ? -35.016 -10.783 41.918 1.00 53.92 40 GLU B CA 1
ATOM 4511 C C . GLU B 1 48 ? -36.274 -10.158 42.513 1.00 56.19 40 GLU B C 1
ATOM 4512 O O . GLU B 1 48 ? -37.260 -9.956 41.795 1.00 57.23 40 GLU B O 1
ATOM 4518 N N . SER B 1 49 ? -36.270 -9.841 43.810 1.00 48.89 41 SER B N 1
ATOM 4519 C CA . SER B 1 49 ? -37.414 -9.193 44.436 1.00 48.67 41 SER B CA 1
ATOM 4520 C C . SER B 1 49 ? -37.187 -7.705 44.680 1.00 52.14 41 SER B C 1
ATOM 4521 O O . SER B 1 49 ? -37.927 -7.093 45.460 1.00 48.19 41 SER B O 1
ATOM 4524 N N . GLY B 1 50 ? -36.191 -7.113 44.012 1.00 47.44 42 GLY B N 1
ATOM 4525 C CA . GLY B 1 50 ? -35.918 -5.694 44.189 1.00 41.04 42 GLY B CA 1
ATOM 4526 C C . GLY B 1 50 ? -37.116 -4.822 43.865 1.00 49.43 42 GLY B C 1
ATOM 4527 O O . GLY B 1 50 ? -37.486 -3.942 44.644 1.00 43.06 42 GLY B O 1
ATOM 4528 N N . ASN B 1 51 ? -37.734 -5.051 42.703 1.00 46.13 43 ASN B N 1
ATOM 4529 C CA . ASN B 1 51 ? -38.900 -4.262 42.316 1.00 47.16 43 ASN B CA 1
ATOM 4530 C C . ASN B 1 51 ? -40.048 -4.462 43.303 1.00 47.06 43 ASN B C 1
ATOM 4531 O O . ASN B 1 51 ? -40.661 -3.493 43.762 1.00 48.52 43 ASN B O 1
ATOM 4536 N N . ALA B 1 52 ? -40.368 -5.721 43.619 1.00 49.96 44 ALA B N 1
ATOM 4537 C CA . ALA B 1 52 ? -41.482 -6.015 44.518 1.00 49.16 44 ALA B CA 1
ATOM 4538 C C . ALA B 1 52 ? -41.269 -5.404 45.899 1.00 50.55 44 ALA B C 1
ATOM 4539 O O . ALA B 1 52 ? -42.164 -4.750 46.447 1.00 44.99 44 ALA B O 1
ATOM 4541 N N . ASP B 1 53 ? -40.089 -5.619 46.483 1.00 46.69 45 ASP B N 1
ATOM 4542 C CA . ASP B 1 53 ? -39.810 -5.058 47.800 1.00 44.74 45 ASP B CA 1
ATOM 4543 C C . ASP B 1 53 ? -39.830 -3.535 47.761 1.00 49.52 45 ASP B C 1
ATOM 4544 O O . ASP B 1 53 ? -40.325 -2.889 48.692 1.00 47.91 45 ASP B O 1
ATOM 4549 N N . GLY B 1 54 ? -39.297 -2.944 46.688 1.00 46.53 46 GLY B N 1
ATOM 4550 C CA . GLY B 1 54 ? -39.338 -1.498 46.562 1.00 44.33 46 GLY B CA 1
ATOM 4551 C C . GLY B 1 54 ? -40.754 -0.962 46.511 1.00 42.00 46 GLY B C 1
ATOM 4552 O O . GLY B 1 54 ? -41.087 0.015 47.186 1.00 42.42 46 GLY B O 1
ATOM 4553 N N . GLU B 1 55 ? -41.612 -1.601 45.714 1.00 38.94 47 GLU B N 1
ATOM 4554 C CA . GLU B 1 55 ? -42.984 -1.117 45.590 1.00 47.43 47 GLU B CA 1
ATOM 4555 C C . GLU B 1 55 ? -43.733 -1.238 46.911 1.00 40.01 47 GLU B C 1
ATOM 4556 O O . GLU B 1 55 ? -44.502 -0.343 47.279 1.00 46.03 47 GLU B O 1
ATOM 4562 N N . ALA B 1 56 ? -43.532 -2.345 47.631 1.00 40.50 48 ALA B N 1
ATOM 4563 C CA . ALA B 1 56 ? -44.174 -2.502 48.931 1.00 44.02 48 ALA B CA 1
ATOM 4564 C C . ALA B 1 56 ? -43.682 -1.447 49.920 1.00 44.93 48 ALA B C 1
ATOM 4565 O O . ALA B 1 56 ? -44.467 -0.924 50.721 1.00 42.36 48 ALA B O 1
ATOM 4567 N N . ALA B 1 57 ? -42.384 -1.122 49.880 1.00 46.74 49 ALA B N 1
ATOM 4568 C CA . ALA B 1 57 ? -41.864 -0.068 50.748 1.00 47.84 49 ALA B CA 1
ATOM 4569 C C . ALA B 1 57 ? -42.519 1.270 50.432 1.00 47.06 49 ALA B C 1
ATOM 4570 O O . ALA B 1 57 ? -42.884 2.021 51.344 1.00 47.85 49 ALA B O 1
ATOM 4572 N N . PHE B 1 58 ? -42.697 1.573 49.142 1.00 39.48 50 PHE B N 1
ATOM 4573 C CA . PHE B 1 58 ? -43.397 2.791 48.747 1.00 36.27 50 PHE B CA 1
ATOM 4574 C C . PHE B 1 58 ? -44.833 2.778 49.249 1.00 43.75 50 PHE B C 1
ATOM 4575 O O . PHE B 1 58 ? -45.307 3.760 49.831 1.00 44.20 50 PHE B O 1
ATOM 4583 N N . LYS B 1 59 ? -45.546 1.669 49.018 1.00 42.03 51 LYS B N 1
ATOM 4584 C CA . LYS B 1 59 ? -46.945 1.568 49.426 1.00 44.49 51 LYS B CA 1
ATOM 4585 C C . LYS B 1 59 ? -47.109 1.719 50.930 1.00 44.78 51 LYS B C 1
ATOM 4586 O O . LYS B 1 59 ? -48.145 2.211 51.393 1.00 46.05 51 LYS B O 1
ATOM 4592 N N . SER B 1 60 ? -46.106 1.301 51.707 1.00 44.62 52 SER B N 1
ATOM 4593 C CA . SER B 1 60 ? -46.195 1.391 53.159 1.00 49.16 52 SER B CA 1
ATOM 4594 C C . SER B 1 60 ? -46.233 2.833 53.655 1.00 50.30 52 SER B C 1
ATOM 4595 O O . SER B 1 60 ? -46.665 3.069 54.787 1.00 45.03 52 SER B O 1
ATOM 4598 N N . HIS B 1 61 ? -45.774 3.797 52.850 1.00 44.22 53 HIS B N 1
ATOM 4599 C CA . HIS B 1 61 ? -45.841 5.194 53.260 1.00 43.80 53 HIS B CA 1
ATOM 4600 C C . HIS B 1 61 ? -47.220 5.810 53.063 1.00 45.27 53 HIS B C 1
ATOM 4601 O O . HIS B 1 61 ? -47.478 6.888 53.605 1.00 45.30 53 HIS B O 1
ATOM 4608 N N . LEU B 1 62 ? -48.095 5.190 52.274 1.00 42.94 54 LEU B N 1
ATOM 4609 C CA . LEU B 1 62 ? -49.343 5.845 51.905 1.00 40.04 54 LEU B CA 1
ATOM 4610 C C . LEU B 1 62 ? -50.339 5.806 53.055 1.00 45.32 54 LEU B C 1
ATOM 4611 O O . LEU B 1 62 ? -50.422 4.818 53.791 1.00 48.25 54 LEU B O 1
ATOM 4616 N N . GLY B 1 63 ? -51.084 6.898 53.215 1.00 47.07 55 GLY B N 1
ATOM 4617 C CA . GLY B 1 63 ? -52.077 6.971 54.273 1.00 48.64 55 GLY B CA 1
ATOM 4618 C C . GLY B 1 63 ? -51.514 7.003 55.677 1.00 48.83 55 GLY B C 1
ATOM 4619 O O . GLY B 1 63 ? -52.209 6.621 56.616 1.00 57.47 55 GLY B O 1
ATOM 4620 N N . LYS B 1 64 ? -50.282 7.473 55.855 1.00 51.14 56 LYS B N 1
ATOM 4621 C CA . LYS B 1 64 ? -49.654 7.469 57.169 1.00 53.20 56 LYS B CA 1
ATOM 4622 C C . LYS B 1 64 ? -48.756 8.686 57.326 1.00 49.84 56 LYS B C 1
ATOM 4623 O O . LYS B 1 64 ? -48.430 9.384 56.367 1.00 43.45 56 LYS B O 1
ATOM 4629 N N . THR B 1 65 ? -48.359 8.936 58.563 1.00 52.93 57 THR B N 1
ATOM 4630 C CA . THR B 1 65 ? -47.401 9.985 58.840 1.00 48.39 57 THR B CA 1
ATOM 4631 C C . THR B 1 65 ? -46.007 9.398 58.679 1.00 46.63 57 THR B C 1
ATOM 4632 O O . THR B 1 65 ? -45.716 8.326 59.217 1.00 42.41 57 THR B O 1
ATOM 4636 N N . PHE B 1 66 ? -45.185 10.057 57.863 1.00 41.54 58 PHE B N 1
ATOM 4637 C CA . PHE B 1 66 ? -43.800 9.652 57.652 1.00 35.85 58 PHE B CA 1
ATOM 4638 C C . PHE B 1 66 ? -42.992 9.952 58.911 1.00 41.69 58 PHE B C 1
ATOM 4639 O O . PHE B 1 66 ? -42.917 11.109 59.337 1.00 49.58 58 PHE B O 1
ATOM 4647 N N . GLU B 1 67 ? -42.341 8.938 59.481 1.00 41.12 59 GLU B N 1
ATOM 4648 C CA . GLU B 1 67 ? -41.686 9.106 60.776 1.00 45.52 59 GLU B CA 1
ATOM 4649 C C . GLU B 1 67 ? -40.321 9.753 60.583 1.00 47.50 59 GLU B C 1
ATOM 4650 O O . GLU B 1 67 ? -39.474 9.240 59.843 1.00 48.47 59 GLU B O 1
ATOM 4652 N N . LEU B 1 68 ? -40.126 10.887 61.241 1.00 49.70 60 LEU B N 1
ATOM 4653 C CA . LEU B 1 68 ? -38.835 11.534 61.381 1.00 55.22 60 LEU B CA 1
ATOM 4654 C C . LEU B 1 68 ? -38.666 11.851 62.850 1.00 58.86 60 LEU B C 1
ATOM 4655 O O . LEU B 1 68 ? -39.603 12.329 63.494 1.00 72.63 60 LEU B O 1
ATOM 4660 N N . ASP B 1 69 ? -37.471 11.619 63.381 1.00 48.75 61 ASP B N 1
ATOM 4661 C CA . ASP B 1 69 ? -37.228 11.910 64.786 1.00 43.62 61 ASP B CA 1
ATOM 4662 C C . ASP B 1 69 ? -36.525 13.244 64.970 1.00 37.46 61 ASP B C 1
ATOM 4663 O O . ASP B 1 69 ? -35.771 13.427 65.928 1.00 47.55 61 ASP B O 1
ATOM 4668 N N . GLN B 1 70 ? -36.788 14.197 64.082 1.00 38.51 62 GLN B N 1
ATOM 4669 C CA . GLN B 1 70 ? -36.253 15.539 64.222 1.00 34.98 62 GLN B CA 1
ATOM 4670 C C . GLN B 1 70 ? -37.194 16.370 65.086 1.00 42.05 62 GLN B C 1
ATOM 4671 O O . GLN B 1 70 ? -38.350 15.983 65.301 1.00 48.20 62 GLN B O 1
ATOM 4677 N N . PRO B 1 71 ? -36.729 17.489 65.649 1.00 43.57 63 PRO B N 1
ATOM 4678 C CA . PRO B 1 71 ? -37.630 18.305 66.475 1.00 44.04 63 PRO B CA 1
ATOM 4679 C C . PRO B 1 71 ? -38.810 18.774 65.638 1.00 46.10 63 PRO B C 1
ATOM 4680 O O . PRO B 1 71 ? -38.635 19.383 64.584 1.00 47.49 63 PRO B O 1
ATOM 4684 N N . ALA B 1 72 ? -40.021 18.531 66.136 1.00 42.69 64 ALA B N 1
ATOM 4685 C CA . ALA B 1 72 ? -41.221 18.793 65.352 1.00 46.69 64 ALA B CA 1
ATOM 4686 C C . ALA B 1 72 ? -42.317 19.276 66.286 1.00 50.85 64 ALA B C 1
ATOM 4687 O O . ALA B 1 72 ? -42.246 19.077 67.496 1.00 46.87 64 ALA B O 1
ATOM 4689 N N . SER B 1 73 ? -43.334 19.919 65.708 1.00 52.00 65 SER B N 1
ATOM 4690 C CA . SER B 1 73 ? -44.349 20.640 66.471 1.00 52.54 65 SER B CA 1
ATOM 4691 C C . SER B 1 73 ? -45.531 19.799 66.944 1.00 57.54 65 SER B C 1
ATOM 4692 O O . SER B 1 73 ? -46.360 20.312 67.704 1.00 61.95 65 SER B O 1
ATOM 4695 N N . GLY B 1 74 ? -45.672 18.551 66.510 1.00 56.14 66 GLY B N 1
ATOM 4696 C CA . GLY B 1 74 ? -46.868 17.798 66.831 1.00 53.21 66 GLY B CA 1
ATOM 4697 C C . GLY B 1 74 ? -47.979 17.928 65.810 1.00 54.90 66 GLY B C 1
ATOM 4698 O O . GLY B 1 74 ? -48.909 17.111 65.814 1.00 54.18 66 GLY B O 1
ATOM 4699 N N . GLU B 1 75 ? -47.934 18.958 64.971 1.00 53.09 67 GLU B N 1
ATOM 4700 C CA . GLU B 1 75 ? -48.800 19.052 63.806 1.00 55.14 67 GLU B CA 1
ATOM 4701 C C . GLU B 1 75 ? -48.163 18.302 62.638 1.00 50.43 67 GLU B C 1
ATOM 4702 O O . GLU B 1 75 ? -46.955 18.061 62.613 1.00 47.39 67 GLU B O 1
ATOM 4708 N N . THR B 1 76 ? -48.977 17.966 61.643 1.00 53.57 68 THR B N 1
ATOM 4709 C CA . THR B 1 76 ? -48.456 17.355 60.432 1.00 46.56 68 THR B CA 1
ATOM 4710 C C . THR B 1 76 ? -48.759 18.255 59.241 1.00 50.65 68 THR B C 1
ATOM 4711 O O . THR B 1 76 ? -49.538 19.210 59.324 1.00 52.41 68 THR B O 1
ATOM 4715 N N . VAL B 1 77 ? -48.129 17.921 58.118 1.00 46.76 69 VAL B N 1
ATOM 4716 C CA . VAL B 1 77 ? -48.159 18.755 56.926 1.00 48.57 69 VAL B CA 1
ATOM 4717 C C . VAL B 1 77 ? -48.008 17.846 55.716 1.00 43.51 69 VAL B C 1
ATOM 4718 O O . VAL B 1 77 ? -47.407 16.772 55.800 1.00 45.41 69 VAL B O 1
ATOM 4722 N N . GLY B 1 78 ? -48.569 18.270 54.583 1.00 48.79 70 GLY B N 1
ATOM 4723 C CA . GLY B 1 78 ? -48.349 17.533 53.351 1.00 40.65 70 GLY B CA 1
ATOM 4724 C C . GLY B 1 78 ? -49.574 17.350 52.480 1.00 47.37 70 GLY B C 1
ATOM 4725 O O . GLY B 1 78 ? -50.598 16.827 52.932 1.00 46.19 70 GLY B O 1
ATOM 4726 N N . ALA B 1 79 ? -49.483 17.773 51.218 1.00 41.12 71 ALA B N 1
ATOM 4727 C CA . ALA B 1 79 ? -50.615 17.674 50.307 1.00 41.33 71 ALA B CA 1
ATOM 4728 C C . ALA B 1 79 ? -50.181 17.149 48.945 1.00 43.47 71 ALA B C 1
ATOM 4729 O O . ALA B 1 79 ? -50.685 17.592 47.909 1.00 40.29 71 ALA B O 1
ATOM 4731 N N . GLU B 1 80 ? -49.259 16.186 48.924 1.00 38.11 72 GLU B N 1
ATOM 4732 C CA . GLU B 1 80 ? -48.809 15.611 47.662 1.00 43.52 72 GLU B CA 1
ATOM 4733 C C . GLU B 1 80 ? -49.939 14.853 46.982 1.00 46.19 72 GLU B C 1
ATOM 4734 O O . GLU B 1 80 ? -50.720 14.156 47.642 1.00 41.39 72 GLU B O 1
ATOM 4740 N N . ARG B 1 81 ? -49.998 14.972 45.646 1.00 38.21 73 ARG B N 1
ATOM 4741 C CA . ARG B 1 81 ? -50.943 14.249 44.800 1.00 41.80 73 ARG B CA 1
ATOM 4742 C C . ARG B 1 81 ? -50.199 13.561 43.662 1.00 42.01 73 ARG B C 1
ATOM 4743 O O . ARG B 1 81 ? -49.264 14.126 43.085 1.00 41.22 73 ARG B O 1
ATOM 4751 N N . SER B 1 82 ? -50.626 12.350 43.333 1.00 40.10 74 SER B N 1
ATOM 4752 C CA . SER B 1 82 ? -50.011 11.589 42.250 1.00 40.57 74 SER B CA 1
ATOM 4753 C C . SER B 1 82 ? -50.569 12.024 40.896 1.00 38.10 74 SER B C 1
ATOM 4754 O O . SER B 1 82 ? -51.789 12.029 40.711 1.00 38.72 74 SER B O 1
ATOM 4757 N N . PRO B 1 83 ? -49.719 12.377 39.925 1.00 35.14 75 PRO B N 1
ATOM 4758 C CA . PRO B 1 83 ? -50.236 12.647 38.568 1.00 35.53 75 PRO B CA 1
ATOM 4759 C C . PRO B 1 83 ? -50.907 11.446 37.928 1.00 38.83 75 PRO B C 1
ATOM 4760 O O . PRO B 1 83 ? -51.668 11.617 36.964 1.00 38.58 75 PRO B O 1
ATOM 4764 N N . TYR B 1 84 ? -50.672 10.242 38.440 1.00 38.94 76 TYR B N 1
ATOM 4765 C CA . TYR B 1 84 ? -51.340 9.051 37.943 1.00 39.38 76 TYR B CA 1
ATOM 4766 C C . TYR B 1 84 ? -52.672 8.795 38.633 1.00 43.26 76 TYR B C 1
ATOM 4767 O O . TYR B 1 84 ? -53.349 7.823 38.291 1.00 43.47 76 TYR B O 1
ATOM 4776 N N . GLY B 1 85 ? -53.078 9.657 39.564 1.00 35.92 77 GLY B N 1
ATOM 4777 C CA . GLY B 1 85 ? -54.378 9.534 40.183 1.00 43.35 77 GLY B CA 1
ATOM 4778 C C . GLY B 1 85 ? -54.449 8.614 41.383 1.00 41.55 77 GLY B C 1
ATOM 4779 O O . GLY B 1 85 ? -55.552 8.351 41.869 1.00 48.92 77 GLY B O 1
ATOM 4780 N N . VAL B 1 86 ? -53.324 8.100 41.861 1.00 41.62 78 VAL B N 1
ATOM 4781 C CA . VAL B 1 86 ? -53.318 7.257 43.055 1.00 45.21 78 VAL B CA 1
ATOM 4782 C C . VAL B 1 86 ? -53.470 8.134 44.288 1.00 45.81 78 VAL B C 1
ATOM 4783 O O . VAL B 1 86 ? -52.819 9.180 44.409 1.00 44.94 78 VAL B O 1
ATOM 4787 N N . ALA B 1 87 ? -54.320 7.708 45.220 1.00 43.56 79 ALA B N 1
ATOM 4788 C CA . ALA B 1 87 ? -54.413 8.400 46.500 1.00 43.71 79 ALA B CA 1
ATOM 4789 C C . ALA B 1 87 ? -53.105 8.224 47.271 1.00 43.95 79 ALA B C 1
ATOM 4790 O O . ALA B 1 87 ? -52.610 7.102 47.421 1.00 45.58 79 ALA B O 1
ATOM 4792 N N . LEU B 1 88 ? -52.521 9.332 47.731 1.00 41.01 80 LEU B N 1
ATOM 4793 C CA . LEU B 1 88 ? -51.294 9.269 48.522 1.00 39.25 80 LEU B CA 1
ATOM 4794 C C . LEU B 1 88 ? -51.564 9.437 50.018 1.00 43.26 80 LEU B C 1
ATOM 4795 O O . LEU B 1 88 ? -51.241 8.545 50.808 1.00 48.75 80 LEU B O 1
ATOM 4800 N N . ASP B 1 89 ? -52.163 10.562 50.420 1.00 38.51 81 ASP B N 1
ATOM 4801 C CA . ASP B 1 89 ? -52.476 10.856 51.822 1.00 43.99 81 ASP B CA 1
ATOM 4802 C C . ASP B 1 89 ? -51.269 10.633 52.730 1.00 45.18 81 ASP B C 1
ATOM 4803 O O . ASP B 1 89 ? -51.360 10.006 53.787 1.00 42.94 81 ASP B O 1
ATOM 4808 N N . ILE B 1 90 ? -50.127 11.157 52.304 1.00 44.13 82 ILE B N 1
ATOM 4809 C CA . ILE B 1 90 ? -48.901 11.097 53.088 1.00 43.40 82 ILE B CA 1
ATOM 4810 C C . ILE B 1 90 ? -48.820 12.357 53.927 1.00 43.69 82 ILE B C 1
ATOM 4811 O O . ILE B 1 90 ? -49.056 13.464 53.428 1.00 39.47 82 ILE B O 1
ATOM 4816 N N . ARG B 1 91 ? -48.459 12.202 55.196 1.00 40.48 83 ARG B N 1
ATOM 4817 C CA . ARG B 1 91 ? -48.229 13.346 56.058 1.00 42.76 83 ARG B CA 1
ATOM 4818 C C . ARG B 1 91 ? -46.823 13.290 56.640 1.00 43.73 83 ARG B C 1
ATOM 4819 O O . ARG B 1 91 ? -46.233 12.215 56.802 1.00 37.73 83 ARG B O 1
ATOM 4827 N N . TYR B 1 92 ? -46.294 14.466 56.951 1.00 40.55 84 TYR B N 1
ATOM 4828 C CA . TYR B 1 92 ? -44.973 14.617 57.527 1.00 41.09 84 TYR B CA 1
ATOM 4829 C C . TYR B 1 92 ? -45.079 15.454 58.792 1.00 41.45 84 TYR B C 1
ATOM 4830 O O . TYR B 1 92 ? -45.950 16.322 58.892 1.00 40.53 84 TYR B O 1
ATOM 4839 N N . PRO B 1 93 ? -44.211 15.215 59.772 1.00 39.75 85 PRO B N 1
ATOM 4840 C CA . PRO B 1 93 ? -44.207 16.068 60.968 1.00 43.95 85 PRO B CA 1
ATOM 4841 C C . PRO B 1 93 ? -43.813 17.483 60.584 1.00 41.48 85 PRO B C 1
ATOM 4842 O O . PRO B 1 93 ? -42.865 17.698 59.820 1.00 42.38 85 PRO B O 1
ATOM 4846 N N . LYS B 1 94 ? -44.580 18.451 61.067 1.00 39.65 86 LYS B N 1
ATOM 4847 C CA . LYS B 1 94 ? -44.325 19.849 60.746 1.00 38.91 86 LYS B CA 1
ATOM 4848 C C . LYS B 1 94 ? -43.285 20.395 61.715 1.00 36.91 86 LYS B C 1
ATOM 4849 O O . LYS B 1 94 ? -43.497 20.370 62.930 1.00 37.22 86 LYS B O 1
ATOM 4855 N N . SER B 1 95 ? -42.172 20.898 61.189 1.00 36.91 87 SER B N 1
ATOM 4856 C CA . SER B 1 95 ? -41.151 21.513 62.025 1.00 38.00 87 SER B CA 1
ATOM 4857 C C . SER B 1 95 ? -41.052 22.991 61.679 1.00 39.49 87 SER B C 1
ATOM 4858 O O . SER B 1 95 ? -41.240 23.390 60.527 1.00 41.83 87 SER B O 1
ATOM 4861 N N . THR B 1 96 ? -40.710 23.770 62.651 1.00 41.26 88 THR B N 1
ATOM 4862 C CA . THR B 1 96 ? -40.588 25.173 62.305 1.00 38.58 88 THR B CA 1
ATOM 4863 C C . THR B 1 96 ? -39.181 25.448 61.800 1.00 40.72 88 THR B C 1
ATOM 4864 O O . THR B 1 96 ? -38.232 24.759 62.189 1.00 35.42 88 THR B O 1
ATOM 4868 N N . PRO B 1 97 ? -39.037 26.467 60.956 1.00 40.52 89 PRO B N 1
ATOM 4869 C CA . PRO B 1 97 ? -37.685 26.913 60.580 1.00 39.24 89 PRO B CA 1
ATOM 4870 C C . PRO B 1 97 ? -36.807 27.203 61.789 1.00 38.16 89 PRO B C 1
ATOM 4871 O O . PRO B 1 97 ? -35.640 26.785 61.819 1.00 34.03 89 PRO B O 1
ATOM 4875 N N . ASP B 1 98 ? -37.354 27.896 62.797 1.00 34.38 90 ASP B N 1
ATOM 4876 C CA . ASP B 1 98 ? -36.637 28.122 64.045 1.00 37.53 90 ASP B CA 1
ATOM 4877 C C . ASP B 1 98 ? -36.101 26.813 64.606 1.00 37.99 90 ASP B C 1
ATOM 4878 O O . ASP B 1 98 ? -34.916 26.703 64.945 1.00 37.45 90 ASP B O 1
ATOM 4883 N N . ALA B 1 99 ? -36.973 25.806 64.721 1.00 36.86 91 ALA B N 1
ATOM 4884 C CA . ALA B 1 99 ? -36.561 24.537 65.313 1.00 41.33 91 ALA B CA 1
ATOM 4885 C C . ALA B 1 99 ? -35.476 23.858 64.482 1.00 41.20 91 ALA B C 1
ATOM 4886 O O . ALA B 1 99 ? -34.522 23.299 65.036 1.00 40.35 91 ALA B O 1
ATOM 4888 N N . LEU B 1 100 ? -35.587 23.903 63.150 1.00 29.96 92 LEU B N 1
ATOM 4889 C CA . LEU B 1 100 ? -34.593 23.204 62.342 1.00 30.66 92 LEU B CA 1
ATOM 4890 C C . LEU B 1 100 ? -33.265 23.952 62.324 1.00 27.31 92 LEU B C 1
ATOM 4891 O O . LEU B 1 100 ? -32.198 23.326 62.334 1.00 31.36 92 LEU B O 1
ATOM 4896 N N . ILE B 1 101 ? -33.301 25.287 62.321 1.00 30.61 93 ILE B N 1
ATOM 4897 C CA . ILE B 1 101 ? -32.061 26.059 62.403 1.00 27.14 93 ILE B CA 1
ATOM 4898 C C . ILE B 1 101 ? -31.332 25.767 63.711 1.00 31.21 93 ILE B C 1
ATOM 4899 O O . ILE B 1 101 ? -30.099 25.619 63.740 1.00 26.98 93 ILE B O 1
ATOM 4904 N N . ALA B 1 102 ? -32.082 25.675 64.812 1.00 29.54 94 ALA B N 1
ATOM 4905 C CA . ALA B 1 102 ? -31.480 25.340 66.098 1.00 28.50 94 ALA B CA 1
ATOM 4906 C C . ALA B 1 102 ? -30.904 23.931 66.085 1.00 34.96 94 ALA B C 1
ATOM 4907 O O . ALA B 1 102 ? -29.785 23.705 66.559 1.00 36.62 94 ALA B O 1
ATOM 4909 N N . ALA B 1 103 ? -31.650 22.972 65.531 1.00 34.46 95 ALA B N 1
ATOM 4910 C CA . ALA B 1 103 ? -31.168 21.598 65.509 1.00 35.91 95 ALA B CA 1
ATOM 4911 C C . ALA B 1 103 ? -29.925 21.463 64.628 1.00 29.78 95 ALA B C 1
ATOM 4912 O O . ALA B 1 103 ? -28.992 20.729 64.978 1.00 30.37 95 ALA B O 1
ATOM 4914 N N . ALA B 1 104 ? -29.883 22.166 63.491 1.00 33.77 96 ALA B N 1
ATOM 4915 C CA . ALA B 1 104 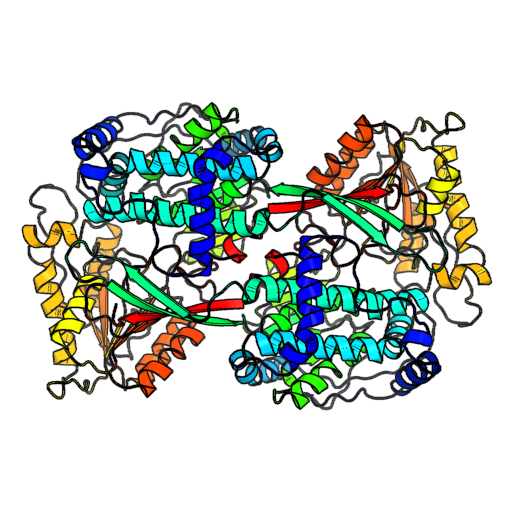? -28.680 22.137 62.660 1.00 26.01 96 ALA B CA 1
ATOM 4916 C C . ALA B 1 104 ? -27.499 22.756 63.399 1.00 32.91 96 ALA B C 1
ATOM 4917 O O . ALA B 1 104 ? -26.401 22.191 63.418 1.00 34.49 96 ALA B O 1
ATOM 4919 N N . ALA B 1 105 ? -27.717 23.909 64.042 1.00 32.16 97 ALA B N 1
ATOM 4920 C CA . ALA B 1 105 ? -26.633 24.571 64.759 1.00 29.88 97 ALA B CA 1
ATOM 4921 C C . ALA B 1 105 ? -26.064 23.667 65.849 1.00 34.90 97 ALA B C 1
ATOM 4922 O O . ALA B 1 105 ? -24.845 23.599 66.030 1.00 37.83 97 ALA B O 1
ATOM 4924 N N . ALA B 1 106 ? -26.933 22.940 66.565 1.00 30.25 98 ALA B N 1
ATOM 4925 C CA . ALA B 1 106 ? -26.446 22.029 67.604 1.00 38.98 98 ALA B CA 1
ATOM 4926 C C . ALA B 1 106 ? -25.659 20.873 67.008 1.00 38.55 98 ALA B C 1
ATOM 4927 O O . ALA B 1 106 ? -24.768 20.323 67.672 1.00 33.32 98 ALA B O 1
ATOM 4929 N N . ALA B 1 107 ? -25.962 20.503 65.764 1.00 37.24 99 ALA B N 1
ATOM 4930 C CA . ALA B 1 107 ? -25.282 19.402 65.100 1.00 39.10 99 ALA B CA 1
ATOM 4931 C C . ALA B 1 107 ? -23.946 19.790 64.474 1.00 38.15 99 ALA B C 1
ATOM 4932 O O . ALA B 1 107 ? -23.162 18.890 64.155 1.00 39.90 99 ALA B O 1
ATOM 4934 N N . GLN B 1 108 ? -23.640 21.088 64.333 1.00 36.07 100 GLN B N 1
ATOM 4935 C CA A GLN B 1 108 ? -22.543 21.506 63.458 0.53 34.02 100 GLN B CA 1
ATOM 4936 C CA B GLN B 1 108 ? -22.547 21.468 63.440 0.47 34.16 100 GLN B CA 1
ATOM 4937 C C . GLN B 1 108 ? -21.181 21.132 64.029 1.00 36.60 100 GLN B C 1
ATOM 4938 O O . GLN B 1 108 ? -20.272 20.739 63.288 1.00 32.55 100 GLN B O 1
ATOM 4949 N N . ARG B 1 109 ? -21.013 21.254 65.346 1.00 32.71 101 ARG B N 1
ATOM 4950 C CA . ARG B 1 109 ? -19.668 21.200 65.914 1.00 34.42 101 ARG B CA 1
ATOM 4951 C C . ARG B 1 109 ? -19.004 19.843 65.702 1.00 30.80 101 ARG B C 1
ATOM 4952 O O . ARG B 1 109 ? -17.892 19.771 65.167 1.00 32.35 101 ARG B O 1
ATOM 4960 N N . THR B 1 110 ? -19.624 18.757 66.183 1.00 31.63 102 THR B N 1
ATOM 4961 C CA . THR B 1 110 ? -18.947 17.466 66.068 1.00 31.78 102 THR B CA 1
ATOM 4962 C C . THR B 1 110 ? -18.846 17.033 64.609 1.00 31.09 102 THR B C 1
ATOM 4963 O O . THR B 1 110 ? -17.883 16.359 64.223 1.00 34.17 102 THR B O 1
ATOM 4967 N N . TRP B 1 111 ? -19.801 17.437 63.781 1.00 34.07 103 TRP B N 1
ATOM 4968 C CA . TRP B 1 111 ? -19.697 17.154 62.352 1.00 25.96 103 TRP B CA 1
ATOM 4969 C C . TRP B 1 111 ? -18.463 17.842 61.761 1.00 34.35 103 TRP B C 1
ATOM 4970 O O . TRP B 1 111 ? -17.604 17.187 61.160 1.00 30.60 103 TRP B O 1
ATOM 4981 N N . ARG B 1 112 ? -18.318 19.152 62.007 1.00 32.38 104 ARG B N 1
ATOM 4982 C CA . ARG B 1 112 ? -17.164 19.905 61.515 1.00 32.04 104 ARG B CA 1
ATOM 4983 C C . ARG B 1 112 ? -15.852 19.306 62.001 1.00 37.21 104 ARG B C 1
ATOM 4984 O O . ARG B 1 112 ? -14.904 19.144 61.223 1.00 36.36 104 ARG B O 1
ATOM 4992 N N . GLU B 1 113 ? -15.781 18.965 63.293 1.00 29.74 105 GLU B N 1
ATOM 4993 C CA . GLU B 1 113 ? -14.525 18.514 63.874 1.00 29.53 105 GLU B CA 1
ATOM 4994 C C . GLU B 1 113 ? -14.067 17.186 63.298 1.00 35.00 105 GLU B C 1
ATOM 4995 O O . GLU B 1 113 ? -12.870 16.883 63.343 1.00 36.06 105 GLU B O 1
ATOM 5001 N N . ALA B 1 114 ? -14.979 16.402 62.727 1.00 37.45 106 ALA B N 1
ATOM 5002 C CA . ALA B 1 114 ? -14.573 15.110 62.198 1.00 40.05 106 ALA B CA 1
ATOM 5003 C C . ALA B 1 114 ? -13.791 15.247 60.898 1.00 33.84 106 ALA B C 1
ATOM 5004 O O . ALA B 1 114 ? -13.066 14.318 60.531 1.00 35.76 106 ALA B O 1
ATOM 5006 N N . GLY B 1 115 ? -13.886 16.390 60.225 1.00 30.17 107 GLY B N 1
ATOM 5007 C CA . GLY B 1 115 ? -13.014 16.704 59.108 1.00 32.43 107 GLY B CA 1
ATOM 5008 C C . GLY B 1 115 ? -13.395 16.041 57.792 1.00 34.86 107 GLY B C 1
ATOM 5009 O O . GLY B 1 115 ? -14.321 15.227 57.719 1.00 32.87 107 GLY B O 1
ATOM 5010 N N . PRO B 1 116 ? -12.645 16.366 56.729 1.00 37.38 108 PRO B N 1
ATOM 5011 C CA . PRO B 1 116 ? -13.053 15.942 55.373 1.00 34.09 108 PRO B CA 1
ATOM 5012 C C . PRO B 1 116 ? -13.236 14.442 55.189 1.00 34.02 108 PRO B C 1
ATOM 5013 O O . PRO B 1 116 ? -14.141 14.035 54.449 1.00 34.56 108 PRO B O 1
ATOM 5017 N N . SER B 1 117 ? -12.404 13.597 55.808 1.00 30.74 109 SER B N 1
ATOM 5018 C CA . SER B 1 117 ? -12.543 12.169 55.536 1.00 37.78 109 SER B CA 1
ATOM 5019 C C . SER B 1 117 ? -13.885 11.651 56.026 1.00 42.40 109 SER B C 1
ATOM 5020 O O . SER B 1 117 ? -14.455 10.732 55.421 1.00 38.33 109 SER B O 1
ATOM 5023 N N . ALA B 1 118 ? -14.415 12.251 57.100 1.00 33.90 110 ALA B N 1
ATOM 5024 C CA . ALA B 1 118 ? -15.747 11.897 57.581 1.00 30.15 110 ALA B CA 1
ATOM 5025 C C . ALA B 1 118 ? -16.836 12.439 56.665 1.00 29.86 110 ALA B C 1
ATOM 5026 O O . ALA B 1 118 ? -17.800 11.728 56.350 1.00 36.93 110 ALA B O 1
ATOM 5028 N N . TRP B 1 119 ? -16.706 13.692 56.222 1.00 30.43 111 TRP B N 1
ATOM 5029 C CA . TRP B 1 119 ? -17.725 14.257 55.341 1.00 30.16 111 TRP B CA 1
ATOM 5030 C C . TRP B 1 119 ? -17.829 13.447 54.054 1.00 34.46 111 TRP B C 1
ATOM 5031 O O . TRP B 1 119 ? -18.931 13.112 53.601 1.00 33.03 111 TRP B O 1
ATOM 5042 N N . ILE B 1 120 ? -16.682 13.105 53.463 1.00 30.28 112 ILE B N 1
ATOM 5043 C CA . ILE B 1 120 ? -16.683 12.330 52.227 1.00 30.12 112 ILE B CA 1
ATOM 5044 C C . ILE B 1 120 ? -17.152 10.901 52.493 1.00 31.26 112 ILE B C 1
ATOM 5045 O O . ILE B 1 120 ? -17.980 10.348 51.757 1.00 27.20 112 ILE B O 1
ATOM 5050 N N . GLY B 1 121 ? -16.633 10.280 53.554 1.00 29.53 113 GLY B N 1
ATOM 5051 C CA . GLY B 1 121 ? -16.989 8.896 53.830 1.00 30.68 113 GLY B CA 1
ATOM 5052 C C . GLY B 1 121 ? -18.470 8.712 54.103 1.00 34.24 113 GLY B C 1
ATOM 5053 O O . GLY B 1 121 ? -19.106 7.799 53.570 1.00 38.50 113 GLY B O 1
ATOM 5054 N N . VAL B 1 122 ? -19.037 9.575 54.950 1.00 29.68 114 VAL B N 1
ATOM 5055 C CA . VAL B 1 122 ? -20.465 9.506 55.240 1.00 32.98 114 VAL B CA 1
ATOM 5056 C C . VAL B 1 122 ? -21.285 9.750 53.974 1.00 29.43 114 VAL B C 1
ATOM 5057 O O . VAL B 1 122 ? -22.253 9.033 53.696 1.00 32.48 114 VAL B O 1
ATOM 5061 N N . SER B 1 123 ? -20.899 10.750 53.175 1.00 28.63 115 SER B N 1
ATOM 5062 C CA . SER B 1 123 ? -21.610 11.029 51.929 1.00 31.75 115 SER B CA 1
ATOM 5063 C C . SER B 1 123 ? -21.641 9.799 51.022 1.00 33.35 115 SER B C 1
ATOM 5064 O O . SER B 1 123 ? -22.697 9.417 50.504 1.00 35.22 115 SER B O 1
ATOM 5067 N N . LEU B 1 124 ? -20.493 9.146 50.847 1.00 28.85 116 LEU B N 1
ATOM 5068 C CA . LEU B 1 124 ? -20.427 7.979 49.970 1.00 33.80 116 LEU B CA 1
ATOM 5069 C C . LEU B 1 124 ? -21.197 6.794 50.541 1.00 35.68 116 LEU B C 1
ATOM 5070 O O . LEU B 1 124 ? -21.788 6.021 49.778 1.00 33.68 116 LEU B O 1
ATOM 5075 N N . GLU B 1 125 ? -21.223 6.638 51.868 1.00 33.95 117 GLU B N 1
ATOM 5076 C CA . GLU B 1 125 ? -22.032 5.568 52.445 1.00 33.32 117 GLU B CA 1
ATOM 5077 C C . GLU B 1 125 ? -23.519 5.821 52.217 1.00 31.62 117 GLU B C 1
ATOM 5078 O O . GLU B 1 125 ? -24.264 4.898 51.864 1.00 32.48 117 GLU B O 1
ATOM 5084 N N . ILE B 1 126 ? -23.964 7.067 52.391 1.00 28.02 118 ILE B N 1
ATOM 5085 C CA . ILE B 1 126 ? -25.355 7.416 52.100 1.00 29.82 118 ILE B CA 1
ATOM 5086 C C . ILE B 1 126 ? -25.703 7.081 50.650 1.00 34.64 118 ILE B C 1
ATOM 5087 O O . ILE B 1 126 ? -26.731 6.450 50.370 1.00 35.24 118 ILE B O 1
ATOM 5092 N N . LEU B 1 127 ? -24.841 7.480 49.707 1.00 28.28 119 LEU B N 1
ATOM 5093 C CA . LEU B 1 127 ? -25.100 7.192 48.298 1.00 32.90 119 LEU B CA 1
ATOM 5094 C C . LEU B 1 127 ? -25.228 5.696 48.066 1.00 29.40 119 LEU B C 1
ATOM 5095 O O . LEU B 1 127 ? -26.093 5.249 47.304 1.00 30.11 119 LEU B O 1
ATOM 5100 N N . ALA B 1 128 ? -24.388 4.899 48.736 1.00 36.28 120 ALA B N 1
ATOM 5101 C CA . ALA B 1 128 ? -24.491 3.449 48.625 1.00 36.09 120 ALA B CA 1
ATOM 5102 C C . ALA B 1 128 ? -25.855 2.956 49.099 1.00 40.50 120 ALA B C 1
ATOM 5103 O O . ALA B 1 128 ? -26.456 2.069 48.478 1.00 32.01 120 ALA B O 1
ATOM 5105 N N . ARG B 1 129 ? -26.363 3.514 50.204 1.00 35.34 121 ARG B N 1
ATOM 5106 C CA . ARG B 1 129 ? -27.660 3.063 50.700 1.00 32.31 121 ARG B CA 1
ATOM 5107 C C . ARG B 1 129 ? -28.804 3.574 49.827 1.00 34.62 121 ARG B C 1
ATOM 5108 O O . ARG B 1 129 ? -29.791 2.865 49.614 1.00 34.13 121 ARG B O 1
ATOM 5116 N N . LEU B 1 130 ? -28.686 4.793 49.306 1.00 30.61 122 LEU B N 1
ATOM 5117 C CA . LEU B 1 130 ? -29.713 5.304 48.405 1.00 33.17 122 LEU B CA 1
ATOM 5118 C C . LEU B 1 130 ? -29.835 4.425 47.164 1.00 37.18 122 LEU B C 1
ATOM 5119 O O . LEU B 1 130 ? -30.948 4.136 46.710 1.00 39.45 122 LEU B O 1
ATOM 5124 N N . ASN B 1 131 ? -28.705 3.958 46.621 1.00 33.12 123 ASN B N 1
ATOM 5125 C CA . ASN B 1 131 ? -28.773 3.044 45.484 1.00 36.25 123 ASN B CA 1
ATOM 5126 C C . ASN B 1 131 ? -29.542 1.778 45.846 1.00 38.98 123 ASN B C 1
ATOM 5127 O O . ASN B 1 131 ? -30.350 1.288 45.050 1.00 35.17 123 ASN B O 1
ATOM 5132 N N . ARG B 1 132 ? -29.298 1.228 47.043 1.00 36.61 124 ARG B N 1
ATOM 5133 C CA . ARG B 1 132 ? -30.038 0.046 47.477 1.00 40.97 124 ARG B CA 1
ATOM 5134 C C . ARG B 1 132 ? -31.530 0.321 47.609 1.00 37.94 124 ARG B C 1
ATOM 5135 O O . ARG B 1 132 ? -32.337 -0.605 47.497 1.00 40.87 124 ARG B O 1
ATOM 5143 N N . ALA B 1 133 ? -31.915 1.571 47.843 1.00 38.11 125 ALA B N 1
ATOM 5144 C CA . ALA B 1 133 ? -33.312 1.959 47.939 1.00 37.17 125 ALA B CA 1
ATOM 5145 C C . ALA B 1 133 ? -33.880 2.478 46.615 1.00 35.13 125 ALA B C 1
ATOM 5146 O O . ALA B 1 133 ? -34.919 3.145 46.625 1.00 36.71 125 ALA B O 1
ATOM 5148 N N . SER B 1 134 ? -33.231 2.175 45.483 1.00 34.99 126 SER B N 1
ATOM 5149 C CA . SER B 1 134 ? -33.575 2.824 44.215 1.00 33.72 126 SER B CA 1
ATOM 5150 C C . SER B 1 134 ? -35.013 2.548 43.784 1.00 31.31 126 SER B C 1
ATOM 5151 O O . SER B 1 134 ? -35.676 3.430 43.228 1.00 31.99 126 SER B O 1
ATOM 5154 N N . PHE B 1 135 ? -35.512 1.333 44.011 1.00 31.82 127 PHE B N 1
ATOM 5155 C CA . PHE B 1 135 ? -36.878 1.027 43.589 1.00 34.23 127 PHE B CA 1
ATOM 5156 C C . PHE B 1 135 ? -37.903 1.794 44.420 1.00 39.38 127 PHE B C 1
ATOM 5157 O O . PHE B 1 135 ? -38.833 2.395 43.871 1.00 37.87 127 PHE B O 1
ATOM 5165 N N . GLU B 1 136 ? -37.739 1.798 45.748 1.00 38.38 128 GLU B N 1
ATOM 5166 C CA . GLU B 1 136 ? -38.642 2.561 46.603 1.00 36.05 128 GLU B CA 1
ATOM 5167 C C . GLU B 1 136 ? -38.642 4.036 46.219 1.00 38.96 128 GLU B C 1
ATOM 5168 O O . GLU B 1 136 ? -39.701 4.673 46.146 1.00 39.75 128 GLU B O 1
ATOM 5174 N N . ILE B 1 137 ? -37.457 4.591 45.962 1.00 35.74 129 ILE B N 1
ATOM 5175 C CA . ILE B 1 137 ? -37.356 5.978 45.525 1.00 31.85 129 ILE B CA 1
ATOM 5176 C C . ILE B 1 137 ? -37.994 6.161 44.146 1.00 37.33 129 ILE B C 1
ATOM 5177 O O . ILE B 1 137 ? -38.665 7.168 43.892 1.00 35.99 129 ILE B O 1
ATOM 5182 N N . ALA B 1 138 ? -37.811 5.188 43.244 1.00 35.44 130 ALA B N 1
ATOM 5183 C CA . ALA B 1 138 ? -38.406 5.279 41.908 1.00 33.79 130 ALA B CA 1
ATOM 5184 C C . ALA B 1 138 ? -39.926 5.384 41.981 1.00 31.38 130 ALA B C 1
ATOM 5185 O O . ALA B 1 138 ? -40.533 6.238 41.330 1.00 32.82 130 ALA B O 1
ATOM 5187 N N . TYR B 1 139 ? -40.566 4.518 42.769 1.00 30.39 131 TYR B N 1
ATOM 5188 C CA . TYR B 1 139 ? -42.015 4.615 42.892 1.00 31.50 131 TYR B CA 1
ATOM 5189 C C . TYR B 1 139 ? -42.423 5.941 43.509 1.00 37.30 131 TYR B C 1
ATOM 5190 O O . TYR B 1 139 ? -43.440 6.525 43.121 1.00 42.21 131 TYR B O 1
ATOM 5199 N N . SER B 1 140 ? -41.637 6.448 44.461 1.00 35.02 132 SER B N 1
ATOM 5200 C CA . SER B 1 140 ? -42.005 7.722 45.071 1.00 35.03 132 SER B CA 1
ATOM 5201 C C . SER B 1 140 ? -41.832 8.881 44.092 1.00 29.99 132 SER B C 1
ATOM 5202 O O . SER B 1 140 ? -42.615 9.835 44.120 1.00 36.03 132 SER B O 1
ATOM 5205 N N . VAL B 1 141 ? -40.838 8.809 43.206 1.00 33.11 133 VAL B N 1
ATOM 5206 C CA . VAL B 1 141 ? -40.671 9.845 42.185 1.00 29.99 133 VAL B CA 1
ATOM 5207 C C . VAL B 1 141 ? -41.806 9.768 41.167 1.00 31.79 133 VAL B C 1
ATOM 5208 O O . VAL B 1 141 ? -42.385 10.790 40.783 1.00 30.35 133 VAL B O 1
ATOM 5212 N N . MET B 1 142 ? -42.161 8.552 40.747 1.00 30.61 134 MET B N 1
ATOM 5213 C CA . MET B 1 142 ? -43.240 8.357 39.779 1.00 35.19 134 MET B CA 1
ATOM 5214 C C . MET B 1 142 ? -44.556 8.974 40.257 1.00 37.20 134 MET B C 1
ATOM 5215 O O . MET B 1 142 ? -45.242 9.672 39.498 1.00 32.25 134 MET B O 1
ATOM 5220 N N . HIS B 1 143 ? -44.931 8.728 41.514 1.00 35.67 135 HIS B N 1
ATOM 5221 C CA . HIS B 1 143 ? -46.229 9.161 42.010 1.00 38.60 135 HIS B CA 1
ATOM 5222 C C . HIS B 1 143 ? -46.188 10.524 42.701 1.00 40.61 135 HIS B C 1
ATOM 5223 O O . HIS B 1 143 ? -47.135 10.881 43.406 1.00 45.08 135 HIS B O 1
ATOM 5230 N N . THR B 1 144 ? -45.130 11.293 42.503 1.00 36.47 136 THR B N 1
ATOM 5231 C CA . THR B 1 144 ? -45.157 12.718 42.802 1.00 33.75 136 THR B CA 1
ATOM 5232 C C . THR B 1 144 ? -44.903 13.575 41.577 1.00 36.75 136 THR B C 1
ATOM 5233 O O . THR B 1 144 ? -45.561 14.604 41.407 1.00 38.82 136 THR B O 1
ATOM 5237 N N . THR B 1 145 ? -43.947 13.188 40.732 1.00 31.89 137 THR B N 1
ATOM 5238 C CA . THR B 1 145 ? -43.591 13.955 39.545 1.00 35.27 137 THR B CA 1
ATOM 5239 C C . THR B 1 145 ? -44.368 13.542 38.301 1.00 31.38 137 THR B C 1
ATOM 5240 O O . THR B 1 145 ? -44.492 14.347 37.370 1.00 29.90 137 THR B O 1
ATOM 5244 N N . GLY B 1 146 ? -44.870 12.309 38.252 1.00 33.18 138 GLY B N 1
ATOM 5245 C CA . GLY B 1 146 ? -45.530 11.795 37.070 1.00 29.48 138 GLY B CA 1
ATOM 5246 C C . GLY B 1 146 ? -44.619 11.146 36.049 1.00 31.39 138 GLY B C 1
ATOM 5247 O O . GLY B 1 146 ? -45.104 10.729 34.988 1.00 31.50 138 GLY B O 1
ATOM 5248 N N . GLN B 1 147 ? -43.318 11.056 36.318 1.00 34.30 139 GLN B N 1
ATOM 5249 C CA . GLN B 1 147 ? -42.421 10.389 35.387 1.00 32.79 139 GLN B CA 1
ATOM 5250 C C . GLN B 1 147 ? -42.800 8.921 35.258 1.00 39.01 139 GLN B C 1
ATOM 5251 O O . GLN B 1 147 ? -43.131 8.261 36.249 1.00 40.70 139 GLN B O 1
ATOM 5257 N N . ALA B 1 148 ? -42.757 8.412 34.027 1.00 36.15 140 ALA B N 1
ATOM 5258 C CA . ALA B 1 148 ? -42.953 6.986 33.812 1.00 34.68 140 ALA B CA 1
ATOM 5259 C C . ALA B 1 148 ? -41.888 6.210 34.576 1.00 33.46 140 ALA B C 1
ATOM 5260 O O . ALA B 1 148 ? -40.794 6.717 34.839 1.00 30.99 140 ALA B O 1
ATOM 5262 N N . PHE B 1 149 ? -42.206 4.958 34.917 1.00 38.04 141 PHE B N 1
ATOM 5263 C CA . PHE B 1 149 ? -41.391 4.237 35.892 1.00 37.58 141 PHE B CA 1
ATOM 5264 C C . PHE B 1 149 ? -39.924 4.194 35.499 1.00 38.14 141 PHE B C 1
ATOM 5265 O O . PHE B 1 149 ? -39.042 4.460 36.326 1.00 37.12 141 PHE B O 1
ATOM 5273 N N . MET B 1 150 ? -39.642 3.838 34.241 1.00 37.74 142 MET B N 1
ATOM 5274 C CA . MET B 1 150 ? -38.252 3.662 33.832 1.00 38.14 142 MET B CA 1
ATOM 5275 C C . MET B 1 150 ? -37.466 4.952 34.021 1.00 37.45 142 MET B C 1
ATOM 5276 O O . MET B 1 150 ? -36.346 4.930 34.551 1.00 36.16 142 MET B O 1
ATOM 5281 N N . MET B 1 151 ? -38.047 6.092 33.626 1.00 29.23 143 MET B N 1
ATOM 5282 C CA . MET B 1 151 ? -37.363 7.363 33.850 1.00 37.21 143 MET B CA 1
ATOM 5283 C C . MET B 1 151 ? -37.307 7.723 35.334 1.00 32.24 143 MET B C 1
ATOM 5284 O O . MET B 1 151 ? -36.310 8.288 35.797 1.00 30.39 143 MET B O 1
ATOM 5289 N N . ALA B 1 152 ? -38.380 7.439 36.089 1.00 32.85 144 ALA B N 1
ATOM 5290 C CA . ALA B 1 152 ? -38.369 7.742 37.520 1.00 34.71 144 ALA B CA 1
ATOM 5291 C C . ALA B 1 152 ? -37.251 6.990 38.223 1.00 37.93 144 ALA B C 1
ATOM 5292 O O . ALA B 1 152 ? -36.587 7.535 39.110 1.00 36.71 144 ALA B O 1
ATOM 5294 N N . PHE B 1 153 ? -37.024 5.737 37.824 1.00 36.35 145 PHE B N 1
ATOM 5295 C CA . PHE B 1 153 ? -35.932 4.948 38.384 1.00 35.65 145 PHE B CA 1
ATOM 5296 C C . PHE B 1 153 ? -34.581 5.562 38.034 1.00 37.00 145 PHE B C 1
ATOM 5297 O O . PHE B 1 153 ? -33.758 5.818 38.916 1.00 33.69 145 PHE B O 1
ATOM 5305 N N . GLN B 1 154 ? -34.331 5.810 36.748 1.00 35.37 146 GLN B N 1
ATOM 5306 C CA . GLN B 1 154 ? -33.023 6.325 36.356 1.00 38.87 146 GLN B CA 1
ATOM 5307 C C . GLN B 1 154 ? -32.799 7.732 36.894 1.00 44.03 146 GLN B C 1
ATOM 5308 O O . GLN B 1 154 ? -31.841 7.982 37.633 1.00 45.96 146 GLN B O 1
ATOM 5314 N N . ALA B 1 155 ? -33.699 8.657 36.568 1.00 48.07 147 ALA B N 1
ATOM 5315 C CA . ALA B 1 155 ? -33.518 10.040 36.992 1.00 44.49 147 ALA B CA 1
ATOM 5316 C C . ALA B 1 155 ? -33.652 10.199 38.499 1.00 45.13 147 ALA B C 1
ATOM 5317 O O . ALA B 1 155 ? -32.994 11.064 39.089 1.00 44.72 147 ALA B O 1
ATOM 5319 N N . GLY B 1 156 ? -34.500 9.401 39.136 1.00 39.58 148 GLY B N 1
ATOM 5320 C CA . GLY B 1 156 ? -34.678 9.511 40.570 1.00 37.48 148 GLY B CA 1
ATOM 5321 C C . GLY B 1 156 ? -33.665 8.726 41.383 1.00 36.72 148 GLY B C 1
ATOM 5322 O O . GLY B 1 156 ? -33.407 9.065 42.542 1.00 37.30 148 GLY B O 1
ATOM 5323 N N . GLY B 1 157 ? -33.115 7.654 40.804 1.00 34.32 149 GLY B N 1
ATOM 5324 C CA . GLY B 1 157 ? -32.183 6.793 41.502 1.00 32.83 149 GLY B CA 1
ATOM 5325 C C . GLY B 1 157 ? -30.764 6.920 40.982 1.00 29.29 149 GLY B C 1
ATOM 5326 O O . GLY B 1 157 ? -30.082 7.915 41.228 1.00 33.02 149 GLY B O 1
ATOM 5327 N N . PRO B 1 158 ? -30.304 5.906 40.236 1.00 30.78 150 PRO B N 1
ATOM 5328 C CA . PRO B 1 158 ? -28.896 5.883 39.784 1.00 29.61 150 PRO B CA 1
ATOM 5329 C C . PRO B 1 158 ? -28.355 7.173 39.175 1.00 31.44 150 PRO B C 1
ATOM 5330 O O . PRO B 1 158 ? -27.231 7.567 39.518 1.00 33.63 150 PRO B O 1
ATOM 5334 N N . HIS B 1 159 ? -29.091 7.825 38.263 1.00 30.52 151 HIS B N 1
ATOM 5335 C CA . HIS B 1 159 ? -28.564 9.039 37.637 1.00 32.71 151 HIS B CA 1
ATOM 5336 C C . HIS B 1 159 ? -28.444 10.168 38.646 1.00 34.32 151 HIS B C 1
ATOM 5337 O O . HIS B 1 159 ? -27.515 10.981 38.561 1.00 27.93 151 HIS B O 1
ATOM 5344 N N . ALA B 1 160 ? -29.404 10.265 39.578 1.00 29.68 152 ALA B N 1
ATOM 5345 C CA . ALA B 1 160 ? -29.288 11.249 40.646 1.00 33.23 152 ALA B CA 1
ATOM 5346 C C . ALA B 1 160 ? -28.125 10.901 41.556 1.00 30.04 152 ALA B C 1
ATOM 5347 O O . ALA B 1 160 ? -27.378 11.787 41.988 1.00 26.80 152 ALA B O 1
ATOM 5349 N N . GLN B 1 161 ? -27.956 9.611 41.852 1.00 27.87 153 GLN B N 1
ATOM 5350 C CA . GLN B 1 161 ? -26.831 9.173 42.671 1.00 30.38 153 GLN B CA 1
ATOM 5351 C C . GLN B 1 161 ? -25.497 9.454 41.977 1.00 32.14 153 GLN B C 1
ATOM 5352 O O . GLN B 1 161 ? -24.542 9.894 42.625 1.00 30.39 153 GLN B O 1
ATOM 5358 N N . ASP B 1 162 ? -25.429 9.262 40.649 1.00 32.71 154 ASP B N 1
ATOM 5359 C CA . ASP B 1 162 ? -24.244 9.669 39.889 1.00 29.29 154 ASP B CA 1
ATOM 5360 C C . ASP B 1 162 ? -23.917 11.143 40.120 1.00 27.28 154 ASP B C 1
ATOM 5361 O O . ASP B 1 162 ? -22.785 11.497 40.472 1.00 32.67 154 ASP B O 1
ATOM 5366 N N . ARG B 1 163 ? -24.912 12.015 39.955 1.00 26.08 155 ARG B N 1
ATOM 5367 C CA . ARG B 1 163 ? -24.668 13.452 40.098 1.00 30.02 155 ARG B CA 1
ATOM 5368 C C . ARG B 1 163 ? -24.302 13.814 41.536 1.00 31.01 155 ARG B C 1
ATOM 5369 O O . ARG B 1 163 ? -23.451 14.677 41.771 1.00 32.03 155 ARG B O 1
ATOM 5377 N N . ALA B 1 164 ? -24.913 13.147 42.511 1.00 26.30 156 ALA B N 1
ATOM 5378 C CA . ALA B 1 164 ? -24.499 13.343 43.892 1.00 31.45 156 ALA B CA 1
ATOM 5379 C C . ALA B 1 164 ? -23.035 12.964 44.074 1.00 34.37 156 ALA B C 1
ATOM 5380 O O . ALA B 1 164 ? -22.256 13.713 44.676 1.00 28.04 156 ALA B O 1
ATOM 5382 N N . LEU B 1 165 ? -22.639 11.804 43.545 1.00 30.34 157 LEU B N 1
ATOM 5383 C CA . LEU B 1 165 ? -21.266 11.361 43.732 1.00 29.50 157 LEU B CA 1
ATOM 5384 C C . LEU B 1 165 ? -20.292 12.264 42.985 1.00 33.94 157 LEU B C 1
ATOM 5385 O O . LEU B 1 165 ? -19.166 12.486 43.449 1.00 31.58 157 LEU B O 1
ATOM 5390 N N . GLU B 1 166 ? -20.704 12.776 41.823 1.00 33.53 158 GLU B N 1
ATOM 5391 C CA . GLU B 1 166 ? -19.898 13.756 41.107 1.00 27.96 158 GLU B CA 1
ATOM 5392 C C . GLU B 1 166 ? -19.609 14.970 41.978 1.00 28.66 158 GLU B C 1
ATOM 5393 O O . GLU B 1 166 ? -18.475 15.452 42.031 1.00 28.18 158 GLU B O 1
ATOM 5399 N N . ALA B 1 167 ? -20.636 15.489 42.660 1.00 25.57 159 ALA B N 1
ATOM 5400 C CA . ALA B 1 167 ? -20.438 16.646 43.521 1.00 30.15 159 ALA B CA 1
ATOM 5401 C C . ALA B 1 167 ? -19.472 16.318 44.655 1.00 33.95 159 ALA B C 1
ATOM 5402 O O . ALA B 1 167 ? -18.601 17.129 44.993 1.00 29.04 159 ALA B O 1
ATOM 5404 N N . VAL B 1 168 ? -19.601 15.120 45.239 1.00 32.31 160 VAL B N 1
ATOM 5405 C CA . VAL B 1 168 ? -18.709 14.710 46.324 1.00 32.55 160 VAL B CA 1
ATOM 5406 C C . VAL B 1 168 ? -17.277 14.623 45.819 1.00 33.48 160 VAL B C 1
ATOM 5407 O O . VAL B 1 168 ? -16.328 14.996 46.521 1.00 32.68 160 VAL B O 1
ATOM 5411 N N . ALA B 1 169 ? -17.098 14.130 44.595 1.00 32.52 161 ALA B N 1
ATOM 5412 C CA . ALA B 1 169 ? -15.758 14.017 44.037 1.00 27.72 161 ALA B CA 1
ATOM 5413 C C . ALA B 1 169 ? -15.141 15.392 43.821 1.00 29.88 161 ALA B C 1
ATOM 5414 O O . ALA B 1 169 ? -13.970 15.612 44.156 1.00 28.07 161 ALA B O 1
ATOM 5416 N N . TYR B 1 170 ? -15.918 16.333 43.272 1.00 28.18 162 TYR B N 1
ATOM 5417 C CA . TYR B 1 170 ? -15.427 17.698 43.126 1.00 27.56 162 TYR B CA 1
ATOM 5418 C C . TYR B 1 170 ? -15.093 18.308 44.485 1.00 27.88 162 TYR B C 1
ATOM 5419 O O . TYR B 1 170 ? -14.060 18.967 44.643 1.00 22.73 162 TYR B O 1
ATOM 5428 N N . ALA B 1 171 ? -15.949 18.091 45.483 1.00 22.78 163 ALA B N 1
ATOM 5429 C CA . ALA B 1 171 ? -15.616 18.567 46.823 1.00 28.50 163 ALA B CA 1
ATOM 5430 C C . ALA B 1 171 ? -14.272 18.005 47.271 1.00 31.18 163 ALA B C 1
ATOM 5431 O O . ALA B 1 171 ? -13.345 18.758 47.592 1.00 29.82 163 ALA B O 1
ATOM 5433 N N . TRP B 1 172 ? -14.131 16.677 47.233 1.00 31.69 164 TRP B N 1
ATOM 5434 C CA . TRP B 1 172 ? -12.896 16.040 47.671 1.00 31.15 164 TRP B CA 1
ATOM 5435 C C . TRP B 1 172 ? -11.697 16.515 46.859 1.00 33.71 164 TRP B C 1
ATOM 5436 O O . TRP B 1 172 ? -10.595 16.681 47.399 1.00 28.50 164 TRP B O 1
ATOM 5447 N N . ASP B 1 173 ? -11.890 16.732 45.556 1.00 32.88 165 ASP B N 1
ATOM 5448 C CA . ASP B 1 173 ? -10.795 17.209 44.714 1.00 31.14 165 ASP B CA 1
ATOM 5449 C C . ASP B 1 173 ? -10.230 18.526 45.237 1.00 32.96 165 ASP B C 1
ATOM 5450 O O . ASP B 1 173 ? -9.023 18.764 45.148 1.00 38.22 165 ASP B O 1
ATOM 5455 N N . GLN B 1 174 ? -11.091 19.403 45.777 1.00 28.12 166 GLN B N 1
ATOM 5456 C CA . GLN B 1 174 ? -10.619 20.664 46.345 1.00 30.28 166 GLN B CA 1
ATOM 5457 C C . GLN B 1 174 ? -9.991 20.434 47.720 1.00 35.45 166 GLN B C 1
ATOM 5458 O O . GLN B 1 174 ? -8.894 20.929 48.003 1.00 32.31 166 GLN B O 1
ATOM 5464 N N . LEU B 1 175 ? -10.681 19.668 48.573 1.00 28.38 167 LEU B N 1
ATOM 5465 C CA . LEU B 1 175 ? -10.243 19.463 49.953 1.00 28.71 167 LEU B CA 1
ATOM 5466 C C . LEU B 1 175 ? -8.887 18.775 50.017 1.00 34.03 167 LEU B C 1
ATOM 5467 O O . LEU B 1 175 ? -8.034 19.150 50.827 1.00 38.11 167 LEU B O 1
ATOM 5472 N N . ARG B 1 176 ? -8.654 17.787 49.146 1.00 33.24 168 ARG B N 1
ATOM 5473 C CA . ARG B 1 176 ? -7.430 17.002 49.225 1.00 30.50 168 ARG B CA 1
ATOM 5474 C C . ARG B 1 176 ? -6.185 17.802 48.867 1.00 32.31 168 ARG B C 1
ATOM 5475 O O . ARG B 1 176 ? -5.077 17.330 49.130 1.00 37.17 168 ARG B O 1
ATOM 5483 N N . ARG B 1 177 ? -6.335 18.988 48.291 1.00 34.37 169 ARG B N 1
ATOM 5484 C CA A ARG B 1 177 ? -5.184 19.783 47.891 0.57 36.58 169 ARG B CA 1
ATOM 5485 C CA B ARG B 1 177 ? -5.233 19.845 47.867 0.43 36.90 169 ARG B CA 1
ATOM 5486 C C . ARG B 1 177 ? -4.719 20.748 48.974 1.00 39.44 169 ARG B C 1
ATOM 5487 O O . ARG B 1 177 ? -3.744 21.479 48.754 1.00 37.95 169 ARG B O 1
ATOM 5502 N N . ILE B 1 178 ? -5.367 20.742 50.136 1.00 36.50 170 ILE B N 1
ATOM 5503 C CA . ILE B 1 178 ? -5.079 21.653 51.235 1.00 34.69 170 ILE B CA 1
ATOM 5504 C C . ILE B 1 178 ? -4.353 20.854 52.316 1.00 40.34 170 ILE B C 1
ATOM 5505 O O . ILE B 1 178 ? -4.953 19.967 52.942 1.00 37.95 170 ILE B O 1
ATOM 5510 N N . PRO B 1 179 ? -3.076 21.126 52.567 1.00 39.21 171 PRO B N 1
ATOM 5511 C CA . PRO B 1 179 ? -2.343 20.348 53.570 1.00 41.34 171 PRO B CA 1
ATOM 5512 C C . PRO B 1 179 ? -2.855 20.646 54.962 1.00 39.78 171 PRO B C 1
ATOM 5513 O O . PRO B 1 179 ? -3.333 21.745 55.245 1.00 34.39 171 PRO B O 1
ATOM 5517 N N . ALA B 1 180 ? -2.743 19.647 55.840 1.00 33.76 172 ALA B N 1
ATOM 5518 C CA . ALA B 1 180 ? -3.116 19.867 57.231 1.00 37.66 172 ALA B CA 1
ATOM 5519 C C . ALA B 1 180 ? -2.135 20.805 57.933 1.00 41.40 172 ALA B C 1
ATOM 5520 O O . ALA B 1 180 ? -2.540 21.571 58.815 1.00 41.16 172 ALA B O 1
ATOM 5522 N N . ASP B 1 181 ? -0.855 20.775 57.554 1.00 36.87 173 ASP B N 1
ATOM 5523 C CA . ASP B 1 181 ? 0.145 21.676 58.116 1.00 38.83 173 ASP B CA 1
ATOM 5524 C C . ASP B 1 181 ? 1.311 21.783 57.140 1.00 42.18 173 ASP B C 1
ATOM 5525 O O . ASP B 1 181 ? 1.387 21.057 56.146 1.00 47.12 173 ASP B O 1
ATOM 5530 N N . ALA B 1 182 ? 2.216 22.718 57.428 1.00 37.69 174 ALA B N 1
ATOM 5531 C CA . ALA B 1 182 ? 3.365 22.947 56.565 1.00 38.74 174 ALA B CA 1
ATOM 5532 C C . ALA B 1 182 ? 4.495 23.530 57.382 1.00 37.20 174 ALA B C 1
ATOM 5533 O O . ALA B 1 182 ? 4.262 24.282 58.334 1.00 38.20 174 ALA B O 1
ATOM 5535 N N . HIS B 1 183 ? 5.723 23.165 57.018 1.00 40.15 175 HIS B N 1
ATOM 5536 C CA . HIS B 1 183 ? 6.908 23.799 57.579 1.00 43.95 175 HIS B CA 1
ATOM 5537 C C . HIS B 1 183 ? 7.355 24.944 56.672 1.00 49.42 175 HIS B C 1
ATOM 5538 O O . HIS B 1 183 ? 7.727 24.725 55.508 1.00 43.78 175 HIS B O 1
ATOM 5545 N N . TRP B 1 184 ? 7.300 26.162 57.203 1.00 40.65 176 TRP B N 1
ATOM 5546 C CA . TRP B 1 184 ? 7.632 27.376 56.467 1.00 42.18 176 TRP B CA 1
ATOM 5547 C C . TRP B 1 184 ? 8.968 27.881 56.988 1.00 43.85 176 TRP B C 1
ATOM 5548 O O . TRP B 1 184 ? 9.068 28.293 58.147 1.00 45.54 176 TRP B O 1
ATOM 5559 N N . GLU B 1 185 ? 10.003 27.832 56.148 1.00 41.45 177 GLU B N 1
ATOM 5560 C CA . GLU B 1 185 ? 11.342 28.224 56.573 1.00 50.31 177 GLU B CA 1
ATOM 5561 C C . GLU B 1 185 ? 11.951 29.165 55.546 1.00 55.01 177 GLU B C 1
ATOM 5562 O O . GLU B 1 185 ? 12.118 28.796 54.380 1.00 56.33 177 GLU B O 1
ATOM 5568 N N . LYS B 1 186 ? 12.290 30.368 55.984 1.00 54.47 178 LYS B N 1
ATOM 5569 C CA . LYS B 1 186 ? 12.788 31.412 55.095 1.00 55.05 178 LYS B CA 1
ATOM 5570 C C . LYS B 1 186 ? 14.202 31.784 55.510 1.00 58.40 178 LYS B C 1
ATOM 5571 O O . LYS B 1 186 ? 14.397 32.308 56.624 1.00 63.44 178 LYS B O 1
ATOM 5577 N N . PRO B 1 187 ? 15.212 31.524 54.681 1.00 57.71 179 PRO B N 1
ATOM 5578 C CA . PRO B 1 187 ? 16.584 31.874 55.065 1.00 61.05 179 PRO B CA 1
ATOM 5579 C C . PRO B 1 187 ? 16.731 33.373 55.273 1.00 61.98 179 PRO B C 1
ATOM 5580 O O . PRO B 1 187 ? 15.969 34.177 54.732 1.00 63.27 179 PRO B O 1
ATOM 5584 N N . GLN B 1 188 ? 17.693 33.745 56.109 1.00 66.80 180 GLN B N 1
ATOM 5585 C CA . GLN B 1 188 ? 17.932 35.149 56.414 1.00 69.59 180 GLN B CA 1
ATOM 5586 C C . GLN B 1 188 ? 19.402 35.497 56.229 1.00 75.81 180 GLN B C 1
ATOM 5587 O O . GLN B 1 188 ? 19.995 36.219 57.037 1.00 75.68 180 GLN B O 1
ATOM 5593 N N . GLY B 1 189 ? 20.002 34.982 55.150 1.00 80.54 181 GLY B N 1
ATOM 5594 C CA . GLY B 1 189 ? 21.371 35.267 54.750 1.00 88.10 181 GLY B CA 1
ATOM 5595 C C . GLY B 1 189 ? 22.400 35.387 55.857 1.00 97.64 181 GLY B C 1
ATOM 5596 O O . GLY B 1 189 ? 22.738 36.501 56.274 1.00 102.76 181 GLY B O 1
ATOM 5597 N N . LYS B 1 190 ? 22.893 34.239 56.336 1.00 97.90 182 LYS B N 1
ATOM 5598 C CA . LYS B 1 190 ? 23.903 34.126 57.392 1.00 97.31 182 LYS B CA 1
ATOM 5599 C C . LYS B 1 190 ? 23.314 34.389 58.776 1.00 96.80 182 LYS B C 1
ATOM 5600 O O . LYS B 1 190 ? 23.899 33.989 59.788 1.00 100.08 182 LYS B O 1
ATOM 5602 N N . ASN B 1 191 ? 22.170 35.065 58.838 1.00 93.23 183 ASN B N 1
ATOM 5603 C CA . ASN B 1 191 ? 21.404 35.070 60.070 1.00 85.77 183 ASN B CA 1
ATOM 5604 C C . ASN B 1 191 ? 20.519 33.824 60.117 1.00 83.32 183 ASN B C 1
ATOM 5605 O O . ASN B 1 191 ? 20.175 33.262 59.071 1.00 76.91 183 ASN B O 1
ATOM 5607 N N . PRO B 1 192 ? 20.166 33.356 61.311 1.00 86.66 184 PRO B N 1
ATOM 5608 C CA . PRO B 1 192 ? 19.329 32.149 61.426 1.00 85.07 184 PRO B CA 1
ATOM 5609 C C . PRO B 1 192 ? 18.019 32.306 60.674 1.00 76.36 184 PRO B C 1
ATOM 5610 O O . PRO B 1 192 ? 17.434 33.399 60.636 1.00 74.51 184 PRO B O 1
ATOM 5614 N N . PRO B 1 193 ? 17.536 31.240 60.044 1.00 73.43 185 PRO B N 1
ATOM 5615 C CA . PRO B 1 193 ? 16.290 31.339 59.278 1.00 71.15 185 PRO B CA 1
ATOM 5616 C C . PRO B 1 193 ? 15.083 31.582 60.172 1.00 68.86 185 PRO B C 1
ATOM 5617 O O . PRO B 1 193 ? 15.038 31.159 61.328 1.00 67.26 185 PRO B O 1
ATOM 5621 N N . LEU B 1 194 ? 14.102 32.291 59.618 1.00 57.52 186 LEU B N 1
ATOM 5622 C CA . LEU B 1 194 ? 12.760 32.309 60.185 1.00 57.49 186 LEU B CA 1
ATOM 5623 C C . LEU B 1 194 ? 12.072 30.984 59.870 1.00 57.70 186 LEU B C 1
ATOM 5624 O O . LEU B 1 194 ? 11.987 30.589 58.701 1.00 51.40 186 LEU B O 1
ATOM 5629 N N . ALA B 1 195 ? 11.608 30.283 60.905 1.00 48.44 187 ALA B N 1
ATOM 5630 C CA . ALA B 1 195 ? 10.936 28.998 60.744 1.00 44.69 187 ALA B CA 1
ATOM 5631 C C . ALA B 1 195 ? 9.644 28.987 61.548 1.00 46.96 187 ALA B C 1
ATOM 5632 O O . ALA B 1 195 ? 9.648 29.289 62.746 1.00 51.24 187 ALA B O 1
ATOM 5634 N N . MET B 1 196 ? 8.543 28.647 60.887 1.00 41.56 188 MET B N 1
ATOM 5635 C CA . MET B 1 196 ? 7.239 28.589 61.522 1.00 42.33 188 MET B CA 1
ATOM 5636 C C . MET B 1 196 ? 6.528 27.323 61.088 1.00 44.51 188 MET B C 1
ATOM 5637 O O . MET B 1 196 ? 6.717 26.839 59.968 1.00 42.97 188 MET B O 1
ATOM 5642 N N . GLN B 1 197 ? 5.681 26.802 61.962 1.00 38.73 189 GLN B N 1
ATOM 5643 C CA . GLN B 1 197 ? 4.764 25.754 61.553 1.00 43.99 189 GLN B CA 1
ATOM 5644 C C . GLN B 1 197 ? 3.399 26.366 61.300 1.00 39.59 189 GLN B C 1
ATOM 5645 O O . GLN B 1 197 ? 2.846 27.060 62.166 1.00 35.20 189 GLN B O 1
ATOM 5651 N N . LYS B 1 198 ? 2.869 26.111 60.112 1.00 35.13 190 LYS B N 1
ATOM 5652 C CA . LYS B 1 198 ? 1.530 26.520 59.742 1.00 33.01 190 LYS B CA 1
ATOM 5653 C C . LYS B 1 198 ? 0.592 25.345 59.962 1.00 35.73 190 LYS B C 1
ATOM 5654 O O . LYS B 1 198 ? 0.970 24.185 59.803 1.00 33.79 190 LYS B O 1
ATOM 5660 N N . ARG B 1 199 ? -0.621 25.659 60.370 1.00 35.09 191 ARG B N 1
ATOM 5661 C CA . ARG B 1 199 ? -1.674 24.684 60.554 1.00 32.55 191 ARG B CA 1
ATOM 5662 C C . ARG B 1 199 ? -2.904 25.210 59.838 1.00 38.92 191 ARG B C 1
ATOM 5663 O O . ARG B 1 199 ? -3.207 26.404 59.927 1.00 37.31 191 ARG B O 1
ATOM 5671 N N . TYR B 1 200 ? -3.594 24.329 59.114 1.00 35.38 192 TYR B N 1
ATOM 5672 C CA . TYR B 1 200 ? -4.743 24.701 58.297 1.00 37.26 192 TYR B CA 1
ATOM 5673 C C . TYR B 1 200 ? -5.943 23.877 58.731 1.00 40.64 192 TYR B C 1
ATOM 5674 O O . TYR B 1 200 ? -5.872 22.644 58.769 1.00 46.51 192 TYR B O 1
ATOM 5683 N N . THR B 1 201 ? -7.017 24.561 59.109 1.00 33.17 193 THR B N 1
ATOM 5684 C CA . THR B 1 201 ? -8.265 23.927 59.508 1.00 39.20 193 THR B CA 1
ATOM 5685 C C . THR B 1 201 ? -9.355 24.237 58.486 1.00 33.41 193 THR B C 1
ATOM 5686 O O . THR B 1 201 ? -9.619 25.412 58.196 1.00 34.11 193 THR B O 1
ATOM 5690 N N . ILE B 1 202 ? -10.005 23.198 57.965 1.00 33.13 194 ILE B N 1
ATOM 5691 C CA . ILE B 1 202 ? -11.136 23.393 57.054 1.00 34.58 194 ILE B CA 1
ATOM 5692 C C . ILE B 1 202 ? -12.395 23.680 57.869 1.00 33.07 194 ILE B C 1
ATOM 5693 O O . ILE B 1 202 ? -12.787 22.880 58.722 1.00 36.22 194 ILE B O 1
ATOM 5698 N N . VAL B 1 203 ? -13.029 24.821 57.611 1.00 31.93 195 VAL B N 1
ATOM 5699 C CA . VAL B 1 203 ? -14.216 25.257 58.338 1.00 38.39 195 VAL B CA 1
ATOM 5700 C C . VAL B 1 203 ? -15.374 25.360 57.351 1.00 42.47 195 VAL B C 1
ATOM 5701 O O . VAL B 1 203 ? -15.370 26.237 56.479 1.00 41.79 195 VAL B O 1
ATOM 5705 N N . PRO B 1 204 ? -16.414 24.542 57.491 1.00 34.09 196 PRO B N 1
ATOM 5706 C CA . PRO B 1 204 ? -17.597 24.677 56.631 1.00 29.26 196 PRO B CA 1
ATOM 5707 C C . PRO B 1 204 ? -18.274 26.021 56.841 1.00 32.09 196 PRO B C 1
ATOM 5708 O O . PRO B 1 204 ? -18.105 26.673 57.869 1.00 31.58 196 PRO B O 1
ATOM 5712 N N . ARG B 1 205 ? -19.076 26.431 55.855 1.00 24.93 197 ARG B N 1
ATOM 5713 C CA . ARG B 1 205 ? -19.764 27.711 55.989 1.00 28.38 197 ARG B CA 1
ATOM 5714 C C . ARG B 1 205 ? -20.756 27.696 57.145 1.00 30.75 197 ARG B C 1
ATOM 5715 O O . ARG B 1 205 ? -20.866 28.675 57.889 1.00 31.56 197 ARG B O 1
ATOM 5723 N N . GLY B 1 206 ? -21.497 26.609 57.298 1.00 30.75 198 GLY B N 1
ATOM 5724 C CA . GLY B 1 206 ? -22.519 26.555 58.320 1.00 34.95 198 GLY B CA 1
ATOM 5725 C C . GLY B 1 206 ? -23.677 25.693 57.877 1.00 31.87 198 GLY B C 1
ATOM 5726 O O . GLY B 1 206 ? -23.484 24.523 57.539 1.00 32.23 198 GLY B O 1
ATOM 5727 N N . THR B 1 207 ? -24.887 26.240 57.889 1.00 29.50 199 THR B N 1
ATOM 5728 C CA . THR B 1 207 ? -26.059 25.493 57.457 1.00 35.37 199 THR B CA 1
ATOM 5729 C C . THR B 1 207 ? -26.421 25.861 56.022 1.00 32.81 199 THR B C 1
ATOM 5730 O O . THR B 1 207 ? -26.552 27.046 55.687 1.00 30.42 199 THR B O 1
ATOM 5734 N N . GLY B 1 208 ? -26.585 24.842 55.183 1.00 32.47 200 GLY B N 1
ATOM 5735 C CA . GLY B 1 208 ? -27.051 25.026 53.821 1.00 32.01 200 GLY B CA 1
ATOM 5736 C C . GLY B 1 208 ? -28.534 24.716 53.728 1.00 33.28 200 GLY B C 1
ATOM 5737 O O . GLY B 1 208 ? -29.075 23.953 54.525 1.00 35.23 200 GLY B O 1
ATOM 5738 N N . LEU B 1 209 ? -29.193 25.341 52.759 1.00 27.20 201 LEU B N 1
ATOM 5739 C CA . LEU B 1 209 ? -30.611 25.138 52.506 1.00 26.50 201 LEU B CA 1
ATOM 5740 C C . LEU B 1 209 ? -30.778 24.602 51.090 1.00 30.84 201 LEU B C 1
ATOM 5741 O O . LEU B 1 209 ? -30.183 25.136 50.146 1.00 30.23 201 LEU B O 1
ATOM 5746 N N . VAL B 1 210 ? -31.545 23.528 50.952 1.00 30.55 202 VAL B N 1
ATOM 5747 C CA . VAL B 1 210 ? -31.841 22.928 49.653 1.00 29.94 202 VAL B CA 1
ATOM 5748 C C . VAL B 1 210 ? -33.316 23.158 49.354 1.00 29.65 202 VAL B C 1
ATOM 5749 O O . VAL B 1 210 ? -34.184 22.658 50.078 1.00 32.38 202 VAL B O 1
ATOM 5753 N N . LEU B 1 211 ? -33.599 23.919 48.294 1.00 26.90 203 LEU B N 1
ATOM 5754 C CA . LEU B 1 211 ? -34.966 24.240 47.900 1.00 33.06 203 LEU B CA 1
ATOM 5755 C C . LEU B 1 211 ? -35.295 23.385 46.681 1.00 38.10 203 LEU B C 1
ATOM 5756 O O . LEU B 1 211 ? -34.740 23.599 45.594 1.00 36.92 203 LEU B O 1
ATOM 5761 N N . GLY B 1 212 ? -36.215 22.423 46.872 1.00 35.93 204 GLY B N 1
ATOM 5762 C CA . GLY B 1 212 ? -36.365 21.316 45.950 1.00 43.06 204 GLY B CA 1
ATOM 5763 C C . GLY B 1 212 ? -37.240 21.629 44.751 1.00 51.89 204 GLY B C 1
ATOM 5764 O O . GLY B 1 212 ? -38.016 22.589 44.756 1.00 52.85 204 GLY B O 1
ATOM 5765 N N . CYS B 1 213 ? -37.131 20.747 43.746 1.00 46.74 205 CYS B N 1
ATOM 5766 C CA . CYS B 1 213 ? -37.742 20.884 42.427 1.00 47.62 205 CYS B CA 1
ATOM 5767 C C . CYS B 1 213 ? -38.906 19.907 42.272 1.00 48.35 205 CYS B C 1
ATOM 5768 O O . CYS B 1 213 ? -38.881 18.795 42.809 1.00 41.10 205 CYS B O 1
ATOM 5771 N N . CYS B 1 214 ? -39.926 20.318 41.508 1.00 47.63 206 CYS B N 1
ATOM 5772 C CA . CYS B 1 214 ? -41.144 19.516 41.411 1.00 51.01 206 CYS B CA 1
ATOM 5773 C C . CYS B 1 214 ? -41.052 18.383 40.394 1.00 55.23 206 CYS B C 1
ATOM 5774 O O . CYS B 1 214 ? -41.840 17.432 40.484 1.00 53.53 206 CYS B O 1
ATOM 5777 N N . THR B 1 215 ? -40.117 18.453 39.441 1.00 45.88 207 THR B N 1
ATOM 5778 C CA . THR B 1 215 ? -39.995 17.431 38.400 1.00 48.92 207 THR B CA 1
ATOM 5779 C C . THR B 1 215 ? -38.852 16.451 38.644 1.00 49.97 207 THR B C 1
ATOM 5780 O O . THR B 1 215 ? -39.004 15.253 38.385 1.00 57.02 207 THR B O 1
ATOM 5784 N N . PHE B 1 216 ? -37.700 16.930 39.102 1.00 44.25 208 PHE B N 1
ATOM 5785 C CA . PHE B 1 216 ? -36.536 16.084 39.364 1.00 55.81 208 PHE B CA 1
ATOM 5786 C C . PHE B 1 216 ? -36.062 16.349 40.782 1.00 53.31 208 PHE B C 1
ATOM 5787 O O . PHE B 1 216 ? -35.035 17.003 41.000 1.00 46.93 208 PHE B O 1
ATOM 5795 N N . PRO B 1 217 ? -36.814 15.868 41.778 1.00 54.24 209 PRO B N 1
ATOM 5796 C CA . PRO B 1 217 ? -36.474 16.205 43.175 1.00 49.83 209 PRO B CA 1
ATOM 5797 C C . PRO B 1 217 ? -35.092 15.718 43.591 1.00 47.80 209 PRO B C 1
ATOM 5798 O O . PRO B 1 217 ? -34.324 16.466 44.213 1.00 46.79 209 PRO B O 1
ATOM 5802 N N . THR B 1 218 ? -34.751 14.477 43.254 1.00 50.23 210 THR B N 1
ATOM 5803 C CA . THR B 1 218 ? -33.441 13.961 43.625 1.00 45.80 210 THR B CA 1
ATOM 5804 C C . THR B 1 218 ? -32.367 14.387 42.623 1.00 39.27 210 THR B C 1
ATOM 5805 O O . THR B 1 218 ? -31.253 14.737 43.022 1.00 33.70 210 THR B O 1
ATOM 5809 N N . TRP B 1 219 ? -32.671 14.351 41.325 1.00 37.05 211 TRP B N 1
ATOM 5810 C CA . TRP B 1 219 ? -31.643 14.653 40.332 1.00 38.47 211 TRP B CA 1
ATOM 5811 C C . TRP B 1 219 ? -31.175 16.094 40.450 1.00 43.20 211 TRP B C 1
ATOM 5812 O O . TRP B 1 219 ? -29.970 16.365 40.414 1.00 43.59 211 TRP B O 1
ATOM 5823 N N . ASN B 1 220 ? -32.117 17.033 40.592 1.00 41.77 212 ASN B N 1
ATOM 5824 C CA . ASN B 1 220 ? -31.766 18.429 40.814 1.00 45.11 212 ASN B CA 1
ATOM 5825 C C . ASN B 1 220 ? -31.402 18.705 42.265 1.00 46.98 212 ASN B C 1
ATOM 5826 O O . ASN B 1 220 ? -30.572 19.581 42.531 1.00 48.16 212 ASN B O 1
ATOM 5831 N N . GLY B 1 221 ? -32.005 17.980 43.207 1.00 37.20 213 GLY B N 1
ATOM 5832 C CA . GLY B 1 221 ? -31.787 18.264 44.604 1.00 30.91 213 GLY B CA 1
ATOM 5833 C C . GLY B 1 221 ? -30.491 17.695 45.138 1.00 34.62 213 GLY B C 1
ATOM 5834 O O . GLY B 1 221 ? -29.855 18.315 46.000 1.00 31.36 213 GLY B O 1
ATOM 5835 N N . TYR B 1 222 ? -30.099 16.516 44.640 1.00 32.85 214 TYR B N 1
ATOM 5836 C CA . TYR B 1 222 ? -28.923 15.837 45.186 1.00 30.52 214 TYR B CA 1
ATOM 5837 C C . TYR B 1 222 ? -27.621 16.615 45.057 1.00 28.24 214 TYR B C 1
ATOM 5838 O O . TYR B 1 222 ? -26.837 16.592 46.022 1.00 31.34 214 TYR B O 1
ATOM 5847 N N . PRO B 1 223 ? -27.293 17.261 43.928 1.00 25.65 215 PRO B N 1
ATOM 5848 C CA . PRO B 1 223 ? -25.970 17.903 43.849 1.00 26.02 215 PRO B CA 1
ATOM 5849 C C . PRO B 1 223 ? -25.730 18.920 44.948 1.00 27.90 215 PRO B C 1
ATOM 5850 O O . PRO B 1 223 ? -24.663 18.904 45.573 1.00 30.41 215 PRO B O 1
ATOM 5854 N N . GLY B 1 224 ? -26.700 19.795 45.221 1.00 29.69 216 GLY B N 1
ATOM 5855 C CA . GLY B 1 224 ? -26.525 20.753 46.305 1.00 27.74 216 GLY B CA 1
ATOM 5856 C C . GLY B 1 224 ? -26.502 20.099 47.675 1.00 28.30 216 GLY B C 1
ATOM 5857 O O . GLY B 1 224 ? -25.718 20.492 48.551 1.00 28.05 216 GLY B O 1
ATOM 5858 N N . LEU B 1 225 ? -27.372 19.111 47.892 1.00 27.23 217 LEU B N 1
ATOM 5859 C CA . LEU B 1 225 ? -27.408 18.438 49.185 1.00 26.91 217 LEU B CA 1
ATOM 5860 C C . LEU B 1 225 ? -26.057 17.798 49.495 1.00 31.67 217 LEU B C 1
ATOM 5861 O O . LEU B 1 225 ? -25.498 17.989 50.583 1.00 27.65 217 LEU B O 1
ATOM 5866 N N . PHE B 1 226 ? -25.494 17.066 48.528 1.00 26.42 218 PHE B N 1
ATOM 5867 C CA . PHE B 1 226 ? -24.250 16.358 48.801 1.00 29.57 218 PHE B CA 1
ATOM 5868 C C . PHE B 1 226 ? -23.010 17.241 48.658 1.00 29.01 218 PHE B C 1
ATOM 5869 O O . PHE B 1 226 ? -21.993 16.961 49.302 1.00 30.10 218 PHE B O 1
ATOM 5877 N N . ALA B 1 227 ? -23.059 18.301 47.844 1.00 27.02 219 ALA B N 1
ATOM 5878 C CA . ALA B 1 227 ? -21.998 19.300 47.899 1.00 26.16 219 ALA B CA 1
ATOM 5879 C C . ALA B 1 227 ? -21.924 19.928 49.292 1.00 31.54 219 ALA B C 1
ATOM 5880 O O . ALA B 1 227 ? -20.830 20.140 49.833 1.00 29.85 219 ALA B O 1
ATOM 5882 N N . ASP B 1 228 ? -23.080 20.217 49.892 1.00 31.61 220 ASP B N 1
ATOM 5883 C CA . ASP B 1 228 ? -23.108 20.729 51.260 1.00 28.74 220 ASP B CA 1
ATOM 5884 C C . ASP B 1 228 ? -22.492 19.729 52.241 1.00 29.41 220 ASP B C 1
ATOM 5885 O O . ASP B 1 228 ? -21.600 20.079 53.022 1.00 27.23 220 ASP B O 1
ATOM 5890 N N . LEU B 1 229 ? -22.961 18.475 52.214 1.00 27.22 221 LEU B N 1
ATOM 5891 C CA . LEU B 1 229 ? -22.504 17.479 53.191 1.00 29.13 221 LEU B CA 1
ATOM 5892 C C . LEU B 1 229 ? -21.022 17.171 53.026 1.00 32.64 221 LEU B C 1
ATOM 5893 O O . LEU B 1 229 ? -20.301 17.025 54.019 1.00 31.51 221 LEU B O 1
ATOM 5898 N N . ALA B 1 230 ? -20.559 17.037 51.777 1.00 24.40 222 ALA B N 1
ATOM 5899 C CA . ALA B 1 230 ? -19.168 16.700 51.507 1.00 26.49 222 ALA B CA 1
ATOM 5900 C C . ALA B 1 230 ? -18.207 17.802 51.945 1.00 26.66 222 ALA B C 1
ATOM 5901 O O . ALA B 1 230 ? -17.013 17.538 52.095 1.00 32.17 222 ALA B O 1
ATOM 5903 N N . THR B 1 231 ? -18.688 19.028 52.141 1.00 30.04 223 THR B N 1
ATOM 5904 C CA . THR B 1 231 ? -17.841 20.109 52.627 1.00 28.84 223 THR B CA 1
ATOM 5905 C C . THR B 1 231 ? -18.147 20.465 54.090 1.00 28.76 223 THR B C 1
ATOM 5906 O O . THR B 1 231 ? -17.805 21.558 54.537 1.00 27.44 223 THR B O 1
ATOM 5910 N N . GLY B 1 232 ? -18.797 19.564 54.834 1.00 28.95 224 GLY B N 1
ATOM 5911 C CA . GLY B 1 232 ? -18.927 19.676 56.282 1.00 25.87 224 GLY B CA 1
ATOM 5912 C C . GLY B 1 232 ? -20.065 20.534 56.780 1.00 29.68 224 GLY B C 1
ATOM 5913 O O . GLY B 1 232 ? -20.157 20.779 57.987 1.00 29.62 224 GLY B O 1
ATOM 5914 N N . ASN B 1 233 ? -20.935 20.998 55.898 1.00 30.34 225 ASN B N 1
ATOM 5915 C CA . ASN B 1 233 ? -22.057 21.817 56.313 1.00 28.42 225 ASN B CA 1
ATOM 5916 C C . ASN B 1 233 ? -23.205 20.945 56.812 1.00 28.36 225 ASN B C 1
ATOM 5917 O O . ASN B 1 233 ? -23.283 19.747 56.520 1.00 27.91 225 ASN B O 1
ATOM 5922 N N . THR B 1 234 ? -24.103 21.561 57.570 1.00 29.40 226 THR B N 1
ATOM 5923 C CA . THR B 1 234 ? -25.391 20.949 57.873 1.00 28.54 226 THR B CA 1
ATOM 5924 C C . THR B 1 234 ? -26.394 21.409 56.823 1.00 30.80 226 THR B C 1
ATOM 5925 O O . THR B 1 234 ? -26.179 22.410 56.137 1.00 33.64 226 THR B O 1
ATOM 5929 N N . VAL B 1 235 ? -27.483 20.651 56.672 1.00 29.47 227 VAL B N 1
ATOM 5930 C CA . VAL B 1 235 ? -28.419 20.876 55.575 1.00 28.92 227 VAL B CA 1
ATOM 5931 C C . VAL B 1 235 ? -29.861 20.794 56.066 1.00 29.05 227 VAL B C 1
ATOM 5932 O O . VAL B 1 235 ? -30.237 19.848 56.763 1.00 25.89 227 VAL B O 1
ATOM 5936 N N . ILE B 1 236 ? -30.671 21.770 55.671 1.00 31.35 228 ILE B N 1
ATOM 5937 C CA . ILE B 1 236 ? -32.123 21.698 55.780 1.00 32.28 228 ILE B CA 1
ATOM 5938 C C . ILE B 1 236 ? -32.674 21.506 54.366 1.00 29.50 228 ILE B C 1
ATOM 5939 O O . ILE B 1 236 ? -32.495 22.375 53.502 1.00 27.58 228 ILE B O 1
ATOM 5944 N N . VAL B 1 237 ? -33.369 20.393 54.133 1.00 27.27 229 VAL B N 1
ATOM 5945 C CA . VAL B 1 237 ? -33.938 20.095 52.818 1.00 30.63 229 VAL B CA 1
ATOM 5946 C C . VAL B 1 237 ? -35.407 20.501 52.818 1.00 32.03 229 VAL B C 1
ATOM 5947 O O . VAL B 1 237 ? -36.221 19.914 53.540 1.00 36.47 229 VAL B O 1
ATOM 5951 N N . LYS B 1 238 ? -35.752 21.486 51.987 1.00 31.61 230 LYS B N 1
ATOM 5952 C CA . LYS B 1 238 ? -37.121 21.967 51.818 1.00 29.22 230 LYS B CA 1
ATOM 5953 C C . LYS B 1 238 ? -37.569 21.567 50.419 1.00 30.27 230 LYS B C 1
ATOM 5954 O O . LYS B 1 238 ? -37.342 22.311 49.449 1.00 28.54 230 LYS B O 1
ATOM 5960 N N . PRO B 1 239 ? -38.194 20.403 50.259 1.00 31.96 231 PRO B N 1
ATOM 5961 C CA . PRO B 1 239 ? -38.564 19.946 48.918 1.00 28.79 231 PRO B CA 1
ATOM 5962 C C . PRO B 1 239 ? -39.707 20.771 48.358 1.00 34.99 231 PRO B C 1
ATOM 5963 O O . PRO B 1 239 ? -40.426 21.466 49.079 1.00 31.88 231 PRO B O 1
ATOM 5967 N N . HIS B 1 240 ? -39.880 20.669 47.047 1.00 28.83 232 HIS B N 1
ATOM 5968 C CA . HIS B 1 240 ? -41.098 21.171 46.438 1.00 28.25 232 HIS B CA 1
ATOM 5969 C C . HIS B 1 240 ? -42.292 20.499 47.115 1.00 37.03 232 HIS B C 1
ATOM 5970 O O . HIS B 1 240 ? -42.269 19.279 47.327 1.00 38.54 232 HIS B O 1
ATOM 5977 N N . PRO B 1 241 ? -43.333 21.245 47.485 1.00 32.48 233 PRO B N 1
ATOM 5978 C CA . PRO B 1 241 ? -44.446 20.628 48.235 1.00 34.69 233 PRO B CA 1
ATOM 5979 C C . PRO B 1 241 ? -45.188 19.549 47.466 1.00 38.11 233 PRO B C 1
ATOM 5980 O O . PRO B 1 241 ? -45.950 18.794 48.075 1.00 38.95 233 PRO B O 1
ATOM 5984 N N . GLY B 1 242 ? -45.019 19.466 46.144 1.00 38.38 234 GLY B N 1
ATOM 5985 C CA . GLY B 1 242 ? -45.624 18.403 45.367 1.00 37.56 234 GLY B CA 1
ATOM 5986 C C . GLY B 1 242 ? -44.783 17.150 45.225 1.00 39.36 234 GLY B C 1
ATOM 5987 O O . GLY B 1 242 ? -45.249 16.169 44.637 1.00 46.02 234 GLY B O 1
ATOM 5988 N N . ALA B 1 243 ? -43.541 17.165 45.730 1.00 30.88 235 ALA B N 1
ATOM 5989 C CA . ALA B 1 243 ? -42.620 16.031 45.621 1.00 45.63 235 ALA B CA 1
ATOM 5990 C C . ALA B 1 243 ? -41.757 15.996 46.885 1.00 39.67 235 ALA B C 1
ATOM 5991 O O . ALA B 1 243 ? -40.541 16.176 46.874 1.00 36.50 235 ALA B O 1
ATOM 5993 N N . ILE B 1 244 ? -42.402 15.735 48.022 1.00 34.93 236 ILE B N 1
ATOM 5994 C CA . ILE B 1 244 ? -41.676 15.652 49.286 1.00 33.66 236 ILE B CA 1
ATOM 5995 C C . ILE B 1 244 ? -41.080 14.265 49.470 1.00 32.85 236 ILE B C 1
ATOM 5996 O O . ILE B 1 244 ? -39.907 14.123 49.830 1.00 35.55 236 ILE B O 1
ATOM 6001 N N . LEU B 1 245 ? -41.883 13.231 49.213 1.00 32.02 237 LEU B N 1
ATOM 6002 C CA . LEU B 1 245 ? -41.508 11.860 49.553 1.00 30.55 237 LEU B CA 1
ATOM 6003 C C . LEU B 1 245 ? -40.132 11.425 49.060 1.00 40.30 237 LEU B C 1
ATOM 6004 O O . LEU B 1 245 ? -39.414 10.782 49.845 1.00 38.42 237 LEU B O 1
ATOM 6009 N N . PRO B 1 246 ? -39.709 11.693 47.812 1.00 35.33 238 PRO B N 1
ATOM 6010 C CA . PRO B 1 246 ? -38.360 11.244 47.412 1.00 30.50 238 PRO B CA 1
ATOM 6011 C C . PRO B 1 246 ? -37.262 11.797 48.305 1.00 32.99 238 PRO B C 1
ATOM 6012 O O . PRO B 1 246 ? -36.335 11.062 48.669 1.00 37.84 238 PRO B O 1
ATOM 6016 N N . LEU B 1 247 ? -37.366 13.066 48.705 1.00 31.17 239 LEU B N 1
ATOM 6017 C CA . LEU B 1 247 ? -36.374 13.655 49.594 1.00 34.86 239 LEU B CA 1
ATOM 6018 C C . LEU B 1 247 ? -36.599 13.288 51.058 1.00 38.14 239 LEU B C 1
ATOM 6019 O O . LEU B 1 247 ? -35.646 13.327 51.840 1.00 38.87 239 LEU B O 1
ATOM 6024 N N . ALA B 1 248 ? -37.827 12.950 51.456 1.00 36.18 240 ALA B N 1
ATOM 6025 C CA . ALA B 1 248 ? -38.032 12.445 52.814 1.00 39.59 240 ALA B CA 1
ATOM 6026 C C . ALA B 1 248 ? -37.345 11.096 53.006 1.00 43.01 240 ALA B C 1
ATOM 6027 O O . ALA B 1 248 ? -36.689 10.863 54.031 1.00 34.99 240 ALA B O 1
ATOM 6029 N N . ILE B 1 249 ? -37.498 10.193 52.029 1.00 39.46 241 ILE B N 1
ATOM 6030 C CA . ILE B 1 249 ? -36.783 8.917 52.039 1.00 37.39 241 ILE B CA 1
ATOM 6031 C C . ILE B 1 249 ? -35.275 9.150 52.084 1.00 36.29 241 ILE B C 1
ATOM 6032 O O . ILE B 1 249 ? -34.551 8.499 52.851 1.00 32.95 241 ILE B O 1
ATOM 6037 N N . THR B 1 250 ? -34.782 10.082 51.254 1.00 31.39 242 THR B N 1
ATOM 6038 C CA . THR B 1 250 ? -33.358 10.414 51.229 1.00 34.59 242 THR B CA 1
ATOM 6039 C C . THR B 1 250 ? -32.876 10.905 52.593 1.00 32.75 242 THR B C 1
ATOM 6040 O O . THR B 1 250 ? -31.831 10.470 53.089 1.00 31.43 242 THR B O 1
ATOM 6044 N N . VAL B 1 251 ? -33.612 11.842 53.198 1.00 27.89 243 VAL B N 1
ATOM 6045 C CA . VAL B 1 251 ? -33.236 12.360 54.511 1.00 31.23 243 VAL B CA 1
ATOM 6046 C C . VAL B 1 251 ? -33.207 11.240 55.552 1.00 35.37 243 VAL B C 1
ATOM 6047 O O . VAL B 1 251 ? -32.292 11.172 56.385 1.00 33.24 243 VAL B O 1
ATOM 6051 N N . ARG B 1 252 ? -34.201 10.345 55.515 1.00 36.80 244 ARG B N 1
ATOM 6052 C CA A ARG B 1 252 ? -34.224 9.239 56.468 0.51 37.99 244 ARG B CA 1
ATOM 6053 C CA B ARG B 1 252 ? -34.245 9.212 56.439 0.49 38.03 244 ARG B CA 1
ATOM 6054 C C . ARG B 1 252 ? -32.957 8.399 56.372 1.00 38.11 244 ARG B C 1
ATOM 6055 O O . ARG B 1 252 ? -32.356 8.067 57.398 1.00 31.50 244 ARG B O 1
ATOM 6070 N N . ILE B 1 253 ? -32.518 8.071 55.152 1.00 31.23 245 ILE B N 1
ATOM 6071 C CA . ILE B 1 253 ? -31.313 7.263 54.977 1.00 36.95 245 ILE B CA 1
ATOM 6072 C C . ILE B 1 253 ? -30.069 8.039 55.402 1.00 39.25 245 ILE B C 1
ATOM 6073 O O . ILE B 1 253 ? -29.168 7.485 56.049 1.00 38.80 245 ILE B O 1
ATOM 6078 N N . ALA B 1 254 ? -29.999 9.327 55.049 1.00 31.16 246 ALA B N 1
ATOM 6079 C CA . ALA B 1 254 ? -28.880 10.160 55.480 1.00 33.80 246 ALA B CA 1
ATOM 6080 C C . ALA B 1 254 ? -28.769 10.191 57.000 1.00 37.66 246 ALA B C 1
ATOM 6081 O O . ALA B 1 254 ? -27.666 10.106 57.556 1.00 36.28 246 ALA B O 1
ATOM 6083 N N . ARG B 1 255 ? -29.904 10.324 57.688 1.00 33.62 247 ARG B N 1
ATOM 6084 C CA . ARG B 1 255 ? -29.882 10.378 59.144 1.00 36.23 247 ARG B CA 1
ATOM 6085 C C . ARG B 1 255 ? -29.430 9.046 59.743 1.00 37.62 247 ARG B C 1
ATOM 6086 O O . ARG B 1 255 ? -28.719 9.027 60.755 1.00 36.72 247 ARG B O 1
ATOM 6094 N N . ASP B 1 256 ? -29.818 7.924 59.124 1.00 38.14 248 ASP B N 1
ATOM 6095 C CA . ASP B 1 256 ? -29.321 6.619 59.556 1.00 42.16 248 ASP B CA 1
ATOM 6096 C C . ASP B 1 256 ? -27.801 6.572 59.544 1.00 39.76 248 ASP B C 1
ATOM 6097 O O . ASP B 1 256 ? -27.177 6.175 60.533 1.00 40.23 248 ASP B O 1
ATOM 6102 N N . VAL B 1 257 ? -27.188 6.967 58.424 1.00 36.27 249 VAL B N 1
ATOM 6103 C CA . VAL B 1 257 ? -25.734 6.861 58.294 1.00 38.76 249 VAL B CA 1
ATOM 6104 C C . VAL B 1 257 ? -25.038 7.772 59.304 1.00 33.85 249 VAL B C 1
ATOM 6105 O O . VAL B 1 257 ? -24.081 7.369 59.978 1.00 35.32 249 VAL B O 1
ATOM 6109 N N . LEU B 1 258 ? -25.512 9.014 59.421 1.00 32.18 250 LEU B N 1
ATOM 6110 C CA . LEU B 1 258 ? -24.929 9.952 60.375 1.00 37.05 250 LEU B CA 1
ATOM 6111 C C . LEU B 1 258 ? -25.064 9.452 61.809 1.00 38.23 250 LEU B C 1
ATOM 6112 O O . LEU B 1 258 ? -24.117 9.555 62.596 1.00 44.78 250 LEU B O 1
ATOM 6117 N N . ARG B 1 259 ? -26.241 8.927 62.169 1.00 37.35 251 ARG B N 1
ATOM 6118 C CA . ARG B 1 259 ? -26.453 8.382 63.513 1.00 42.99 251 ARG B CA 1
ATOM 6119 C C . ARG B 1 259 ? -25.529 7.199 63.790 1.00 46.20 251 ARG B C 1
ATOM 6120 O O . ARG B 1 259 ? -24.959 7.084 64.887 1.00 43.52 251 ARG B O 1
ATOM 6128 N N . GLU B 1 260 ? -25.407 6.280 62.826 1.00 38.80 252 GLU B N 1
ATOM 6129 C CA . GLU B 1 260 ? -24.523 5.134 63.014 1.00 41.05 252 GLU B CA 1
ATOM 6130 C C . GLU B 1 260 ? -23.061 5.554 63.078 1.00 41.23 252 GLU B C 1
ATOM 6131 O O . GLU B 1 260 ? -22.256 4.884 63.732 1.00 45.53 252 GLU B O 1
ATOM 6137 N N . ALA B 1 261 ? -22.696 6.654 62.420 1.00 43.26 253 ALA B N 1
ATOM 6138 C CA . ALA B 1 261 ? -21.322 7.138 62.455 1.00 49.04 253 ALA B CA 1
ATOM 6139 C C . ALA B 1 261 ? -21.011 7.965 63.697 1.00 53.97 253 ALA B C 1
ATOM 6140 O O . ALA B 1 261 ? -19.891 8.471 63.813 1.00 59.19 253 ALA B O 1
ATOM 6142 N N . GLY B 1 262 ? -21.956 8.103 64.624 1.00 54.75 254 GLY B N 1
ATOM 6143 C CA . GLY B 1 262 ? -21.719 8.849 65.843 1.00 54.13 254 GLY B CA 1
ATOM 6144 C C . GLY B 1 262 ? -21.937 10.341 65.749 1.00 49.73 254 GLY B C 1
ATOM 6145 O O . GLY B 1 262 ? -21.468 11.077 66.627 1.00 46.67 254 GLY B O 1
ATOM 6146 N N . PHE B 1 263 ? -22.634 10.814 64.725 1.00 36.24 255 PHE B N 1
ATOM 6147 C CA . PHE B 1 263 ? -22.952 12.225 64.591 1.00 36.11 255 PHE B CA 1
ATOM 6148 C C . PHE B 1 263 ? -24.403 12.481 64.966 1.00 38.25 255 PHE B C 1
ATOM 6149 O O . PHE B 1 263 ? -25.223 11.565 65.039 1.00 39.65 255 PHE B O 1
ATOM 6157 N N . ASP B 1 264 ? -24.703 13.739 65.220 1.00 39.08 256 ASP B N 1
ATOM 6158 C CA . ASP B 1 264 ? -26.081 14.160 65.420 1.00 41.71 256 ASP B CA 1
ATOM 6159 C C . ASP B 1 264 ? -26.846 13.995 64.110 1.00 40.46 256 ASP B C 1
ATOM 6160 O O . ASP B 1 264 ? -26.491 14.646 63.121 1.00 39.14 256 ASP B O 1
ATOM 6165 N N . PRO B 1 265 ? -27.893 13.161 64.055 1.00 36.20 257 PRO B N 1
ATOM 6166 C CA . PRO B 1 265 ? -28.638 13.005 62.797 1.00 37.13 257 PRO B CA 1
ATOM 6167 C C . PRO B 1 265 ? -29.219 14.307 62.275 1.00 38.06 257 PRO B C 1
ATOM 6168 O O . PRO B 1 265 ? -29.468 14.415 61.072 1.00 38.54 257 PRO B O 1
ATOM 6172 N N . ASN B 1 266 ? -29.411 15.312 63.132 1.00 39.11 258 ASN B N 1
ATOM 6173 C CA . ASN B 1 266 ? -29.925 16.596 62.661 1.00 28.70 258 ASN B CA 1
ATOM 6174 C C . ASN B 1 266 ? -28.911 17.373 61.826 1.00 27.07 258 ASN B C 1
ATOM 6175 O O . ASN B 1 266 ? -29.219 18.524 61.476 1.00 33.35 258 ASN B O 1
ATOM 6180 N N . VAL B 1 267 ? -27.739 16.810 61.513 1.00 30.43 259 VAL B N 1
ATOM 6181 C CA . VAL B 1 267 ? -26.932 17.349 60.423 1.00 29.81 259 VAL B CA 1
ATOM 6182 C C . VAL B 1 267 ? -27.800 17.506 59.178 1.00 29.89 259 VAL B C 1
ATOM 6183 O O . VAL B 1 267 ? -27.601 18.432 58.380 1.00 33.06 259 VAL B O 1
ATOM 6187 N N . VAL B 1 268 ? -28.785 16.622 58.998 1.00 27.47 260 VAL B N 1
ATOM 6188 C CA . VAL B 1 268 ? -29.730 16.712 57.882 1.00 30.84 260 VAL B CA 1
ATOM 6189 C C . VAL B 1 268 ? -31.141 16.624 58.445 1.00 34.26 260 VAL B C 1
ATOM 6190 O O . VAL B 1 268 ? -31.469 15.674 59.170 1.00 36.09 260 VAL B O 1
ATOM 6194 N N . THR B 1 269 ? -31.964 17.622 58.136 1.00 31.15 261 THR B N 1
ATOM 6195 C CA . THR B 1 269 ? -33.366 17.643 58.532 1.00 29.33 261 THR B CA 1
ATOM 6196 C C . THR B 1 269 ? -34.229 17.930 57.310 1.00 33.75 261 THR B C 1
ATOM 6197 O O . THR B 1 269 ? -33.743 18.396 56.277 1.00 29.89 261 THR B O 1
ATOM 6201 N N . LEU B 1 270 ? -35.526 17.671 57.447 1.00 34.09 262 LEU B N 1
ATOM 6202 C CA . LEU B 1 270 ? -36.487 17.808 56.354 1.00 31.93 262 LEU B CA 1
ATOM 6203 C C . LEU B 1 270 ? -37.556 18.817 56.749 1.00 33.53 262 LEU B C 1
ATOM 6204 O O . LEU B 1 270 ? -38.234 18.637 57.768 1.00 33.80 262 LEU B O 1
ATOM 6209 N N . LEU B 1 271 ? -37.710 19.871 55.950 1.00 31.98 263 LEU B N 1
ATOM 6210 C CA . LEU B 1 271 ? -38.737 20.890 56.170 1.00 34.38 263 LEU B CA 1
ATOM 6211 C C . LEU B 1 271 ? -39.844 20.674 55.138 1.00 34.90 263 LEU B C 1
ATOM 6212 O O . LEU B 1 271 ? -39.805 21.214 54.029 1.00 32.78 263 LEU B O 1
ATOM 6217 N N . ALA B 1 272 ? -40.821 19.848 55.499 1.00 35.18 264 ALA B N 1
ATOM 6218 C CA . ALA B 1 272 ? -41.972 19.633 54.638 1.00 39.21 264 ALA B CA 1
ATOM 6219 C C . ALA B 1 272 ? -42.926 20.811 54.753 1.00 36.29 264 ALA B C 1
ATOM 6220 O O . ALA B 1 272 ? -43.067 21.412 55.820 1.00 36.44 264 ALA B O 1
ATOM 6222 N N . THR B 1 273 ? -43.548 21.162 53.632 1.00 34.93 265 THR B N 1
ATOM 6223 C CA . THR B 1 273 ? -44.458 22.295 53.537 1.00 38.36 265 THR B CA 1
ATOM 6224 C C . THR B 1 273 ? -45.622 21.906 52.641 1.00 35.57 265 THR B C 1
ATOM 6225 O O . THR B 1 273 ? -45.603 20.868 51.980 1.00 36.73 265 THR B O 1
ATOM 6229 N N . GLU B 1 274 ? -46.660 22.716 52.665 1.00 42.14 266 GLU B N 1
ATOM 6230 C CA . GLU B 1 274 ? -47.746 22.651 51.707 1.00 47.81 266 GLU B CA 1
ATOM 6231 C C . GLU B 1 274 ? -47.683 23.833 50.752 1.00 47.31 266 GLU B C 1
ATOM 6232 O O . GLU B 1 274 ? -46.961 24.801 51.012 1.00 48.26 266 GLU B O 1
ATOM 6238 N N . PRO B 1 275 ? -48.406 23.795 49.625 1.00 51.24 267 PRO B N 1
ATOM 6239 C CA . PRO B 1 275 ? -48.338 24.922 48.689 1.00 52.88 267 PRO B CA 1
ATOM 6240 C C . PRO B 1 275 ? -48.744 26.216 49.375 1.00 60.49 267 PRO B C 1
ATOM 6241 O O . PRO B 1 275 ? -49.454 26.221 50.386 1.00 57.75 267 PRO B O 1
ATOM 6245 N N . ASN B 1 276 ? -48.286 27.325 48.793 1.00 64.03 268 ASN B N 1
ATOM 6246 C CA . ASN B 1 276 ? -48.355 28.646 49.418 1.00 69.05 268 ASN B CA 1
ATOM 6247 C C . ASN B 1 276 ? -47.396 28.721 50.605 1.00 67.78 268 ASN B C 1
ATOM 6248 O O . ASN B 1 276 ? -47.698 29.327 51.635 1.00 67.36 268 ASN B O 1
ATOM 6250 N N . ASP B 1 277 ? -46.234 28.086 50.455 1.00 67.12 269 ASP B N 1
ATOM 6251 C CA . ASP B 1 277 ? -45.151 28.165 51.424 1.00 60.44 269 ASP B CA 1
ATOM 6252 C C . ASP B 1 277 ? -44.216 29.338 51.150 1.00 54.41 269 ASP B C 1
ATOM 6253 O O . ASP B 1 277 ? -43.142 29.409 51.755 1.00 56.15 269 ASP B O 1
ATOM 6258 N N . GLY B 1 278 ? -44.616 30.266 50.274 1.00 48.38 270 GLY B N 1
ATOM 6259 C CA . GLY B 1 278 ? -43.690 31.291 49.810 1.00 47.39 270 GLY B CA 1
ATOM 6260 C C . GLY B 1 278 ? -43.191 32.202 50.917 1.00 43.32 270 GLY B C 1
ATOM 6261 O O . GLY B 1 278 ? -41.989 32.467 51.029 1.00 40.51 270 GLY B O 1
ATOM 6262 N N . ALA B 1 279 ? -44.105 32.688 51.761 1.00 42.57 271 ALA B N 1
ATOM 6263 C CA . ALA B 1 279 ? -43.689 33.571 52.845 1.00 46.02 271 ALA B CA 1
ATOM 6264 C C . ALA B 1 279 ? -42.745 32.852 53.797 1.00 45.25 271 ALA B C 1
ATOM 6265 O O . ALA B 1 279 ? -41.717 33.410 54.201 1.00 49.36 271 ALA B O 1
ATOM 6267 N N . LEU B 1 280 ? -43.056 31.595 54.127 1.00 42.09 272 LEU B N 1
ATOM 6268 C CA . LEU B 1 280 ? -42.172 30.804 54.975 1.00 42.79 272 LEU B CA 1
ATOM 6269 C C . LEU B 1 280 ? -40.781 30.698 54.366 1.00 42.06 272 LEU B C 1
ATOM 6270 O O . LEU B 1 280 ? -39.770 30.870 55.057 1.00 39.99 272 LEU B O 1
ATOM 6275 N N . VAL B 1 281 ? -40.709 30.410 53.067 1.00 41.35 273 VAL B N 1
ATOM 6276 C CA . VAL B 1 281 ? -39.412 30.184 52.445 1.00 39.35 273 VAL B CA 1
ATOM 6277 C C . VAL B 1 281 ? -38.630 31.484 52.346 1.00 33.68 273 VAL B C 1
ATOM 6278 O O . VAL B 1 281 ? -37.416 31.517 52.587 1.00 36.20 273 VAL B O 1
ATOM 6282 N N . GLN B 1 282 ? -39.303 32.574 51.990 1.00 34.46 274 GLN B N 1
ATOM 6283 C CA . GLN B 1 282 ? -38.616 33.856 51.910 1.00 34.89 274 GLN B CA 1
ATOM 6284 C C . GLN B 1 282 ? -37.964 34.203 53.240 1.00 41.45 274 GLN B C 1
ATOM 6285 O O . GLN B 1 282 ? -36.804 34.623 53.287 1.00 41.04 274 GLN B O 1
ATOM 6291 N N . ASP B 1 283 ? -38.714 34.055 54.334 1.00 36.74 275 ASP B N 1
ATOM 6292 C CA . ASP B 1 283 ? -38.161 34.341 55.652 1.00 40.78 275 ASP B CA 1
ATOM 6293 C C . ASP B 1 283 ? -37.010 33.401 55.989 1.00 34.38 275 ASP B C 1
ATOM 6294 O O . ASP B 1 283 ? -35.978 33.840 56.506 1.00 37.87 275 ASP B O 1
ATOM 6299 N N . LEU B 1 284 ? -37.174 32.101 55.717 1.00 36.11 276 LEU B N 1
ATOM 6300 C CA . LEU B 1 284 ? -36.102 31.144 55.992 1.00 37.97 276 LEU B CA 1
ATOM 6301 C C . LEU B 1 284 ? -34.861 31.446 55.157 1.00 37.04 276 LEU B C 1
ATOM 6302 O O . LEU B 1 284 ? -33.733 31.382 55.660 1.00 35.27 276 LEU B O 1
ATOM 6307 N N . ALA B 1 285 ? -35.051 31.776 53.879 1.00 31.94 277 ALA B N 1
ATOM 6308 C CA . ALA B 1 285 ? -33.910 32.006 52.999 1.00 32.93 277 ALA B CA 1
ATOM 6309 C C . ALA B 1 285 ? -33.051 33.180 53.460 1.00 30.86 277 ALA B C 1
ATOM 6310 O O . ALA B 1 285 ? -31.862 33.227 53.128 1.00 31.94 277 ALA B O 1
ATOM 6312 N N . LEU B 1 286 ? -33.617 34.119 54.227 1.00 27.84 278 LEU B N 1
ATOM 6313 C CA . LEU B 1 286 ? -32.895 35.303 54.666 1.00 27.30 278 LEU B CA 1
ATOM 6314 C C . LEU B 1 286 ? -32.316 35.170 56.072 1.00 32.27 278 LEU B C 1
ATOM 6315 O O . LEU B 1 286 ? -31.759 36.138 56.586 1.00 32.59 278 LEU B O 1
ATOM 6320 N N . ARG B 1 287 ? -32.469 34.023 56.717 1.00 34.55 279 ARG B N 1
ATOM 6321 C CA . ARG B 1 287 ? -32.009 33.885 58.090 1.00 36.76 279 ARG B CA 1
ATOM 6322 C C . ARG B 1 287 ? -30.483 33.970 58.138 1.00 34.88 279 ARG B C 1
ATOM 6323 O O . ARG B 1 287 ? -29.801 33.450 57.249 1.00 36.88 279 ARG B O 1
ATOM 6331 N N . PRO B 1 288 ? -29.918 34.625 59.150 1.00 32.25 280 PRO B N 1
ATOM 6332 C CA . PRO B 1 288 ? -28.450 34.756 59.201 1.00 34.94 280 PRO B CA 1
ATOM 6333 C C . PRO B 1 288 ? -27.714 33.425 59.275 1.00 35.01 280 PRO B C 1
ATOM 6334 O O . PRO B 1 288 ? -26.559 33.341 58.841 1.00 34.52 280 PRO B O 1
ATOM 6338 N N . GLU B 1 289 ? -28.356 32.380 59.803 1.00 35.45 281 GLU B N 1
ATOM 6339 C CA . GLU B 1 289 ? -27.727 31.068 59.914 1.00 34.58 281 GLU B CA 1
ATOM 6340 C C . GLU B 1 289 ? -27.642 30.332 58.580 1.00 33.83 281 GLU B C 1
ATOM 6341 O O . GLU B 1 289 ? -26.879 29.365 58.466 1.00 33.00 281 GLU B O 1
ATOM 6347 N N . ILE B 1 290 ? -28.416 30.742 57.582 1.00 29.77 282 ILE B N 1
ATOM 6348 C CA . ILE B 1 290 ? -28.424 30.066 56.286 1.00 26.70 282 ILE B CA 1
ATOM 6349 C C . ILE B 1 290 ? -27.287 30.655 55.458 1.00 30.29 282 ILE B C 1
ATOM 6350 O O . ILE B 1 290 ? -27.356 31.802 55.014 1.00 31.04 282 ILE B O 1
ATOM 6355 N N . LYS B 1 291 ? -26.230 29.870 55.244 1.00 25.74 283 LYS B N 1
ATOM 6356 C CA . LYS B 1 291 ? -25.052 30.392 54.567 1.00 26.27 283 LYS B CA 1
ATOM 6357 C C . LYS B 1 291 ? -24.938 29.915 53.125 1.00 26.76 283 LYS B C 1
ATOM 6358 O O . LYS B 1 291 ? -24.184 30.509 52.345 1.00 30.99 283 LYS B O 1
ATOM 6364 N N . LEU B 1 292 ? -25.659 28.861 52.762 1.00 29.18 284 LEU B N 1
ATOM 6365 C CA . LEU B 1 292 ? -25.651 28.326 51.414 1.00 26.69 284 LEU B CA 1
ATOM 6366 C C . LEU B 1 292 ? -27.095 28.052 51.032 1.00 30.84 284 LEU B C 1
ATOM 6367 O O . LEU B 1 292 ? -27.883 27.589 51.864 1.00 29.38 284 LEU B O 1
ATOM 6372 N N . ILE B 1 293 ? -27.442 28.331 49.779 1.00 22.52 285 ILE B N 1
ATOM 6373 C CA . ILE B 1 293 ? -28.757 27.989 49.248 1.00 25.33 285 ILE B CA 1
ATOM 6374 C C . ILE B 1 293 ? -28.565 27.376 47.870 1.00 25.43 285 ILE B C 1
ATOM 6375 O O . ILE B 1 293 ? -27.882 27.957 47.017 1.00 24.50 285 ILE B O 1
ATOM 6380 N N . ASP B 1 294 ? -29.148 26.197 47.662 1.00 26.02 286 ASP B 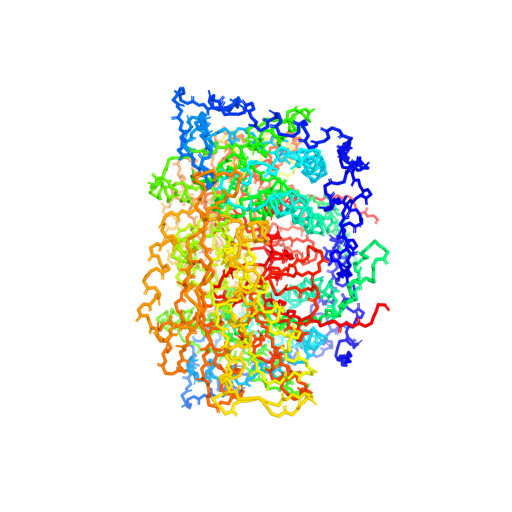N 1
ATOM 6381 C CA . ASP B 1 294 ? -29.229 25.570 46.346 1.00 27.92 286 ASP B CA 1
ATOM 6382 C C . ASP B 1 294 ? -30.700 25.506 45.964 1.00 32.10 286 ASP B C 1
ATOM 6383 O O . ASP B 1 294 ? -31.507 24.903 46.685 1.00 27.19 286 ASP B O 1
ATOM 6388 N N . PHE B 1 295 ? -31.045 26.134 44.840 1.00 25.31 287 PHE B N 1
ATOM 6389 C CA . PHE B 1 295 ? -32.431 26.321 44.432 1.00 25.49 287 PHE B CA 1
ATOM 6390 C C . PHE B 1 295 ? -32.619 25.803 43.018 1.00 31.24 287 PHE B C 1
ATOM 6391 O O . PHE B 1 295 ? -31.792 26.066 42.138 1.00 28.35 287 PHE B O 1
ATOM 6399 N N . THR B 1 296 ? -33.707 25.065 42.806 1.00 34.71 288 THR B N 1
ATOM 6400 C CA . THR B 1 296 ? -34.157 24.708 41.468 1.00 35.36 288 THR B CA 1
ATOM 6401 C C . THR B 1 296 ? -35.614 25.125 41.349 1.00 37.16 288 THR B C 1
ATOM 6402 O O . THR B 1 296 ? -36.438 24.755 42.193 1.00 39.42 288 THR B O 1
ATOM 6406 N N . GLY B 1 297 ? -35.927 25.921 40.332 1.00 33.97 289 GLY B N 1
ATOM 6407 C CA . GLY B 1 297 ? -37.306 26.355 40.166 1.00 35.23 289 GLY B CA 1
ATOM 6408 C C . GLY B 1 297 ? -37.428 27.495 39.180 1.00 40.82 289 GLY B C 1
ATOM 6409 O O . GLY B 1 297 ? -36.647 27.600 38.225 1.00 33.38 289 GLY B O 1
ATOM 6410 N N . SER B 1 298 ? -38.425 28.345 39.423 1.00 40.38 290 SER B N 1
ATOM 6411 C CA . SER B 1 298 ? -38.758 29.407 38.490 1.00 40.08 290 SER B CA 1
ATOM 6412 C C . SER B 1 298 ? -37.657 30.457 38.446 1.00 39.37 290 SER B C 1
ATOM 6413 O O . SER B 1 298 ? -36.905 30.654 39.410 1.00 36.90 290 SER B O 1
ATOM 6416 N N . THR B 1 299 ? -37.583 31.148 37.306 1.00 30.55 291 THR B N 1
ATOM 6417 C CA . THR B 1 299 ? -36.634 32.244 37.153 1.00 33.60 291 THR B CA 1
ATOM 6418 C C . THR B 1 299 ? -36.897 33.360 38.151 1.00 35.47 291 THR B C 1
ATOM 6419 O O . THR B 1 299 ? -35.959 33.953 38.692 1.00 34.40 291 THR B O 1
ATOM 6423 N N . GLN B 1 300 ? -38.171 33.688 38.381 1.00 36.39 292 GLN B N 1
ATOM 6424 C CA . GLN B 1 300 ? -38.491 34.808 39.259 1.00 33.45 292 GLN B CA 1
ATOM 6425 C C . GLN B 1 300 ? -38.122 34.485 40.710 1.00 29.93 292 GLN B C 1
ATOM 6426 O O . GLN B 1 300 ? -37.544 35.324 41.416 1.00 30.29 292 GLN B O 1
ATOM 6432 N N . ASN B 1 301 ? -38.433 33.269 41.167 1.00 26.34 293 ASN B N 1
ATOM 6433 C CA . ASN B 1 301 ? -38.047 32.878 42.525 1.00 31.52 293 ASN B CA 1
ATOM 6434 C C . ASN B 1 301 ? -36.537 32.734 42.656 1.00 32.75 293 ASN B C 1
ATOM 6435 O O . ASN B 1 301 ? -35.957 33.131 43.674 1.00 31.23 293 ASN B O 1
ATOM 6440 N N . GLY B 1 302 ? -35.884 32.155 41.645 1.00 30.97 294 GLY B N 1
ATOM 6441 C CA . GLY B 1 302 ? -34.439 32.021 41.703 1.00 29.86 294 GLY B CA 1
ATOM 6442 C C . GLY B 1 302 ? -33.746 33.366 41.771 1.00 32.44 294 GLY B C 1
ATOM 6443 O O . GLY B 1 302 ? -32.898 33.603 42.638 1.00 29.90 294 GLY B O 1
ATOM 6444 N N . THR B 1 303 ? -34.127 34.289 40.884 1.00 25.38 295 THR B N 1
ATOM 6445 C CA A THR B 1 303 ? -33.503 35.607 40.916 0.43 28.23 295 THR B CA 1
ATOM 6446 C CA B THR B 1 303 ? -33.507 35.608 40.913 0.57 28.16 295 THR B CA 1
ATOM 6447 C C . THR B 1 303 ? -33.844 36.358 42.195 1.00 29.06 295 THR B C 1
ATOM 6448 O O . THR B 1 303 ? -33.010 37.114 42.701 1.00 31.39 295 THR B O 1
ATOM 6455 N N . TRP B 1 304 ? -35.055 36.167 42.733 1.00 28.51 296 TRP B N 1
ATOM 6456 C CA . TRP B 1 304 ? -35.374 36.778 44.017 1.00 32.13 296 TRP B CA 1
ATOM 6457 C C . TRP B 1 304 ? -34.350 36.373 45.074 1.00 32.29 296 TRP B C 1
ATOM 6458 O O . TRP B 1 304 ? -33.844 37.224 45.814 1.00 29.67 296 TRP B O 1
ATOM 6469 N N . LEU B 1 305 ? -34.014 35.078 45.132 1.00 30.66 297 LEU B N 1
ATOM 6470 C CA . LEU B 1 305 ? -33.045 34.581 46.108 1.00 34.68 297 LEU B CA 1
ATOM 6471 C C . LEU B 1 305 ? -31.662 35.169 45.868 1.00 36.03 297 LEU B C 1
ATOM 6472 O O . LEU B 1 305 ? -30.983 35.591 46.811 1.00 32.12 297 LEU B O 1
ATOM 6477 N N . GLU B 1 306 ? -31.218 35.182 44.606 1.00 26.68 298 GLU B N 1
ATOM 6478 C CA . GLU B 1 306 ? -29.911 35.741 44.288 1.00 30.69 298 GLU B CA 1
ATOM 6479 C C . GLU B 1 306 ? -29.804 37.185 44.755 1.00 33.77 298 GLU B C 1
ATOM 6480 O O . GLU B 1 306 ? -28.765 37.596 45.277 1.00 38.52 298 GLU B O 1
ATOM 6486 N N . ARG B 1 307 ? -30.869 37.965 44.593 1.00 31.81 299 ARG B N 1
ATOM 6487 C CA . ARG B 1 307 ? -30.815 39.387 44.893 1.00 35.72 299 ARG B CA 1
ATOM 6488 C C . ARG B 1 307 ? -31.082 39.731 46.348 1.00 31.00 299 ARG B C 1
ATOM 6489 O O . ARG B 1 307 ? -30.824 40.873 46.737 1.00 36.98 299 ARG B O 1
ATOM 6497 N N . HIS B 1 308 ? -31.638 38.817 47.145 1.00 32.36 300 HIS B N 1
ATOM 6498 C CA . HIS B 1 308 ? -32.036 39.168 48.509 1.00 32.91 300 HIS B CA 1
ATOM 6499 C C . HIS B 1 308 ? -31.332 38.394 49.614 1.00 33.63 300 HIS B C 1
ATOM 6500 O O . HIS B 1 308 ? -31.183 38.935 50.716 1.00 33.03 300 HIS B O 1
ATOM 6507 N N . ALA B 1 309 ? -30.900 37.161 49.375 1.00 30.22 301 ALA B N 1
ATOM 6508 C CA . ALA B 1 309 ? -30.208 36.393 50.420 1.00 30.15 301 ALA B CA 1
ATOM 6509 C C . ALA B 1 309 ? -28.715 36.722 50.405 1.00 31.05 301 ALA B C 1
ATOM 6510 O O . ALA B 1 309 ? -27.862 35.893 50.081 1.00 31.76 301 ALA B O 1
ATOM 6512 N N . HIS B 1 310 ? -28.414 37.969 50.791 1.00 29.53 302 HIS B N 1
ATOM 6513 C CA . HIS B 1 310 ? -27.049 38.483 50.712 1.00 37.03 302 HIS B CA 1
ATOM 6514 C C . HIS B 1 310 ? -26.112 37.771 51.670 1.00 34.91 302 HIS B C 1
ATOM 6515 O O . HIS B 1 310 ? -24.891 37.808 51.474 1.00 30.05 302 HIS B O 1
ATOM 6522 N N . GLN B 1 311 ? -26.654 37.118 52.691 1.00 29.08 303 GLN B N 1
ATOM 6523 C CA . GLN B 1 311 ? -25.806 36.451 53.662 1.00 26.93 303 GLN B CA 1
ATOM 6524 C C . GLN B 1 311 ? -25.359 35.079 53.195 1.00 29.04 303 GLN B C 1
ATOM 6525 O O . GLN B 1 311 ? -24.487 34.483 53.832 1.00 29.42 303 GLN B O 1
ATOM 6531 N N . ALA B 1 312 ? -25.899 34.591 52.083 1.00 30.12 304 ALA B N 1
ATOM 6532 C CA . ALA B 1 312 ? -25.672 33.230 51.635 1.00 32.02 304 ALA B CA 1
ATOM 6533 C C . ALA B 1 312 ? -25.023 33.210 50.263 1.00 34.81 304 ALA B C 1
ATOM 6534 O O . ALA B 1 312 ? -25.177 34.137 49.466 1.00 29.03 304 ALA B O 1
ATOM 6536 N N . GLN B 1 313 ? -24.341 32.103 49.987 1.00 33.73 305 GLN B N 1
ATOM 6537 C CA . GLN B 1 313 ? -23.964 31.753 48.627 1.00 37.05 305 GLN B CA 1
ATOM 6538 C C . GLN B 1 313 ? -25.156 31.069 47.992 1.00 32.10 305 GLN B C 1
ATOM 6539 O O . GLN B 1 313 ? -25.613 30.036 48.492 1.00 26.92 305 GLN B O 1
ATOM 6545 N N . VAL B 1 314 ? -25.666 31.635 46.901 1.00 29.73 306 VAL B N 1
ATOM 6546 C CA . VAL B 1 314 ? -26.890 31.150 46.284 1.00 30.93 306 VAL B CA 1
ATOM 6547 C C . VAL B 1 314 ? -26.531 30.500 44.957 1.00 31.39 306 VAL B C 1
ATOM 6548 O O . VAL B 1 314 ? -25.931 31.140 44.080 1.00 29.68 306 VAL B O 1
ATOM 6552 N N . TYR B 1 315 ? -26.911 29.233 44.808 1.00 25.40 307 TYR B N 1
ATOM 6553 C CA . TYR B 1 315 ? -26.735 28.475 43.572 1.00 27.83 307 TYR B CA 1
ATOM 6554 C C . TYR B 1 315 ? -28.114 28.174 43.020 1.00 30.50 307 TYR B C 1
ATOM 6555 O O . TYR B 1 315 ? -28.965 27.653 43.743 1.00 27.77 307 TYR B O 1
ATOM 6564 N N . THR B 1 316 ? -28.350 28.530 41.753 1.00 28.70 308 THR B N 1
ATOM 6565 C CA . THR B 1 316 ? -29.693 28.467 41.199 1.00 26.41 308 THR B CA 1
ATOM 6566 C C . THR B 1 316 ? -29.716 27.711 39.883 1.00 27.18 308 THR B C 1
ATOM 6567 O O . THR B 1 316 ? -28.776 27.791 39.075 1.00 27.28 308 THR B O 1
ATOM 6571 N N . GLU B 1 317 ? -30.796 26.963 39.692 1.00 29.07 309 GLU B N 1
ATOM 6572 C CA . GLU B 1 317 ? -31.173 26.397 38.402 1.00 36.48 309 GLU B CA 1
ATOM 6573 C C . GLU B 1 317 ? -32.551 26.947 38.089 1.00 35.56 309 GLU B C 1
ATOM 6574 O O . GLU B 1 317 ? -33.478 26.790 38.894 1.00 34.26 309 GLU B O 1
ATOM 6580 N N . LYS B 1 318 ? -32.673 27.633 36.958 1.00 32.03 310 LYS B N 1
ATOM 6581 C CA . LYS B 1 318 ? -33.918 28.306 36.614 1.00 31.41 310 LYS B CA 1
ATOM 6582 C C . LYS B 1 318 ? -34.374 27.841 35.227 1.00 34.88 310 LYS B C 1
ATOM 6583 O O . LYS B 1 318 ? -33.890 26.821 34.728 1.00 41.10 310 LYS B O 1
ATOM 6589 N N . ALA B 1 319 ? -35.321 28.541 34.610 1.00 37.78 311 ALA B N 1
ATOM 6590 C CA . ALA B 1 319 ? -35.810 28.159 33.289 1.00 31.60 311 ALA B CA 1
ATOM 6591 C C . ALA B 1 319 ? -34.988 28.836 32.199 1.00 34.49 311 ALA B C 1
ATOM 6592 O O . ALA B 1 319 ? -34.403 29.898 32.411 1.00 31.94 311 ALA B O 1
ATOM 6594 N N . GLY B 1 320 ? -34.967 28.217 31.018 1.00 32.80 312 GLY B N 1
ATOM 6595 C CA . GLY B 1 320 ? -34.330 28.791 29.851 1.00 28.88 312 GLY B CA 1
ATOM 6596 C C . GLY B 1 320 ? -35.063 28.375 28.592 1.00 31.41 312 GLY B C 1
ATOM 6597 O O . GLY B 1 320 ? -36.090 27.697 28.640 1.00 36.16 312 GLY B O 1
ATOM 6598 N N . VAL B 1 321 ? -34.526 28.793 27.455 1.00 25.47 313 VAL B N 1
ATOM 6599 C CA . VAL B 1 321 ? -35.146 28.562 26.153 1.00 28.08 313 VAL B CA 1
ATOM 6600 C C . VAL B 1 321 ? -34.235 27.614 25.384 1.00 27.80 313 VAL B C 1
ATOM 6601 O O . VAL B 1 321 ? -33.200 28.021 24.844 1.00 28.33 313 VAL B O 1
ATOM 6605 N N . ASN B 1 322 ? -34.619 26.345 25.329 1.00 23.08 314 ASN B N 1
ATOM 6606 C CA . ASN B 1 322 ? -33.823 25.336 24.660 1.00 24.74 314 ASN B CA 1
ATOM 6607 C C . ASN B 1 322 ? -34.205 25.290 23.192 1.00 25.16 314 ASN B C 1
ATOM 6608 O O . ASN B 1 322 ? -35.391 25.320 22.845 1.00 25.45 314 ASN B O 1
ATOM 6613 N N . GLN B 1 323 ? -33.189 25.216 22.342 1.00 27.47 315 GLN B N 1
ATOM 6614 C CA . GLN B 1 323 ? -33.312 25.589 20.943 1.00 24.89 315 GLN B CA 1
ATOM 6615 C C . GLN B 1 323 ? -32.675 24.520 20.073 1.00 27.09 315 GLN B C 1
ATOM 6616 O O . GLN B 1 323 ? -31.679 23.900 20.463 1.00 26.95 315 GLN B O 1
ATOM 6622 N N . ILE B 1 324 ? -33.272 24.306 18.899 1.00 27.58 316 ILE B N 1
ATOM 6623 C CA . ILE B 1 324 ? -32.736 23.446 17.854 1.00 27.88 316 ILE B CA 1
ATOM 6624 C C . ILE B 1 324 ? -32.615 24.279 16.580 1.00 26.60 316 ILE B C 1
ATOM 6625 O O . ILE B 1 324 ? -33.559 24.986 16.212 1.00 26.55 316 ILE B O 1
ATOM 6630 N N . VAL B 1 325 ? -31.460 24.213 15.924 1.00 25.11 317 VAL B N 1
ATOM 6631 C CA . VAL B 1 325 ? -31.246 24.870 14.640 1.00 26.24 317 VAL B CA 1
ATOM 6632 C C . VAL B 1 325 ? -31.151 23.775 13.588 1.00 31.98 317 VAL B C 1
ATOM 6633 O O . VAL B 1 325 ? -30.260 22.918 13.657 1.00 30.31 317 VAL B O 1
ATOM 6637 N N . ILE B 1 326 ? -32.079 23.780 12.631 1.00 31.86 318 ILE B N 1
ATOM 6638 C CA . ILE B 1 326 ? -32.086 22.807 11.545 1.00 27.44 318 ILE B CA 1
ATOM 6639 C C . ILE B 1 326 ? -31.607 23.524 10.288 1.00 32.03 318 ILE B C 1
ATOM 6640 O O . ILE B 1 326 ? -32.285 24.426 9.779 1.00 30.34 318 ILE B O 1
ATOM 6645 N N . ASP B 1 327 ? -30.435 23.138 9.798 1.00 28.85 319 ASP B N 1
ATOM 6646 C CA . ASP B 1 327 ? -29.853 23.697 8.579 1.00 31.67 319 ASP B CA 1
ATOM 6647 C C . ASP B 1 327 ? -29.863 22.722 7.413 1.00 31.66 319 ASP B C 1
ATOM 6648 O O . ASP B 1 327 ? -30.231 23.102 6.299 1.00 37.22 319 ASP B O 1
ATOM 6653 N N . SER B 1 328 ? -29.482 21.468 7.648 1.00 31.00 320 SER B N 1
ATOM 6654 C CA . SER B 1 328 ? -29.365 20.437 6.620 1.00 29.68 320 SER B CA 1
ATOM 6655 C C . SER B 1 328 ? -29.204 19.104 7.336 1.00 35.86 320 SER B C 1
ATOM 6656 O O . SER B 1 328 ? -28.840 19.064 8.514 1.00 37.79 320 SER B O 1
ATOM 6659 N N . THR B 1 329 ? -29.484 18.014 6.623 1.00 33.44 321 THR B N 1
ATOM 6660 C CA . THR B 1 329 ? -29.431 16.702 7.255 1.00 40.12 321 THR B CA 1
ATOM 6661 C C . THR B 1 329 ? -29.099 15.617 6.239 1.00 48.96 321 THR B C 1
ATOM 6662 O O . THR B 1 329 ? -29.304 15.782 5.033 1.00 45.09 321 THR B O 1
ATOM 6666 N N . ASP B 1 330 ? -28.580 14.496 6.755 1.00 51.96 322 ASP B N 1
ATOM 6667 C CA . ASP B 1 330 ? -28.302 13.312 5.951 1.00 59.42 322 ASP B CA 1
ATOM 6668 C C . ASP B 1 330 ? -29.492 12.382 5.842 1.00 62.01 322 ASP B C 1
ATOM 6669 O O . ASP B 1 330 ? -29.445 11.431 5.063 1.00 76.99 322 ASP B O 1
ATOM 6674 N N . ASP B 1 331 ? -30.542 12.630 6.607 1.00 54.31 323 ASP B N 1
ATOM 6675 C CA . ASP B 1 331 ? -31.710 11.769 6.667 1.00 54.11 323 ASP B CA 1
ATOM 6676 C C . ASP B 1 331 ? -32.759 12.522 7.454 1.00 44.65 323 ASP B C 1
ATOM 6677 O O . ASP B 1 331 ? -32.700 12.541 8.687 1.00 39.11 323 ASP B O 1
ATOM 6682 N N . LEU B 1 332 ? -33.690 13.174 6.760 1.00 41.02 324 LEU B N 1
ATOM 6683 C CA . LEU B 1 332 ? -34.669 13.993 7.459 1.00 38.68 324 LEU B CA 1
ATOM 6684 C C . LEU B 1 332 ? -35.467 13.162 8.460 1.00 35.67 324 LEU B C 1
ATOM 6685 O O . LEU B 1 332 ? -35.697 13.603 9.592 1.00 32.51 324 LEU B O 1
ATOM 6690 N N . LYS B 1 333 ? -35.864 11.942 8.074 1.00 39.02 325 LYS B N 1
ATOM 6691 C CA . LYS B 1 333 ? -36.695 11.122 8.955 1.00 37.93 325 LYS B CA 1
ATOM 6692 C C . LYS B 1 333 ? -35.960 10.754 10.241 1.00 38.12 325 LYS B C 1
ATOM 6693 O O . LYS B 1 333 ? -36.570 10.714 11.314 1.00 38.06 325 LYS B O 1
ATOM 6695 N N . ALA B 1 334 ? -34.660 10.449 10.154 1.00 39.46 326 ALA B N 1
ATOM 6696 C CA . ALA B 1 334 ? -33.903 10.133 11.366 1.00 37.60 326 ALA B CA 1
ATOM 6697 C C . ALA B 1 334 ? -33.785 11.349 12.274 1.00 40.57 326 ALA B C 1
ATOM 6698 O O . ALA B 1 334 ? -33.950 11.238 13.496 1.00 41.20 326 ALA B O 1
ATOM 6700 N N . ALA B 1 335 ? -33.503 12.521 11.700 1.00 38.90 327 ALA B N 1
ATOM 6701 C CA . ALA B 1 335 ? -33.430 13.726 12.517 1.00 37.37 327 ALA B CA 1
ATOM 6702 C C . ALA B 1 335 ? -34.781 14.034 13.142 1.00 35.55 327 ALA B C 1
ATOM 6703 O O . ALA B 1 335 ? -34.864 14.344 14.336 1.00 28.76 327 ALA B O 1
ATOM 6705 N N . ALA B 1 336 ? -35.855 13.922 12.354 1.00 32.99 328 ALA B N 1
ATOM 6706 C CA . ALA B 1 336 ? -37.193 14.200 12.865 1.00 31.51 328 ALA B CA 1
ATOM 6707 C C . ALA B 1 336 ? -37.576 13.241 13.988 1.00 27.92 328 ALA B C 1
ATOM 6708 O O . ALA B 1 336 ? -38.208 13.646 14.968 1.00 32.68 328 ALA B O 1
ATOM 6710 N N . LYS B 1 337 ? -37.233 11.958 13.847 1.00 31.52 329 LYS B N 1
ATOM 6711 C CA . LYS B 1 337 ? -37.571 10.991 14.887 1.00 34.43 329 LYS B CA 1
ATOM 6712 C C . LYS B 1 337 ? -36.837 11.311 16.185 1.00 34.84 329 LYS B C 1
ATOM 6713 O O . LYS B 1 337 ? -37.420 11.247 17.274 1.00 37.25 329 LYS B O 1
ATOM 6719 N N . ASN B 1 338 ? -35.559 11.669 16.085 1.00 34.62 330 ASN B N 1
ATOM 6720 C CA . ASN B 1 338 ? -34.798 12.022 17.277 1.00 37.57 330 ASN B CA 1
ATOM 6721 C C . ASN B 1 338 ? -35.385 13.256 17.946 1.00 30.81 330 ASN B C 1
ATOM 6722 O O . ASN B 1 338 ? -35.554 13.295 19.171 1.00 30.04 330 ASN B O 1
ATOM 6727 N N . ILE B 1 339 ? -35.711 14.275 17.154 1.00 31.22 331 ILE B N 1
ATOM 6728 C CA . ILE B 1 339 ? -36.329 15.472 17.708 1.00 29.22 331 ILE B CA 1
ATOM 6729 C C . ILE B 1 339 ? -37.660 15.127 18.368 1.00 28.09 331 ILE B C 1
ATOM 6730 O O . ILE B 1 339 ? -37.977 15.626 19.454 1.00 27.10 331 ILE B O 1
ATOM 6735 N N . ALA B 1 340 ? -38.442 14.247 17.736 1.00 28.27 332 ALA B N 1
ATOM 6736 C CA . ALA B 1 340 ? -39.755 13.883 18.263 1.00 30.58 332 ALA B CA 1
ATOM 6737 C C . ALA B 1 340 ? -39.651 13.174 19.611 1.00 33.00 332 ALA B C 1
ATOM 6738 O O . ALA B 1 340 ? -40.465 13.419 20.508 1.00 34.61 332 ALA B O 1
ATOM 6740 N N . PHE B 1 341 ? -38.699 12.245 19.745 1.00 29.71 333 PHE B N 1
ATOM 6741 C CA A PHE B 1 341 ? -38.438 11.626 21.040 0.49 31.79 333 PHE B CA 1
ATOM 6742 C CA B PHE B 1 341 ? -38.424 11.625 21.040 0.51 31.83 333 PHE B CA 1
ATOM 6743 C C . PHE B 1 341 ? -38.105 12.683 22.088 1.00 31.54 333 PHE B C 1
ATOM 6744 O O . PHE B 1 341 ? -38.627 12.651 23.204 1.00 26.81 333 PHE B O 1
ATOM 6759 N N . SER B 1 342 ? -37.243 13.641 21.730 1.00 29.93 334 SER B N 1
ATOM 6760 C CA . SER B 1 342 ? -36.836 14.689 22.660 1.00 32.14 334 SER B CA 1
ATOM 6761 C C . SER B 1 342 ? -38.017 15.542 23.112 1.00 31.69 334 SER B C 1
ATOM 6762 O O . SER B 1 342 ? -38.052 15.987 24.264 1.00 26.46 334 SER B O 1
ATOM 6765 N N . LEU B 1 343 ? -38.993 15.767 22.228 1.00 27.47 335 LEU B N 1
ATOM 6766 C CA . LEU B 1 343 ? -40.190 16.527 22.577 1.00 28.71 335 LEU B CA 1
ATOM 6767 C C . LEU B 1 343 ? -41.175 15.717 23.412 1.00 26.40 335 LEU B C 1
ATOM 6768 O O . LEU B 1 343 ? -41.884 16.285 24.248 1.00 31.00 335 LEU B O 1
ATOM 6773 N N . ALA B 1 344 ? -41.230 14.404 23.202 1.00 24.66 336 ALA B N 1
ATOM 6774 C CA . ALA B 1 344 ? -42.217 13.550 23.852 1.00 31.48 336 ALA B CA 1
ATOM 6775 C C . ALA B 1 344 ? -41.775 13.056 25.232 1.00 32.03 336 ALA B C 1
ATOM 6776 O O . ALA B 1 344 ? -42.627 12.785 26.088 1.00 29.32 336 ALA B O 1
ATOM 6778 N N . LEU B 1 345 ? -40.472 12.905 25.451 1.00 33.78 337 LEU B N 1
ATOM 6779 C CA . LEU B 1 345 ? -39.946 12.379 26.711 1.00 37.10 337 LEU B CA 1
ATOM 6780 C C . LEU B 1 345 ? -40.510 13.134 27.899 1.00 31.24 337 LEU B C 1
ATOM 6781 O O . LEU B 1 345 ? -40.272 14.338 28.049 1.00 31.27 337 LEU B O 1
ATOM 6786 N N . TYR B 1 346 ? -41.274 12.432 28.735 1.00 31.80 338 TYR B N 1
ATOM 6787 C CA . TYR B 1 346 ? -41.846 13.041 29.937 1.00 31.26 338 TYR B CA 1
ATOM 6788 C C . TYR B 1 346 ? -42.645 14.302 29.573 1.00 29.62 338 TYR B C 1
ATOM 6789 O O . TYR B 1 346 ? -42.716 15.264 30.344 1.00 27.96 338 TYR B O 1
ATOM 6798 N N . SER B 1 347 ? -43.230 14.309 28.367 1.00 27.38 339 SER B N 1
ATOM 6799 C CA . SER B 1 347 ? -44.127 15.382 27.921 1.00 28.93 339 SER B CA 1
ATOM 6800 C C . SER B 1 347 ? -43.450 16.752 27.982 1.00 29.42 339 SER B C 1
ATOM 6801 O O . SER B 1 347 ? -44.046 17.747 28.398 1.00 26.97 339 SER B O 1
ATOM 6804 N N . GLY B 1 348 ? -42.192 16.805 27.552 1.00 29.47 340 GLY B N 1
ATOM 6805 C CA . GLY B 1 348 ? -41.460 18.056 27.528 1.00 30.18 340 GLY B CA 1
ATOM 6806 C C . GLY B 1 348 ? -41.219 18.684 28.881 1.00 31.89 340 GLY B C 1
ATOM 6807 O O . GLY B 1 348 ? -40.821 19.850 28.952 1.00 33.33 340 GLY B O 1
ATOM 6808 N N . GLN B 1 349 ? -41.403 17.938 29.968 1.00 33.77 341 GLN B N 1
ATOM 6809 C CA . GLN B 1 349 ? -41.264 18.517 31.298 1.00 31.25 341 GLN B CA 1
ATOM 6810 C C . GLN B 1 349 ? -39.848 18.390 31.861 1.00 37.28 341 GLN B C 1
ATOM 6811 O O . GLN B 1 349 ? -39.680 18.395 33.083 1.00 43.33 341 GLN B O 1
ATOM 6817 N N . MET B 1 350 ? -38.838 18.261 31.009 1.00 35.88 342 MET B N 1
ATOM 6818 C CA . MET B 1 350 ? -37.442 18.261 31.428 1.00 38.64 342 MET B CA 1
ATOM 6819 C C . MET B 1 350 ? -36.831 19.640 31.209 1.00 38.13 342 MET B C 1
ATOM 6820 O O . MET B 1 350 ? -37.128 20.311 30.216 1.00 37.13 342 MET B O 1
ATOM 6825 N N . CYS B 1 351 ? -35.971 20.070 32.137 1.00 33.62 343 CYS B N 1
ATOM 6826 C CA . CYS B 1 351 ? -35.344 21.379 31.965 1.00 31.02 343 CYS B CA 1
ATOM 6827 C C . CYS B 1 351 ? -34.451 21.438 30.732 1.00 26.71 343 CYS B C 1
ATOM 6828 O O . CYS B 1 351 ? -34.072 22.538 30.325 1.00 29.97 343 CYS B O 1
ATOM 6831 N N . THR B 1 352 ? -34.097 20.289 30.150 1.00 26.59 344 THR B N 1
ATOM 6832 C CA . THR B 1 352 ? -33.243 20.198 28.972 1.00 29.93 344 THR B CA 1
ATOM 6833 C C . THR B 1 352 ? -34.018 19.965 27.682 1.00 30.19 344 THR B C 1
ATOM 6834 O O . THR B 1 352 ? -33.397 19.859 26.616 1.00 28.80 344 THR B O 1
ATOM 6838 N N . ALA B 1 353 ? -35.346 19.875 27.745 1.00 28.92 345 ALA B N 1
ATOM 6839 C CA . ALA B 1 353 ? -36.121 19.532 26.552 1.00 29.90 345 ALA B CA 1
ATOM 6840 C C . ALA B 1 353 ? -36.162 20.704 25.569 1.00 27.95 345 ALA B C 1
ATOM 6841 O O . ALA B 1 353 ? -36.266 21.864 25.982 1.00 30.42 345 ALA B O 1
ATOM 6843 N N . PRO B 1 354 ? -36.113 20.434 24.266 1.00 29.11 346 PRO B N 1
ATOM 6844 C CA . PRO B 1 354 ? -36.138 21.528 23.288 1.00 28.03 346 PRO B CA 1
ATOM 6845 C C . PRO B 1 354 ? -37.513 22.174 23.208 1.00 26.64 346 PRO B C 1
ATOM 6846 O O . PRO B 1 354 ? -38.543 21.523 23.413 1.00 31.70 346 PRO B O 1
ATOM 6850 N N . GLN B 1 355 ? -37.515 23.488 22.963 1.00 26.67 347 GLN B N 1
ATOM 6851 C CA . GLN B 1 355 ? -38.742 24.244 22.726 1.00 29.17 347 GLN B CA 1
ATOM 6852 C C . GLN B 1 355 ? -38.792 24.908 21.353 1.00 23.77 347 GLN B C 1
ATOM 6853 O O . GLN B 1 355 ? -39.807 24.797 20.662 1.00 25.41 347 GLN B O 1
ATOM 6859 N N . ASN B 1 356 ? -37.729 25.596 20.930 1.00 22.96 348 ASN B N 1
ATOM 6860 C CA . ASN B 1 356 ? -37.729 26.373 19.689 1.00 23.26 348 ASN B CA 1
ATOM 6861 C C . ASN B 1 356 ? -36.964 25.614 18.620 1.00 26.37 348 ASN B C 1
ATOM 6862 O O . ASN B 1 356 ? -35.820 25.207 18.843 1.00 24.41 348 ASN B O 1
ATOM 6867 N N . ILE B 1 357 ? -37.576 25.453 17.449 1.00 25.13 349 ILE B N 1
ATOM 6868 C CA . ILE B 1 357 ? -36.972 24.699 16.361 1.00 22.39 349 ILE B CA 1
ATOM 6869 C C . ILE B 1 357 ? -36.914 25.636 15.154 1.00 29.72 349 ILE B C 1
ATOM 6870 O O . ILE B 1 357 ? -37.947 25.943 14.546 1.00 29.98 349 ILE B O 1
ATOM 6875 N N . TYR B 1 358 ? -35.716 26.123 14.836 1.00 30.27 350 TYR B N 1
ATOM 6876 C CA . TYR B 1 358 ? -35.535 27.105 13.774 1.00 31.15 350 TYR B CA 1
ATOM 6877 C C . TYR B 1 358 ? -35.263 26.395 12.451 1.00 27.54 350 TYR B C 1
ATOM 6878 O O . TYR B 1 358 ? -34.343 25.581 12.353 1.00 30.76 350 TYR B O 1
ATOM 6887 N N . VAL B 1 359 ? -36.058 26.713 11.437 1.00 29.88 351 VAL B N 1
ATOM 6888 C CA . VAL B 1 359 ? -35.888 26.126 10.107 1.00 23.85 351 VAL B CA 1
ATOM 6889 C C . VAL B 1 359 ? -35.963 27.275 9.113 1.00 29.70 351 VAL B C 1
ATOM 6890 O O . VAL B 1 359 ? -36.869 28.114 9.225 1.00 29.29 351 VAL B O 1
ATOM 6894 N N . PRO B 1 360 ? -35.059 27.361 8.132 1.00 28.72 352 PRO B N 1
ATOM 6895 C CA . PRO B 1 360 ? -35.151 28.455 7.160 1.00 28.79 352 PRO B CA 1
ATOM 6896 C C . PRO B 1 360 ? -36.488 28.396 6.440 1.00 31.74 352 PRO B C 1
ATOM 6897 O O . PRO B 1 360 ? -36.980 27.315 6.117 1.00 34.53 352 PRO B O 1
ATOM 6901 N N . ARG B 1 361 ? -37.086 29.571 6.204 1.00 29.26 353 ARG B N 1
ATOM 6902 C CA . ARG B 1 361 ? -38.350 29.600 5.475 1.00 32.55 353 ARG B CA 1
ATOM 6903 C C . ARG B 1 361 ? -38.214 28.979 4.087 1.00 33.23 353 ARG B C 1
ATOM 6904 O O . ARG B 1 361 ? -39.196 28.470 3.542 1.00 34.70 353 ARG B O 1
ATOM 6912 N N . ASP B 1 362 ? -37.019 29.012 3.497 1.00 38.83 354 ASP B N 1
ATOM 6913 C CA . ASP B 1 362 ? -36.824 28.458 2.160 1.00 47.46 354 ASP B CA 1
ATOM 6914 C C . ASP B 1 362 ? -36.464 26.980 2.177 1.00 43.88 354 ASP B C 1
ATOM 6915 O O . ASP B 1 362 ? -36.248 26.406 1.103 1.00 35.92 354 ASP B O 1
ATOM 6920 N N . GLY B 1 363 ? -36.412 26.355 3.353 1.00 33.09 355 GLY B N 1
ATOM 6921 C CA . GLY B 1 363 ? -36.141 24.934 3.451 1.00 33.92 355 GLY B CA 1
ATOM 6922 C C . GLY B 1 363 ? -34.678 24.605 3.661 1.00 33.21 355 GLY B C 1
ATOM 6923 O O . GLY B 1 363 ? -33.841 25.466 3.945 1.00 40.53 355 GLY B O 1
ATOM 6924 N N . ILE B 1 364 ? -34.368 23.309 3.517 1.00 32.05 356 ILE B N 1
ATOM 6925 C CA . ILE B 1 364 ? -33.051 22.769 3.843 1.00 35.25 356 ILE B CA 1
ATOM 6926 C C . ILE B 1 364 ? -32.606 21.752 2.800 1.00 39.79 356 ILE B C 1
ATOM 6927 O O . ILE B 1 364 ? -33.418 21.144 2.098 1.00 39.39 356 ILE B O 1
ATOM 6932 N N . ARG B 1 365 ? -31.287 21.560 2.717 1.00 35.19 357 ARG B N 1
ATOM 6933 C CA . ARG B 1 365 ? -30.735 20.459 1.937 1.00 36.37 357 ARG B CA 1
ATOM 6934 C C . ARG B 1 365 ? -30.818 19.173 2.752 1.00 43.92 357 ARG B C 1
ATOM 6935 O O . ARG B 1 365 ? -30.622 19.186 3.975 1.00 36.11 357 ARG B O 1
ATOM 6937 N N . THR B 1 366 ? -31.156 18.070 2.080 1.00 40.95 358 THR B N 1
ATOM 6938 C CA . THR B 1 366 ? -31.147 16.729 2.667 1.00 46.22 358 THR B CA 1
ATOM 6939 C C . THR B 1 366 ? -30.387 15.792 1.740 1.00 49.93 358 THR B C 1
ATOM 6940 O O . THR B 1 366 ? -29.895 16.196 0.682 1.00 51.25 358 THR B O 1
ATOM 6944 N N . ALA B 1 367 ? -30.281 14.523 2.145 1.00 51.99 359 ALA B N 1
ATOM 6945 C CA . ALA B 1 367 ? -29.655 13.545 1.262 1.00 61.03 359 ALA B CA 1
ATOM 6946 C C . ALA B 1 367 ? -30.551 13.219 0.073 1.00 67.09 359 ALA B C 1
ATOM 6947 O O . ALA B 1 367 ? -30.049 12.963 -1.027 1.00 75.01 359 ALA B O 1
ATOM 6949 N N . ASP B 1 368 ? -31.871 13.271 0.263 1.00 71.74 360 ASP B N 1
ATOM 6950 C CA . ASP B 1 368 ? -32.842 13.007 -0.789 1.00 78.03 360 ASP B CA 1
ATOM 6951 C C . ASP B 1 368 ? -33.246 14.271 -1.542 1.00 74.30 360 ASP B C 1
ATOM 6952 O O . ASP B 1 368 ? -34.318 14.304 -2.158 1.00 82.18 360 ASP B O 1
ATOM 6957 N N . GLY B 1 369 ? -32.417 15.304 -1.508 1.00 59.85 361 GLY B N 1
ATOM 6958 C CA . GLY B 1 369 ? -32.732 16.548 -2.162 1.00 55.09 361 GLY B CA 1
ATOM 6959 C C . GLY B 1 369 ? -33.204 17.601 -1.179 1.00 59.19 361 GLY B C 1
ATOM 6960 O O . GLY B 1 369 ? -33.005 17.513 0.037 1.00 57.47 361 GLY B O 1
ATOM 6961 N N . HIS B 1 370 ? -33.869 18.606 -1.728 1.00 50.75 362 HIS B N 1
ATOM 6962 C CA . HIS B 1 370 ? -34.355 19.723 -0.936 1.00 48.98 362 HIS B CA 1
ATOM 6963 C C . HIS B 1 370 ? -35.648 19.345 -0.215 1.00 48.69 362 HIS B C 1
ATOM 6964 O O . HIS B 1 370 ? -36.451 18.553 -0.713 1.00 49.64 362 HIS B O 1
ATOM 6971 N N . ALA B 1 371 ? -35.828 19.898 0.989 1.00 39.12 363 ALA B N 1
ATOM 6972 C CA . ALA B 1 371 ? -37.075 19.781 1.730 1.00 36.79 363 ALA B CA 1
ATOM 6973 C C . ALA B 1 371 ? -37.553 21.180 2.075 1.00 37.29 363 ALA B C 1
ATOM 6974 O O . ALA B 1 371 ? -36.795 21.977 2.635 1.00 45.64 363 ALA B O 1
ATOM 6976 N N . SER B 1 372 ? -38.813 21.469 1.780 1.00 38.55 364 SER B N 1
ATOM 6977 C CA . SER B 1 372 ? -39.345 22.776 2.113 1.00 38.79 364 SER B CA 1
ATOM 6978 C C . SER B 1 372 ? -39.522 22.893 3.626 1.00 36.37 364 SER B C 1
ATOM 6979 O O . SER B 1 372 ? -39.474 21.906 4.363 1.00 33.41 364 SER B O 1
ATOM 6982 N N . PHE B 1 373 ? -39.726 24.129 4.084 1.00 38.81 365 PHE B N 1
ATOM 6983 C CA . PHE B 1 373 ? -40.056 24.352 5.486 1.00 35.62 365 PHE B CA 1
ATOM 6984 C C . PHE B 1 373 ? -41.256 23.507 5.884 1.00 34.50 365 PHE B C 1
ATOM 6985 O O . PHE B 1 373 ? -41.257 22.854 6.932 1.00 29.66 365 PHE B O 1
ATOM 6993 N N . ASP B 1 374 ? -42.290 23.504 5.039 1.00 30.75 366 ASP B N 1
ATOM 6994 C CA . ASP B 1 374 ? -43.520 22.793 5.368 1.00 34.44 366 ASP B CA 1
ATOM 6995 C C . ASP B 1 374 ? -43.278 21.295 5.483 1.00 33.32 366 ASP B C 1
ATOM 6996 O O . ASP B 1 374 ? -43.891 20.620 6.317 1.00 34.81 366 ASP B O 1
ATOM 7001 N N . GLU B 1 375 ? -42.379 20.759 4.657 1.00 31.68 367 GLU B N 1
ATOM 7002 C CA . GLU B 1 375 ? -42.040 19.344 4.741 1.00 29.81 367 GLU B CA 1
ATOM 7003 C C . GLU B 1 375 ? -41.264 19.040 6.021 1.00 36.83 367 GLU B C 1
ATOM 7004 O O . GLU B 1 375 ? -41.489 18.006 6.658 1.00 30.29 367 GLU B O 1
ATOM 7010 N N . VAL B 1 376 ? -40.343 19.926 6.415 1.00 34.33 368 VAL B N 1
ATOM 7011 C CA . VAL B 1 376 ? -39.630 19.720 7.676 1.00 26.62 368 VAL B CA 1
ATOM 7012 C C . VAL B 1 376 ? -40.613 19.745 8.834 1.00 29.00 368 VAL B C 1
ATOM 7013 O O . VAL B 1 376 ? -40.563 18.897 9.737 1.00 29.69 368 VAL B O 1
ATOM 7017 N N . ALA B 1 377 ? -41.533 20.710 8.819 1.00 31.39 369 ALA B N 1
ATOM 7018 C CA . ALA B 1 377 ? -42.516 20.809 9.894 1.00 35.95 369 ALA B CA 1
ATOM 7019 C C . ALA B 1 377 ? -43.380 19.552 9.963 1.00 38.05 369 ALA B C 1
ATOM 7020 O O . ALA B 1 377 ? -43.618 19.009 11.052 1.00 34.44 369 ALA B O 1
ATOM 7022 N N . GLN B 1 378 ? -43.835 19.055 8.805 1.00 37.48 370 GLN B N 1
ATOM 7023 C CA . GLN B 1 378 ? -44.657 17.847 8.797 1.00 27.16 370 GLN B CA 1
ATOM 7024 C C . GLN B 1 378 ? -43.858 16.625 9.252 1.00 30.68 370 GLN B C 1
ATOM 7025 O O . GLN B 1 378 ? -44.401 15.739 9.918 1.00 29.48 370 GLN B O 1
ATOM 7031 N N . ALA B 1 379 ? -42.569 16.557 8.908 1.00 32.34 371 ALA B N 1
ATOM 7032 C CA . ALA B 1 379 ? -41.750 15.442 9.374 1.00 35.12 371 ALA B CA 1
ATOM 7033 C C . ALA B 1 379 ? -41.660 15.409 10.902 1.00 30.24 371 ALA B C 1
ATOM 7034 O O . ALA B 1 379 ? -41.798 14.346 11.514 1.00 31.66 371 ALA B O 1
ATOM 7036 N N . ILE B 1 380 ? -41.451 16.565 11.536 1.00 31.31 372 ILE B N 1
ATOM 7037 C CA . ILE B 1 380 ? -41.382 16.608 12.996 1.00 30.64 372 ILE B CA 1
ATOM 7038 C C . ILE B 1 380 ? -42.747 16.288 13.600 1.00 31.98 372 ILE B C 1
ATOM 7039 O O . ILE B 1 380 ? -42.877 15.375 14.424 1.00 34.78 372 ILE B O 1
ATOM 7044 N N . ALA B 1 381 ? -43.794 17.000 13.160 1.00 30.28 373 ALA B N 1
ATOM 7045 C CA . ALA B 1 381 ? -45.131 16.798 13.727 1.00 32.02 373 ALA B CA 1
ATOM 7046 C C . ALA B 1 381 ? -45.606 15.361 13.549 1.00 33.87 373 ALA B C 1
ATOM 7047 O O . ALA B 1 381 ? -46.211 14.784 14.458 1.00 35.01 373 ALA B O 1
ATOM 7049 N N . GLY B 1 382 ? -45.353 14.769 12.382 1.00 35.00 374 GLY B N 1
ATOM 7050 C CA . GLY B 1 382 ? -45.787 13.400 12.162 1.00 31.42 374 GLY B CA 1
ATOM 7051 C C . GLY B 1 382 ? -45.023 12.405 13.017 1.00 31.55 374 GLY B C 1
ATOM 7052 O O . GLY B 1 382 ? -45.594 11.426 13.513 1.00 29.63 374 GLY B O 1
ATOM 7053 N N . ALA B 1 383 ? -43.721 12.629 13.192 1.00 29.13 375 ALA B N 1
ATOM 7054 C CA . ALA B 1 383 ? -42.952 11.745 14.066 1.00 36.05 375 ALA B CA 1
ATOM 7055 C C . ALA B 1 383 ? -43.422 11.851 15.518 1.00 32.96 375 ALA B C 1
ATOM 7056 O O . ALA B 1 383 ? -43.450 10.843 16.238 1.00 30.03 375 ALA B O 1
ATOM 7058 N N . VAL B 1 384 ? -43.819 13.047 15.966 1.00 33.95 376 VAL B N 1
ATOM 7059 C CA . VAL B 1 384 ? -44.343 13.172 17.329 1.00 31.31 376 VAL B CA 1
ATOM 7060 C C . VAL B 1 384 ? -45.657 12.419 17.454 1.00 33.68 376 VAL B C 1
ATOM 7061 O O . VAL B 1 384 ? -45.875 11.667 18.413 1.00 33.90 376 VAL B O 1
ATOM 7065 N N . GLN B 1 385 ? -46.548 12.602 16.477 1.00 33.96 377 GLN B N 1
ATOM 7066 C CA . GLN B 1 385 ? -47.822 11.896 16.499 1.00 36.98 377 GLN B CA 1
ATOM 7067 C C . GLN B 1 385 ? -47.624 10.385 16.507 1.00 37.05 377 GLN B C 1
ATOM 7068 O O . GLN B 1 385 ? -48.328 9.673 17.227 1.00 31.29 377 GLN B O 1
ATOM 7074 N N . LYS B 1 386 ? -46.690 9.869 15.701 1.00 28.40 378 LYS B N 1
ATOM 7075 C CA . LYS B 1 386 ? -46.476 8.424 15.692 1.00 36.12 378 LYS B CA 1
ATOM 7076 C C . LYS B 1 386 ? -45.978 7.934 17.053 1.00 33.61 378 LYS B C 1
ATOM 7077 O O . LYS B 1 386 ? -46.372 6.858 17.516 1.00 32.58 378 LYS B O 1
ATOM 7083 N N . LEU B 1 387 ? -45.152 8.729 17.732 1.00 28.13 379 LEU B N 1
ATOM 7084 C CA . LEU B 1 387 ? -44.582 8.283 18.998 1.00 35.76 379 LEU B CA 1
ATOM 7085 C C . LEU B 1 387 ? -45.556 8.386 20.166 1.00 35.62 379 LEU B C 1
ATOM 7086 O O . LEU B 1 387 ? -45.387 7.663 21.151 1.00 33.35 379 LEU B O 1
ATOM 7091 N N . THR B 1 388 ? -46.568 9.250 20.083 1.00 36.90 380 THR B N 1
ATOM 7092 C CA . THR B 1 388 ? -47.340 9.619 21.260 1.00 38.74 380 THR B CA 1
ATOM 7093 C C . THR B 1 388 ? -48.829 9.337 21.167 1.00 39.51 380 THR B C 1
ATOM 7094 O O . THR B 1 388 ? -49.506 9.368 22.201 1.00 46.72 380 THR B O 1
ATOM 7098 N N . GLY B 1 389 ? -49.358 9.073 19.976 1.00 35.22 381 GLY B N 1
ATOM 7099 C CA . GLY B 1 389 ? -50.801 9.056 19.800 1.00 41.96 381 GLY B CA 1
ATOM 7100 C C . GLY B 1 389 ? -51.503 7.846 20.386 1.00 45.58 381 GLY B C 1
ATOM 7101 O O . GLY B 1 389 ? -52.687 7.922 20.732 1.00 50.71 381 GLY B O 1
ATOM 7102 N N . ASP B 1 390 ? -50.800 6.719 20.503 1.00 43.31 382 ASP B N 1
ATOM 7103 C CA . ASP B 1 390 ? -51.430 5.475 20.920 1.00 46.61 382 ASP B CA 1
ATOM 7104 C C . ASP B 1 390 ? -51.171 5.248 22.400 1.00 47.96 382 ASP B C 1
ATOM 7105 O O . ASP B 1 390 ? -50.014 5.027 22.787 1.00 42.62 382 ASP B O 1
ATOM 7110 N N . PRO B 1 391 ? -52.216 5.216 23.238 1.00 51.73 383 PRO B N 1
ATOM 7111 C CA . PRO B 1 391 ? -51.995 5.058 24.688 1.00 53.40 383 PRO B CA 1
ATOM 7112 C C . PRO B 1 391 ? -51.130 3.869 25.052 1.00 51.45 383 PRO B C 1
ATOM 7113 O O . PRO B 1 391 ? -50.173 4.021 25.819 1.00 57.40 383 PRO B O 1
ATOM 7117 N N . ALA B 1 392 ? -51.430 2.685 24.509 1.00 46.63 384 ALA B N 1
ATOM 7118 C CA . ALA B 1 392 ? -50.705 1.489 24.921 1.00 52.82 384 ALA B CA 1
ATOM 7119 C C . ALA B 1 392 ? -49.215 1.609 24.627 1.00 59.10 384 ALA B C 1
ATOM 7120 O O . ALA B 1 392 ? -48.382 1.202 25.443 1.00 66.54 384 ALA B O 1
ATOM 7122 N N . ARG B 1 393 ? -48.858 2.181 23.477 1.00 51.96 385 ARG B N 1
ATOM 7123 C CA . ARG B 1 393 ? -47.463 2.280 23.066 1.00 48.62 385 ARG B CA 1
ATOM 7124 C C . ARG B 1 393 ? -46.733 3.529 23.572 1.00 46.03 385 ARG B C 1
ATOM 7125 O O . ARG B 1 393 ? -45.503 3.587 23.461 1.00 45.60 385 ARG B O 1
ATOM 7127 N N . SER B 1 394 ? -47.431 4.538 24.104 1.00 37.20 386 SER B N 1
ATOM 7128 C CA . SER B 1 394 ? -46.773 5.805 24.404 1.00 39.74 386 SER B CA 1
ATOM 7129 C C . SER B 1 394 ? -46.713 6.199 25.884 1.00 36.49 386 SER B C 1
ATOM 7130 O O . SER B 1 394 ? -45.962 7.125 26.209 1.00 35.97 386 SER B O 1
ATOM 7133 N N . VAL B 1 395 ? -47.496 5.576 26.778 1.00 38.22 387 VAL B N 1
ATOM 7134 C CA . VAL B 1 395 ? -47.536 6.071 28.162 1.00 37.19 387 VAL B CA 1
ATOM 7135 C C . VAL B 1 395 ? -46.168 5.960 28.827 1.00 39.90 387 VAL B C 1
ATOM 7136 O O . VAL B 1 395 ? -45.811 6.790 29.675 1.00 37.89 387 VAL B O 1
ATOM 7140 N N . GLU B 1 396 ? -45.391 4.933 28.485 1.00 32.31 388 GLU B N 1
ATOM 7141 C CA . GLU B 1 396 ? -44.067 4.799 29.076 1.00 35.78 388 GLU B CA 1
ATOM 7142 C C . GLU B 1 396 ? -43.092 5.834 28.536 1.00 33.73 388 GLU B C 1
ATOM 7143 O O . GLU B 1 396 ? -42.045 6.058 29.148 1.00 39.04 388 GLU B O 1
ATOM 7149 N N . LEU B 1 397 ? -43.420 6.479 27.417 1.00 34.02 389 LEU B N 1
ATOM 7150 C CA . LEU B 1 397 ? -42.588 7.540 26.864 1.00 29.40 389 LEU B CA 1
ATOM 7151 C C . LEU B 1 397 ? -42.983 8.908 27.414 1.00 32.10 389 LEU B C 1
ATOM 7152 O O . LEU B 1 397 ? -42.122 9.672 27.860 1.00 31.47 389 LEU B O 1
ATOM 7157 N N . ILE B 1 398 ? -44.276 9.239 27.399 1.00 27.68 390 ILE B N 1
ATOM 7158 C CA . ILE B 1 398 ? -44.670 10.597 27.758 1.00 28.17 390 ILE B CA 1
ATOM 7159 C C . ILE B 1 398 ? -44.960 10.779 29.245 1.00 31.02 390 ILE B C 1
ATOM 7160 O O . ILE B 1 398 ? -44.935 11.920 29.728 1.00 29.61 390 ILE B O 1
ATOM 7165 N N . GLY B 1 399 ? -45.209 9.699 29.985 1.00 36.30 391 GLY B N 1
ATOM 7166 C CA . GLY B 1 399 ? -45.487 9.836 31.409 1.00 34.79 391 GLY B CA 1
ATOM 7167 C C . GLY B 1 399 ? -46.764 10.618 31.658 1.00 35.09 391 GLY B C 1
ATOM 7168 O O . GLY B 1 399 ? -47.695 10.630 30.845 1.00 37.62 391 GLY B O 1
ATOM 7169 N N . ALA B 1 400 ? -46.797 11.304 32.798 1.00 33.28 392 ALA B N 1
ATOM 7170 C CA . ALA B 1 400 ? -47.962 12.058 33.232 1.00 32.03 392 ALA B CA 1
ATOM 7171 C C . ALA B 1 400 ? -47.598 13.528 33.412 1.00 36.95 392 ALA B C 1
ATOM 7172 O O . ALA B 1 400 ? -46.439 13.876 33.659 1.00 35.26 392 ALA B O 1
ATOM 7174 N N . ILE B 1 401 ? -48.605 14.386 33.295 1.00 29.59 393 ILE B N 1
ATOM 7175 C CA . ILE B 1 401 ? -48.424 15.827 33.437 1.00 28.98 393 ILE B CA 1
ATOM 7176 C C . ILE B 1 401 ? -48.376 16.196 34.924 1.00 29.98 393 ILE B C 1
ATOM 7177 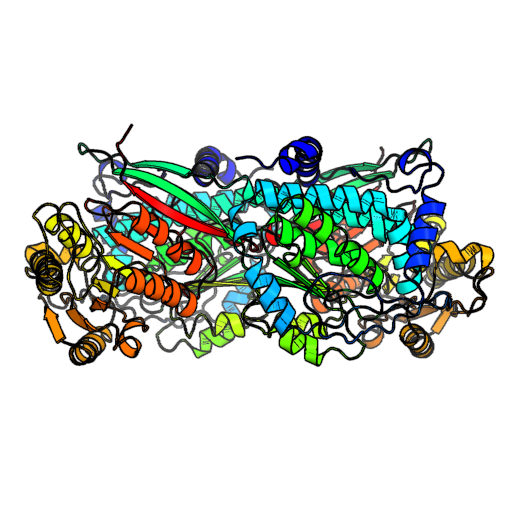O O . ILE B 1 401 ? -49.227 15.770 35.708 1.00 31.35 393 ILE B O 1
ATOM 7182 N N . GLN B 1 402 ? -47.382 17.005 35.302 1.00 36.94 394 GLN B N 1
ATOM 7183 C CA . GLN B 1 402 ? -47.060 17.242 36.711 1.00 40.90 394 GLN B CA 1
ATOM 7184 C C . GLN B 1 402 ? -48.147 18.026 37.440 1.00 40.33 394 GLN B C 1
ATOM 7185 O O . GLN B 1 402 ? -48.373 17.791 38.628 1.00 35.93 394 GLN B O 1
ATOM 7191 N N . ASN B 1 403 ? -48.825 18.962 36.779 1.00 31.17 395 ASN B N 1
ATOM 7192 C CA . ASN B 1 403 ? -49.795 19.769 37.511 1.00 35.80 395 ASN B CA 1
ATOM 7193 C C . ASN B 1 403 ? -50.895 20.222 36.561 1.00 39.42 395 ASN B C 1
ATOM 7194 O O . ASN B 1 403 ? -50.704 20.299 35.343 1.00 37.22 395 ASN B O 1
ATOM 7199 N N . ASP B 1 404 ? -52.024 20.603 37.150 1.00 41.18 396 ASP B N 1
ATOM 7200 C CA . ASP B 1 404 ? -53.221 20.979 36.410 1.00 47.10 396 ASP B CA 1
ATOM 7201 C C . ASP B 1 404 ? -53.091 22.320 35.715 1.00 47.52 396 ASP B C 1
ATOM 7202 O O . ASP B 1 404 ? -54.036 22.732 35.041 1.00 60.27 396 ASP B O 1
ATOM 7207 N N . GLY B 1 405 ? -51.986 23.037 35.918 1.00 43.16 397 GLY B N 1
ATOM 7208 C CA . GLY B 1 405 ? -51.734 24.279 35.209 1.00 42.81 397 GLY B CA 1
ATOM 7209 C C . GLY B 1 405 ? -51.330 24.113 33.753 1.00 43.18 397 GLY B C 1
ATOM 7210 O O . GLY B 1 405 ? -51.417 25.078 32.990 1.00 40.28 397 GLY B O 1
ATOM 7211 N N . VAL B 1 406 ? -50.833 22.935 33.367 1.00 44.57 398 VAL B N 1
ATOM 7212 C CA . VAL B 1 406 ? -50.395 22.720 31.986 1.00 39.94 398 VAL B CA 1
ATOM 7213 C C . VAL B 1 406 ? -51.570 22.743 31.011 1.00 44.86 398 VAL B C 1
ATOM 7214 O O . VAL B 1 406 ? -51.464 23.304 29.909 1.00 40.21 398 VAL B O 1
ATOM 7218 N N . THR B 1 407 ? -52.705 22.151 31.394 1.00 42.26 399 THR B N 1
ATOM 7219 C CA . THR B 1 407 ? -53.868 22.155 30.511 1.00 43.75 399 THR B CA 1
ATOM 7220 C C . THR B 1 407 ? -54.246 23.572 30.099 1.00 44.66 399 THR B C 1
ATOM 7221 O O . THR B 1 407 ? -54.528 23.828 28.922 1.00 42.90 399 THR B O 1
ATOM 7225 N N . ALA B 1 408 ? -54.231 24.514 31.047 1.00 45.41 400 ALA B N 1
ATOM 7226 C CA . ALA B 1 408 ? -54.520 25.905 30.709 1.00 39.17 400 ALA B CA 1
ATOM 7227 C C . ALA B 1 408 ? -53.435 26.500 29.815 1.00 35.33 400 ALA B C 1
ATOM 7228 O O . ALA B 1 408 ? -53.733 27.295 28.915 1.00 41.49 400 ALA B O 1
ATOM 7230 N N . ARG B 1 409 ? -52.167 26.148 30.055 1.00 30.14 401 ARG B N 1
ATOM 7231 C CA . ARG B 1 409 ? -51.105 26.698 29.225 1.00 32.02 401 ARG B CA 1
ATOM 7232 C C . ARG B 1 409 ? -51.151 26.109 27.819 1.00 37.61 401 ARG B C 1
ATOM 7233 O O . ARG B 1 409 ? -50.839 26.807 26.844 1.00 33.17 401 ARG B O 1
ATOM 7241 N N . ILE B 1 410 ? -51.554 24.841 27.697 1.00 40.09 402 ILE B N 1
ATOM 7242 C CA . ILE B 1 410 ? -51.743 24.238 26.381 1.00 41.28 402 ILE B CA 1
ATOM 7243 C C . ILE B 1 410 ? -52.739 25.045 25.571 1.00 43.80 402 ILE B C 1
ATOM 7244 O O . ILE B 1 410 ? -52.475 25.415 24.425 1.00 39.74 402 ILE B O 1
ATOM 7249 N N . ASP B 1 411 ? -53.885 25.368 26.174 1.00 44.20 403 ASP B N 1
ATOM 7250 C CA . ASP B 1 411 ? -54.895 26.115 25.439 1.00 48.92 403 ASP B CA 1
ATOM 7251 C C . ASP B 1 411 ? -54.423 27.533 25.140 1.00 46.75 403 ASP B C 1
ATOM 7252 O O . ASP B 1 411 ? -54.753 28.085 24.083 1.00 45.97 403 ASP B O 1
ATOM 7257 N N . ALA B 1 412 ? -53.654 28.140 26.051 1.00 38.18 404 ALA B N 1
ATOM 7258 C CA . ALA B 1 412 ? -53.068 29.438 25.750 1.00 39.22 404 ALA B CA 1
ATOM 7259 C C . ALA B 1 412 ? -52.125 29.346 24.556 1.00 33.80 404 ALA B C 1
ATOM 7260 O O . ALA B 1 412 ? -52.148 30.207 23.676 1.00 32.37 404 ALA B O 1
ATOM 7262 N N . ALA B 1 413 ? -51.295 28.297 24.509 1.00 27.28 405 ALA B N 1
ATOM 7263 C CA . ALA B 1 413 ? -50.323 28.149 23.437 1.00 29.29 405 ALA B CA 1
ATOM 7264 C C . ALA B 1 413 ? -50.992 27.891 22.094 1.00 32.96 405 ALA B C 1
ATOM 7265 O O . ALA B 1 413 ? -50.429 28.249 21.051 1.00 37.65 405 ALA B O 1
ATOM 7267 N N . ARG B 1 414 ? -52.170 27.258 22.093 1.00 29.87 406 ARG B N 1
ATOM 7268 C CA . ARG B 1 414 ? -52.867 27.004 20.834 1.00 32.16 406 ARG B CA 1
ATOM 7269 C C . ARG B 1 414 ? -53.090 28.298 20.067 1.00 38.11 406 ARG B C 1
ATOM 7270 O O . ARG B 1 414 ? -53.025 28.322 18.832 1.00 37.84 406 ARG B O 1
ATOM 7278 N N . ALA B 1 415 ? -53.342 29.391 20.786 1.00 32.45 407 ALA B N 1
ATOM 7279 C CA . ALA B 1 415 ? -53.674 30.659 20.164 1.00 34.41 407 ALA B CA 1
ATOM 7280 C C . ALA B 1 415 ? -52.459 31.401 19.628 1.00 37.55 407 ALA B C 1
ATOM 7281 O O . ALA B 1 415 ? -52.625 32.412 18.937 1.00 44.38 407 ALA B O 1
ATOM 7283 N N . VAL B 1 416 ? -51.255 30.903 19.888 1.00 28.97 408 VAL B N 1
ATOM 7284 C CA . VAL B 1 416 ? -50.050 31.687 19.654 1.00 28.84 408 VAL B CA 1
ATOM 7285 C C . VAL B 1 416 ? -49.566 31.570 18.212 1.00 38.11 408 VAL B C 1
ATOM 7286 O O . VAL B 1 416 ? -49.061 32.544 17.642 1.00 41.10 408 VAL B O 1
ATOM 7290 N N . GLY B 1 417 ? -49.761 30.430 17.575 1.00 35.77 409 GLY B N 1
ATOM 7291 C CA . GLY B 1 417 ? -49.358 30.378 16.188 1.00 35.54 409 GLY B CA 1
ATOM 7292 C C . GLY B 1 417 ? -50.353 29.620 15.352 1.00 32.29 409 GLY B C 1
ATOM 7293 O O . GLY B 1 417 ? -51.563 29.807 15.495 1.00 38.12 409 GLY B O 1
ATOM 7294 N N . ARG B 1 418 ? -49.841 28.817 14.430 1.00 34.74 410 ARG B N 1
ATOM 7295 C CA . ARG B 1 418 ? -50.631 27.875 13.654 1.00 35.26 410 ARG B CA 1
ATOM 7296 C C . ARG B 1 418 ? -50.383 26.489 14.219 1.00 31.16 410 ARG B C 1
ATOM 7297 O O . ARG B 1 418 ? -49.228 26.100 14.414 1.00 29.93 410 ARG B O 1
ATOM 7305 N N . VAL B 1 419 ? -51.452 25.743 14.469 1.00 28.14 411 VAL B N 1
ATOM 7306 C CA . VAL B 1 419 ? -51.310 24.410 15.044 1.00 31.66 411 VAL B CA 1
ATOM 7307 C C . VAL B 1 419 ? -50.840 23.446 13.961 1.00 33.17 411 VAL B C 1
ATOM 7308 O O . VAL B 1 419 ? -51.451 23.352 12.886 1.00 29.76 411 VAL B O 1
ATOM 7312 N N . LEU B 1 420 ? -49.717 22.775 14.218 1.00 30.79 412 LEU B N 1
ATOM 7313 C CA . LEU B 1 420 ? -49.255 21.679 13.374 1.00 31.81 412 LEU B CA 1
ATOM 7314 C C . LEU B 1 420 ? -49.778 20.339 13.869 1.00 31.99 412 LEU B C 1
ATOM 7315 O O . LEU B 1 420 ? -50.211 19.504 13.070 1.00 31.33 412 LEU B O 1
ATOM 7320 N N . LEU B 1 421 ? -49.774 20.145 15.188 1.00 27.76 413 LEU B N 1
ATOM 7321 C CA . LEU B 1 421 ? -50.222 18.902 15.805 1.00 26.92 413 LEU B CA 1
ATOM 7322 C C . LEU B 1 421 ? -50.859 19.254 17.143 1.00 29.59 413 LEU B C 1
ATOM 7323 O O . LEU B 1 421 ? -50.188 19.833 18.004 1.00 25.05 413 LEU B O 1
ATOM 7328 N N . ASP B 1 422 ? -52.129 18.916 17.321 1.00 26.21 414 ASP B N 1
ATOM 7329 C CA . ASP B 1 422 ? -52.827 19.297 18.538 1.00 28.68 414 ASP B CA 1
ATOM 7330 C C . ASP B 1 422 ? -52.472 18.363 19.691 1.00 30.99 414 ASP B C 1
ATOM 7331 O O . ASP B 1 422 ? -52.193 17.174 19.504 1.00 28.70 414 ASP B O 1
ATOM 7336 N N . SER B 1 423 ? -52.463 18.926 20.895 1.00 35.36 415 SER B N 1
ATOM 7337 C CA . SER B 1 423 ? -52.335 18.123 22.101 1.00 31.86 415 SER B CA 1
ATOM 7338 C C . SER B 1 423 ? -53.688 17.515 22.438 1.00 33.78 415 SER B C 1
ATOM 7339 O O . SER B 1 423 ? -54.707 18.218 22.428 1.00 36.94 415 SER B O 1
ATOM 7342 N N . GLN B 1 424 ? -53.718 16.206 22.691 1.00 28.99 416 GLN B N 1
ATOM 7343 C CA . GLN B 1 424 ? -54.938 15.560 23.175 1.00 32.87 416 GLN B CA 1
ATOM 7344 C C . GLN B 1 424 ? -54.663 14.831 24.488 1.00 31.40 416 GLN B C 1
ATOM 7345 O O . GLN B 1 424 ? -53.539 14.389 24.743 1.00 32.54 416 GLN B O 1
ATOM 7351 N N . THR B 1 425 ? -55.712 14.662 25.294 1.00 37.83 417 THR B N 1
ATOM 7352 C CA . THR B 1 425 ? -55.624 13.868 26.510 1.00 40.01 417 THR B CA 1
ATOM 7353 C C . THR B 1 425 ? -55.827 12.395 26.184 1.00 40.85 417 THR B C 1
ATOM 7354 O O . THR B 1 425 ? -56.661 12.039 25.352 1.00 44.34 417 THR B O 1
ATOM 7358 N N . LEU B 1 426 ? -55.004 11.545 26.790 1.00 39.02 418 LEU B N 1
ATOM 7359 C CA . LEU B 1 426 ? -55.078 10.099 26.640 1.00 39.96 418 LEU B CA 1
ATOM 7360 C C . LEU B 1 426 ? -55.554 9.465 27.939 1.00 41.97 418 LEU B C 1
ATOM 7361 O O . LEU B 1 426 ? -55.377 10.024 29.024 1.00 40.01 418 LEU B O 1
ATOM 7366 N N . GLN B 1 427 ? -56.186 8.305 27.813 1.00 44.23 419 GLN B N 1
ATOM 7367 C CA . GLN B 1 427 ? -56.579 7.502 28.965 1.00 46.08 419 GLN B CA 1
ATOM 7368 C C . GLN B 1 427 ? -55.471 6.488 29.223 1.00 42.04 419 GLN B C 1
ATOM 7369 O O . GLN B 1 427 ? -55.196 5.628 28.380 1.00 39.78 419 GLN B O 1
ATOM 7375 N N . HIS B 1 428 ? -54.797 6.620 30.353 1.00 43.92 420 HIS B N 1
ATOM 7376 C CA . HIS B 1 428 ? -53.777 5.650 30.705 1.00 41.27 420 HIS B CA 1
ATOM 7377 C C . HIS B 1 428 ? -54.435 4.290 30.910 1.00 45.91 420 HIS B C 1
ATOM 7378 O O . HIS B 1 428 ? -55.454 4.199 31.607 1.00 51.75 420 HIS B O 1
ATOM 7385 N N . PRO B 1 429 ? -53.907 3.223 30.307 1.00 49.94 421 PRO B N 1
ATOM 7386 C CA . PRO B 1 429 ? -54.551 1.908 30.442 1.00 49.55 421 PRO B CA 1
ATOM 7387 C C . PRO B 1 429 ? -54.536 1.354 31.859 1.00 45.90 421 PRO B C 1
ATOM 7388 O O . PRO B 1 429 ? -55.371 0.499 32.185 1.00 51.23 421 PRO B O 1
ATOM 7392 N N . ALA B 1 430 ? -53.608 1.785 32.707 1.00 47.13 422 ALA B N 1
ATOM 7393 C CA . ALA B 1 430 ? -53.462 1.201 34.033 1.00 48.06 422 ALA B CA 1
ATOM 7394 C C . ALA B 1 430 ? -53.875 2.140 35.152 1.00 50.99 422 ALA B C 1
ATOM 7395 O O . ALA B 1 430 ? -54.014 1.688 36.291 1.00 54.75 422 ALA B O 1
ATOM 7397 N N . PHE B 1 431 ? -54.044 3.429 34.868 1.00 49.59 423 PHE B N 1
ATOM 7398 C CA . PHE B 1 431 ? -54.398 4.431 35.869 1.00 48.75 423 PHE B CA 1
ATOM 7399 C C . PHE B 1 431 ? -55.563 5.250 35.329 1.00 49.48 423 PHE B C 1
ATOM 7400 O O . PHE B 1 431 ? -55.360 6.257 34.638 1.00 44.46 423 PHE B O 1
ATOM 7408 N N . PRO B 1 432 ? -56.800 4.861 35.645 1.00 48.74 424 PRO B N 1
ATOM 7409 C CA . PRO B 1 432 ? -57.958 5.532 35.029 1.00 55.95 424 PRO B CA 1
ATOM 7410 C C . PRO B 1 432 ? -57.991 7.041 35.232 1.00 58.22 424 PRO B C 1
ATOM 7411 O O . PRO B 1 432 ? -58.534 7.755 34.379 1.00 53.96 424 PRO B O 1
ATOM 7415 N N . ASP B 1 433 ? -57.408 7.559 36.313 1.00 56.25 425 ASP B N 1
ATOM 7416 C CA . ASP B 1 433 ? -57.470 8.985 36.611 1.00 55.46 425 ASP B CA 1
ATOM 7417 C C . ASP B 1 433 ? -56.155 9.705 36.336 1.00 53.18 425 ASP B C 1
ATOM 7418 O O . ASP B 1 433 ? -55.966 10.837 36.793 1.00 56.44 425 ASP B O 1
ATOM 7423 N N . ALA B 1 434 ? -55.244 9.079 35.603 1.00 39.55 426 ALA B N 1
ATOM 7424 C CA . ALA B 1 434 ? -53.969 9.718 35.328 1.00 43.83 426 ALA B CA 1
ATOM 7425 C C . ALA B 1 434 ? -54.169 10.941 34.441 1.00 43.42 426 ALA B C 1
ATOM 7426 O O . ALA B 1 434 ? -55.081 10.995 33.615 1.00 45.67 426 ALA B O 1
ATOM 7428 N N . ARG B 1 435 ? -53.301 11.933 34.631 1.00 37.91 427 ARG B N 1
ATOM 7429 C CA . ARG B 1 435 ? -53.312 13.175 33.862 1.00 40.27 427 ARG B CA 1
ATOM 7430 C C . ARG B 1 435 ? -52.259 13.025 32.760 1.00 40.80 427 ARG B C 1
ATOM 7431 O O . ARG B 1 435 ? -51.063 13.199 33.001 1.00 39.10 427 ARG B O 1
ATOM 7439 N N . VAL B 1 436 ? -52.713 12.680 31.553 1.00 40.08 428 VAL B N 1
ATOM 7440 C CA . VAL B 1 436 ? -51.848 12.346 30.425 1.00 38.76 428 VAL B CA 1
ATOM 7441 C C . VAL B 1 436 ? -52.279 13.155 29.210 1.00 39.24 428 VAL B C 1
ATOM 7442 O O . VAL B 1 436 ? -53.474 13.204 28.890 1.00 34.80 428 VAL B O 1
ATOM 7446 N N . ARG B 1 437 ? -51.318 13.813 28.551 1.00 37.43 429 ARG B N 1
ATOM 7447 C CA . ARG B 1 437 ? -51.623 14.553 27.330 1.00 37.22 429 ARG B CA 1
ATOM 7448 C C . ARG B 1 437 ? -50.446 14.501 26.350 1.00 39.06 429 ARG B C 1
ATOM 7449 O O . ARG B 1 437 ? -49.278 14.501 26.759 1.00 39.11 429 ARG B O 1
ATOM 7457 N N . THR B 1 438 ? -50.769 14.433 25.051 1.00 27.65 430 THR B N 1
ATOM 7458 C CA . THR B 1 438 ? -49.778 14.373 23.985 1.00 30.74 430 THR B CA 1
ATOM 7459 C C . THR B 1 438 ? -49.248 15.771 23.668 1.00 32.29 430 THR B C 1
ATOM 7460 O O . THR B 1 438 ? -49.852 16.767 24.062 1.00 27.60 430 THR B O 1
ATOM 7464 N N . PRO B 1 439 ? -48.109 15.874 22.968 1.00 28.91 431 PRO B N 1
ATOM 7465 C CA . PRO B 1 439 ? -47.493 17.191 22.748 1.00 27.55 431 PRO B CA 1
ATOM 7466 C C . PRO B 1 439 ? -48.249 18.091 21.772 1.00 31.43 431 PRO B C 1
ATOM 7467 O O . PRO B 1 439 ? -48.873 17.640 20.805 1.00 29.96 431 PRO B O 1
ATOM 7471 N N . LEU B 1 440 ? -48.149 19.394 22.028 1.00 29.90 432 LEU B N 1
ATOM 7472 C CA . LEU B 1 440 ? -48.636 20.433 21.127 1.00 27.66 432 LEU B CA 1
ATOM 7473 C C . LEU B 1 440 ? -47.465 20.982 20.321 1.00 25.24 432 LEU B C 1
ATOM 7474 O O . LEU B 1 440 ? -46.449 21.382 20.892 1.00 29.34 432 LEU B O 1
ATOM 7479 N N . VAL B 1 441 ? -47.598 20.973 19.000 1.00 31.85 433 VAL B N 1
ATOM 7480 C CA . VAL B 1 441 ? -46.564 21.474 18.098 1.00 33.52 433 VAL B CA 1
ATOM 7481 C C . VAL B 1 441 ? -47.182 22.578 17.251 1.00 30.04 433 VAL B C 1
ATOM 7482 O O . VAL B 1 441 ? -48.210 22.362 16.587 1.00 27.29 433 VAL B O 1
ATOM 7486 N N . LEU B 1 442 ? -46.563 23.760 17.284 1.00 28.75 434 LEU B N 1
ATOM 7487 C CA . LEU B 1 442 ? -47.090 24.957 16.641 1.00 30.11 434 LEU B CA 1
ATOM 7488 C C . LEU B 1 442 ? -46.105 25.487 15.603 1.00 29.71 434 LEU B C 1
ATOM 7489 O O . LEU B 1 442 ? -44.900 25.244 15.681 1.00 26.53 434 LEU B O 1
ATOM 7494 N N . GLN B 1 443 ? -46.623 26.236 14.637 1.00 31.14 435 GLN B N 1
ATOM 7495 C CA . GLN B 1 443 ? -45.795 26.902 13.637 1.00 30.81 435 GLN B CA 1
ATOM 7496 C C . GLN B 1 443 ? -45.757 28.395 13.928 1.00 30.64 435 GLN B C 1
ATOM 7497 O O . GLN B 1 443 ? -46.804 29.016 14.113 1.00 29.89 435 GLN B O 1
ATOM 7503 N N . LEU B 1 444 ? -44.557 28.971 13.942 1.00 29.01 436 LEU B N 1
ATOM 7504 C CA . LEU B 1 444 ? -44.381 30.407 14.107 1.00 32.76 436 LEU B CA 1
ATOM 7505 C C . LEU B 1 444 ? -43.449 30.956 13.033 1.00 30.97 436 LEU B C 1
ATOM 7506 O O . LEU B 1 444 ? -42.784 30.215 12.308 1.00 27.87 436 LEU B O 1
ATOM 7511 N N . ASP B 1 445 ? -43.380 32.278 12.970 1.00 31.60 437 ASP B N 1
ATOM 7512 C CA . ASP B 1 445 ? -42.392 32.977 12.165 1.00 34.71 437 ASP B CA 1
ATOM 7513 C C . ASP B 1 445 ? -41.403 33.668 13.094 1.00 33.74 437 ASP B C 1
ATOM 7514 O O . ASP B 1 445 ? -41.702 33.945 14.259 1.00 33.82 437 ASP B O 1
ATOM 7519 N N . VAL B 1 446 ? -40.208 33.941 12.570 1.00 34.59 438 VAL B N 1
ATOM 7520 C CA . VAL B 1 446 ? -39.205 34.632 13.362 1.00 32.23 438 VAL B CA 1
ATOM 7521 C C . VAL B 1 446 ? -39.740 35.971 13.853 1.00 33.89 438 VAL B C 1
ATOM 7522 O O . VAL B 1 446 ? -39.322 36.458 14.910 1.00 33.76 438 VAL B O 1
ATOM 7526 N N . ALA B 1 447 ? -40.724 36.545 13.154 1.00 34.11 439 ALA B N 1
ATOM 7527 C CA . ALA B 1 447 ? -41.324 37.795 13.608 1.00 39.75 439 ALA B CA 1
ATOM 7528 C C . ALA B 1 447 ? -42.074 37.651 14.935 1.00 38.28 439 ALA B C 1
ATOM 7529 O O . ALA B 1 447 ? -42.364 38.667 15.571 1.00 41.97 439 ALA B O 1
ATOM 7531 N N . ASP B 1 448 ? -42.422 36.427 15.353 1.00 34.45 440 ASP B N 1
ATOM 7532 C CA . ASP B 1 448 ? -43.148 36.190 16.604 1.00 38.61 440 ASP B CA 1
ATOM 7533 C C . ASP B 1 448 ? -42.228 35.962 17.803 1.00 34.52 440 ASP B C 1
ATOM 7534 O O . ASP B 1 448 ? -42.602 35.237 18.737 1.00 31.50 440 ASP B O 1
ATOM 7539 N N . ARG B 1 449 ? -41.034 36.556 17.808 1.00 35.40 441 ARG B N 1
ATOM 7540 C CA . ARG B 1 449 ? -40.088 36.303 18.890 1.00 39.48 441 ARG B CA 1
ATOM 7541 C C . ARG B 1 449 ? -40.674 36.620 20.264 1.00 36.38 441 ARG B C 1
ATOM 7542 O O . ARG B 1 449 ? -40.247 36.037 21.271 1.00 33.29 441 ARG B O 1
ATOM 7550 N N . GLU B 1 450 ? -41.593 37.584 20.343 1.00 32.10 442 GLU B N 1
ATOM 7551 C CA . GLU B 1 450 ? -42.189 37.906 21.639 1.00 35.56 442 GLU B CA 1
ATOM 7552 C C . GLU B 1 450 ? -42.843 36.679 22.260 1.00 35.39 442 GLU B C 1
ATOM 7553 O O . GLU B 1 450 ? -42.962 36.586 23.488 1.00 31.01 442 GLU B O 1
ATOM 7559 N N . LYS B 1 451 ? -43.268 35.725 21.429 1.00 29.48 443 LYS B N 1
ATOM 7560 C CA . LYS B 1 451 ? -43.951 34.538 21.915 1.00 26.08 443 LYS B CA 1
ATOM 7561 C C . LYS B 1 451 ? -42.977 33.436 22.298 1.00 31.26 443 LYS B C 1
ATOM 7562 O O . LYS B 1 451 ? -43.224 32.709 23.266 1.00 39.73 443 LYS B O 1
ATOM 7568 N N . PHE B 1 452 ? -41.894 33.267 21.546 1.00 29.01 444 PHE B N 1
ATOM 7569 C CA . PHE B 1 452 ? -41.016 32.131 21.772 1.00 26.29 444 PHE B CA 1
ATOM 7570 C C . PHE B 1 452 ? -39.749 32.456 22.568 1.00 30.91 444 PHE B C 1
ATOM 7571 O O . PHE B 1 452 ? -38.939 31.555 22.792 1.00 31.56 444 PHE B O 1
ATOM 7579 N N . THR B 1 453 ? -39.557 33.693 23.032 1.00 28.89 445 THR B N 1
ATOM 7580 C CA . THR B 1 453 ? -38.471 33.961 23.968 1.00 28.59 445 THR B CA 1
ATOM 7581 C C . THR B 1 453 ? -38.909 33.761 25.408 1.00 37.15 445 THR B C 1
ATOM 7582 O O . THR B 1 453 ? -38.164 34.088 26.331 1.00 37.18 445 THR B O 1
ATOM 7586 N N . GLN B 1 454 ? -40.119 33.273 25.599 1.00 46.70 446 GLN B N 1
ATOM 7587 C CA . GLN B 1 454 ? -40.647 32.839 26.875 1.00 44.67 446 GLN B CA 1
ATOM 7588 C C . GLN B 1 454 ? -40.431 31.335 27.019 1.00 42.61 446 GLN B C 1
ATOM 7589 O O . GLN B 1 454 ? -40.373 30.603 26.027 1.00 37.91 446 GLN B O 1
ATOM 7595 N N . GLU B 1 455 ? -40.309 30.869 28.256 1.00 42.96 447 GLU B N 1
ATOM 7596 C CA . GLU B 1 455 ? -40.322 29.436 28.522 1.00 44.67 447 GLU B CA 1
ATOM 7597 C C . GLU B 1 455 ? -41.767 28.996 28.732 1.00 38.38 447 GLU B C 1
ATOM 7598 O O . GLU B 1 455 ? -42.503 29.620 29.501 1.00 41.32 447 GLU B O 1
ATOM 7604 N N . TRP B 1 456 ? -42.162 27.930 28.057 1.00 31.53 448 TRP B N 1
ATOM 7605 C CA . TRP B 1 456 ? -43.509 27.369 28.146 1.00 33.33 448 TRP B CA 1
ATOM 7606 C C . TRP B 1 456 ? -43.404 25.990 28.792 1.00 34.32 448 TRP B C 1
ATOM 7607 O O . TRP B 1 456 ? -42.944 25.036 28.161 1.00 37.82 448 TRP B O 1
ATOM 7618 N N . PHE B 1 457 ? -43.789 25.883 30.064 1.00 28.14 449 PHE B N 1
ATOM 7619 C CA . PHE B 1 457 ? -43.617 24.610 30.750 1.00 29.27 449 PHE B CA 1
ATOM 7620 C C . PHE B 1 457 ? -44.664 23.598 30.311 1.00 31.01 449 PHE B C 1
ATOM 7621 O O . PHE B 1 457 ? -45.866 23.860 30.398 1.00 30.41 449 PHE B O 1
ATOM 7629 N N . GLY B 1 458 ? -44.198 22.421 29.871 1.00 28.56 450 GLY B N 1
ATOM 7630 C CA . GLY B 1 458 ? -45.067 21.379 29.383 1.00 25.12 450 GLY B CA 1
ATOM 7631 C C . GLY B 1 458 ? -44.698 20.985 27.953 1.00 23.54 450 GLY B C 1
ATOM 7632 O O . GLY B 1 458 ? -43.678 21.414 27.412 1.00 28.42 450 GLY B O 1
ATOM 7633 N N . PRO B 1 459 ? -45.503 20.140 27.337 1.00 22.86 451 PRO B N 1
ATOM 7634 C CA . PRO B 1 459 ? -45.198 19.585 25.988 1.00 25.17 451 PRO B CA 1
ATOM 7635 C C . PRO B 1 459 ? -45.590 20.529 24.856 1.00 25.23 451 PRO B C 1
ATOM 7636 O O . PRO B 1 459 ? -46.527 20.279 24.082 1.00 31.62 451 PRO B O 1
ATOM 7640 N N . ILE B 1 460 ? -44.861 21.641 24.752 1.00 29.39 452 ILE B N 1
ATOM 7641 C CA . ILE B 1 460 ? -45.160 22.729 23.820 1.00 27.41 452 ILE B CA 1
ATOM 7642 C C . ILE B 1 460 ? -43.897 23.030 23.024 1.00 30.56 452 ILE B C 1
ATOM 7643 O O . ILE B 1 460 ? -42.814 23.174 23.603 1.00 27.62 452 ILE B O 1
ATOM 7648 N N . SER B 1 461 ? -44.025 23.128 21.701 1.00 27.99 453 SER B N 1
ATOM 7649 C CA . SER B 1 461 ? -42.853 23.459 20.901 1.00 20.44 453 SER B CA 1
ATOM 7650 C C . SER B 1 461 ? -43.280 24.299 19.705 1.00 29.45 453 SER B C 1
ATOM 7651 O O . SER B 1 461 ? -44.447 24.295 19.302 1.00 27.11 453 SER B O 1
ATOM 7654 N N . PHE B 1 462 ? -42.314 25.033 19.148 1.00 27.23 454 PHE B N 1
ATOM 7655 C CA . PHE B 1 462 ? -42.564 25.956 18.045 1.00 25.10 454 PHE B CA 1
ATOM 7656 C C . PHE B 1 462 ? -41.592 25.642 16.914 1.00 29.54 454 PHE B C 1
ATOM 7657 O O . PHE B 1 462 ? -40.374 25.643 17.123 1.00 27.23 454 PHE B O 1
ATOM 7665 N N . VAL B 1 463 ? -42.118 25.345 15.730 1.00 26.59 455 VAL B N 1
ATOM 7666 C CA . VAL B 1 463 ? -41.288 25.278 14.534 1.00 26.18 455 VAL B CA 1
ATOM 7667 C C . VAL B 1 463 ? -41.342 26.662 13.897 1.00 28.27 455 VAL B C 1
ATOM 7668 O O . VAL B 1 463 ? -42.415 27.127 13.503 1.00 28.44 455 VAL B O 1
ATOM 7672 N N . ILE B 1 464 ? -40.191 27.324 13.828 1.00 28.96 456 ILE B N 1
ATOM 7673 C CA . ILE B 1 464 ? -40.096 28.761 13.601 1.00 27.13 456 ILE B CA 1
ATOM 7674 C C . ILE B 1 464 ? -39.361 28.990 12.288 1.00 29.17 456 ILE B C 1
ATOM 7675 O O . ILE B 1 464 ? -38.213 28.553 12.132 1.00 25.93 456 ILE B O 1
ATOM 7680 N N . ALA B 1 465 ? -40.019 29.681 11.350 1.00 30.00 457 ALA B N 1
ATOM 7681 C CA . ALA B 1 465 ? -39.422 29.978 10.053 1.00 28.89 457 ALA B CA 1
ATOM 7682 C C . ALA B 1 465 ? -38.517 31.201 10.164 1.00 28.04 457 ALA B C 1
ATOM 7683 O O . ALA B 1 465 ? -38.966 32.280 10.566 1.00 30.79 457 ALA B O 1
ATOM 7685 N N . THR B 1 466 ? -37.253 31.039 9.792 1.00 26.03 458 THR B N 1
ATOM 7686 C CA . THR B 1 466 ? -36.287 32.126 9.798 1.00 29.78 458 THR B CA 1
ATOM 7687 C C . THR B 1 466 ? -35.909 32.506 8.368 1.00 32.12 458 THR B C 1
ATOM 7688 O O . THR B 1 466 ? -36.181 31.778 7.409 1.00 31.31 458 THR B O 1
ATOM 7692 N N . ASP B 1 467 ? -35.262 33.669 8.234 1.00 33.91 459 ASP B N 1
ATOM 7693 C CA . ASP B 1 467 ? -34.819 34.111 6.919 1.00 35.49 459 ASP B CA 1
ATOM 7694 C C . ASP B 1 467 ? -33.704 33.232 6.364 1.00 33.52 459 ASP B C 1
ATOM 7695 O O . ASP B 1 467 ? -33.570 33.113 5.144 1.00 30.72 459 ASP B O 1
ATOM 7700 N N . SER B 1 468 ? -32.899 32.620 7.232 1.00 31.60 460 SER B N 1
ATOM 7701 C CA . SER B 1 468 ? -31.705 31.883 6.830 1.00 29.97 460 SER B CA 1
ATOM 7702 C C . SER B 1 468 ? -31.160 31.160 8.054 1.00 35.24 460 SER B C 1
ATOM 7703 O O . SER B 1 468 ? -31.548 31.454 9.190 1.00 28.41 460 SER B O 1
ATOM 7706 N N . THR B 1 469 ? -30.245 30.214 7.816 1.00 35.40 461 THR B N 1
ATOM 7707 C CA . THR B 1 469 ? -29.555 29.571 8.937 1.00 37.86 461 THR B CA 1
ATOM 7708 C C . THR B 1 469 ? -28.694 30.566 9.711 1.00 36.73 461 THR B C 1
ATOM 7709 O O . THR B 1 469 ? -28.602 30.494 10.946 1.00 32.76 461 THR B O 1
ATOM 7713 N N . ALA B 1 470 ? -28.083 31.521 9.004 1.00 32.17 462 ALA B N 1
ATOM 7714 C CA . ALA B 1 470 ? -27.341 32.589 9.664 1.00 35.56 462 ALA B CA 1
ATOM 7715 C C . ALA B 1 470 ? -28.203 33.300 10.695 1.00 38.10 462 ALA B C 1
ATOM 7716 O O . ALA B 1 470 ? -27.735 33.598 11.802 1.00 35.19 462 ALA B O 1
ATOM 7718 N N . GLN B 1 471 ? -29.465 33.591 10.347 1.00 31.79 463 GLN B N 1
ATOM 7719 C CA . GLN B 1 471 ? -30.372 34.204 11.317 1.00 32.99 463 GLN B CA 1
ATOM 7720 C C . GLN B 1 471 ? -30.735 33.228 12.434 1.00 32.33 463 GLN B C 1
ATOM 7721 O O . GLN B 1 471 ? -30.848 33.634 13.597 1.00 32.01 463 GLN B O 1
ATOM 7727 N N . SER B 1 472 ? -30.955 31.948 12.098 1.00 29.96 464 SER B N 1
ATOM 7728 C CA . SER B 1 472 ? -31.243 30.956 13.130 1.00 27.72 464 SER B CA 1
ATOM 7729 C C . SER B 1 472 ? -30.156 30.960 14.190 1.00 30.91 464 SER B C 1
ATOM 7730 O O . SER B 1 472 ? -30.446 30.951 15.394 1.00 28.90 464 SER B O 1
ATOM 7733 N N . LEU B 1 473 ? -28.896 31.000 13.753 1.00 31.59 465 LEU B N 1
ATOM 7734 C CA . LEU B 1 473 ? -27.769 30.913 14.673 1.00 34.70 465 LEU B CA 1
ATOM 7735 C C . LEU B 1 473 ? -27.574 32.204 15.448 1.00 32.44 465 LEU B C 1
ATOM 7736 O O . LEU B 1 473 ? -27.195 32.172 16.626 1.00 32.97 465 LEU B O 1
ATOM 7741 N N . ASP B 1 474 ? -27.763 33.347 14.791 1.00 29.47 466 ASP B N 1
ATOM 7742 C CA . ASP B 1 474 ? -27.651 34.617 15.497 1.00 33.55 466 ASP B CA 1
ATOM 7743 C C . ASP B 1 474 ? -28.714 34.721 16.580 1.00 35.09 466 ASP B C 1
ATOM 7744 O O . ASP B 1 474 ? -28.419 35.046 17.737 1.00 30.68 466 ASP B O 1
ATOM 7749 N N . LEU B 1 475 ? -29.953 34.385 16.223 1.00 27.29 467 LEU B N 1
ATOM 7750 C CA . LEU B 1 475 ? -31.055 34.420 17.173 1.00 28.87 467 LEU B CA 1
ATOM 7751 C C . LEU B 1 475 ? -30.831 33.430 18.312 1.00 32.59 467 LEU B C 1
ATOM 7752 O O . LEU B 1 475 ? -31.071 33.750 19.485 1.00 25.54 467 LEU B O 1
ATOM 7757 N N . ALA B 1 476 ? -30.378 32.217 17.983 1.00 30.01 468 ALA B N 1
ATOM 7758 C CA . ALA B 1 476 ? -30.222 31.191 19.002 1.00 32.19 468 ALA B CA 1
ATOM 7759 C C . ALA B 1 476 ? -29.176 31.604 20.027 1.00 31.84 468 ALA B C 1
ATOM 7760 O O . ALA B 1 476 ? -29.406 31.498 21.235 1.00 32.72 468 ALA B O 1
ATOM 7762 N N . GLY B 1 477 ? -28.026 32.102 19.557 1.00 31.21 469 GLY B N 1
ATOM 7763 C CA . GLY B 1 477 ? -27.000 32.567 20.476 1.00 28.52 469 GLY B CA 1
ATOM 7764 C C . GLY B 1 477 ? -27.454 33.757 21.291 1.00 33.55 469 GLY B C 1
ATOM 7765 O O . GLY B 1 477 ? -27.197 33.832 22.498 1.00 32.23 469 GLY B O 1
ATOM 7766 N N . GLU B 1 478 ? -28.182 34.678 20.653 1.00 27.99 470 GLU B N 1
ATOM 7767 C CA . GLU B 1 478 ? -28.679 35.867 21.341 1.00 32.10 470 GLU B CA 1
ATOM 7768 C C . GLU B 1 478 ? -29.676 35.500 22.436 1.00 34.34 470 GLU B C 1
ATOM 7769 O O . GLU B 1 478 ? -29.612 36.025 23.554 1.00 28.25 470 GLU B O 1
ATOM 7775 N N . ILE B 1 479 ? -30.611 34.603 22.118 1.00 29.94 471 ILE B N 1
ATOM 7776 C CA . ILE B 1 479 ? -31.674 34.253 23.049 1.00 29.99 471 ILE B CA 1
ATOM 7777 C C . ILE B 1 479 ? -31.118 33.457 24.226 1.00 35.89 471 ILE B C 1
ATOM 7778 O O . ILE B 1 479 ? -31.508 33.680 25.379 1.00 31.95 471 ILE B O 1
ATOM 7783 N N . ALA B 1 480 ? -30.184 32.537 23.962 1.00 27.49 472 ALA B N 1
ATOM 7784 C CA . ALA B 1 480 ? -29.560 31.799 25.057 1.00 30.27 472 ALA B CA 1
ATOM 7785 C C . ALA B 1 480 ? -28.828 32.741 26.007 1.00 33.72 472 ALA B C 1
ATOM 7786 O O . ALA B 1 480 ? -28.946 32.620 27.233 1.00 24.69 472 ALA B O 1
ATOM 7788 N N . ALA B 1 481 ? -28.096 33.710 25.461 1.00 29.61 473 ALA B N 1
ATOM 7789 C CA . ALA B 1 481 ? -27.347 34.624 26.312 1.00 31.65 473 ALA B CA 1
ATOM 7790 C C . ALA B 1 481 ? -28.273 35.544 27.099 1.00 34.17 473 ALA B C 1
ATOM 7791 O O . ALA B 1 481 ? -28.007 35.855 28.267 1.00 34.73 473 ALA B O 1
ATOM 7793 N N . GLU B 1 482 ? -29.354 36.006 26.474 1.00 32.31 474 GLU B N 1
ATOM 7794 C CA . GLU B 1 482 ? -30.219 36.987 27.110 1.00 30.99 474 GLU B CA 1
ATOM 7795 C C . GLU B 1 482 ? -31.257 36.344 28.016 1.00 31.16 474 GLU B C 1
ATOM 7796 O O . GLU B 1 482 ? -31.504 36.835 29.117 1.00 31.19 474 GLU B O 1
ATOM 7802 N N . HIS B 1 483 ? -31.887 35.267 27.571 1.00 30.05 475 HIS B N 1
ATOM 7803 C CA . HIS B 1 483 ? -32.982 34.669 28.314 1.00 33.05 475 HIS B CA 1
ATOM 7804 C C . HIS B 1 483 ? -32.617 33.373 29.020 1.00 31.03 475 HIS B C 1
ATOM 7805 O O . HIS B 1 483 ? -33.454 32.843 29.760 1.00 30.60 475 HIS B O 1
ATOM 7812 N N . GLY B 1 484 ? -31.411 32.845 28.805 1.00 29.17 476 GLY B N 1
ATOM 7813 C CA . GLY B 1 484 ? -30.982 31.596 29.408 1.00 28.63 476 GLY B CA 1
ATOM 7814 C C . GLY B 1 484 ? -31.309 30.383 28.548 1.00 30.48 476 GLY B C 1
ATOM 7815 O O . GLY B 1 484 ? -32.237 30.384 27.738 1.00 28.29 476 GLY B O 1
ATOM 7816 N N . ALA B 1 485 ? -30.537 29.317 28.761 1.00 25.47 477 ALA B N 1
ATOM 7817 C CA . ALA B 1 485 ? -30.718 28.056 28.054 1.00 22.68 477 ALA B CA 1
ATOM 7818 C C . ALA B 1 485 ? -29.842 26.991 28.690 1.00 24.48 477 ALA B C 1
ATOM 7819 O O . ALA B 1 485 ? -28.729 27.276 29.142 1.00 31.28 477 ALA B O 1
ATOM 7821 N N . LEU B 1 486 ? -30.343 25.757 28.695 1.00 20.68 478 LEU B N 1
ATOM 7822 C CA . LEU B 1 486 ? -29.535 24.618 29.101 1.00 22.20 478 LEU B CA 1
ATOM 7823 C C . LEU B 1 486 ? -28.983 23.816 27.934 1.00 27.25 478 LEU B C 1
ATOM 7824 O O . LEU B 1 486 ? -27.864 23.303 28.040 1.00 28.92 478 LEU B O 1
ATOM 7829 N N . THR B 1 487 ? -29.712 23.707 26.816 1.00 23.18 479 THR B N 1
ATOM 7830 C CA . THR B 1 487 ? -29.218 22.932 25.677 1.00 26.69 479 THR B CA 1
ATOM 7831 C C . THR B 1 487 ? -29.442 23.683 24.373 1.00 29.67 479 THR B C 1
ATOM 7832 O O . THR B 1 487 ? -30.370 24.492 24.237 1.00 27.76 479 THR B O 1
ATOM 7836 N N . LEU B 1 488 ? -28.543 23.414 23.425 1.00 27.97 480 LEU B N 1
ATOM 7837 C CA . LEU B 1 488 ? -28.620 23.885 22.053 1.00 27.80 480 LEU B CA 1
ATOM 7838 C C . LEU B 1 488 ? -28.235 22.729 21.143 1.00 30.88 480 LEU B C 1
ATOM 7839 O O . LEU B 1 488 ? -27.212 22.077 21.372 1.00 26.92 480 LEU B O 1
ATOM 7844 N N . SER B 1 489 ? -29.046 22.485 20.112 1.00 24.72 481 SER B N 1
ATOM 7845 C CA . SER B 1 489 ? -28.869 21.349 19.205 1.00 24.14 481 SER B CA 1
ATOM 7846 C C . SER B 1 489 ? -28.866 21.852 17.764 1.00 27.04 481 SER B C 1
ATOM 7847 O O . SER B 1 489 ? -29.680 22.707 17.404 1.00 31.57 481 SER B O 1
ATOM 7850 N N . VAL B 1 490 ? -27.944 21.346 16.939 1.00 28.46 482 VAL B N 1
ATOM 7851 C CA . VAL B 1 490 ? -27.823 21.794 15.552 1.00 27.92 482 VAL B CA 1
ATOM 7852 C C . VAL B 1 490 ? -27.802 20.590 14.622 1.00 28.26 482 VAL B C 1
ATOM 7853 O O . VAL B 1 490 ? -27.235 19.545 14.959 1.00 31.83 482 VAL B O 1
ATOM 7857 N N . TYR B 1 491 ? -28.453 20.732 13.462 1.00 32.65 483 TYR B N 1
ATOM 7858 C CA . TYR B 1 491 ? -28.432 19.741 12.387 1.00 29.50 483 TYR B CA 1
ATOM 7859 C C . TYR B 1 491 ? -27.853 20.409 11.148 1.00 31.55 483 TYR B C 1
ATOM 7860 O O . TYR B 1 491 ? -28.469 21.325 10.588 1.00 34.09 483 TYR B O 1
ATOM 7869 N N . SER B 1 492 ? -26.678 19.953 10.719 1.00 34.94 484 SER B N 1
ATOM 7870 C CA . SER B 1 492 ? -26.083 20.469 9.491 1.00 34.42 484 SER B CA 1
ATOM 7871 C C . SER B 1 492 ? -25.067 19.473 8.950 1.00 36.00 484 SER B C 1
ATOM 7872 O O . SER B 1 492 ? -24.336 18.844 9.719 1.00 37.57 484 SER B O 1
ATOM 7875 N N . THR B 1 493 ? -25.016 19.345 7.624 1.00 36.52 485 THR B N 1
ATOM 7876 C CA . THR B 1 493 ? -23.948 18.611 6.960 1.00 38.73 485 THR B CA 1
ATOM 7877 C C . THR B 1 493 ? -22.830 19.529 6.484 1.00 44.04 485 THR B C 1
ATOM 7878 O O . THR B 1 493 ? -21.962 19.084 5.735 1.00 47.16 485 THR B O 1
ATOM 7882 N N . ALA B 1 494 ? -22.842 20.800 6.883 1.00 41.46 486 ALA B N 1
ATOM 7883 C CA . ALA B 1 494 ? -21.878 21.790 6.413 1.00 40.16 486 ALA B CA 1
ATOM 7884 C C . ALA B 1 494 ? -20.929 22.174 7.540 1.00 48.37 486 ALA B C 1
ATOM 7885 O O . ALA B 1 494 ? -21.373 22.612 8.608 1.00 41.78 486 ALA B O 1
ATOM 7887 N N . ASP B 1 495 ? -19.623 22.044 7.281 1.00 44.04 487 ASP B N 1
ATOM 7888 C CA . ASP B 1 495 ? -18.630 22.283 8.319 1.00 48.68 487 ASP B CA 1
ATOM 7889 C C . ASP B 1 495 ? -18.681 23.718 8.822 1.00 48.39 487 ASP B C 1
ATOM 7890 O O . ASP B 1 495 ? -18.557 23.964 10.029 1.00 46.00 487 ASP B O 1
ATOM 7895 N N . ASP B 1 496 ? -18.892 24.681 7.919 1.00 38.27 488 ASP B N 1
ATOM 7896 C CA . ASP B 1 496 ? -18.895 26.078 8.347 1.00 42.47 488 ASP B CA 1
ATOM 7897 C C . ASP B 1 496 ? -20.095 26.397 9.231 1.00 38.73 488 ASP B C 1
ATOM 7898 O O . ASP B 1 496 ? -19.984 27.223 10.144 1.00 38.82 488 ASP B O 1
ATOM 7903 N N . VAL B 1 497 ? -21.233 25.741 8.994 1.00 33.60 489 VAL B N 1
ATOM 7904 C CA . VAL B 1 497 ? -22.393 25.943 9.853 1.00 31.17 489 VAL B CA 1
ATOM 7905 C C . VAL B 1 497 ? -22.138 25.348 11.229 1.00 36.46 489 VAL B C 1
ATOM 7906 O O . VAL B 1 497 ? -22.440 25.973 12.252 1.00 37.12 489 VAL B O 1
ATOM 7910 N N . ILE B 1 498 ? -21.561 24.144 11.281 1.00 36.90 490 ILE B N 1
ATOM 7911 C CA . ILE B 1 498 ? -21.185 23.559 12.569 1.00 35.32 490 ILE B CA 1
ATOM 7912 C C . ILE B 1 498 ? -20.221 24.474 13.319 1.00 32.96 490 ILE B C 1
ATOM 7913 O O . ILE B 1 498 ? -20.326 24.641 14.538 1.00 34.22 490 ILE B O 1
ATOM 7918 N N . ASP B 1 499 ? -19.257 25.068 12.614 1.00 40.27 491 ASP B N 1
ATOM 7919 C CA . ASP B 1 499 ? -18.351 26.012 13.267 1.00 43.76 491 ASP B CA 1
ATOM 7920 C C . ASP B 1 499 ? -19.115 27.206 13.826 1.00 41.00 491 ASP B C 1
ATOM 7921 O O . ASP B 1 499 ? -18.862 27.648 14.953 1.00 37.30 491 ASP B O 1
ATOM 7926 N N . ALA B 1 500 ? -20.036 27.766 13.030 1.00 37.52 492 ALA B N 1
ATOM 7927 C CA . ALA B 1 500 ? -20.850 28.875 13.509 1.00 33.58 492 ALA B CA 1
ATOM 7928 C C . ALA B 1 500 ? -21.727 28.461 14.680 1.00 34.30 492 ALA B C 1
ATOM 7929 O O . ALA B 1 500 ? -22.046 29.293 15.541 1.00 30.45 492 ALA B O 1
ATOM 7931 N N . ALA B 1 501 ? -22.157 27.197 14.716 1.00 29.60 493 ALA B N 1
ATOM 7932 C CA . ALA B 1 501 ? -22.947 26.750 15.855 1.00 27.40 493 ALA B CA 1
ATOM 7933 C C . ALA B 1 501 ? -22.103 26.750 17.117 1.00 28.89 493 ALA B C 1
ATOM 7934 O O . ALA B 1 501 ? -22.610 27.060 18.199 1.00 32.17 493 ALA B O 1
ATOM 7936 N N . HIS B 1 502 ? -20.815 26.403 17.007 1.00 29.12 494 HIS B N 1
ATOM 7937 C CA A HIS B 1 502 ? -19.967 26.471 18.195 0.53 34.73 494 HIS B CA 1
ATOM 7938 C CA B HIS B 1 502 ? -19.937 26.470 18.172 0.47 34.78 494 HIS B CA 1
ATOM 7939 C C . HIS B 1 502 ? -19.834 27.903 18.684 1.00 33.09 494 HIS B C 1
ATOM 7940 O O . HIS B 1 502 ? -19.851 28.147 19.898 1.00 28.50 494 HIS B O 1
ATOM 7953 N N . GLU B 1 503 ? -19.717 28.866 17.755 1.00 27.46 495 GLU B N 1
ATOM 7954 C CA . GLU B 1 503 ? -19.653 30.274 18.135 1.00 29.44 495 GLU B CA 1
ATOM 7955 C C . GLU B 1 503 ? -20.921 30.704 18.853 1.00 31.12 495 GLU B C 1
ATOM 7956 O O . GLU B 1 503 ? -20.860 31.440 19.845 1.00 33.93 495 GLU B O 1
ATOM 7962 N N . ALA B 1 504 ? -22.078 30.238 18.376 1.00 27.36 496 ALA B N 1
ATOM 7963 C CA . ALA B 1 504 ? -23.337 30.574 19.033 1.00 27.05 496 ALA B CA 1
ATOM 7964 C C . ALA B 1 504 ? -23.400 29.976 20.432 1.00 32.74 496 ALA B C 1
ATOM 7965 O O . ALA B 1 504 ? -23.878 30.624 21.373 1.00 30.29 496 ALA B O 1
ATOM 7967 N N . ALA B 1 505 ? -22.899 28.749 20.591 1.00 28.17 497 ALA B N 1
ATOM 7968 C CA . ALA B 1 505 ? -22.910 28.113 21.905 1.00 28.22 497 ALA B CA 1
ATOM 7969 C C . ALA B 1 505 ? -22.004 28.862 22.875 1.00 28.84 497 ALA B C 1
ATOM 7970 O O . ALA B 1 505 ? -22.341 29.029 24.055 1.00 28.59 497 ALA B O 1
ATOM 7972 N N . VAL B 1 506 ? -20.848 29.322 22.391 1.00 28.91 498 VAL B N 1
ATOM 7973 C CA . VAL B 1 506 ? -19.960 30.126 23.225 1.00 32.61 498 VAL B CA 1
ATOM 7974 C C . VAL B 1 506 ? -20.639 31.441 23.586 1.00 32.50 498 VAL B C 1
ATOM 7975 O O . VAL B 1 506 ? -20.627 31.867 24.741 1.00 29.88 498 VAL B O 1
ATOM 7979 N N . ARG B 1 507 ? -21.254 32.094 22.596 1.00 29.86 499 ARG B N 1
ATOM 7980 C CA . ARG B 1 507 ? -22.017 33.309 22.855 1.00 27.66 499 ARG B CA 1
ATOM 7981 C C . ARG B 1 507 ? -23.137 33.061 23.853 1.00 29.96 499 ARG B C 1
ATOM 7982 O O . ARG B 1 507 ? -23.355 33.857 24.774 1.00 32.28 499 ARG B O 1
ATOM 7990 N N . GLY B 1 508 ? -23.891 31.985 23.658 1.00 28.84 500 GLY B N 1
ATOM 7991 C CA . GLY B 1 508 ? -25.034 31.733 24.509 1.00 31.29 500 GLY B CA 1
ATOM 7992 C C . GLY B 1 508 ? -24.715 31.103 25.841 1.00 29.34 500 GLY B C 1
ATOM 7993 O O . GLY B 1 508 ? -25.617 30.968 26.671 1.00 30.09 500 GLY B O 1
ATOM 7994 N N . GLY B 1 509 ? -23.457 30.733 26.069 1.00 27.97 501 GLY B N 1
ATOM 7995 C CA . GLY B 1 509 ? -23.073 29.976 27.252 1.00 26.73 501 GLY B CA 1
ATOM 7996 C C . GLY B 1 509 ? -23.881 28.704 27.439 1.00 30.43 501 GLY B C 1
ATOM 7997 O O . GLY B 1 509 ? -24.413 28.454 28.519 1.00 26.96 501 GLY B O 1
ATOM 7998 N N . VAL B 1 510 ? -23.996 27.889 26.395 1.00 27.04 502 VAL B N 1
ATOM 7999 C CA . VAL B 1 510 ? -24.899 26.744 26.415 1.00 24.66 502 VAL B CA 1
ATOM 8000 C C . VAL B 1 510 ? -24.222 25.566 25.718 1.00 32.97 502 VAL B C 1
ATOM 8001 O O . VAL B 1 510 ? -23.564 25.734 24.683 1.00 27.98 502 VAL B O 1
ATOM 8005 N N . ALA B 1 511 ? -24.397 24.372 26.286 1.00 29.66 503 ALA B N 1
ATOM 8006 C CA . ALA B 1 511 ? -23.809 23.160 25.732 1.00 30.39 503 ALA B CA 1
ATOM 8007 C C . ALA B 1 511 ? -24.430 22.814 24.382 1.00 28.09 503 ALA B C 1
ATOM 8008 O O . ALA B 1 511 ? -25.652 22.859 24.221 1.00 24.55 503 ALA B O 1
ATOM 8010 N N . LEU B 1 512 ? -23.580 22.411 23.429 1.00 27.33 504 LEU B N 1
ATOM 8011 C CA . LEU B 1 512 ? -23.979 22.159 22.042 1.00 26.97 504 LEU B CA 1
ATOM 8012 C C . LEU B 1 512 ? -24.029 20.661 21.749 1.00 26.44 504 LEU B C 1
ATOM 8013 O O . LEU B 1 512 ? -23.103 19.925 22.099 1.00 32.72 504 LEU B O 1
ATOM 8018 N N . SER B 1 513 ? -25.108 20.214 21.110 1.00 28.04 505 SER B N 1
ATOM 8019 C CA . SER B 1 513 ? -25.212 18.870 20.554 1.00 26.49 505 SER B CA 1
ATOM 8020 C C . SER B 1 513 ? -25.281 18.943 19.026 1.00 30.05 505 SER B C 1
ATOM 8021 O O . SER B 1 513 ? -26.002 19.777 18.470 1.00 27.60 505 SER B O 1
ATOM 8024 N N . ILE B 1 514 ? -24.565 18.043 18.342 1.00 31.06 506 ILE B N 1
ATOM 8025 C CA . ILE B 1 514 ? -24.398 18.112 16.883 1.00 31.71 506 ILE B CA 1
ATOM 8026 C C . ILE B 1 514 ? -24.968 16.852 16.238 1.00 29.38 506 ILE B C 1
ATOM 8027 O O . ILE B 1 514 ? -24.559 15.736 16.579 1.00 28.84 506 ILE B O 1
ATOM 8032 N N . ASN B 1 515 ? -25.901 17.041 15.299 1.00 29.43 507 ASN B N 1
ATOM 8033 C CA . ASN B 1 515 ? -26.438 15.981 14.430 1.00 33.53 507 ASN B CA 1
ATOM 8034 C C . ASN B 1 515 ? -26.898 14.760 15.225 1.00 35.46 507 ASN B C 1
ATOM 8035 O O . ASN B 1 515 ? -26.561 13.615 14.912 1.00 32.86 507 ASN B O 1
ATOM 8040 N N . LEU B 1 516 ? -27.710 15.011 16.255 1.00 29.42 508 LEU B N 1
ATOM 8041 C CA . LEU B 1 516 ? -28.292 13.917 17.022 1.00 28.72 508 LEU B CA 1
ATOM 8042 C C . LEU B 1 516 ? -29.372 13.220 16.203 1.00 32.97 508 LEU B C 1
ATOM 8043 O O . LEU B 1 516 ? -30.531 13.651 16.202 1.00 30.18 508 LEU B O 1
ATOM 8048 N N . THR B 1 517 ? -29.002 12.141 15.506 1.00 35.42 509 THR B N 1
ATOM 8049 C CA . THR B 1 517 ? -29.935 11.375 14.689 1.00 39.91 509 THR B CA 1
ATOM 8050 C C . THR B 1 517 ? -30.089 9.941 15.170 1.00 42.90 509 THR B C 1
ATOM 8051 O O . THR B 1 517 ? -30.698 9.129 14.463 1.00 42.61 509 THR B O 1
ATOM 8055 N N . GLY B 1 518 ? -29.532 9.599 16.331 1.00 39.16 510 GLY B N 1
ATOM 8056 C CA . GLY B 1 518 ? -29.626 8.244 16.839 1.00 37.95 510 GLY B CA 1
ATOM 8057 C C . GLY B 1 518 ? -30.245 8.154 18.220 1.00 43.26 510 GLY B C 1
ATOM 8058 O O . GLY B 1 518 ? -31.280 8.776 18.491 1.00 43.35 510 GLY B O 1
ATOM 8059 N N . GLY B 1 519 ? -29.601 7.400 19.108 1.00 40.07 511 GLY B N 1
ATOM 8060 C CA . GLY B 1 519 ? -30.107 7.070 20.424 1.00 39.61 511 GLY B CA 1
ATOM 8061 C C . GLY B 1 519 ? -29.718 7.996 21.560 1.00 43.46 511 GLY B C 1
ATOM 8062 O O . GLY B 1 519 ? -30.023 7.687 22.716 1.00 43.70 511 GLY B O 1
ATOM 8063 N N . VAL B 1 520 ? -29.016 9.093 21.279 1.00 39.27 512 VAL B N 1
ATOM 8064 C CA . VAL B 1 520 ? -28.709 10.130 22.260 1.00 38.36 512 VAL B CA 1
ATOM 8065 C C . VAL B 1 520 ? -29.589 11.335 21.952 1.00 39.36 512 VAL B C 1
ATOM 8066 O O . VAL B 1 520 ? -29.651 11.796 20.803 1.00 35.84 512 VAL B O 1
ATOM 8070 N N . PHE B 1 521 ? -30.283 11.833 22.965 1.00 38.05 513 PHE B N 1
ATOM 8071 C CA . PHE B 1 521 ? -31.209 12.936 22.790 1.00 37.89 513 PHE B CA 1
ATOM 8072 C C . PHE B 1 521 ? -30.700 14.140 23.562 1.00 39.52 513 PHE B C 1
ATOM 8073 O O . PHE B 1 521 ? -30.074 14.002 24.618 1.00 39.51 513 PHE B O 1
ATOM 8081 N N . VAL B 1 522 ? -30.974 15.324 23.016 1.00 32.15 514 VAL B N 1
ATOM 8082 C CA . VAL B 1 522 ? -30.497 16.561 23.623 1.00 32.74 514 VAL B CA 1
ATOM 8083 C C . VAL B 1 522 ? -30.932 16.672 25.091 1.00 27.56 514 VAL B C 1
ATOM 8084 O O . VAL B 1 522 ? -30.257 17.337 25.891 1.00 30.75 514 VAL B O 1
ATOM 8088 N N . ASN B 1 523 ? -32.035 16.002 25.477 1.00 27.58 515 ASN B N 1
ATOM 8089 C CA . ASN B 1 523 ? -32.495 16.012 26.877 1.00 28.92 515 ASN B CA 1
ATOM 8090 C C . ASN B 1 523 ? -31.506 15.354 27.830 1.00 38.43 515 ASN B C 1
ATOM 8091 O O . ASN B 1 523 ? -31.545 15.613 29.046 1.00 37.17 515 ASN B O 1
ATOM 8096 N N . GLN B 1 524 ? -30.705 14.421 27.331 1.00 34.92 516 GLN B N 1
ATOM 8097 C CA . GLN B 1 524 ? -29.915 13.543 28.181 1.00 35.85 516 GLN B CA 1
ATOM 8098 C C . GLN B 1 524 ? -28.537 14.139 28.451 1.00 36.38 516 GLN B C 1
ATOM 8099 O O . GLN B 1 524 ? -27.944 14.806 27.596 1.00 36.14 516 GLN B O 1
ATOM 8105 N N . SER B 1 525 ? -28.022 13.872 29.650 1.00 39.13 517 SER B N 1
ATOM 8106 C CA . SER B 1 525 ? -26.659 14.242 30.011 1.00 42.35 517 SER B CA 1
ATOM 8107 C C . SER B 1 525 ? -26.105 13.178 30.948 1.00 42.96 517 SER B C 1
ATOM 8108 O O . SER B 1 525 ? -26.851 12.537 31.694 1.00 48.71 517 SER B O 1
ATOM 8111 N N . ALA B 1 526 ? -24.800 12.952 30.862 1.00 38.17 518 ALA B N 1
ATOM 8112 C CA . ALA B 1 526 ? -24.122 11.949 31.672 1.00 34.87 518 ALA B CA 1
ATOM 8113 C C . ALA B 1 526 ? -23.241 12.633 32.711 1.00 36.86 518 ALA B C 1
ATOM 8114 O O . ALA B 1 526 ? -22.407 13.479 32.368 1.00 34.66 518 ALA B O 1
ATOM 8116 N N . ALA B 1 527 ? -23.418 12.260 33.979 1.00 38.40 519 ALA B N 1
ATOM 8117 C CA . ALA B 1 527 ? -22.486 12.697 35.007 1.00 32.21 519 ALA B CA 1
ATOM 8118 C C . ALA B 1 527 ? -21.069 12.279 34.627 1.00 32.59 519 ALA B C 1
ATOM 8119 O O . ALA B 1 527 ? -20.862 11.297 33.906 1.00 33.82 519 ALA B O 1
ATOM 8121 N N . PHE B 1 528 ? -20.088 13.040 35.113 1.00 33.36 520 PHE B N 1
ATOM 8122 C CA . PHE B 1 528 ? -18.665 12.793 34.890 1.00 35.11 520 PHE B CA 1
ATOM 8123 C C . PHE B 1 528 ? -18.235 13.035 33.447 1.00 39.07 520 PHE B C 1
ATOM 8124 O O . PHE B 1 528 ? -17.116 12.663 33.078 1.00 42.91 520 PHE B O 1
ATOM 8132 N N . SER B 1 529 ? -19.083 13.654 32.622 1.00 30.15 521 SER B N 1
ATOM 8133 C CA . SER B 1 529 ? -18.678 14.025 31.273 1.00 31.16 521 SER B CA 1
ATOM 8134 C C . SER B 1 529 ? -19.376 15.312 30.848 1.00 30.49 521 SER B C 1
ATOM 8135 O O . SER B 1 529 ? -18.726 16.244 30.364 1.00 31.08 521 SER B O 1
ATOM 8138 N N . ASP B 1 530 ? -20.692 15.380 31.037 1.00 25.24 522 ASP B N 1
ATOM 8139 C CA . ASP B 1 530 ? -21.497 16.514 30.605 1.00 27.69 522 ASP B CA 1
ATOM 8140 C C . ASP B 1 530 ? -21.723 17.489 31.758 1.00 29.22 522 ASP B C 1
ATOM 8141 O O . ASP B 1 530 ? -22.334 17.133 32.768 1.00 31.55 522 ASP B O 1
ATOM 8146 N N . PHE B 1 531 ? -21.271 18.724 31.585 1.00 28.13 523 PHE B N 1
ATOM 8147 C CA . PHE B 1 531 ? -21.682 19.793 32.482 1.00 30.90 523 PHE B CA 1
ATOM 8148 C C . PHE B 1 531 ? -23.155 20.104 32.238 1.00 35.56 523 PHE B C 1
ATOM 8149 O O . PHE B 1 531 ? -23.563 20.347 31.095 1.00 33.21 523 PHE B O 1
ATOM 8157 N N . HIS B 1 532 ? -23.961 20.051 33.299 1.00 27.92 524 HIS B N 1
ATOM 8158 C CA . HIS B 1 532 ? -25.374 20.415 33.219 1.00 32.35 524 HIS B CA 1
ATOM 8159 C C . HIS B 1 532 ? -25.496 21.902 33.519 1.00 33.93 524 HIS B C 1
ATOM 8160 O O . HIS B 1 532 ? -25.281 22.329 34.660 1.00 31.22 524 HIS B O 1
ATOM 8167 N N . GLY B 1 533 ? -25.826 22.686 32.496 1.00 30.85 525 GLY B N 1
ATOM 8168 C CA . GLY B 1 533 ? -25.741 24.132 32.569 1.00 26.18 525 GLY B CA 1
ATOM 8169 C C . GLY B 1 533 ? -24.298 24.592 32.598 1.00 32.36 525 GLY B C 1
ATOM 8170 O O . GLY B 1 533 ? -23.404 23.821 32.957 1.00 34.23 525 GLY B O 1
ATOM 8171 N N . THR B 1 534 ? -24.042 25.845 32.239 1.00 35.87 526 THR B N 1
ATOM 8172 C CA . THR B 1 534 ? -22.686 26.376 32.309 1.00 35.71 526 THR B CA 1
ATOM 8173 C C . THR B 1 534 ? -22.478 27.302 33.495 1.00 35.44 526 THR B C 1
ATOM 8174 O O . THR B 1 534 ? -21.346 27.441 33.971 1.00 36.22 526 THR B O 1
ATOM 8178 N N . GLY B 1 535 ? -23.539 27.950 33.963 1.00 31.65 527 GLY B N 1
ATOM 8179 C CA . GLY B 1 535 ? -23.400 29.052 34.877 1.00 33.20 527 GLY B CA 1
ATOM 8180 C C . GLY B 1 535 ? -23.134 30.380 34.211 1.00 36.05 527 GLY B C 1
ATOM 8181 O O . GLY B 1 535 ? -22.934 31.377 34.910 1.00 30.31 527 GLY B O 1
ATOM 8182 N N . ALA B 1 536 ? -23.138 30.441 32.880 1.00 31.21 528 ALA B N 1
ATOM 8183 C CA . ALA B 1 536 ? -22.810 31.687 32.209 1.00 30.39 528 ALA B CA 1
ATOM 8184 C C . ALA B 1 536 ? -24.035 32.465 31.758 1.00 33.75 528 ALA B C 1
ATOM 8185 O O . ALA B 1 536 ? -23.906 33.652 31.433 1.00 39.39 528 ALA B O 1
ATOM 8187 N N . ASN B 1 537 ? -25.211 31.853 31.716 1.00 30.59 529 ASN B N 1
ATOM 8188 C CA . ASN B 1 537 ? -26.395 32.518 31.200 1.00 27.77 529 ASN B CA 1
ATOM 8189 C C . ASN B 1 537 ? -27.541 32.449 32.199 1.00 28.73 529 ASN B C 1
ATOM 8190 O O . ASN B 1 537 ? -27.431 31.798 33.246 1.00 27.24 529 ASN B O 1
ATOM 8195 N N . PRO B 1 538 ? -28.640 33.187 31.951 1.00 31.99 530 PRO B N 1
ATOM 8196 C CA . PRO B 1 538 ? -29.699 33.289 32.966 1.00 32.78 530 PRO B CA 1
ATOM 8197 C C . PRO B 1 538 ? -30.430 32.007 33.331 1.00 32.45 530 PRO B C 1
ATOM 8198 O O . PRO B 1 538 ? -31.304 32.063 34.202 1.00 36.46 530 PRO B O 1
ATOM 8202 N N . ALA B 1 539 ? -30.118 30.860 32.721 1.00 27.24 531 ALA B N 1
ATOM 8203 C CA . ALA B 1 539 ? -30.820 29.641 33.118 1.00 32.14 531 ALA B CA 1
ATOM 8204 C C . ALA B 1 539 ? -30.280 29.025 34.410 1.00 33.46 531 ALA B C 1
ATOM 8205 O O . ALA B 1 539 ? -30.973 28.197 35.014 1.00 30.76 531 ALA B O 1
ATOM 8207 N N . ALA B 1 540 ? -29.076 29.406 34.841 1.00 28.76 532 ALA B N 1
ATOM 8208 C CA . ALA B 1 540 ? -28.435 28.872 36.036 1.00 33.02 532 ALA B CA 1
ATOM 8209 C C . ALA B 1 540 ? -27.164 29.661 36.294 1.00 33.70 532 ALA B C 1
ATOM 8210 O O . ALA B 1 540 ? -26.423 29.971 35.356 1.00 28.65 532 ALA B O 1
ATOM 8212 N N . ASN B 1 541 ? -26.890 29.956 37.564 1.00 28.72 533 ASN B N 1
ATOM 8213 C CA . ASN B 1 541 ? -25.676 30.684 37.899 1.00 27.34 533 ASN B CA 1
ATOM 8214 C C . ASN B 1 541 ? -24.538 29.762 38.310 1.00 29.23 533 ASN B C 1
ATOM 8215 O O . ASN B 1 541 ? -23.512 30.240 38.800 1.00 26.93 533 ASN B O 1
ATOM 8220 N N . ALA B 1 542 ? -24.706 28.454 38.130 1.00 29.21 534 ALA B N 1
ATOM 8221 C CA . ALA B 1 542 ? -23.678 27.473 38.451 1.00 28.82 534 ALA B CA 1
ATOM 8222 C C . ALA B 1 542 ? -23.820 26.300 37.490 1.00 35.76 534 ALA B C 1
ATOM 8223 O O . ALA B 1 542 ? -24.890 26.071 36.918 1.00 33.58 534 ALA B O 1
ATOM 8225 N N . ALA B 1 543 ? -22.736 25.544 37.338 1.00 31.53 535 ALA B N 1
ATOM 8226 C CA . ALA B 1 543 ? -22.733 24.328 36.539 1.00 33.73 535 ALA B CA 1
ATOM 8227 C C . ALA B 1 543 ? -22.741 23.110 37.459 1.00 29.08 535 ALA B C 1
ATOM 8228 O O . ALA B 1 543 ? -22.123 23.126 38.524 1.00 31.07 535 ALA B O 1
ATOM 8230 N N . LEU B 1 544 ? -23.452 22.059 37.049 1.00 31.46 536 LEU B N 1
ATOM 8231 C CA . LEU B 1 544 ? -23.429 20.764 37.739 1.00 30.34 536 LEU B CA 1
ATOM 8232 C C . LEU B 1 544 ? -22.518 19.821 36.960 1.00 35.53 536 LEU B C 1
ATOM 8233 O O . LEU B 1 544 ? -22.901 19.330 35.898 1.00 37.58 536 LEU B O 1
ATOM 8238 N N . ALA B 1 545 ? -21.305 19.568 37.455 1.00 34.32 537 ALA B N 1
ATOM 8239 C CA . ALA B 1 545 ? -20.691 20.224 38.596 1.00 32.45 537 ALA B CA 1
ATOM 8240 C C . ALA B 1 545 ? -19.260 20.563 38.202 1.00 35.32 537 ALA B C 1
ATOM 8241 O O . ALA B 1 545 ? -18.681 19.918 37.324 1.00 34.93 537 ALA B O 1
ATOM 8243 N N . ASP B 1 546 ? -18.679 21.570 38.844 1.00 27.84 538 ASP B N 1
ATOM 8244 C CA . ASP B 1 546 ? -17.300 21.946 38.559 1.00 28.59 538 ASP B CA 1
ATOM 8245 C C . ASP B 1 546 ? -16.670 22.435 39.860 1.00 30.79 538 ASP B C 1
ATOM 8246 O O . ASP B 1 546 ? -17.275 22.342 40.933 1.00 28.52 538 ASP B O 1
ATOM 8251 N N . ALA B 1 547 ? -15.439 22.940 39.766 1.00 29.28 539 ALA B N 1
ATOM 8252 C CA . ALA B 1 547 ? -14.746 23.416 40.957 1.00 30.81 539 ALA B CA 1
ATOM 8253 C C . ALA B 1 547 ? -15.512 24.550 41.629 1.00 29.29 539 ALA B C 1
ATOM 8254 O O . ALA B 1 547 ? -15.637 24.579 42.864 1.00 24.56 539 ALA B O 1
ATOM 8256 N N . ALA B 1 548 ? -16.026 25.498 40.830 1.00 25.49 540 ALA B N 1
ATOM 8257 C CA . ALA B 1 548 ? -16.743 26.646 41.377 1.00 28.47 540 ALA B CA 1
ATOM 8258 C C . ALA B 1 548 ? -18.010 26.231 42.110 1.00 27.81 540 ALA B C 1
ATOM 8259 O O . ALA B 1 548 ? -18.479 26.970 42.980 1.00 22.87 540 ALA B O 1
ATOM 8261 N N . PHE B 1 549 ? -18.583 25.076 41.765 1.00 23.17 541 PHE B N 1
ATOM 8262 C CA . PHE B 1 549 ? -19.793 24.612 42.431 1.00 24.30 541 PHE B CA 1
ATOM 8263 C C . PHE B 1 549 ? -19.555 24.200 43.890 1.00 24.52 541 PHE B C 1
ATOM 8264 O O . PHE B 1 549 ? -20.518 24.163 44.663 1.00 26.57 541 PHE B O 1
ATOM 8272 N N . VAL B 1 550 ? -18.318 23.883 44.274 1.00 23.42 542 VAL B N 1
ATOM 8273 C CA . VAL B 1 550 ? -18.028 23.389 45.620 1.00 26.18 542 VAL B CA 1
ATOM 8274 C C . VAL B 1 550 ? -16.972 24.206 46.363 1.00 26.31 542 VAL B C 1
ATOM 8275 O O . VAL B 1 550 ? -16.948 24.172 47.608 1.00 27.63 542 VAL B O 1
ATOM 8279 N N . ALA B 1 551 ? -16.094 24.934 45.674 1.00 23.69 543 ALA B N 1
ATOM 8280 C CA . ALA B 1 551 ? -14.896 25.467 46.309 1.00 28.99 543 ALA B CA 1
ATOM 8281 C C . ALA B 1 551 ? -15.180 26.547 47.353 1.00 28.02 543 ALA B C 1
ATOM 8282 O O . ALA B 1 551 ? -14.288 26.854 48.144 1.00 30.64 543 ALA B O 1
ATOM 8284 N N . ASN B 1 552 ? -16.364 27.158 47.334 1.00 27.72 544 ASN B N 1
ATOM 8285 C CA . ASN B 1 552 ? -16.728 28.235 48.241 1.00 29.43 544 ASN B CA 1
ATOM 8286 C C . ASN B 1 552 ? -17.540 27.766 49.444 1.00 33.21 544 ASN B C 1
ATOM 8287 O O . ASN B 1 552 ? -17.843 28.587 50.317 1.00 28.95 544 ASN B O 1
ATOM 8292 N N . ARG B 1 553 ? -17.888 26.476 49.522 1.00 30.45 545 ARG B N 1
ATOM 8293 C CA . ARG B 1 553 ? -18.745 25.948 50.587 1.00 23.90 545 ARG B CA 1
ATOM 8294 C C . ARG B 1 553 ? -17.982 25.630 51.863 1.00 30.20 545 ARG B C 1
ATOM 8295 O O . ARG B 1 553 ? -18.600 25.198 52.846 1.00 27.79 545 ARG B O 1
ATOM 8303 N N . PHE B 1 554 ? -16.660 25.764 51.837 1.00 31.25 546 PHE B N 1
ATOM 8304 C CA . PHE B 1 554 ? -15.805 25.669 53.009 1.00 31.47 546 PHE B CA 1
ATOM 8305 C C . PHE B 1 554 ? -14.815 26.819 52.942 1.00 29.82 546 PHE B C 1
ATOM 8306 O O . PHE B 1 554 ? -14.616 27.421 51.884 1.00 27.78 546 PHE B O 1
ATOM 8314 N N . ARG B 1 555 ? -14.208 27.133 54.087 1.00 30.35 547 ARG B N 1
ATOM 8315 C CA . ARG B 1 555 ? -13.114 28.088 54.175 1.00 27.11 547 ARG B CA 1
ATOM 8316 C C . ARG B 1 555 ? -11.963 27.437 54.931 1.00 31.99 547 ARG B C 1
ATOM 8317 O O . ARG B 1 555 ? -12.104 26.360 55.520 1.00 32.95 547 ARG B O 1
ATOM 8325 N N . VAL B 1 556 ? -10.805 28.089 54.903 1.00 27.82 548 VAL B N 1
ATOM 8326 C CA . VAL B 1 556 ? -9.609 27.591 55.576 1.00 27.59 548 VAL B CA 1
ATOM 8327 C C . VAL B 1 556 ? -9.170 28.647 56.578 1.00 27.28 548 VAL B C 1
ATOM 8328 O O . VAL B 1 556 ? -8.905 29.798 56.204 1.00 29.69 548 VAL B O 1
ATOM 8332 N N . VAL B 1 557 ? -9.116 28.267 57.848 1.00 30.67 549 VAL B N 1
ATOM 8333 C CA . VAL B 1 557 ? -8.626 29.140 58.911 1.00 26.47 549 VAL B CA 1
ATOM 8334 C C . VAL B 1 557 ? -7.274 28.596 59.338 1.00 31.62 549 VAL B C 1
ATOM 8335 O O . VAL B 1 557 ? -7.176 27.436 59.753 1.00 36.66 549 VAL B O 1
ATOM 8339 N N . GLN B 1 558 ? -6.231 29.410 59.203 1.00 32.88 550 GLN B N 1
ATOM 8340 C CA . GLN B 1 558 ? -4.876 28.965 59.497 1.00 33.28 550 GLN B CA 1
ATOM 8341 C C . GLN B 1 558 ? -4.367 29.520 60.822 1.00 30.43 550 GLN B C 1
ATOM 8342 O O . GLN B 1 558 ? -4.878 30.508 61.350 1.00 30.55 550 GLN B O 1
ATOM 8348 N N . SER B 1 559 ? -3.304 28.889 61.325 1.00 28.82 551 SER B N 1
ATOM 8349 C CA . SER B 1 559 ? -2.539 29.399 62.455 1.00 32.90 551 SER B CA 1
ATOM 8350 C C . SER B 1 559 ? -1.051 29.222 62.177 1.00 34.26 551 SER B C 1
ATOM 8351 O O . SER B 1 559 ? -0.642 28.327 61.427 1.00 39.68 551 SER B O 1
ATOM 8354 N N . ARG B 1 560 ? -0.235 30.074 62.786 1.00 34.71 552 ARG B N 1
ATOM 8355 C CA . ARG B 1 560 ? 1.208 29.969 62.631 1.00 35.64 552 ARG B CA 1
ATOM 8356 C C . ARG B 1 560 ? 1.878 30.169 63.974 1.00 40.62 552 ARG B C 1
ATOM 8357 O O . ARG B 1 560 ? 1.392 30.921 64.823 1.00 35.50 552 ARG B O 1
ATOM 8365 N N . VAL B 1 561 ? 3.004 29.482 64.149 1.00 35.98 553 VAL B N 1
ATOM 8366 C CA . VAL B 1 561 ? 3.811 29.584 65.357 1.00 39.33 553 VAL B CA 1
ATOM 8367 C C . VAL B 1 561 ? 5.253 29.288 64.962 1.00 42.19 553 VAL B C 1
ATOM 8368 O O . VAL B 1 561 ? 5.514 28.496 64.052 1.00 45.18 553 VAL B O 1
ATOM 8372 N N . HIS B 1 562 ? 6.187 29.971 65.616 1.00 34.04 554 HIS B N 1
ATOM 8373 C CA . HIS B 1 562 ? 7.603 29.693 65.404 1.00 48.73 554 HIS B CA 1
ATOM 8374 C C . HIS B 1 562 ? 7.953 28.280 65.859 1.00 52.60 554 HIS B C 1
ATOM 8375 O O . HIS B 1 562 ? 7.421 27.775 66.855 1.00 49.92 554 HIS B O 1
ATOM 8382 N N . VAL B 1 563 ? 8.876 27.652 65.132 1.00 52.97 555 VAL B N 1
ATOM 8383 C CA . VAL B 1 563 ? 9.401 26.332 65.444 1.00 52.81 555 VAL B CA 1
ATOM 8384 C C . VAL B 1 563 ? 10.898 26.342 65.152 1.00 57.42 555 VAL B C 1
ATOM 8385 O O . VAL B 1 563 ? 11.453 27.336 64.671 1.00 55.68 555 VAL B O 1
ATOM 8389 N N . ALA B 1 564 ? 11.561 25.226 65.458 1.00 59.15 556 ALA B N 1
ATOM 8390 C CA . ALA B 1 564 ? 12.979 25.146 65.148 1.00 60.20 556 ALA B CA 1
ATOM 8391 C C . ALA B 1 564 ? 13.170 24.926 63.647 1.00 62.41 556 ALA B C 1
ATOM 8392 O O . ALA B 1 564 ? 12.360 24.257 63.000 1.00 60.95 556 ALA B O 1
ATOM 8394 N N . PRO B 1 565 ? 14.229 25.498 63.061 1.00 66.88 557 PRO B N 1
ATOM 8395 C CA . PRO B 1 565 ? 14.463 25.391 61.612 1.00 65.66 557 PRO B CA 1
ATOM 8396 C C . PRO B 1 565 ? 14.917 24.003 61.166 1.00 68.65 557 PRO B C 1
ATOM 8397 O O . PRO B 1 565 ? 15.292 23.206 62.025 1.00 71.72 557 PRO B O 1
#

Solvent-accessible surface area: 37501 Å² total; per-residue (Å²): 233,84,44,77,30,14,85,124,23,81,126,45,2,57,102,0,26,53,2,10,88,67,2,17,66,40,31,50,20,39,32,103,29,30,94,100,89,32,38,105,56,11,58,64,86,7,61,61,32,9,120,62,17,44,57,93,57,8,128,30,96,10,50,57,75,74,109,39,1,6,29,3,160,10,3,5,37,51,76,7,90,3,87,0,17,87,6,61,26,91,34,0,6,61,10,0,51,81,1,41,121,78,0,53,96,40,14,37,20,0,0,0,0,0,0,6,4,0,1,22,64,0,23,162,16,0,12,14,0,0,28,0,1,16,10,1,0,0,1,5,36,82,32,0,0,35,12,2,0,0,50,0,0,10,3,0,2,0,0,0,0,20,0,48,12,5,6,110,26,38,30,73,77,10,85,14,45,34,98,62,84,121,56,111,45,34,4,2,80,2,119,11,32,20,16,14,49,12,1,0,0,2,9,9,13,24,14,15,2,1,24,15,6,0,1,2,0,0,0,0,0,0,0,2,0,0,0,0,0,11,0,67,12,17,0,0,1,0,1,0,0,0,0,66,11,0,3,49,1,0,97,120,28,66,21,44,22,22,0,0,0,1,2,4,6,68,74,155,22,41,74,59,20,80,100,1,0,78,60,91,66,0,74,0,0,14,20,25,32,52,56,148,82,0,36,63,6,58,107,85,1,107,44,16,30,20,23,2,18,26,26,18,2,10,3,2,0,6,23,6,4,97,67,38,76,27,4,3,113,6,1,0,54,2,8,0,30,2,0,12,1,28,57,9,9,6,14,0,0,0,0,12,104,116,9,4,63,29,81,106,39,130,6,41,12,88,98,0,1,101,30,1,4,40,23,0,91,56,32,1,27,48,33,74,166,0,10,115,29,0,1,0,0,17,54,98,38,1,39,66,78,4,89,56,0,78,95,32,34,167,58,34,26,55,3,96,95,13,116,14,87,72,47,98,111,15,52,0,50,4,2,0,0,0,47,8,47,22,86,48,83,78,88,0,23,79,85,28,54,5,2,7,2,0,0,0,6,0,86,43,16,77,55,0,12,82,8,0,0,47,0,1,43,105,61,0,3,10,13,3,2,0,2,1,86,32,120,103,19,35,94,40,0,26,59,8,0,15,120,0,4,1,17,2,4,17,50,0,46,39,40,7,28,4,4,77,36,20,9,0,0,5,12,6,6,9,6,49,13,53,0,3,48,11,4,8,0,15,18,18,4,0,1,42,0,7,6,11,1,6,8,16,44,60,59,82,70,123,156,81,44,75,30,15,83,123,24,52,118,49,2,120,104,0,22,52,2,9,92,67,2,18,70,40,34,49,20,38,37,106,27,30,74,102,88,32,37,163,57,13,58,64,87,8,67,60,34,8,122,58,18,37,53,122,73,6,73,23,99,9,58,49,56,77,104,53,13,6,28,4,162,10,4,4,39,48,76,7,95,3,84,0,18,79,2,57,19,90,31,0,13,61,10,0,53,81,1,51,119,76,0,39,95,42,14,37,22,1,0,0,0,0,0,5,5,0,1,23,59,0,24,170,16,0,12,30,0,0,28,0,1,17,12,2,0,0,0,6,36,88,33,0,0,34,10,2,0,0,50,0,0,10,2,0,4,1,0,0,0,17,0,44,9,6,7,108,49,40,31,74,77,8,90,17,61,32,91,70,72,123,54,108,48,35,3,1,80,1,113,13,26,21,19,12,53,13,2,0,0,2,10,9,11,27,14,14,1,0,27,13,5,0,1,3,1,0,0,0,0,0,0,3,0,0,0,0,0,13,0,58,13,17,0,0,1,0,1,0,5,0,0,81,24,0,6,55,1,0,98,120,27,66,22,44,25,21,0,0,0,1,1,3,5,61,90,109,25,36,85,57,20,89,77,0,0,75,57,91,78,0,77,0,0,14,20,24,32,55,58,148,86,0,40,67,6,56,108,83,1,82,56,16,30,22,23,1,17,18,28,12,2,8,2,2,0,5,24,6,7,109,71,38,72,28,3,3,118,6,2,0,59,1,7,0,20,2,0,14,3,30,57,10,9,7,12,0,0,0,0,11,97,109,10,4,63,25,72,150,38,124,6,40,10,88,96,0,0,107,28,1,4,23,17,0,87,167,37,1,17,76,45,81,80,0,8,110,25,0,1,0,0,20,48,109,30,0,64,71,76,0,89,53,0,72,92,34,28,172,72,37,31,72,3,93,96,19,113,14,89,69,46,100,115,14,84,4,14,5,2,0,0,0,41,8,45,20,85,47,84,149,87,0,23,109,69,38,49,4,3,7,2,0,0,0,10,0,84,44,18,73,57,0,14,77,9,0,0,45,0,0,42,104,64,0,3,9,15,2,1,0,2,1,80,34,121,103,19,33,92,39,0,21,62,7,0,17,118,1,4,0,17,2,4,17,49,0,57,40,44,7,24,4,5,78,36,20,9,0,0,6,13,6,4,8,6,48,13,55,0,2,53,9,4,6,1,16,13,18,5,0,2,44,0,7,5,10,3,6,9,16,46,60,58,81,101

Organism: Burkholderia multivorans (strain ATCC 17616 / 249) (NCBI:txid395019)

InterPro domains:
  IPR011975 Phenylacetic acid degradation protein PaaN2 [TIGR02288] (3-555)
  IPR015590 Aldehyde dehydrogenase domain [PF00171] (90-498)
  IPR016161 Aldehyde/histidinol dehydrogenase [SSF53720] (48-530)
  IPR016162 Aldehyde dehydrogenase, N-terminal [G3DSA:3.40.605.10] (40-309)
  IPR016163 Aldehyde dehydrogenase, C-terminal [G3DSA:3.40.309.10] (313-517)
  IPR050485 Proline metabolism enzyme [PTHR42862] (91-546)

Radius of gyration: 31.43 Å; Cα contacts (8 Å, |Δi|>4): 2753; chains: 2; bounding box: 82×80×90 Å

Foldseek 3Di:
DFAPLLVVCVVVLVVLLVLLVVQDDDFPFDLDPDCVVQNPCNQVVLVVLLVVQAQDEQDDPADADPDWAADAFFLLRDHRNGIYGADALVRLLVLLQVQQVVLLVVDQSCLLSLLVVLLVVQSNSLNNLLVLLCRQQQAFSSCSSNLLGRQLSLLLSNLLSLQCVQVVVDDQKDWDWADDDVDHIFTKIKGKGWFFQEEAEFEADRNRRRNQRNNRVSLLSSSRYQYEYEHDSRRQVSVSVSLVSSLVSQVVSVGSSSSYYYNHHYPPCLVSVVVSLQDLRHAEYEEEEALVSLVCSVPRNVNYHYWYFHAAAEEEQEAEAQDLLLLLLQLLLLLQAQQQQFSQRHAEYEAAQQFHAYNVGTDHLVRSLLSNQVSNCVQDVAQVNHCNGHGAHNDCVLVVLLVVLPVLAAWSHHKDFYQHPPRRSNHDIGATEHEEEPVSVVPSLDDRRGSHHYHYHYNHSVRVLVVQLVSLAAGNHFEYEYEDPDPVSVVSNVVSCVSSVYYYHYRPSDDDHSSDDGRSNDWGGRCRHSSIVAISDHNVNNVPRIDMDMDMDTDHDD/DFAPLLVVCVVVLVVLLVLLVVQDDDFPFDLFPDCVVQNPCNLVVLVVLLVVQALDEQDDPADADPDWAADAFFLLGDHRNGIYGAHALVRLLVLLQVQQVVLQVVDLSSLLSLLVVLLVVQSNSLNNLLVLLCRLQQAFSSCSSNLLHRQLSLLLSNLLSLQCVQRVVDDQKDWDWADDVPPHIFIKIKGKGWFFQEEAEFEADRNRRSNQRNNRVSLLSSSRYAYEYEYDSNRQVSVSVSLVSSLVSCVVSPGSSSSYYYRHHHPVCVVSVVVSLQDLRHAEYEEEEALVVLVVSVPRNVNYHYWYFHAAAEEEQEAEAADLLLLLLLLLLLLQALQQQFSQRHAEYEAAQQFHAYNVGTDHLVRSLLSNQVSNCVQDVDQVRHCNGRGAHNDPVLVVLLVVLPPLAAWPHHKDFDQHPVRRSRHGIGATEGEEEPVSVVPRLDDRRGSHHYYYHYNHSVVVLVVLLVSLAAGNHAEYEYEDPDPVSVVSNVVSCVSNQYDYHYRPSDDDHSSDDHRSNDWGGRCRHSSIVATSDHSVNNVPSIDMDMDMDTDRD

Nearest PDB structures (foldseek):
  5uju-assembly1_A  TM=1.002E+00  e=0.000E+00  Burkholderia multivorans ATCC 17616
  3rhd-assembly1_A  TM=8.311E-01  e=1.049E-23  Methanocaldococcus jannaschii
  6rts-assembly1_A  TM=7.580E-01  e=1.019E-24  Streptomyces clavuligerus
  6fk3-assembly1_A  TM=8.041E-01  e=1.434E-22  Thermus thermophilus HB27
  6fjx-assembly1_A  TM=7.950E-01  e=3.004E-22  Thermus thermophilus HB27